Protein 4K2J (pdb70)

Organism: Human herpesvirus 8 (NCBI:txid37296)

Structure (mmCIF, N/CA/C/O backbone):
data_4K2J
#
_entry.id   4K2J
#
_cell.length_a   51.439
_cell.length_b   175.176
_cell.length_c   97.065
_cell.angle_alpha   90.00
_cell.angle_beta   95.30
_cell.angle_gamma   90.00
#
_symmetry.space_group_name_H-M   'P 1 21 1'
#
loop_
_entity.id
_entity.type
_entity.pdbx_description
1 polymer 'KSHV (HHV-8) latency-associated nuclear antigen (LANA)'
2 non-polymer 'FORMIC ACID'
3 non-polymer 'CHLORIDE ION'
4 water water
#
loop_
_atom_site.group_PDB
_atom_site.id
_atom_site.type_symbol
_atom_site.label_atom_id
_atom_site.label_alt_id
_atom_site.label_comp_id
_atom_site.label_asym_id
_atom_site.label_entity_id
_atom_site.label_seq_id
_atom_site.pdbx_PDB_ins_code
_atom_site.Cartn_x
_atom_site.Cartn_y
_atom_site.Cartn_z
_atom_site.occupancy
_atom_site.B_iso_or_equiv
_atom_site.auth_seq_id
_atom_site.auth_comp_id
_atom_site.auth_asym_id
_atom_site.auth_atom_id
_atom_site.pdbx_PDB_model_num
ATOM 1 N N . SER A 1 1 ? 73.444 142.331 3.833 1.00 56.43 1010 SER A N 1
ATOM 2 C CA . SER A 1 1 ? 72.252 143.169 3.919 1.00 53.10 1010 SER A CA 1
ATOM 3 C C . SER A 1 1 ? 71.504 143.011 5.264 1.00 42.35 1010 SER A C 1
ATOM 4 O O . SER A 1 1 ? 71.424 141.925 5.817 1.00 44.58 1010 SER A O 1
ATOM 11 N N . HIS A 1 2 ? 70.954 144.123 5.767 1.00 40.05 1011 HIS A N 1
ATOM 12 C CA . HIS A 1 2 ? 70.507 144.262 7.153 1.00 35.16 1011 HIS A CA 1
ATOM 13 C C . HIS A 1 2 ? 69.143 143.581 7.355 1.00 41.39 1011 HIS A C 1
ATOM 14 O O . HIS A 1 2 ? 68.194 143.872 6.644 1.00 35.22 1011 HIS A O 1
ATOM 29 N N . PRO A 1 3 ? 69.037 142.645 8.316 1.00 39.19 1012 PRO A N 1
ATOM 30 C CA . PRO A 1 3 ? 67.754 141.918 8.365 1.00 46.89 1012 PRO A CA 1
ATOM 31 C C . PRO A 1 3 ? 66.542 142.701 8.880 1.00 40.47 1012 PRO A C 1
ATOM 32 O O . PRO A 1 3 ? 65.444 142.187 8.721 1.00 39.06 1012 PRO A O 1
ATOM 43 N N . ARG A 1 4 ? 66.714 143.854 9.530 1.00 36.38 1013 ARG A N 1
ATOM 44 C CA . ARG A 1 4 ? 65.569 144.576 10.048 1.00 35.38 1013 ARG A CA 1
ATOM 45 C C . ARG A 1 4 ? 64.957 145.529 9.012 1.00 36.99 1013 ARG A C 1
ATOM 46 O O . ARG A 1 4 ? 63.994 146.204 9.343 1.00 39.39 1013 ARG A O 1
ATOM 67 N N . TYR A 1 5 ? 65.513 145.587 7.793 1.00 34.08 1014 TYR A N 1
ATOM 68 C CA . TYR A 1 5 ? 65.096 146.572 6.776 1.00 36.79 1014 TYR A CA 1
ATOM 69 C C . TYR A 1 5 ? 64.735 145.978 5.412 1.00 44.21 1014 TYR A C 1
ATOM 70 O O . TYR A 1 5 ? 65.228 144.918 5.031 1.00 40.21 1014 TYR A O 1
ATOM 88 N N . GLN A 1 6 ? 63.902 146.712 4.668 1.00 38.55 1015 GLN A N 1
ATOM 89 C CA . GLN A 1 6 ? 63.547 146.359 3.308 1.00 37.46 1015 GLN A CA 1
ATOM 90 C C . GLN A 1 6 ? 64.787 146.092 2.480 1.00 40.38 1015 GLN A C 1
ATOM 91 O O . GLN A 1 6 ? 65.822 146.707 2.709 1.00 38.04 1015 GLN A O 1
ATOM 105 N N . GLN A 1 7 ? 64.674 145.140 1.544 1.00 33.76 1016 GLN A N 1
ATOM 106 C CA . GLN A 1 7 ? 65.672 144.925 0.500 1.00 39.05 1016 GLN A CA 1
ATOM 107 C C . GLN A 1 7 ? 65.062 145.182 -0.858 1.00 35.62 1016 GLN A C 1
ATOM 108 O O . GLN A 1 7 ? 63.848 145.045 -1.013 1.00 39.36 1016 GLN A O 1
ATOM 122 N N . PRO A 1 8 ? 65.876 145.541 -1.861 1.00 36.58 1017 PRO A N 1
ATOM 123 C CA . PRO A 1 8 ? 65.292 145.756 -3.196 1.00 36.93 1017 PRO A CA 1
ATOM 124 C C . PRO A 1 8 ? 65.047 144.434 -3.949 1.00 43.64 1017 PRO A C 1
ATOM 125 O O . PRO A 1 8 ? 65.651 143.449 -3.609 1.00 43.21 1017 PRO A O 1
ATOM 136 N N . PRO A 1 9 ? 64.166 144.429 -4.961 1.00 44.76 1018 PRO A N 1
ATOM 137 C CA . PRO A 1 9 ? 63.901 143.185 -5.703 1.00 46.54 1018 PRO A CA 1
ATOM 138 C C . PRO A 1 9 ? 65.196 142.578 -6.259 1.00 45.16 1018 PRO A C 1
ATOM 139 O O . PRO A 1 9 ? 66.084 143.316 -6.698 1.00 47.64 1018 PRO A O 1
ATOM 150 N N . VAL A 1 10 ? 65.320 141.256 -6.224 1.00 45.67 1019 VAL A N 1
ATOM 151 C CA . VAL A 1 10 ? 66.492 140.629 -6.818 1.00 43.18 1019 VAL A CA 1
ATOM 152 C C . VAL A 1 10 ? 66.393 140.954 -8.279 1.00 48.44 1019 VAL A C 1
ATOM 153 O O . VAL A 1 10 ? 65.294 140.950 -8.832 1.00 61.66 1019 VAL A O 1
ATOM 166 N N . PRO A 1 11 ? 67.510 141.307 -8.910 1.00 54.09 1020 PRO A N 1
ATOM 167 C CA . PRO A 1 11 ? 67.445 141.564 -10.347 1.00 56.04 1020 PRO A CA 1
ATOM 168 C C . PRO A 1 11 ? 67.711 140.251 -11.081 1.00 67.36 1020 PRO A C 1
ATOM 169 O O . PRO A 1 11 ? 68.211 139.290 -10.481 1.00 59.42 1020 PRO A O 1
ATOM 180 N N . TYR A 1 12 ? 67.376 140.169 -12.356 1.00 65.65 1021 TYR A N 1
ATOM 181 C CA . TYR A 1 12 ? 67.573 138.893 -13.001 1.00 69.72 1021 TYR A CA 1
ATOM 182 C C . TYR A 1 12 ? 67.887 138.963 -14.473 1.00 70.94 1021 TYR A C 1
ATOM 183 O O . TYR A 1 12 ? 67.519 139.905 -15.168 1.00 65.82 1021 TYR A O 1
ATOM 201 N N . ARG A 1 13 ? 68.587 137.921 -14.913 1.00 82.50 1022 ARG A N 1
ATOM 202 C CA . ARG A 1 13 ? 69.184 137.843 -16.239 1.00 92.12 1022 ARG A CA 1
ATOM 203 C C . ARG A 1 13 ? 68.214 137.226 -17.258 1.00 90.26 1022 ARG A C 1
ATOM 204 O O . ARG A 1 13 ? 67.744 137.913 -18.168 1.00 83.70 1022 ARG A O 1
ATOM 225 N N . GLN A 1 14 ? 67.895 135.943 -17.096 1.00 91.92 1023 GLN A N 1
ATOM 226 C CA . GLN A 1 14 ? 66.900 135.309 -17.961 1.00 91.24 1023 GLN A CA 1
ATOM 227 C C . GLN A 1 14 ? 65.510 135.346 -17.328 1.00 85.44 1023 GLN A C 1
ATOM 228 O O . GLN A 1 14 ? 65.365 135.531 -16.123 1.00 83.07 1023 GLN A O 1
ATOM 242 N N . ILE A 1 15 ? 64.492 135.154 -18.159 1.00 87.23 1024 ILE A N 1
ATOM 243 C CA . ILE A 1 15 ? 63.101 135.224 -17.721 1.00 78.05 1024 ILE A CA 1
ATOM 244 C C . ILE A 1 15 ? 62.786 134.199 -16.640 1.00 75.03 1024 ILE A C 1
ATOM 245 O O . ILE A 1 15 ? 61.854 134.377 -15.861 1.00 73.85 1024 ILE A O 1
ATOM 261 N N . ASP A 1 16 ? 63.557 133.124 -16.586 1.00 74.71 1025 ASP A N 1
ATOM 262 C CA . ASP A 1 16 ? 63.230 132.043 -15.668 1.00 82.46 1025 ASP A CA 1
ATOM 263 C C . ASP A 1 16 ? 63.543 132.419 -14.234 1.00 77.59 1025 ASP A C 1
ATOM 264 O O . ASP A 1 16 ? 63.039 131.800 -13.295 1.00 79.79 1025 ASP A O 1
ATOM 273 N N . ASP A 1 17 ? 64.361 133.448 -14.062 1.00 76.37 1026 ASP A N 1
ATOM 274 C CA . ASP A 1 17 ? 64.766 133.859 -12.727 1.00 78.06 1026 ASP A CA 1
ATOM 275 C C . ASP A 1 17 ? 63.702 134.722 -12.032 1.00 71.08 1026 ASP A C 1
ATOM 276 O O . ASP A 1 17 ? 63.619 134.747 -10.814 1.00 64.69 1026 ASP A O 1
ATOM 285 N N . CYS A 1 18 ? 62.870 135.413 -12.802 1.00 73.44 1027 CYS A N 1
ATOM 286 C CA . CYS A 1 18 ? 61.762 136.156 -12.216 1.00 65.58 1027 CYS A CA 1
ATOM 287 C C . CYS A 1 18 ? 60.915 135.246 -11.317 1.00 64.45 1027 CYS A C 1
ATOM 288 O O . CYS A 1 18 ? 60.528 134.155 -11.735 1.00 71.03 1027 CYS A O 1
ATOM 296 N N . PRO A 1 19 ? 60.631 135.685 -10.076 1.00 64.26 1028 PRO A N 1
ATOM 297 C CA . PRO A 1 19 ? 59.769 134.925 -9.155 1.00 61.84 1028 PRO A CA 1
ATOM 298 C C . PRO A 1 19 ? 58.506 134.430 -9.835 1.00 64.07 1028 PRO A C 1
ATOM 299 O O . PRO A 1 19 ? 57.770 135.187 -10.474 1.00 65.17 1028 PRO A O 1
ATOM 310 N N . ALA A 1 20 ? 58.274 133.138 -9.685 1.00 62.74 1029 ALA A N 1
ATOM 311 C CA . ALA A 1 20 ? 57.271 132.411 -10.447 1.00 66.12 1029 ALA A CA 1
ATOM 312 C C . ALA A 1 20 ? 55.995 133.199 -10.693 1.00 66.08 1029 ALA A C 1
ATOM 313 O O . ALA A 1 20 ? 55.531 133.273 -11.831 1.00 66.35 1029 ALA A O 1
ATOM 320 N N . LYS A 1 21 ? 55.429 133.788 -9.640 1.00 67.40 1030 LYS A N 1
ATOM 321 C CA . LYS A 1 21 ? 54.087 134.358 -9.746 1.00 60.13 1030 LYS A CA 1
ATOM 322 C C . LYS A 1 21 ? 54.088 135.732 -10.431 1.00 64.02 1030 LYS A C 1
ATOM 323 O O . LYS A 1 21 ? 53.027 136.263 -10.767 1.00 61.32 1030 LYS A O 1
ATOM 342 N N . ALA A 1 22 ? 55.281 136.290 -10.641 1.00 59.10 1031 ALA A N 1
ATOM 343 C CA . ALA A 1 22 ? 55.434 137.566 -11.339 1.00 58.53 1031 ALA A CA 1
ATOM 344 C C . ALA A 1 22 ? 55.615 137.379 -12.837 1.00 56.01 1031 ALA A C 1
ATOM 345 O O . ALA A 1 22 ? 55.343 138.290 -13.634 1.00 56.84 1031 ALA A O 1
ATOM 352 N N . ARG A 1 23 ? 56.074 136.186 -13.202 1.00 56.58 1032 ARG A N 1
ATOM 353 C CA . ARG A 1 23 ? 56.701 135.925 -14.501 1.00 60.31 1032 ARG A CA 1
ATOM 354 C C . ARG A 1 23 ? 55.838 136.269 -15.723 1.00 55.62 1032 ARG A C 1
ATOM 355 O O . ARG A 1 23 ? 56.345 136.820 -16.716 1.00 48.09 1032 ARG A O 1
ATOM 376 N N . PRO A 1 24 ? 54.539 135.956 -15.654 1.00 53.69 1033 PRO A N 1
ATOM 377 C CA . PRO A 1 24 ? 53.671 136.274 -16.799 1.00 55.05 1033 PRO A CA 1
ATOM 378 C C . PRO A 1 24 ? 53.661 137.788 -16.986 1.00 56.94 1033 PRO A C 1
ATOM 379 O O . PRO A 1 24 ? 54.084 138.296 -18.032 1.00 53.38 1033 PRO A O 1
ATOM 390 N N . GLN A 1 25 ? 53.247 138.495 -15.934 1.00 59.69 1034 GLN A N 1
ATOM 391 C CA . GLN A 1 25 ? 53.315 139.946 -15.904 1.00 47.76 1034 GLN A CA 1
ATOM 392 C C . GLN A 1 25 ? 54.660 140.409 -16.428 1.00 51.77 1034 GLN A C 1
ATOM 393 O O . GLN A 1 25 ? 54.724 141.328 -17.265 1.00 47.29 1034 GLN A O 1
ATOM 407 N N . HIS A 1 26 ? 55.733 139.757 -15.977 1.00 50.89 1035 HIS A N 1
ATOM 408 C CA . HIS A 1 26 ? 57.072 140.111 -16.449 1.00 48.40 1035 HIS A CA 1
ATOM 409 C C . HIS A 1 26 ? 57.249 139.891 -17.951 1.00 55.27 1035 HIS A C 1
ATOM 410 O O . HIS A 1 26 ? 57.890 140.701 -18.636 1.00 52.17 1035 HIS A O 1
ATOM 425 N N . ILE A 1 27 ? 56.724 138.771 -18.457 1.00 50.96 1036 ILE A N 1
ATOM 426 C CA . ILE A 1 27 ? 56.914 138.455 -19.866 1.00 54.56 1036 ILE A CA 1
ATOM 427 C C . ILE A 1 27 ? 56.108 139.457 -20.647 1.00 50.14 1036 ILE A C 1
ATOM 428 O O . ILE A 1 27 ? 56.572 139.995 -21.650 1.00 55.76 1036 ILE A O 1
ATOM 444 N N . PHE A 1 28 ? 54.891 139.706 -20.164 1.00 44.77 1037 PHE A N 1
ATOM 445 C CA . PHE A 1 28 ? 54.007 140.654 -20.791 1.00 52.91 1037 PHE A CA 1
ATOM 446 C C . PHE A 1 28 ? 54.698 141.988 -20.875 1.00 52.60 1037 PHE A C 1
ATOM 447 O O . PHE A 1 28 ? 54.609 142.643 -21.899 1.00 56.07 1037 PHE A O 1
ATOM 464 N N . TYR A 1 29 ? 55.396 142.414 -19.816 1.00 50.88 1038 TYR A N 1
ATOM 465 C CA . TYR A 1 29 ? 55.965 143.763 -19.850 1.00 52.39 1038 TYR A CA 1
ATOM 466 C C . TYR A 1 29 ? 57.117 143.776 -20.841 1.00 55.34 1038 TYR A C 1
ATOM 467 O O . TYR A 1 29 ? 57.276 144.723 -21.624 1.00 51.03 1038 TYR A O 1
ATOM 485 N N . ARG A 1 30 ? 57.901 142.710 -20.816 1.00 51.22 1039 ARG A N 1
ATOM 486 C CA . ARG A 1 30 ? 59.096 142.623 -21.651 1.00 60.34 1039 ARG A CA 1
ATOM 487 C C . ARG A 1 30 ? 58.764 142.763 -23.141 1.00 58.09 1039 ARG A C 1
ATOM 488 O O . ARG A 1 30 ? 59.556 143.291 -23.919 1.00 55.25 1039 ARG A O 1
ATOM 509 N N . ARG A 1 31 ? 57.593 142.270 -23.522 1.00 57.66 1040 ARG A N 1
ATOM 510 C CA . ARG A 1 31 ? 57.139 142.335 -24.906 1.00 61.52 1040 ARG A CA 1
ATOM 511 C C . ARG A 1 31 ? 56.598 143.733 -25.184 1.00 57.94 1040 ARG A C 1
ATOM 512 O O . ARG A 1 31 ? 56.922 144.353 -26.198 1.00 51.77 1040 ARG A O 1
ATOM 533 N N . PHE A 1 32 ? 55.775 144.227 -24.262 1.00 54.86 1041 PHE A N 1
ATOM 534 C CA . PHE A 1 32 ? 55.129 145.527 -24.414 1.00 52.91 1041 PHE A CA 1
ATOM 535 C C . PHE A 1 32 ? 56.144 146.659 -24.492 1.00 54.65 1041 PHE A C 1
ATOM 536 O O . PHE A 1 32 ? 56.006 147.568 -25.294 1.00 54.31 1041 PHE A O 1
ATOM 553 N N . LEU A 1 33 ? 57.168 146.588 -23.658 1.00 57.29 1042 LEU A N 1
ATOM 554 C CA . LEU A 1 33 ? 58.215 147.597 -23.639 1.00 60.73 1042 LEU A CA 1
ATOM 555 C C . LEU A 1 33 ? 59.076 147.510 -24.888 1.00 59.62 1042 LEU A C 1
ATOM 556 O O . LEU A 1 33 ? 59.514 148.527 -25.428 1.00 61.86 1042 LEU A O 1
ATOM 572 N N . GLY A 1 34 ? 59.344 146.290 -25.340 1.00 64.94 1043 GLY A N 1
ATOM 573 C CA . GLY A 1 34 ? 60.291 146.107 -26.422 1.00 64.36 1043 GLY A CA 1
ATOM 574 C C . GLY A 1 34 ? 61.630 146.722 -26.043 1.00 65.04 1043 GLY A C 1
ATOM 575 O O . GLY A 1 34 ? 62.135 146.502 -24.937 1.00 68.22 1043 GLY A O 1
ATOM 579 N N . LYS A 1 35 ? 62.206 147.507 -26.946 1.00 67.89 1044 LYS A N 1
ATOM 580 C CA . LYS A 1 35 ? 63.545 148.035 -26.729 1.00 68.20 1044 LYS A CA 1
ATOM 581 C C . LYS A 1 35 ? 63.548 149.229 -25.784 1.00 65.81 1044 LYS A C 1
ATOM 582 O O . LYS A 1 35 ? 64.609 149.760 -25.471 1.00 65.04 1044 LYS A O 1
ATOM 601 N N . ASP A 1 36 ? 62.369 149.662 -25.341 1.00 63.25 1045 ASP A N 1
ATOM 602 C CA . ASP A 1 36 ? 62.281 150.785 -24.408 1.00 61.62 1045 ASP A CA 1
ATOM 603 C C . ASP A 1 36 ? 62.709 150.319 -23.029 1.00 64.99 1045 ASP A C 1
ATOM 604 O O . ASP A 1 36 ? 63.082 151.133 -22.181 1.00 67.17 1045 ASP A O 1
ATOM 613 N N . GLY A 1 37 ? 62.659 149.003 -22.822 1.00 61.19 1046 GLY A N 1
ATOM 614 C CA . GLY A 1 37 ? 63.062 148.399 -21.566 1.00 64.71 1046 GLY A CA 1
ATOM 615 C C . GLY A 1 37 ? 64.568 148.332 -21.364 1.00 63.60 1046 GLY A C 1
ATOM 616 O O . GLY A 1 37 ? 65.041 147.840 -20.329 1.00 64.63 1046 GLY A O 1
ATOM 620 N N . ARG A 1 38 ? 65.330 148.847 -22.326 1.00 62.34 1047 ARG A N 1
ATOM 621 C CA . ARG A 1 38 ? 66.782 148.752 -22.266 1.00 66.59 1047 ARG A CA 1
ATOM 622 C C . ARG A 1 38 ? 67.397 150.031 -21.711 1.00 69.38 1047 ARG A C 1
ATOM 623 O O . ARG A 1 38 ? 66.850 151.132 -21.863 1.00 68.09 1047 ARG A O 1
ATOM 644 N N . ARG A 1 39 ? 68.549 149.860 -21.074 1.00 67.70 1048 ARG A N 1
ATOM 645 C CA . ARG A 1 39 ? 69.325 150.964 -20.528 1.00 63.42 1048 ARG A CA 1
ATOM 646 C C . ARG A 1 39 ? 69.692 151.979 -21.603 1.00 73.10 1048 ARG A C 1
ATOM 647 O O . ARG A 1 39 ? 70.515 151.695 -22.460 1.00 79.74 1048 ARG A O 1
ATOM 668 N N . ASP A 1 40 ? 69.091 153.162 -21.559 1.00 78.79 1049 ASP A N 1
ATOM 669 C CA . ASP A 1 40 ? 69.405 154.225 -22.522 1.00 85.86 1049 ASP A CA 1
ATOM 670 C C . ASP A 1 40 ? 70.567 155.089 -22.027 1.00 86.78 1049 ASP A C 1
ATOM 671 O O . ASP A 1 40 ? 70.344 156.076 -21.314 1.00 87.73 1049 ASP A O 1
ATOM 680 N N . PRO A 1 41 ? 71.805 154.752 -22.442 1.00 84.82 1050 PRO A N 1
ATOM 681 C CA . PRO A 1 41 ? 73.039 155.273 -21.827 1.00 92.26 1050 PRO A CA 1
ATOM 682 C C . PRO A 1 41 ? 73.318 156.781 -22.063 1.00 87.47 1050 PRO A C 1
ATOM 683 O O . PRO A 1 41 ? 74.244 157.338 -21.461 1.00 78.16 1050 PRO A O 1
ATOM 694 N N . LYS A 1 42 ? 72.525 157.420 -22.922 1.00 86.33 1051 LYS A N 1
ATOM 695 C CA . LYS A 1 42 ? 72.631 158.855 -23.170 1.00 84.72 1051 LYS A CA 1
ATOM 696 C C . LYS A 1 42 ? 71.805 159.632 -22.135 1.00 92.39 1051 LYS A C 1
ATOM 697 O O . LYS A 1 42 ? 71.846 160.872 -22.086 1.00 86.22 1051 LYS A O 1
ATOM 716 N N . CYS A 1 43 ? 71.066 158.900 -21.299 1.00 91.14 1052 CYS A N 1
ATOM 717 C CA . CYS A 1 43 ? 70.159 159.525 -20.333 1.00 86.96 1052 CYS A CA 1
ATOM 718 C C . CYS A 1 43 ? 70.526 159.250 -18.871 1.00 76.36 1052 CYS A C 1
ATOM 719 O O . CYS A 1 43 ? 71.170 158.250 -18.540 1.00 75.85 1052 CYS A O 1
ATOM 727 N N . GLN A 1 44 ? 70.106 160.177 -18.015 1.00 73.34 1053 GLN A N 1
ATOM 728 C CA . GLN A 1 44 ? 70.317 160.104 -16.573 1.00 69.07 1053 GLN A CA 1
ATOM 729 C C . GLN A 1 44 ? 69.066 159.546 -15.881 1.00 65.19 1053 GLN A C 1
ATOM 730 O O . GLN A 1 44 ? 67.969 159.614 -16.435 1.00 59.98 1053 GLN A O 1
ATOM 744 N N . TRP A 1 45 ? 69.205 159.015 -14.668 1.00 56.41 1054 TRP A N 1
ATOM 745 C CA . TRP A 1 45 ? 68.040 158.435 -13.990 1.00 50.16 1054 TRP A CA 1
ATOM 746 C C . TRP A 1 45 ? 67.262 159.490 -13.215 1.00 49.57 1054 TRP A C 1
ATOM 747 O O . TRP A 1 45 ? 67.470 159.664 -12.007 1.00 42.09 1054 TRP A O 1
ATOM 768 N N . LYS A 1 46 ? 66.374 160.188 -13.926 1.00 43.50 1055 LYS A N 1
ATOM 769 C CA . LYS A 1 46 ? 65.648 161.335 -13.386 1.00 45.97 1055 LYS A CA 1
ATOM 770 C C . LYS A 1 46 ? 64.116 161.158 -13.380 1.00 45.89 1055 LYS A C 1
ATOM 771 O O . LYS A 1 46 ? 63.396 162.122 -13.099 1.00 45.18 1055 LYS A O 1
ATOM 790 N N . PHE A 1 47 ? 63.613 159.951 -13.655 1.00 39.62 1056 PHE A N 1
ATOM 791 C CA . PHE A 1 47 ? 62.159 159.737 -13.745 1.00 40.19 1056 PHE A CA 1
ATOM 792 C C . PHE A 1 47 ? 61.695 158.462 -13.045 1.00 43.95 1056 PHE A C 1
ATOM 793 O O . PHE A 1 47 ? 62.469 157.553 -12.819 1.00 42.57 1056 PHE A O 1
ATOM 810 N N . ALA A 1 48 ? 60.417 158.398 -12.710 1.00 36.92 1057 ALA A N 1
ATOM 811 C CA . ALA A 1 48 ? 59.810 157.138 -12.348 1.00 39.89 1057 ALA A CA 1
ATOM 812 C C . ALA A 1 48 ? 58.328 157.226 -12.581 1.00 37.82 1057 ALA A C 1
ATOM 813 O O . ALA A 1 48 ? 57.787 158.279 -12.900 1.00 38.00 1057 ALA A O 1
ATOM 820 N N . VAL A 1 49 ? 57.679 156.094 -12.418 1.00 35.46 1058 VAL A N 1
ATOM 821 C CA . VAL A 1 49 ? 56.258 156.063 -12.221 1.00 36.09 1058 VAL A CA 1
ATOM 822 C C . VAL A 1 49 ? 56.006 155.538 -10.813 1.00 37.87 1058 VAL A C 1
ATOM 823 O O . VAL A 1 49 ? 56.556 154.507 -10.459 1.00 36.85 1058 VAL A O 1
ATOM 836 N N . ILE A 1 50 ? 55.188 156.216 -10.021 1.00 33.36 1059 ILE A N 1
ATOM 837 C CA . ILE A 1 50 ? 54.752 155.645 -8.751 1.00 33.78 1059 ILE A CA 1
ATOM 838 C C . ILE A 1 50 ? 53.381 155.028 -8.918 1.00 34.57 1059 ILE A C 1
ATOM 839 O O . ILE A 1 50 ? 52.452 155.672 -9.410 1.00 34.82 1059 ILE A O 1
ATOM 855 N N . PHE A 1 51 ? 53.288 153.757 -8.550 1.00 29.11 1060 PHE A N 1
ATOM 856 C CA . PHE A 1 51 ? 52.048 153.037 -8.569 1.00 32.79 1060 PHE A CA 1
ATOM 857 C C . PHE A 1 51 ? 51.633 152.876 -7.111 1.00 35.04 1060 PHE A C 1
ATOM 858 O O . PHE A 1 51 ? 52.479 152.570 -6.240 1.00 35.44 1060 PHE A O 1
ATOM 875 N N . TRP A 1 52 ? 50.351 153.048 -6.829 1.00 30.75 1061 TRP A N 1
ATOM 876 C CA . TRP A 1 52 ? 49.842 152.866 -5.475 1.00 31.43 1061 TRP A CA 1
ATOM 877 C C . TRP A 1 52 ? 48.458 152.244 -5.395 1.00 40.95 1061 TRP A C 1
ATOM 878 O O . TRP A 1 52 ? 47.653 152.338 -6.348 1.00 35.10 1061 TRP A O 1
ATOM 899 N N . GLY A 1 53 ? 48.206 151.592 -4.254 1.00 33.85 1062 GLY A N 1
ATOM 900 C CA . GLY A 1 53 ? 46.892 151.077 -3.910 1.00 42.28 1062 GLY A CA 1
ATOM 901 C C . GLY A 1 53 ? 46.930 150.276 -2.622 1.00 43.04 1062 GLY A C 1
ATOM 902 O O . GLY A 1 53 ? 47.940 150.292 -1.920 1.00 38.65 1062 GLY A O 1
ATOM 906 N N . ASN A 1 54 ? 45.882 149.498 -2.360 1.00 42.24 1063 ASN A N 1
ATOM 907 C CA . ASN A 1 54 ? 45.688 148.924 -1.034 1.00 44.20 1063 ASN A CA 1
ATOM 908 C C . ASN A 1 54 ? 46.077 147.468 -0.888 1.00 40.89 1063 ASN A C 1
ATOM 909 O O . ASN A 1 54 ? 46.038 146.945 0.217 1.00 47.74 1063 ASN A O 1
ATOM 920 N N . ASP A 1 55 ? 46.494 146.825 -1.975 1.00 37.33 1064 ASP A N 1
ATOM 921 C CA . ASP A 1 55 ? 46.831 145.402 -1.956 1.00 37.45 1064 ASP A CA 1
ATOM 922 C C . ASP A 1 55 ? 48.322 145.223 -2.204 1.00 39.69 1064 ASP A C 1
ATOM 923 O O . ASP A 1 55 ? 48.811 145.469 -3.307 1.00 37.38 1064 ASP A O 1
ATOM 932 N N . PRO A 1 56 ? 49.060 144.789 -1.165 1.00 37.28 1065 PRO A N 1
ATOM 933 C CA . PRO A 1 56 ? 50.518 144.787 -1.319 1.00 32.20 1065 PRO A CA 1
ATOM 934 C C . PRO A 1 56 ? 50.987 143.668 -2.227 1.00 40.17 1065 PRO A C 1
ATOM 935 O O . PRO A 1 56 ? 52.032 143.803 -2.879 1.00 41.10 1065 PRO A O 1
ATOM 946 N N . TYR A 1 57 ? 50.253 142.558 -2.276 1.00 41.61 1066 TYR A N 1
ATOM 947 C CA . TYR A 1 57 ? 50.728 141.433 -3.083 1.00 41.77 1066 TYR A CA 1
ATOM 948 C C . TYR A 1 57 ? 50.716 141.803 -4.560 1.00 40.55 1066 TYR A C 1
ATOM 949 O O . TYR A 1 57 ? 51.704 141.608 -5.297 1.00 40.29 1066 TYR A O 1
ATOM 967 N N . GLY A 1 58 ? 49.600 142.373 -4.982 1.00 41.32 1067 GLY A N 1
ATOM 968 C CA . GLY A 1 58 ? 49.515 142.971 -6.315 1.00 46.55 1067 GLY A CA 1
ATOM 969 C C . GLY A 1 58 ? 50.734 143.831 -6.637 1.00 43.01 1067 GLY A C 1
ATOM 970 O O . GLY A 1 58 ? 51.356 143.681 -7.687 1.00 39.97 1067 GLY A O 1
ATOM 974 N N . LEU A 1 59 ? 51.118 144.714 -5.721 1.00 42.85 1068 LEU A N 1
ATOM 975 C CA . LEU A 1 59 ? 52.294 145.570 -5.956 1.00 38.32 1068 LEU A CA 1
ATOM 976 C C . LEU A 1 59 ? 53.620 144.798 -5.962 1.00 36.41 1068 LEU A C 1
ATOM 977 O O . LEU A 1 59 ? 54.563 145.096 -6.724 1.00 31.62 1068 LEU A O 1
ATOM 993 N N . LYS A 1 60 ? 53.700 143.765 -5.150 1.00 39.16 1069 LYS A N 1
ATOM 994 C CA . LYS A 1 60 ? 54.918 142.981 -5.118 1.00 39.02 1069 LYS A CA 1
ATOM 995 C C . LYS A 1 60 ? 55.171 142.292 -6.469 1.00 40.24 1069 LYS A C 1
ATOM 996 O O . LYS A 1 60 ? 56.284 142.307 -7.006 1.00 43.04 1069 LYS A O 1
ATOM 1015 N N . LYS A 1 61 ? 54.137 141.708 -7.048 1.00 46.35 1070 LYS A N 1
ATOM 1016 C CA . LYS A 1 61 ? 54.285 141.149 -8.404 1.00 46.73 1070 LYS A CA 1
ATOM 1017 C C . LYS A 1 61 ? 54.691 142.231 -9.434 1.00 41.80 1070 LYS A C 1
ATOM 1018 O O . LYS A 1 61 ? 55.567 142.012 -10.291 1.00 42.72 1070 LYS A O 1
ATOM 1037 N N . LEU A 1 62 ? 54.093 143.416 -9.342 1.00 40.15 1071 LEU A N 1
ATOM 1038 C CA . LEU A 1 62 ? 54.462 144.498 -10.260 1.00 35.77 1071 LEU A CA 1
ATOM 1039 C C . LEU A 1 62 ? 55.928 144.852 -10.005 1.00 37.44 1071 LEU A C 1
ATOM 1040 O O . LEU A 1 62 ? 56.732 144.992 -10.915 1.00 35.95 1071 LEU A O 1
ATOM 1056 N N . SER A 1 63 ? 56.289 144.942 -8.736 1.00 41.50 1072 SER A N 1
ATOM 1057 C CA . SER A 1 63 ? 57.661 145.251 -8.390 1.00 40.11 1072 SER A CA 1
ATOM 1058 C C . SER A 1 63 ? 58.603 144.215 -9.006 1.00 44.44 1072 SER A C 1
ATOM 1059 O O . SER A 1 63 ? 59.649 144.551 -9.566 1.00 49.73 1072 SER A O 1
ATOM 1067 N N . GLN A 1 64 ? 58.238 142.944 -8.874 1.00 46.20 1073 GLN A N 1
ATOM 1068 C CA . GLN A 1 64 ? 59.103 141.868 -9.350 1.00 48.61 1073 GLN A CA 1
ATOM 1069 C C . GLN A 1 64 ? 59.143 141.811 -10.845 1.00 44.32 1073 GLN A C 1
ATOM 1070 O O . GLN A 1 64 ? 60.185 141.540 -11.432 1.00 49.45 1073 GLN A O 1
ATOM 1084 N N . ALA A 1 65 ? 58.002 142.107 -11.458 1.00 50.45 1074 ALA A N 1
ATOM 1085 C CA . ALA A 1 65 ? 57.866 142.113 -12.919 1.00 45.20 1074 ALA A CA 1
ATOM 1086 C C . ALA A 1 65 ? 58.719 143.168 -13.606 1.00 48.62 1074 ALA A C 1
ATOM 1087 O O . ALA A 1 65 ? 59.285 142.925 -14.675 1.00 49.08 1074 ALA A O 1
ATOM 1094 N N . PHE A 1 66 ? 58.807 144.348 -13.0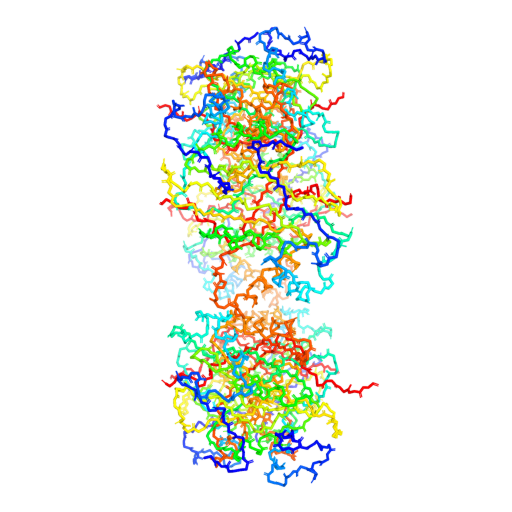01 1.00 47.11 1075 PHE A N 1
ATOM 1095 C CA . PHE A 1 66 ? 59.467 145.480 -13.636 1.00 40.44 1075 PHE A CA 1
ATOM 1096 C C . PHE A 1 66 ? 60.964 145.548 -13.295 1.00 42.11 1075 PHE A C 1
ATOM 1097 O O . PHE A 1 66 ? 61.410 146.450 -12.569 1.00 46.21 1075 PHE A O 1
ATOM 1114 N N . GLN A 1 67 ? 61.740 144.598 -13.810 1.00 48.95 1076 GLN A N 1
ATOM 1115 C CA . GLN A 1 67 ? 63.202 144.634 -13.679 1.00 46.56 1076 GLN A CA 1
ATOM 1116 C C . GLN A 1 67 ? 63.863 144.442 -15.044 1.00 50.81 1076 GLN A C 1
ATOM 1117 O O . GLN A 1 67 ? 63.971 143.323 -15.561 1.00 53.22 1076 GLN A O 1
ATOM 1131 N N . PHE A 1 68 ? 64.296 145.543 -15.632 1.00 51.70 1077 PHE A N 1
ATOM 1132 C CA . PHE A 1 68 ? 64.904 145.513 -16.954 1.00 52.60 1077 PHE A CA 1
ATOM 1133 C C . PHE A 1 68 ? 66.124 146.398 -16.930 1.00 59.86 1077 PHE A C 1
ATOM 1134 O O . PHE A 1 68 ? 66.528 146.868 -15.861 1.00 54.42 1077 PHE A O 1
ATOM 1151 N N . GLY A 1 69 ? 66.707 146.633 -18.103 1.00 62.42 1078 GLY A N 1
ATOM 1152 C CA . GLY A 1 69 ? 67.934 147.398 -18.193 1.00 55.24 1078 GLY A CA 1
ATOM 1153 C C . GLY A 1 69 ? 67.675 148.849 -17.879 1.00 60.66 1078 GLY A C 1
ATOM 1154 O O . GLY A 1 69 ? 68.491 149.514 -17.210 1.00 63.50 1078 GLY A O 1
ATOM 1158 N N . GLY A 1 70 ? 66.528 149.330 -18.358 1.00 55.73 1079 GLY A N 1
ATOM 1159 C CA . GLY A 1 70 ? 66.163 150.724 -18.242 1.00 50.75 1079 GLY A CA 1
ATOM 1160 C C . GLY A 1 70 ? 64.892 150.971 -17.456 1.00 44.05 1079 GLY A C 1
ATOM 1161 O O . GLY A 1 70 ? 64.443 152.097 -17.397 1.00 47.98 1079 GLY A O 1
ATOM 1165 N N . VAL A 1 71 ? 64.275 149.949 -16.875 1.00 43.56 1080 VAL A N 1
ATOM 1166 C CA . VAL A 1 71 ? 63.198 150.227 -15.921 1.00 46.22 1080 VAL A CA 1
ATOM 1167 C C . VAL A 1 71 ? 63.283 149.317 -14.702 1.00 50.84 1080 VAL A C 1
ATOM 1168 O O . VAL A 1 71 ? 63.237 148.086 -14.820 1.00 46.10 1080 VAL A O 1
ATOM 1181 N N . LYS A 1 72 ? 63.459 149.952 -13.536 1.00 36.89 1081 LYS A N 1
ATOM 1182 C CA . LYS A 1 72 ? 63.787 149.240 -12.303 1.00 43.76 1081 LYS A CA 1
ATOM 1183 C C . LYS A 1 72 ? 62.873 149.626 -11.151 1.00 42.49 1081 LYS A C 1
ATOM 1184 O O . LYS A 1 72 ? 62.913 150.751 -10.666 1.00 40.71 1081 LYS A O 1
ATOM 1203 N N . ALA A 1 73 ? 62.060 148.678 -10.709 1.00 39.08 1082 ALA A N 1
ATOM 1204 C CA . ALA A 1 73 ? 61.152 148.905 -9.606 1.00 38.23 1082 ALA A CA 1
ATOM 1205 C C . ALA A 1 73 ? 61.875 148.758 -8.278 1.00 40.26 1082 ALA A C 1
ATOM 1206 O O . ALA A 1 73 ? 62.659 147.849 -8.106 1.00 33.57 1082 ALA A O 1
ATOM 1213 N N . GLY A 1 74 ? 61.589 149.646 -7.333 1.00 38.64 1083 GLY A N 1
ATOM 1214 C CA . GLY A 1 74 ? 62.032 149.426 -5.964 1.00 42.01 1083 GLY A CA 1
ATOM 1215 C C . GLY A 1 74 ? 61.109 148.392 -5.328 1.00 37.22 1083 GLY A C 1
ATOM 1216 O O . GLY A 1 74 ? 60.236 147.871 -6.000 1.00 36.22 1083 GLY A O 1
ATOM 1220 N N . PRO A 1 75 ? 61.287 148.101 -4.026 1.00 37.29 1084 PRO A N 1
ATOM 1221 C CA . PRO A 1 75 ? 60.406 147.136 -3.387 1.00 33.19 1084 PRO A CA 1
ATOM 1222 C C . PRO A 1 75 ? 59.032 147.728 -3.092 1.00 32.08 1084 PRO A C 1
ATOM 1223 O O . PRO A 1 75 ? 58.757 148.924 -3.298 1.00 30.75 1084 PRO A O 1
ATOM 1234 N N . VAL A 1 76 ? 58.156 146.886 -2.576 1.00 33.16 1085 VAL A N 1
ATOM 1235 C CA . VAL A 1 76 ? 56.883 147.378 -2.094 1.00 28.15 1085 VAL A CA 1
ATOM 1236 C C . VAL A 1 76 ? 57.166 148.287 -0.910 1.00 33.61 1085 VAL A C 1
ATOM 1237 O O . VAL A 1 76 ? 57.743 147.847 0.055 1.00 32.23 1085 VAL A O 1
ATOM 1250 N N . SER A 1 77 ? 56.728 149.538 -1.001 1.00 30.12 1086 SER A N 1
ATOM 1251 C CA . SER A 1 77 ? 56.823 150.496 0.079 1.00 31.44 1086 SER A CA 1
ATOM 1252 C C . SER A 1 77 ? 55.432 151.010 0.482 1.00 31.23 1086 SER A C 1
ATOM 1253 O O . SER A 1 77 ? 54.462 150.340 0.235 1.00 27.93 1086 SER A O 1
ATOM 1261 N N . CYS A 1 78 ? 55.362 152.166 1.159 1.00 34.91 1087 CYS A N 1
ATOM 1262 C CA . CYS A 1 78 ? 54.102 152.737 1.642 1.00 30.32 1087 CYS A CA 1
ATOM 1263 C C . CYS A 1 78 ? 54.176 154.215 1.495 1.00 28.43 1087 CYS A C 1
ATOM 1264 O O . CYS A 1 78 ? 55.245 154.808 1.608 1.00 31.52 1087 CYS A O 1
ATOM 1272 N N . LEU A 1 79 ? 53.020 154.828 1.333 1.00 31.10 1088 LEU A N 1
ATOM 1273 C CA . LEU A 1 79 ? 52.902 156.218 1.649 1.00 26.30 1088 LEU A CA 1
ATOM 1274 C C . LEU A 1 79 ? 52.710 156.392 3.172 1.00 29.24 1088 LEU A C 1
ATOM 1275 O O . LEU A 1 79 ? 52.332 155.471 3.884 1.00 32.29 1088 LEU A O 1
ATOM 1291 N N . PRO A 1 80 ? 52.997 157.578 3.683 1.00 29.57 1089 PRO A N 1
ATOM 1292 C CA . PRO A 1 80 ? 52.722 157.801 5.102 1.00 32.80 1089 PRO A CA 1
ATOM 1293 C C . PRO A 1 80 ? 51.234 157.886 5.350 1.00 39.95 1089 PRO A C 1
ATOM 1294 O O . PRO A 1 80 ? 50.460 158.140 4.422 1.00 34.23 1089 PRO A O 1
ATOM 1305 N N . HIS A 1 81 ? 50.830 157.644 6.588 1.00 33.99 1090 HIS A N 1
ATOM 1306 C CA . HIS A 1 81 ? 49.446 157.829 6.977 1.00 31.63 1090 HIS A CA 1
ATOM 1307 C C . HIS A 1 81 ? 48.989 159.229 6.627 1.00 36.41 1090 HIS A C 1
ATOM 1308 O O . HIS A 1 81 ? 49.728 160.192 6.839 1.00 34.50 1090 HIS A O 1
ATOM 1323 N N . PRO A 1 82 ? 47.760 159.358 6.090 1.00 32.01 1091 PRO A N 1
ATOM 1324 C CA . PRO A 1 82 ? 47.337 160.711 5.745 1.00 34.31 1091 PRO A CA 1
ATOM 1325 C C . PRO A 1 82 ? 47.015 161.562 6.949 1.00 41.91 1091 PRO A C 1
ATOM 1326 O O . PRO A 1 82 ? 47.088 162.781 6.857 1.00 39.97 1091 PRO A O 1
ATOM 1337 N N . GLY A 1 83 ? 46.660 160.941 8.068 1.00 43.05 1092 GLY A N 1
ATOM 1338 C CA . GLY A 1 83 ? 46.147 161.711 9.181 1.00 44.66 1092 GLY A CA 1
ATOM 1339 C C . GLY A 1 83 ? 46.884 161.469 10.476 1.00 43.24 1092 GLY A C 1
ATOM 1340 O O . GLY A 1 83 ? 47.974 160.899 10.477 1.00 44.62 1092 GLY A O 1
ATOM 1344 N N . PRO A 1 84 ? 46.273 161.876 11.591 1.00 45.58 1093 PRO A N 1
ATOM 1345 C CA . PRO A 1 84 ? 46.915 161.743 12.914 1.00 51.26 1093 PRO A CA 1
ATOM 1346 C C . PRO A 1 84 ? 46.925 160.321 13.485 1.00 43.23 1093 PRO A C 1
ATOM 1347 O O . PRO A 1 84 ? 47.657 160.090 14.443 1.00 49.44 1093 PRO A O 1
ATOM 1358 N N . ASP A 1 85 ? 46.156 159.379 12.936 1.00 42.06 1094 ASP A N 1
ATOM 1359 C CA . ASP A 1 85 ? 46.244 157.998 13.422 1.00 37.50 1094 ASP A CA 1
ATOM 1360 C C . ASP A 1 85 ? 46.625 157.058 12.335 1.00 35.22 1094 ASP A C 1
ATOM 1361 O O . ASP A 1 85 ? 46.594 157.435 11.185 1.00 41.27 1094 ASP A O 1
ATOM 1370 N N . GLN A 1 86 ? 46.994 155.829 12.707 1.00 35.44 1095 GLN A N 1
ATOM 1371 C CA . GLN A 1 86 ? 47.182 154.759 11.748 1.00 35.03 1095 GLN A CA 1
ATOM 1372 C C . GLN A 1 86 ? 45.837 154.553 11.026 1.00 36.97 1095 GLN A C 1
ATOM 1373 O O . GLN A 1 86 ? 44.797 154.570 11.662 1.00 33.12 1095 GLN A O 1
ATOM 1387 N N . SER A 1 87 ? 45.873 154.415 9.697 1.00 38.08 1096 SER A N 1
ATOM 1388 C CA . SER A 1 87 ? 44.657 154.176 8.908 1.00 37.17 1096 SER A CA 1
ATOM 1389 C C . SER A 1 87 ? 45.015 153.232 7.791 1.00 39.43 1096 SER A C 1
ATOM 1390 O O . SER A 1 87 ? 46.177 152.869 7.646 1.00 32.68 1096 SER A O 1
ATOM 1398 N N . PRO A 1 88 ? 44.021 152.787 7.013 1.00 33.94 1097 PRO A N 1
ATOM 1399 C CA . PRO A 1 88 ? 44.386 151.730 6.072 1.00 32.62 1097 PRO A CA 1
ATOM 1400 C C . PRO A 1 88 ? 45.590 152.137 5.240 1.00 31.37 1097 PRO A C 1
ATOM 1401 O O . PRO A 1 88 ? 45.698 153.277 4.826 1.00 37.96 1097 PRO A O 1
ATOM 1412 N N . ILE A 1 89 ? 46.524 151.216 5.068 1.00 36.20 1098 ILE A N 1
ATOM 1413 C CA . ILE A 1 89 ? 47.737 151.554 4.381 1.00 35.33 1098 ILE A CA 1
ATOM 1414 C C . ILE A 1 89 ? 47.594 151.637 2.864 1.00 35.06 1098 ILE A C 1
ATOM 1415 O O . ILE A 1 89 ? 46.953 150.796 2.224 1.00 33.27 1098 ILE A O 1
ATOM 1431 N N . THR A 1 90 ? 48.234 152.653 2.295 1.00 34.95 1099 THR A N 1
ATOM 1432 C CA . THR A 1 90 ? 48.429 152.685 0.865 1.00 31.03 1099 THR A CA 1
ATOM 1433 C C . THR A 1 90 ? 49.852 152.301 0.563 1.00 31.61 1099 THR A C 1
ATOM 1434 O O . THR A 1 90 ? 50.779 153.057 0.879 1.00 29.79 1099 THR A O 1
ATOM 1445 N N . TYR A 1 91 ? 50.012 151.151 -0.075 1.00 29.61 1100 TYR A N 1
ATOM 1446 C CA . TYR A 1 91 ? 51.315 150.655 -0.491 1.00 26.70 1100 TYR A CA 1
ATOM 1447 C C . TYR A 1 91 ? 51.664 151.292 -1.824 1.00 36.32 1100 TYR A C 1
ATOM 1448 O O . TYR A 1 91 ? 50.792 151.769 -2.517 1.00 33.94 1100 TYR A O 1
ATOM 1466 N N . CYS A 1 92 ? 52.941 151.345 -2.164 1.00 33.79 1101 CYS A N 1
ATOM 1467 C CA . CYS A 1 92 ? 53.338 151.931 -3.420 1.00 26.75 1101 CYS A CA 1
ATOM 1468 C C . CYS A 1 92 ? 54.618 151.290 -3.862 1.00 36.78 1101 CYS A C 1
ATOM 1469 O O . CYS A 1 92 ? 55.358 150.649 -3.049 1.00 29.85 1101 CYS A O 1
ATOM 1477 N N . VAL A 1 93 ? 54.876 151.440 -5.149 1.00 29.48 1102 VAL A N 1
ATOM 1478 C CA . VAL A 1 93 ? 56.115 150.997 -5.746 1.00 28.80 1102 VAL A CA 1
ATOM 1479 C C . VAL A 1 93 ? 56.542 152.037 -6.756 1.00 34.54 1102 VAL A C 1
ATOM 1480 O O . VAL A 1 93 ? 55.759 152.426 -7.624 1.00 30.91 1102 VAL A O 1
ATOM 1493 N N . TYR A 1 94 ? 57.792 152.448 -6.674 1.00 32.68 1103 TYR A N 1
ATOM 1494 C CA . TYR A 1 94 ? 58.354 153.382 -7.640 1.00 33.07 1103 TYR A CA 1
ATOM 1495 C C . TYR A 1 94 ? 59.051 152.571 -8.683 1.00 34.57 1103 TYR A C 1
ATOM 1496 O O . TYR A 1 94 ? 59.857 151.699 -8.370 1.00 36.35 1103 TYR A O 1
ATOM 1514 N N . VAL A 1 95 ? 58.763 152.865 -9.932 1.00 33.26 1104 VAL A N 1
ATOM 1515 C CA . VAL A 1 95 ? 59.413 152.170 -11.012 1.00 34.51 1104 VAL A CA 1
ATOM 1516 C C . VAL A 1 95 ? 60.267 153.211 -11.712 1.00 37.76 1104 VAL A C 1
ATOM 1517 O O . VAL A 1 95 ? 59.757 154.125 -12.354 1.00 36.57 1104 VAL A O 1
ATOM 1530 N N . TYR A 1 96 ? 61.574 153.090 -11.538 1.00 35.89 1105 TYR A N 1
ATOM 1531 C CA . TYR A 1 96 ? 62.505 154.080 -12.063 1.00 45.00 1105 TYR A CA 1
ATOM 1532 C C . TYR A 1 96 ? 62.781 153.851 -13.560 1.00 43.39 1105 TYR A C 1
ATOM 1533 O O . TYR A 1 96 ? 62.766 152.713 -14.028 1.00 43.30 1105 TYR A O 1
ATOM 1551 N N . CYS A 1 97 ? 63.018 154.962 -14.267 1.00 48.02 1106 CYS A N 1
ATOM 1552 C CA . CYS A 1 97 ? 63.215 155.035 -15.727 1.00 48.85 1106 CYS A CA 1
ATOM 1553 C C . CYS A 1 97 ? 64.225 156.147 -15.970 1.00 49.77 1106 CYS A C 1
ATOM 1554 O O . CYS A 1 97 ? 64.505 156.933 -15.071 1.00 50.13 1106 CYS A O 1
ATOM 1562 N N . GLN A 1 98 ? 64.708 156.288 -17.199 1.00 54.42 1107 GLN A N 1
ATOM 1563 C CA . GLN A 1 98 ? 65.665 157.354 -17.504 1.00 52.93 1107 GLN A CA 1
ATOM 1564 C C . GLN A 1 98 ? 65.052 158.588 -18.168 1.00 59.36 1107 GLN A C 1
ATOM 1565 O O . GLN A 1 98 ? 65.609 159.690 -18.090 1.00 59.82 1107 GLN A O 1
ATOM 1579 N N . ASN A 1 99 ? 63.884 158.440 -18.776 1.00 45.62 1108 ASN A N 1
ATOM 1580 C CA . ASN A 1 99 ? 63.265 159.596 -19.396 1.00 54.48 1108 ASN A CA 1
ATOM 1581 C C . ASN A 1 99 ? 61.752 159.539 -19.337 1.00 47.83 1108 ASN A C 1
ATOM 1582 O O . ASN A 1 99 ? 61.176 158.492 -19.078 1.00 49.47 1108 ASN A O 1
ATOM 1593 N N . LYS A 1 100 ? 61.125 160.671 -19.619 1.00 44.75 1109 LYS A N 1
ATOM 1594 C CA . LYS A 1 100 ? 59.677 160.833 -19.518 1.00 52.79 1109 LYS A CA 1
ATOM 1595 C C . LYS A 1 100 ? 58.893 159.830 -20.371 1.00 57.03 1109 LYS A C 1
ATOM 1596 O O . LYS A 1 100 ? 57.893 159.260 -19.933 1.00 51.88 1109 LYS A O 1
ATOM 1615 N N . ASP A 1 101 ? 59.354 159.644 -21.603 1.00 59.91 1110 ASP A N 1
ATOM 1616 C CA . ASP A 1 101 ? 58.669 158.809 -22.575 1.00 53.71 1110 ASP A CA 1
ATOM 1617 C C . ASP A 1 101 ? 58.689 157.350 -22.097 1.00 55.07 1110 ASP A C 1
ATOM 1618 O O . ASP A 1 101 ? 57.672 156.664 -22.180 1.00 54.22 1110 ASP A O 1
ATOM 1627 N N . THR A 1 102 ? 59.815 156.881 -21.556 1.00 53.77 1111 THR A N 1
ATOM 1628 C CA . THR A 1 102 ? 59.857 155.518 -20.997 1.00 55.04 1111 THR A CA 1
ATOM 1629 C C . THR A 1 102 ? 58.921 155.431 -19.795 1.00 48.82 1111 THR A C 1
ATOM 1630 O O . THR A 1 102 ? 58.243 154.422 -19.583 1.00 44.47 1111 THR A O 1
ATOM 1641 N N . SER A 1 103 ? 58.872 156.508 -19.020 1.00 48.61 1112 SER A N 1
ATOM 1642 C CA . SER A 1 103 ? 58.022 156.528 -17.848 1.00 51.11 1112 SER A CA 1
ATOM 1643 C C . SER A 1 103 ? 56.540 156.425 -18.291 1.00 46.00 1112 SER A C 1
ATOM 1644 O O . SER A 1 103 ? 55.753 155.698 -17.683 1.00 41.93 1112 SER A O 1
ATOM 1652 N N . LYS A 1 104 ? 56.168 157.089 -19.380 1.00 42.53 1113 LYS A N 1
ATOM 1653 C CA . LYS A 1 104 ? 54.805 156.942 -19.916 1.00 49.13 1113 LYS A CA 1
ATOM 1654 C C . LYS A 1 104 ? 54.495 155.532 -20.440 1.00 41.37 1113 LYS A C 1
ATOM 1655 O O . LYS A 1 104 ? 53.374 155.067 -20.310 1.00 43.48 1113 LYS A O 1
ATOM 1674 N N . LYS A 1 105 ? 55.472 154.858 -21.036 1.00 44.00 1114 LYS A N 1
ATOM 1675 C CA . LYS A 1 105 ? 55.256 153.504 -21.565 1.00 47.36 1114 LYS A CA 1
ATOM 1676 C C . LYS A 1 105 ? 55.068 152.471 -20.432 1.00 45.34 1114 LYS A C 1
ATOM 1677 O O . LYS A 1 105 ? 54.376 151.453 -20.594 1.00 43.06 1114 LYS A O 1
ATOM 1696 N N . VAL A 1 106 ? 55.725 152.717 -19.300 1.00 45.74 1115 VAL A N 1
ATOM 1697 C CA . VAL A 1 106 ? 55.598 151.857 -18.133 1.00 38.90 1115 VAL A CA 1
ATOM 1698 C C . VAL A 1 106 ? 54.169 151.999 -17.619 1.00 32.73 1115 VAL A C 1
ATOM 1699 O O . VAL A 1 106 ? 53.489 151.037 -17.270 1.00 42.90 1115 VAL A O 1
ATOM 1712 N N . GLN A 1 107 ? 53.712 153.221 -17.607 1.00 37.27 1116 GLN A N 1
ATOM 1713 C CA . GLN A 1 107 ? 52.404 153.518 -17.101 1.00 36.62 1116 GLN A CA 1
ATOM 1714 C C . GLN A 1 107 ? 51.398 152.834 -18.015 1.00 44.56 1116 GLN A C 1
ATOM 1715 O O . GLN A 1 107 ? 50.479 152.171 -17.554 1.00 40.33 1116 GLN A O 1
ATOM 1729 N N . MET A 1 108 ? 51.607 152.970 -19.328 1.00 46.52 1117 MET A N 1
ATOM 1730 C CA . MET A 1 108 ? 50.681 152.418 -20.324 1.00 47.64 1117 MET A CA 1
ATOM 1731 C C . MET A 1 108 ? 50.691 150.901 -20.228 1.00 43.20 1117 MET A C 1
ATOM 1732 O O . MET A 1 108 ? 49.642 150.246 -20.243 1.00 42.40 1117 MET A O 1
ATOM 1746 N N . ALA A 1 109 ? 51.895 150.351 -20.121 1.00 40.93 1118 ALA A N 1
ATOM 1747 C CA . ALA A 1 109 ? 52.067 148.916 -20.072 1.00 40.39 1118 ALA A CA 1
ATOM 1748 C C . ALA A 1 109 ? 51.250 148.299 -18.963 1.00 42.23 1118 ALA A C 1
ATOM 1749 O O . ALA A 1 109 ? 50.680 147.227 -19.139 1.00 40.91 1118 ALA A O 1
ATOM 1756 N N . ARG A 1 110 ? 51.174 148.966 -17.817 1.00 41.06 1119 ARG A N 1
ATOM 1757 C CA . ARG A 1 110 ? 50.475 148.377 -16.684 1.00 41.68 1119 ARG A CA 1
ATOM 1758 C C . ARG A 1 110 ? 48.983 148.499 -16.941 1.00 39.92 1119 ARG A C 1
ATOM 1759 O O . ARG A 1 110 ? 48.190 147.690 -16.498 1.00 37.99 1119 ARG A O 1
ATOM 1780 N N . LEU A 1 111 ? 48.599 149.561 -17.618 1.00 38.69 1120 LEU A N 1
ATOM 1781 C CA . LEU A 1 111 ? 47.186 149.788 -17.924 1.00 47.56 1120 LEU A CA 1
ATOM 1782 C C . LEU A 1 111 ? 46.671 148.655 -18.817 1.00 42.19 1120 LEU A C 1
ATOM 1783 O O . LEU A 1 111 ? 45.550 148.195 -18.663 1.00 41.44 1120 LEU A O 1
ATOM 1799 N N . ALA A 1 112 ? 47.555 148.202 -19.702 1.00 41.56 1121 ALA A N 1
ATOM 1800 C CA . ALA A 1 112 ? 47.303 147.139 -20.652 1.00 39.37 1121 ALA A CA 1
ATOM 1801 C C . ALA A 1 112 ? 47.169 145.841 -19.931 1.00 52.08 1121 ALA A C 1
ATOM 1802 O O . ALA A 1 112 ? 46.250 145.068 -20.221 1.00 42.70 1121 ALA A O 1
ATOM 1809 N N . TRP A 1 113 ? 48.116 145.575 -19.026 1.00 46.44 1122 TRP A N 1
ATOM 1810 C CA . TRP A 1 113 ? 48.035 144.384 -18.204 1.00 44.53 1122 TRP A CA 1
ATOM 1811 C C . TRP A 1 113 ? 46.657 144.372 -17.521 1.00 39.64 1122 TRP A C 1
ATOM 1812 O O . TRP A 1 113 ? 45.985 143.363 -17.498 1.00 49.16 1122 TRP A O 1
ATOM 1833 N N . GLU A 1 114 ? 46.214 145.494 -16.985 1.00 38.90 1123 GLU A N 1
ATOM 1834 C CA . GLU A 1 114 ? 44.963 145.495 -16.254 1.00 42.64 1123 GLU A CA 1
ATOM 1835 C C . GLU A 1 114 ? 43.707 145.305 -17.149 1.00 53.34 1123 GLU A C 1
ATOM 1836 O O . GLU A 1 114 ? 42.737 144.658 -16.744 1.00 46.32 1123 GLU A O 1
ATOM 1848 N N . ALA A 1 115 ? 43.720 145.909 -18.336 1.00 46.80 1124 ALA A N 1
ATOM 1849 C CA . ALA A 1 115 ? 42.573 145.854 -19.231 1.00 50.12 1124 ALA A CA 1
ATOM 1850 C C . ALA A 1 115 ? 42.432 144.434 -19.752 1.00 47.97 1124 ALA A C 1
ATOM 1851 O O . ALA A 1 115 ? 41.327 143.979 -20.013 1.00 50.48 1124 ALA A O 1
ATOM 1858 N N . SER A 1 116 ? 43.564 143.743 -19.873 1.00 45.87 1125 SER A N 1
ATOM 1859 C CA . SER A 1 116 ? 43.601 142.355 -20.284 1.00 45.77 1125 SER A CA 1
ATOM 1860 C C . SER A 1 116 ? 43.629 141.291 -19.170 1.00 51.49 1125 SER A C 1
ATOM 1861 O O . SER A 1 116 ? 43.692 140.092 -19.475 1.00 50.70 1125 SER A O 1
ATOM 1869 N N . HIS A 1 117 ? 43.616 141.694 -17.900 1.00 52.07 1126 HIS A N 1
ATOM 1870 C CA . HIS A 1 117 ? 43.522 140.724 -16.778 1.00 44.39 1126 HIS A CA 1
ATOM 1871 C C . HIS A 1 117 ? 42.680 141.356 -15.686 1.00 46.38 1126 HIS A C 1
ATOM 1872 O O . HIS A 1 117 ? 43.217 142.066 -14.834 1.00 48.38 1126 HIS A O 1
ATOM 1887 N N . PRO A 1 118 ? 41.357 141.122 -15.707 1.00 50.87 1127 PRO A N 1
ATOM 1888 C CA . PRO A 1 118 ? 40.391 141.884 -14.903 1.00 50.09 1127 PRO A CA 1
ATOM 1889 C C . PRO A 1 118 ? 40.450 141.614 -13.403 1.00 57.88 1127 PRO A C 1
ATOM 1890 O O . PRO A 1 118 ? 39.832 142.364 -12.617 1.00 57.60 1127 PRO A O 1
ATOM 1901 N N . LEU A 1 119 ? 41.162 140.549 -13.018 1.00 53.05 1128 LEU A N 1
ATOM 1902 C CA . LEU A 1 119 ? 41.427 140.283 -11.611 1.00 56.50 1128 LEU A CA 1
ATOM 1903 C C . LEU A 1 119 ? 42.543 141.167 -11.065 1.00 58.37 1128 LEU A C 1
ATOM 1904 O O . LEU A 1 119 ? 42.522 141.516 -9.894 1.00 63.21 1128 LEU A O 1
ATOM 1920 N N . ALA A 1 120 ? 43.517 141.508 -11.907 1.00 54.96 1129 ALA A N 1
ATOM 1921 C CA . ALA A 1 120 ? 44.518 142.506 -11.559 1.00 56.14 1129 ALA A CA 1
ATOM 1922 C C . ALA A 1 120 ? 43.835 143.737 -11.003 1.00 55.84 1129 ALA A C 1
ATOM 1923 O O . ALA A 1 120 ? 42.775 144.133 -11.487 1.00 56.37 1129 ALA A O 1
ATOM 1930 N N . GLY A 1 121 ? 44.454 144.328 -9.976 1.00 49.29 1130 GLY A N 1
ATOM 1931 C CA . GLY A 1 121 ? 43.938 145.521 -9.342 1.00 47.41 1130 GLY A CA 1
ATOM 1932 C C . GLY A 1 121 ? 44.140 146.734 -10.226 1.00 49.78 1130 GLY A C 1
ATOM 1933 O O . GLY A 1 121 ? 45.092 146.808 -11.016 1.00 48.96 1130 GLY A O 1
ATOM 1937 N N . ASN A 1 122 ? 43.235 147.694 -10.101 1.00 47.91 1131 ASN A N 1
ATOM 1938 C CA . ASN A 1 122 ? 43.322 148.915 -10.883 1.00 51.90 1131 ASN A CA 1
ATOM 1939 C C . ASN A 1 122 ? 44.145 149.927 -10.108 1.00 47.03 1131 ASN A C 1
ATOM 1940 O O . ASN A 1 122 ? 43.602 150.673 -9.299 1.00 42.07 1131 ASN A O 1
ATOM 1951 N N . LEU A 1 123 ? 45.449 149.949 -10.370 1.00 44.94 1132 LEU A N 1
ATOM 1952 C CA . LEU A 1 123 ? 46.365 150.764 -9.581 1.00 38.91 1132 LEU A CA 1
ATOM 1953 C C . LEU A 1 123 ? 46.330 152.206 -10.035 1.00 42.22 1132 LEU A C 1
ATOM 1954 O O . LEU A 1 123 ? 46.369 152.504 -11.233 1.00 39.50 1132 LEU A O 1
ATOM 1970 N N . GLN A 1 124 ? 46.246 153.107 -9.078 1.00 42.06 1133 GLN A N 1
ATOM 1971 C CA . GLN A 1 124 ? 46.505 154.511 -9.331 1.00 40.90 1133 GLN A CA 1
ATOM 1972 C C . GLN A 1 124 ? 47.990 154.730 -9.657 1.00 44.73 1133 GLN A C 1
ATOM 1973 O O . GLN A 1 124 ? 48.843 153.888 -9.320 1.00 35.86 1133 GLN A O 1
ATOM 1987 N N . SER A 1 125 ? 48.314 155.814 -10.354 1.00 39.66 1134 SER A N 1
ATOM 1988 C CA . SER A 1 125 ? 49.719 156.044 -10.678 1.00 38.26 1134 SER A CA 1
ATOM 1989 C C . SER A 1 125 ? 50.022 157.479 -11.012 1.00 38.81 1134 SER A C 1
ATOM 1990 O O . SER A 1 125 ? 49.115 158.274 -11.244 1.00 38.65 1134 SER A O 1
ATOM 1998 N N . SER A 1 126 ? 51.308 157.814 -11.000 1.00 35.46 1135 SER A N 1
ATOM 1999 C CA . SER A 1 126 ? 51.736 159.136 -11.417 1.00 39.25 1135 SER A CA 1
ATOM 2000 C C . SER A 1 126 ? 53.139 159.106 -11.942 1.00 45.97 1135 SER A C 1
ATOM 2001 O O . SER A 1 126 ? 53.980 158.330 -11.470 1.00 40.93 1135 SER A O 1
ATOM 2009 N N . ILE A 1 127 ? 53.377 159.947 -12.942 1.00 42.12 1136 ILE A N 1
ATOM 2010 C CA . ILE A 1 127 ? 54.725 160.218 -13.407 1.00 42.81 1136 ILE A CA 1
ATOM 2011 C C . ILE A 1 127 ? 55.421 160.977 -12.331 1.00 34.67 1136 ILE A C 1
ATOM 2012 O O . ILE A 1 127 ? 54.812 161.838 -11.655 1.00 36.64 1136 ILE A O 1
ATOM 2028 N N . VAL A 1 128 ? 56.717 160.702 -12.212 1.00 39.05 1137 VAL A N 1
ATOM 2029 C CA . VAL A 1 128 ? 57.563 161.323 -11.177 1.00 39.11 1137 VAL A CA 1
ATOM 2030 C C . VAL A 1 128 ? 58.844 161.855 -11.793 1.00 35.61 1137 VAL A C 1
ATOM 2031 O O . VAL A 1 128 ? 59.500 161.158 -12.583 1.00 38.13 1137 VAL A O 1
ATOM 2044 N N . LYS A 1 129 ? 59.233 163.064 -11.409 1.00 37.76 1138 LYS A N 1
ATOM 2045 C CA . LYS A 1 129 ? 60.507 163.605 -11.865 1.00 43.72 1138 LYS A CA 1
ATOM 2046 C C . LYS A 1 129 ? 61.427 164.086 -10.752 1.00 41.27 1138 LYS A C 1
ATOM 2047 O O . LYS A 1 129 ? 61.010 164.778 -9.822 1.00 42.68 1138 LYS A O 1
ATOM 2066 N N . PHE A 1 130 ? 62.701 163.732 -10.892 1.00 42.49 1139 PHE A N 1
ATOM 2067 C CA . PHE A 1 130 ? 63.719 164.089 -9.921 1.00 41.63 1139 PHE A CA 1
ATOM 2068 C C . PHE A 1 130 ? 64.682 165.170 -10.443 1.00 42.66 1139 PHE A C 1
ATOM 2069 O O . PHE A 1 130 ? 65.239 165.062 -11.532 1.00 46.16 1139 PHE A O 1
ATOM 2086 N N . LYS A 1 131 ? 64.924 166.175 -9.615 1.00 40.17 1140 LYS A N 1
ATOM 2087 C CA . LYS A 1 131 ? 65.825 167.255 -9.975 1.00 41.79 1140 LYS A CA 1
ATOM 2088 C C . LYS A 1 131 ? 67.268 166.738 -10.184 1.00 48.33 1140 LYS A C 1
ATOM 2089 O O . LYS A 1 131 ? 67.961 167.141 -11.122 1.00 47.18 1140 LYS A O 1
ATOM 2108 N N . LYS A 1 132 ? 67.724 165.824 -9.337 1.00 41.63 1141 LYS A N 1
ATOM 2109 C CA . LYS A 1 132 ? 69.074 165.285 -9.497 1.00 45.92 1141 LYS A CA 1
ATOM 2110 C C . LYS A 1 132 ? 68.999 163.838 -9.932 1.00 50.70 1141 LYS A C 1
ATOM 2111 O O . LYS A 1 132 ? 68.029 163.147 -9.641 1.00 48.77 1141 LYS A O 1
ATOM 2130 N N . PRO A 1 133 ? 70.022 163.366 -10.649 1.00 53.31 1142 PRO A N 1
ATOM 2131 C CA . PRO A 1 133 ? 69.959 161.959 -11.068 1.00 47.25 1142 PRO A CA 1
ATOM 2132 C C . PRO A 1 133 ? 70.154 161.004 -9.885 1.00 48.62 1142 PRO A C 1
ATOM 2133 O O . PRO A 1 133 ? 70.873 161.339 -8.941 1.00 48.44 1142 PRO A O 1
ATOM 2144 N N . LEU A 1 134 ? 69.497 159.841 -9.911 1.00 43.42 1143 LEU A N 1
ATOM 2145 C CA . LEU A 1 134 ? 69.656 158.863 -8.843 1.00 42.69 1143 LEU A CA 1
ATOM 2146 C C . LEU A 1 134 ? 70.810 157.935 -9.201 1.00 46.08 1143 LEU A C 1
ATOM 2147 O O . LEU A 1 134 ? 71.174 157.815 -10.375 1.00 50.96 1143 LEU A O 1
ATOM 2163 N N . PRO A 1 135 ? 71.392 157.281 -8.195 1.00 41.90 1144 PRO A N 1
ATOM 2164 C CA . PRO A 1 135 ? 72.540 156.379 -8.362 1.00 47.33 1144 PRO A CA 1
ATOM 2165 C C . PRO A 1 135 ? 72.180 155.012 -8.978 1.00 48.76 1144 PRO A C 1
ATOM 2166 O O . PRO A 1 135 ? 72.454 153.979 -8.359 1.00 52.09 1144 PRO A O 1
ATOM 2177 N N . LEU A 1 136 ? 71.592 155.006 -10.170 1.00 45.69 1145 LEU A N 1
ATOM 2178 C CA . LEU A 1 136 ? 71.157 153.749 -10.812 1.00 55.06 1145 LEU A CA 1
ATOM 2179 C C . LEU A 1 136 ? 71.966 153.477 -12.078 1.00 63.27 1145 LEU A C 1
ATOM 2180 O O . LEU A 1 136 ? 71.605 152.635 -12.903 1.00 66.21 1145 LEU A O 1
ATOM 2196 N N . THR A 1 137 ? 73.061 154.217 -12.211 1.00 66.69 1146 THR A N 1
ATOM 2197 C CA . THR A 1 137 ? 73.924 154.195 -13.373 1.00 66.46 1146 THR A CA 1
ATOM 2198 C C . THR A 1 137 ? 74.858 152.992 -13.338 1.00 77.01 1146 THR A C 1
ATOM 2199 O O . THR A 1 137 ? 75.141 152.443 -12.265 1.00 75.25 1146 THR A O 1
ATOM 2210 N N . GLN A 1 138 ? 75.355 152.600 -14.510 1.00 80.20 1147 GLN A N 1
ATOM 2211 C CA . GLN A 1 138 ? 76.371 151.547 -14.619 1.00 86.19 1147 GLN A CA 1
ATOM 2212 C C . GLN A 1 138 ? 77.273 151.450 -13.382 1.00 75.98 1147 GLN A C 1
ATOM 2213 O O . GLN A 1 138 ? 77.301 150.422 -12.701 1.00 71.49 1147 GLN A O 1
ATOM 2227 N N . ARG B 1 4 ? 55.043 141.609 7.697 1.00 49.54 1013 ARG B N 1
ATOM 2228 C CA . ARG B 1 4 ? 55.389 140.896 6.476 1.00 57.61 1013 ARG B CA 1
ATOM 2229 C C . ARG B 1 4 ? 55.658 141.841 5.303 1.00 61.46 1013 ARG B C 1
ATOM 2230 O O . ARG B 1 4 ? 56.638 141.673 4.543 1.00 53.81 1013 ARG B O 1
ATOM 2250 N N . TYR B 1 5 ? 54.742 142.794 5.133 1.00 46.50 1014 TYR B N 1
ATOM 2251 C CA . TYR B 1 5 ? 54.948 143.919 4.238 1.00 41.10 1014 TYR B CA 1
ATOM 2252 C C . TYR B 1 5 ? 55.380 145.151 5.031 1.00 39.30 1014 TYR B C 1
ATOM 2253 O O . TYR B 1 5 ? 54.998 145.335 6.184 1.00 40.10 1014 TYR B O 1
ATOM 2271 N N . GLN B 1 6 ? 56.183 145.985 4.400 1.00 41.17 1015 GLN B N 1
ATOM 2272 C CA . GLN B 1 6 ? 56.526 147.282 4.942 1.00 38.18 1015 GLN B CA 1
ATOM 2273 C C . GLN B 1 6 ? 55.313 148.004 5.543 1.00 34.76 1015 GLN B C 1
ATOM 2274 O O . GLN B 1 6 ? 54.195 147.763 5.144 1.00 36.68 1015 GLN B O 1
ATOM 2288 N N . GLN B 1 7 ? 55.542 148.858 6.539 1.00 34.84 1016 GLN B N 1
ATOM 2289 C CA . GLN B 1 7 ? 54.491 149.674 7.140 1.00 34.49 1016 GLN B CA 1
ATOM 2290 C C . GLN B 1 7 ? 54.975 151.134 7.209 1.00 36.49 1016 GLN B C 1
ATOM 2291 O O . GLN B 1 7 ? 56.182 151.372 7.174 1.00 34.26 1016 GLN B O 1
ATOM 2305 N N . PRO B 1 8 ? 54.035 152.103 7.269 1.00 30.98 1017 PRO B N 1
ATOM 2306 C CA . PRO B 1 8 ? 54.415 153.521 7.373 1.00 34.31 1017 PRO B CA 1
ATOM 2307 C C . PRO B 1 8 ? 54.822 153.844 8.804 1.00 29.24 1017 PRO B C 1
ATOM 2308 O O . PRO B 1 8 ? 54.422 153.095 9.720 1.00 28.60 1017 PRO B O 1
ATOM 2319 N N . PRO B 1 9 ? 55.549 154.959 8.993 1.00 31.21 1018 PRO B N 1
ATOM 2320 C CA . PRO B 1 9 ? 55.883 155.442 10.340 1.00 34.28 1018 PRO B CA 1
ATOM 2321 C C . PRO B 1 9 ? 54.657 155.843 11.110 1.00 37.03 1018 PRO B C 1
ATOM 2322 O O . PRO B 1 9 ? 53.661 156.204 10.505 1.00 36.24 1018 PRO B O 1
ATOM 2333 N N . VAL B 1 10 ? 54.719 155.743 12.431 1.00 40.04 1019 VAL B N 1
ATOM 2334 C CA . VAL B 1 10 ? 53.580 156.104 13.246 1.00 39.48 1019 VAL B CA 1
ATOM 2335 C C . VAL B 1 10 ? 53.417 157.607 13.161 1.00 43.05 1019 VAL B C 1
ATOM 2336 O O . VAL B 1 10 ? 54.369 158.359 13.266 1.00 38.45 1019 VAL B O 1
ATOM 2349 N N . PRO B 1 11 ? 52.193 158.060 12.956 1.00 43.67 1020 PRO B N 1
ATOM 2350 C CA . PRO B 1 11 ? 52.016 159.505 13.059 1.00 41.12 1020 PRO B CA 1
ATOM 2351 C C . PRO B 1 11 ? 51.928 159.902 14.529 1.00 44.66 1020 PRO B C 1
ATOM 2352 O O . PRO B 1 11 ? 51.616 159.067 15.375 1.00 42.71 1020 PRO B O 1
ATOM 2363 N N . TYR B 1 12 ? 52.186 161.153 14.856 1.00 41.19 1021 TYR B N 1
ATOM 2364 C CA . TYR B 1 12 ? 52.074 161.512 16.267 1.00 52.50 1021 TYR B CA 1
ATOM 2365 C C . TYR B 1 12 ? 51.855 162.985 16.487 1.00 56.38 1021 TYR B C 1
ATOM 2366 O O . TYR B 1 12 ? 52.465 163.830 15.828 1.00 62.23 1021 TYR B O 1
ATOM 2384 N N . ARG B 1 13 ? 50.968 163.266 17.437 1.00 61.54 1022 ARG B N 1
ATOM 2385 C CA . ARG B 1 13 ? 50.555 164.624 17.777 1.00 71.48 1022 ARG B CA 1
ATOM 2386 C C . ARG B 1 13 ? 51.615 165.308 18.639 1.00 73.77 1022 ARG B C 1
ATOM 2387 O O . ARG B 1 13 ? 52.225 166.311 18.241 1.00 79.01 1022 ARG B O 1
ATOM 2408 N N . GLN B 1 14 ? 51.849 164.747 19.820 1.00 76.59 1023 GLN B N 1
ATOM 2409 C CA . GLN B 1 14 ? 52.770 165.344 20.777 1.00 67.96 1023 GLN B CA 1
ATOM 2410 C C . GLN B 1 14 ? 54.085 164.601 20.754 1.00 69.80 1023 GLN B C 1
ATOM 2411 O O . GLN B 1 14 ? 54.144 163.414 20.427 1.00 61.68 1023 GLN B O 1
ATOM 2425 N N . ILE B 1 15 ? 55.137 165.306 21.133 1.00 64.58 1024 ILE B N 1
ATOM 2426 C CA . ILE B 1 15 ? 56.490 164.812 20.995 1.00 59.78 1024 ILE B CA 1
ATOM 2427 C C . ILE B 1 15 ? 56.796 163.522 21.781 1.00 63.79 1024 ILE B C 1
ATOM 2428 O O . ILE B 1 15 ? 57.684 162.749 21.427 1.00 63.59 1024 ILE B O 1
ATOM 2444 N N . ASP B 1 16 ? 56.048 163.272 22.839 1.00 65.46 1025 ASP B N 1
ATOM 2445 C CA . ASP B 1 16 ? 56.275 162.084 23.645 1.00 62.17 1025 ASP B CA 1
ATOM 2446 C C . ASP B 1 16 ? 55.963 160.798 22.866 1.00 65.72 1025 ASP B C 1
ATOM 2447 O O . ASP B 1 16 ? 56.468 159.713 23.195 1.00 62.86 1025 ASP B O 1
ATOM 2456 N N . ASP B 1 17 ? 55.132 160.914 21.829 1.00 57.88 1026 ASP B N 1
ATOM 2457 C CA . ASP B 1 17 ? 54.758 159.749 21.026 1.00 61.46 1026 ASP B CA 1
ATOM 2458 C C . ASP B 1 17 ? 55.791 159.489 19.931 1.00 54.13 1026 ASP B C 1
ATOM 2459 O O . ASP B 1 17 ? 55.808 158.413 19.327 1.00 54.43 1026 ASP B O 1
ATOM 2468 N N . CYS B 1 18 ? 56.654 160.474 19.684 1.00 49.42 1027 CYS B N 1
ATOM 2469 C CA . CYS B 1 18 ? 57.774 160.295 18.767 1.00 49.22 1027 CYS B CA 1
ATOM 2470 C C . CYS B 1 18 ? 58.744 159.262 19.334 1.00 48.49 1027 CYS B C 1
ATOM 2471 O O . CYS B 1 18 ? 59.136 159.370 20.489 1.00 48.10 1027 CYS B O 1
ATOM 2479 N N . PRO B 1 19 ? 59.111 158.235 18.550 1.00 46.20 1028 PRO B N 1
ATOM 2480 C CA . PRO B 1 19 ? 60.187 157.349 19.026 1.00 40.35 1028 PRO B CA 1
ATOM 2481 C C . PRO B 1 19 ? 61.316 158.140 19.642 1.00 45.10 1028 PRO B C 1
ATOM 2482 O O . PRO B 1 19 ? 61.644 159.181 19.120 1.00 39.37 1028 PRO B O 1
ATOM 2493 N N . ALA B 1 20 ? 61.919 157.634 20.715 1.00 45.19 1029 ALA B N 1
ATOM 2494 C CA . ALA B 1 20 ? 62.911 158.379 21.466 1.00 42.27 1029 ALA B CA 1
ATOM 2495 C C . ALA B 1 20 ? 64.110 158.716 20.615 1.00 39.01 1029 ALA B C 1
ATOM 2496 O O . ALA B 1 20 ? 64.580 159.817 20.643 1.00 37.51 1029 ALA B O 1
ATOM 2503 N N . LYS B 1 21 ? 64.606 157.785 19.816 1.00 44.94 1030 LYS B N 1
ATOM 2504 C CA . LYS B 1 21 ? 65.836 158.084 19.077 1.00 41.40 1030 LYS B CA 1
ATOM 2505 C C . LYS B 1 21 ? 65.640 159.177 17.977 1.00 43.32 1030 LYS B C 1
ATOM 2506 O O . LYS B 1 21 ? 66.599 159.717 17.408 1.00 41.36 1030 LYS B O 1
ATOM 2525 N N . ALA B 1 22 ? 64.398 159.474 17.640 1.00 40.96 1031 ALA B N 1
ATOM 2526 C CA . ALA B 1 22 ? 64.151 160.405 16.532 1.00 38.18 1031 ALA B CA 1
ATOM 2527 C C . ALA B 1 22 ? 63.753 161.785 17.072 1.00 36.98 1031 ALA B C 1
ATOM 2528 O O . ALA B 1 22 ? 63.563 162.739 16.306 1.00 36.46 1031 ALA B O 1
ATOM 2535 N N . ARG B 1 23 ? 63.625 161.869 18.392 1.00 33.61 1032 ARG B N 1
ATOM 2536 C CA . ARG B 1 23 ? 62.992 163.008 19.023 1.00 38.60 1032 ARG B CA 1
ATOM 2537 C C . ARG B 1 23 ? 63.849 164.264 18.888 1.00 36.16 1032 ARG B C 1
ATOM 2538 O O . ARG B 1 23 ? 63.328 165.326 18.574 1.00 37.69 1032 ARG B O 1
ATOM 2559 N N . PRO B 1 24 ? 65.172 164.129 19.053 1.00 42.30 1033 PRO B N 1
ATOM 2560 C CA . PRO B 1 24 ? 65.967 165.343 18.859 1.00 38.71 1033 PRO B CA 1
ATOM 2561 C C . PRO B 1 24 ? 65.828 165.904 17.457 1.00 42.50 1033 PRO B C 1
ATOM 2562 O O . PRO B 1 24 ? 65.614 167.111 17.314 1.00 34.63 1033 PRO B O 1
ATOM 2573 N N . GLN B 1 25 ? 65.912 165.044 16.446 1.00 34.46 1034 GLN B N 1
ATOM 2574 C CA . GLN B 1 25 ? 65.848 165.502 15.070 1.00 34.59 1034 GLN B CA 1
ATOM 2575 C C . GLN B 1 25 ? 64.441 166.057 14.797 1.00 31.72 1034 GLN B C 1
ATOM 2576 O O . GLN B 1 25 ? 64.273 167.044 14.104 1.00 39.64 1034 GLN B O 1
ATOM 2590 N N . HIS B 1 26 ? 63.427 165.424 15.352 1.00 35.63 1035 HIS B N 1
ATOM 2591 C CA . HIS B 1 26 ? 62.052 165.891 15.207 1.00 31.95 1035 HIS B CA 1
ATOM 2592 C C . HIS B 1 26 ? 61.842 167.293 15.806 1.00 40.41 1035 HIS B C 1
ATOM 2593 O O . HIS B 1 26 ? 61.148 168.128 15.248 1.00 35.78 1035 HIS B O 1
ATOM 2608 N N . ILE B 1 27 ? 62.391 167.529 16.980 1.00 42.53 1036 ILE B N 1
ATOM 2609 C CA . ILE B 1 27 ? 62.201 168.825 17.613 1.00 40.14 1036 ILE B CA 1
ATOM 2610 C C . ILE B 1 27 ? 62.821 169.916 16.749 1.00 35.85 1036 ILE B C 1
ATOM 2611 O O . ILE B 1 27 ? 62.222 170.955 16.472 1.00 42.70 1036 ILE B O 1
ATOM 2627 N N . PHE B 1 28 ? 64.030 169.659 16.287 1.00 41.15 1037 PHE B N 1
ATOM 2628 C CA . PHE B 1 28 ? 64.714 170.619 15.462 1.00 36.46 1037 PHE B CA 1
ATOM 2629 C C . PHE B 1 28 ? 63.901 170.923 14.234 1.00 34.13 1037 PHE B C 1
ATOM 2630 O O . PHE B 1 28 ? 63.667 172.089 13.918 1.00 38.93 1037 PHE B O 1
ATOM 2647 N N . TYR B 1 29 ? 63.499 169.874 13.518 1.00 32.38 1038 TYR B N 1
ATOM 2648 C CA . TYR B 1 29 ? 62.679 170.026 12.346 1.00 35.81 1038 TYR B CA 1
ATOM 2649 C C . TYR B 1 29 ? 61.382 170.781 12.675 1.00 34.30 1038 TYR B C 1
ATOM 2650 O O . TYR B 1 29 ? 60.909 171.577 11.892 1.00 36.72 1038 TYR B O 1
ATOM 2668 N N . ARG B 1 30 ? 60.771 170.487 13.798 1.00 35.12 1039 ARG B N 1
ATOM 2669 C CA . ARG B 1 30 ? 59.504 171.107 14.103 1.00 38.52 1039 ARG B CA 1
ATOM 2670 C C . ARG B 1 30 ? 59.743 172.605 14.190 1.00 42.24 1039 ARG B C 1
ATOM 2671 O O . ARG B 1 30 ? 58.942 173.403 13.724 1.00 42.33 1039 ARG B O 1
ATOM 2692 N N . ARG B 1 31 ? 60.866 172.989 14.770 1.00 42.68 1040 ARG B N 1
ATOM 2693 C CA . ARG B 1 31 ? 61.102 174.403 14.998 1.00 42.16 1040 ARG B CA 1
ATOM 2694 C C . ARG B 1 31 ? 61.567 175.050 13.727 1.00 44.53 1040 ARG B C 1
ATOM 2695 O O . ARG B 1 31 ? 61.216 176.178 13.470 1.00 39.20 1040 ARG B O 1
ATOM 2716 N N . PHE B 1 32 ? 62.370 174.358 12.927 1.00 39.33 1041 PHE B N 1
ATOM 2717 C CA . PHE B 1 32 ? 62.947 175.016 11.748 1.00 39.61 1041 PHE B CA 1
ATOM 2718 C C . PHE B 1 32 ? 61.913 175.127 10.640 1.00 43.01 1041 PHE B C 1
ATOM 2719 O O . PHE B 1 32 ? 61.834 176.134 9.949 1.00 41.56 1041 PHE B O 1
ATOM 2736 N N . LEU B 1 33 ? 61.101 174.090 10.466 1.00 43.71 1042 LEU B N 1
ATOM 2737 C CA . LEU B 1 33 ? 60.039 174.141 9.446 1.00 47.85 1042 LEU B CA 1
ATOM 2738 C C . LEU B 1 33 ? 59.015 175.257 9.730 1.00 45.63 1042 LEU B C 1
ATOM 2739 O O . LEU B 1 33 ? 58.505 175.911 8.820 1.00 48.93 1042 LEU B O 1
ATOM 2755 N N . GLY B 1 34 ? 58.710 175.446 11.003 1.00 43.76 1043 GLY B N 1
ATOM 2756 C CA . GLY B 1 34 ? 57.776 176.468 11.423 1.00 53.81 1043 GLY B CA 1
ATOM 2757 C C . GLY B 1 34 ? 56.391 176.245 10.863 1.00 52.66 1043 GLY B C 1
ATOM 2758 O O . GLY B 1 34 ? 55.848 175.142 10.919 1.00 43.84 1043 GLY B O 1
ATOM 2762 N N . LYS B 1 35 ? 55.805 177.315 10.342 1.00 51.33 1044 LYS B N 1
ATOM 2763 C CA . LYS B 1 35 ? 54.499 177.239 9.722 1.00 48.56 1044 LYS B CA 1
ATOM 2764 C C . LYS B 1 35 ? 54.535 176.311 8.504 1.00 43.83 1044 LYS B C 1
ATOM 2765 O O . LYS B 1 35 ? 53.541 175.649 8.199 1.00 45.54 1044 LYS B O 1
ATOM 2784 N N . ASP B 1 36 ? 55.665 176.254 7.802 1.00 42.54 1045 ASP B N 1
ATOM 2785 C CA . ASP B 1 36 ? 55.790 175.366 6.637 1.00 46.74 1045 ASP B CA 1
ATOM 2786 C C . ASP B 1 36 ? 55.579 173.868 7.003 1.00 43.40 1045 ASP B C 1
ATOM 2787 O O . ASP B 1 36 ? 55.375 173.029 6.127 1.00 45.76 1045 ASP B O 1
ATOM 2796 N N . GLY B 1 37 ? 55.641 173.529 8.289 1.00 46.34 1046 GLY B N 1
ATOM 2797 C CA . GLY B 1 37 ? 55.418 172.146 8.702 1.00 40.02 1046 GLY B CA 1
ATOM 2798 C C . GLY B 1 37 ? 53.943 171.811 8.804 1.00 43.13 1046 GLY B C 1
ATOM 2799 O O . GLY B 1 37 ? 53.566 170.640 8.858 1.00 40.39 1046 GLY B O 1
ATOM 2803 N N . ARG B 1 38 ? 53.097 172.843 8.800 1.00 52.88 1047 ARG B N 1
ATOM 2804 C CA . ARG B 1 38 ? 51.643 172.671 8.930 1.00 52.61 1047 ARG B CA 1
ATOM 2805 C C . ARG B 1 38 ? 50.931 172.325 7.615 1.00 46.36 1047 ARG B C 1
ATOM 2806 O O . ARG B 1 38 ? 51.381 172.681 6.511 1.00 47.63 1047 ARG B O 1
ATOM 2827 N N . ARG B 1 39 ? 49.817 171.610 7.734 1.00 45.47 1048 ARG B N 1
ATOM 2828 C CA . ARG B 1 39 ? 49.066 171.215 6.563 1.00 46.91 1048 ARG B CA 1
ATOM 2829 C C . ARG B 1 39 ? 48.523 172.463 5.888 1.00 56.98 1048 ARG B C 1
ATOM 2830 O O . ARG B 1 39 ? 48.276 173.477 6.534 1.00 52.25 1048 ARG B O 1
ATOM 2851 N N . ASP B 1 40 ? 48.357 172.398 4.580 1.00 58.83 1049 ASP B N 1
ATOM 2852 C CA . ASP B 1 40 ? 47.596 173.425 3.877 1.00 64.22 1049 ASP B CA 1
ATOM 2853 C C . ASP B 1 40 ? 46.516 172.726 3.063 1.00 61.74 1049 ASP B C 1
ATOM 2854 O O . ASP B 1 40 ? 46.786 172.273 1.960 1.00 67.20 1049 ASP B O 1
ATOM 2863 N N . PRO B 1 41 ? 45.289 172.623 3.614 1.00 69.62 1050 PRO B N 1
ATOM 2864 C CA . PRO B 1 41 ? 44.231 171.798 2.998 1.00 76.37 1050 PRO B CA 1
ATOM 2865 C C . PRO B 1 41 ? 43.864 172.263 1.592 1.00 77.92 1050 PRO B C 1
ATOM 2866 O O . PRO B 1 41 ? 43.341 171.467 0.797 1.00 76.20 1050 PRO B O 1
ATOM 2877 N N . LYS B 1 42 ? 44.154 173.533 1.301 1.00 72.24 1051 LYS B N 1
ATOM 2878 C CA . LYS B 1 42 ? 43.966 174.090 -0.033 1.00 84.35 1051 LYS B CA 1
ATOM 2879 C C . LYS B 1 42 ? 45.246 173.952 -0.860 1.00 84.39 1051 LYS B C 1
ATOM 2880 O O . LYS B 1 42 ? 45.594 174.837 -1.652 1.00 81.56 1051 LYS B O 1
ATOM 2899 N N . CYS B 1 43 ? 45.942 172.834 -0.670 1.00 74.54 1052 CYS B N 1
ATOM 2900 C CA . CYS B 1 43 ? 47.124 172.542 -1.455 1.00 64.88 1052 CYS B CA 1
ATOM 2901 C C . CYS B 1 43 ? 47.211 171.048 -1.681 1.00 54.34 1052 CYS B C 1
ATOM 2902 O O . CYS B 1 43 ? 46.810 170.258 -0.825 1.00 64.64 1052 CYS B O 1
ATOM 2910 N N . GLN B 1 44 ? 47.715 170.671 -2.853 1.00 47.79 1053 GLN B N 1
ATOM 2911 C CA . GLN B 1 44 ? 47.812 169.278 -3.252 1.00 48.53 1053 GLN B CA 1
ATOM 2912 C C . GLN B 1 44 ? 49.205 168.687 -2.924 1.00 43.24 1053 GLN B C 1
ATOM 2913 O O . GLN B 1 44 ? 50.216 169.391 -2.902 1.00 46.06 1053 GLN B O 1
ATOM 2927 N N . TRP B 1 45 ? 49.258 167.385 -2.718 1.00 41.91 1054 TRP B N 1
ATOM 2928 C CA . TRP B 1 45 ? 50.520 166.732 -2.393 1.00 36.69 1054 TRP B CA 1
ATOM 2929 C C . TRP B 1 45 ? 51.203 166.272 -3.672 1.00 34.61 1054 TRP B C 1
ATOM 2930 O O . TRP B 1 45 ? 51.009 165.136 -4.127 1.00 39.35 1054 TRP B O 1
ATOM 2951 N N . LYS B 1 46 ? 52.026 167.137 -4.244 1.00 33.57 1055 LYS B N 1
ATOM 2952 C CA . LYS B 1 46 ? 52.692 166.820 -5.493 1.00 38.77 1055 LYS B CA 1
ATOM 2953 C C . LYS B 1 46 ? 54.203 167.011 -5.434 1.00 39.86 1055 LYS B C 1
ATOM 2954 O O . LYS B 1 46 ? 54.861 166.995 -6.477 1.00 38.56 1055 LYS B O 1
ATOM 2973 N N . PHE B 1 47 ? 54.749 167.154 -4.226 1.00 34.62 1056 PHE B N 1
ATOM 2974 C CA . PHE B 1 47 ? 56.196 167.245 -4.045 1.00 36.92 1056 PHE B CA 1
ATOM 2975 C C . PHE B 1 47 ? 56.750 166.276 -2.982 1.00 36.67 1056 PHE B C 1
ATOM 2976 O O . PHE B 1 47 ? 56.006 165.747 -2.167 1.00 33.72 1056 PHE B O 1
ATOM 2993 N N . ALA B 1 48 ? 58.057 166.042 -3.045 1.00 31.71 1057 ALA B N 1
ATOM 2994 C CA . ALA B 1 48 ? 58.796 165.401 -1.986 1.00 35.00 1057 ALA B CA 1
ATOM 2995 C C . ALA B 1 48 ? 60.278 165.747 -2.067 1.00 32.18 1057 ALA B C 1
ATOM 2996 O O . ALA B 1 48 ? 60.762 166.443 -2.974 1.00 30.68 1057 ALA B O 1
ATOM 3003 N N . VAL B 1 49 ? 60.997 165.236 -1.088 1.00 30.10 1058 VAL B N 1
ATOM 3004 C CA . VAL B 1 49 ? 62.431 165.186 -1.160 1.00 32.08 1058 VAL B CA 1
ATOM 3005 C C . VAL B 1 49 ? 62.732 163.725 -0.996 1.00 33.65 1058 VAL B C 1
ATOM 3006 O O . VAL B 1 49 ? 62.193 163.080 -0.083 1.00 34.63 1058 VAL B O 1
ATOM 3019 N N . ILE B 1 50 ? 63.574 163.179 -1.854 1.00 27.67 1059 ILE B N 1
ATOM 3020 C CA . ILE B 1 50 ? 64.020 161.824 -1.614 1.00 32.91 1059 ILE B CA 1
ATOM 3021 C C . ILE B 1 50 ? 65.421 161.939 -1.056 1.00 32.61 1059 ILE B C 1
ATOM 3022 O O . ILE B 1 50 ? 66.248 162.597 -1.662 1.00 33.39 1059 ILE B O 1
ATOM 3038 N N . PHE B 1 51 ? 65.636 161.371 0.134 1.00 35.39 1060 PHE B N 1
ATOM 3039 C CA . PHE B 1 51 ? 66.966 161.240 0.741 1.00 31.13 1060 PHE B CA 1
ATOM 3040 C C . PHE B 1 51 ? 67.488 159.803 0.553 1.00 32.97 1060 PHE B C 1
ATOM 3041 O O . PHE B 1 51 ? 66.728 158.841 0.694 1.00 32.63 1060 PHE B O 1
ATOM 3058 N N . TRP B 1 52 ? 68.778 159.655 0.257 1.00 33.67 1061 TRP B N 1
ATOM 3059 C CA . TRP B 1 52 ? 69.358 158.332 0.131 1.00 30.65 1061 TRP B CA 1
ATOM 3060 C C . TRP B 1 52 ? 70.785 158.198 0.720 1.00 36.93 1061 TRP B C 1
ATOM 3061 O O . TRP B 1 52 ? 71.508 159.202 0.892 1.00 37.65 1061 TRP B O 1
ATOM 3082 N N . GLY B 1 53 ? 71.139 156.957 1.078 1.00 35.83 1062 GLY B N 1
ATOM 3083 C CA . GLY B 1 53 ? 72.434 156.642 1.707 1.00 34.87 1062 GLY B CA 1
ATOM 3084 C C . GLY B 1 53 ? 72.462 155.173 2.097 1.00 36.98 1062 GLY B C 1
ATOM 3085 O O . GLY B 1 53 ? 71.488 154.458 1.827 1.00 36.28 1062 GLY B O 1
ATOM 3089 N N . ASN B 1 54 ? 73.550 154.725 2.727 1.00 31.12 1063 ASN B N 1
ATOM 3090 C CA . ASN B 1 54 ? 73.801 153.324 2.937 1.00 36.63 1063 ASN B CA 1
ATOM 3091 C C . ASN B 1 54 ? 73.536 152.909 4.359 1.00 37.51 1063 ASN B C 1
ATOM 3092 O O . ASN B 1 54 ? 73.584 151.722 4.675 1.00 40.53 1063 ASN B O 1
ATOM 3103 N N . ASP B 1 55 ? 73.230 153.882 5.210 1.00 32.66 1064 ASP B N 1
ATOM 3104 C CA . ASP B 1 55 ? 72.907 153.611 6.617 1.00 31.11 1064 ASP B CA 1
ATOM 3105 C C . ASP B 1 55 ? 71.399 153.672 6.914 1.00 33.16 1064 ASP B C 1
ATOM 3106 O O . ASP B 1 55 ? 70.809 154.762 7.079 1.00 35.07 1064 ASP B O 1
ATOM 3115 N N . PRO B 1 56 ? 70.772 152.508 7.040 1.00 29.67 1065 PRO B N 1
ATOM 3116 C CA . PRO B 1 56 ? 69.309 152.493 7.114 1.00 31.93 1065 PRO B CA 1
ATOM 3117 C C . PRO B 1 56 ? 68.799 153.040 8.416 1.00 32.04 1065 PRO B C 1
ATOM 3118 O O . PRO B 1 56 ? 67.640 153.497 8.505 1.00 30.10 1065 PRO B O 1
ATOM 3129 N N . TYR B 1 57 ? 69.656 153.004 9.437 1.00 31.58 1066 TYR B N 1
ATOM 3130 C CA . TYR B 1 57 ? 69.263 153.439 10.760 1.00 35.02 1066 TYR B CA 1
ATOM 3131 C C . TYR B 1 57 ? 69.228 154.970 10.782 1.00 32.38 1066 TYR B C 1
ATOM 3132 O O . TYR B 1 57 ? 68.369 155.554 11.381 1.00 33.10 1066 TYR B O 1
ATOM 3150 N N . GLY B 1 58 ? 70.149 155.592 10.073 1.00 30.52 1067 GLY B N 1
ATOM 3151 C CA . GLY B 1 58 ? 70.183 157.045 9.951 1.00 33.43 1067 GLY B CA 1
ATOM 3152 C C . GLY B 1 58 ? 68.899 157.477 9.272 1.00 33.92 1067 GLY B C 1
ATOM 3153 O O . GLY B 1 58 ? 68.242 158.410 9.704 1.00 32.11 1067 GLY B O 1
ATOM 3157 N N . LEU B 1 59 ? 68.525 156.740 8.226 1.00 37.04 1068 LEU B N 1
ATOM 3158 C CA . LEU B 1 59 ? 67.342 157.056 7.452 1.00 30.11 1068 LEU B CA 1
ATOM 3159 C C . LEU B 1 59 ? 66.073 156.819 8.268 1.00 31.78 1068 LEU B C 1
ATOM 3160 O O . LEU B 1 59 ? 65.087 157.562 8.150 1.00 29.70 1068 LEU B O 1
ATOM 3176 N N . LYS B 1 60 ? 66.118 155.840 9.140 1.00 30.38 1069 LYS B N 1
ATOM 3177 C CA . LYS B 1 60 ? 64.983 155.572 9.990 1.00 34.83 1069 LYS B CA 1
ATOM 3178 C C . LYS B 1 60 ? 64.658 156.730 10.905 1.00 32.54 1069 LYS B C 1
ATOM 3179 O O . LYS B 1 60 ? 63.495 157.040 11.139 1.00 31.54 1069 LYS B O 1
ATOM 3198 N N . LYS B 1 61 ? 65.686 157.342 11.472 1.00 34.22 1070 LYS B N 1
ATOM 3199 C CA . LYS B 1 61 ? 65.465 158.443 12.398 1.00 30.82 1070 LYS B CA 1
ATOM 3200 C C . LYS B 1 61 ? 64.909 159.639 11.631 1.00 33.41 1070 LYS B C 1
ATOM 3201 O O . LYS B 1 61 ? 64.018 160.313 12.114 1.00 31.97 1070 LYS B O 1
ATOM 3220 N N . LEU B 1 62 ? 65.419 159.872 10.428 1.00 27.30 1071 LEU B N 1
ATOM 3221 C CA . LEU B 1 62 ? 64.946 160.962 9.587 1.00 31.43 1071 LEU B CA 1
ATOM 3222 C C . LEU B 1 62 ? 63.481 160.698 9.228 1.00 35.82 1071 LEU B C 1
ATOM 3223 O O . LEU B 1 62 ? 62.627 161.577 9.308 1.00 34.81 1071 LEU B O 1
ATOM 3239 N N . SER B 1 63 ? 63.195 159.453 8.868 1.00 31.36 1072 SER B N 1
ATOM 3240 C CA . SER B 1 63 ? 61.855 159.032 8.551 1.00 26.41 1072 SER B CA 1
ATOM 3241 C C . SER B 1 63 ? 60.907 159.296 9.720 1.00 33.58 1072 SER B C 1
ATOM 3242 O O . SER B 1 63 ? 59.811 159.820 9.532 1.00 29.68 1072 SER B O 1
ATOM 3250 N N . GLN B 1 64 ? 61.323 158.907 10.918 1.00 30.67 1073 GLN B N 1
ATOM 3251 C CA . GLN B 1 64 ? 60.482 159.024 12.113 1.00 34.00 1073 GLN B CA 1
ATOM 3252 C C . GLN B 1 64 ? 60.347 160.457 12.530 1.00 31.57 1073 GLN B C 1
ATOM 3253 O O . GLN B 1 64 ? 59.318 160.842 13.115 1.00 39.11 1073 GLN B O 1
ATOM 3267 N N . ALA B 1 65 ? 61.354 161.257 12.202 1.00 31.70 1074 ALA B N 1
ATOM 3268 C CA . ALA B 1 65 ? 61.381 162.685 12.620 1.00 34.87 1074 ALA B CA 1
ATOM 3269 C C . ALA B 1 65 ? 60.487 163.563 11.753 1.00 33.72 1074 ALA B C 1
ATOM 3270 O O . ALA B 1 65 ? 59.834 164.520 12.242 1.00 35.63 1074 ALA B O 1
ATOM 3277 N N . PHE B 1 66 ? 60.448 163.269 10.466 1.00 32.2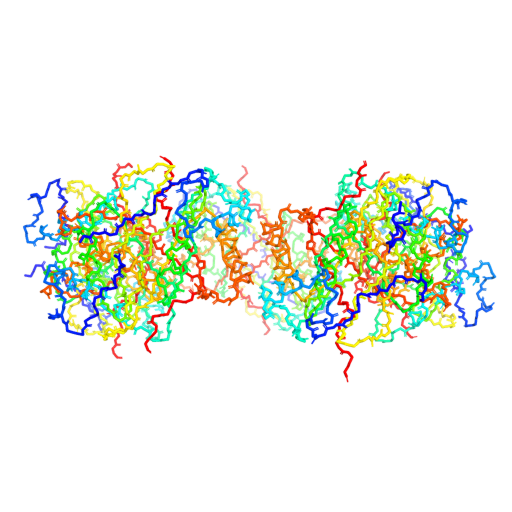5 1075 PHE B N 1
ATOM 3278 C CA . PHE B 1 66 ? 59.607 164.080 9.558 1.00 31.86 1075 PHE B CA 1
ATOM 3279 C C . PHE B 1 66 ? 58.150 163.615 9.529 1.00 27.31 1075 PHE B C 1
ATOM 3280 O O . PHE B 1 66 ? 57.673 163.014 8.556 1.00 34.16 1075 PHE B O 1
ATOM 3297 N N . GLN B 1 67 ? 57.449 163.817 10.623 1.00 34.38 1076 GLN B N 1
ATOM 3298 C CA . GLN B 1 67 ? 56.026 163.483 10.693 1.00 34.68 1076 GLN B CA 1
ATOM 3299 C C . GLN B 1 67 ? 55.276 164.753 11.146 1.00 35.98 1076 GLN B C 1
ATOM 3300 O O . GLN B 1 67 ? 55.281 165.094 12.328 1.00 38.13 1076 GLN B O 1
ATOM 3314 N N . PHE B 1 68 ? 54.678 165.461 10.199 1.00 33.15 1077 PHE B N 1
ATOM 3315 C CA . PHE B 1 68 ? 53.972 166.701 10.486 1.00 38.77 1077 PHE B CA 1
ATOM 3316 C C . PHE B 1 68 ? 52.683 166.779 9.668 1.00 40.60 1077 PHE B C 1
ATOM 3317 O O . PHE B 1 68 ? 52.405 165.887 8.856 1.00 37.43 1077 PHE B O 1
ATOM 3334 N N . GLY B 1 69 ? 51.885 167.819 9.916 1.00 35.76 1078 GLY B N 1
ATOM 3335 C CA . GLY B 1 69 ? 50.691 168.055 9.127 1.00 40.98 1078 GLY B CA 1
ATOM 3336 C C . GLY B 1 69 ? 50.986 168.190 7.641 1.00 40.72 1078 GLY B C 1
ATOM 3337 O O . GLY B 1 69 ? 50.225 167.703 6.804 1.00 40.54 1078 GLY B O 1
ATOM 3341 N N . GLY B 1 70 ? 52.086 168.853 7.300 1.00 39.50 1079 GLY B N 1
ATOM 3342 C CA . GLY B 1 70 ? 52.361 169.202 5.913 1.00 39.69 1079 GLY B CA 1
ATOM 3343 C C . GLY B 1 70 ? 53.649 168.629 5.351 1.00 37.76 1079 GLY B C 1
ATOM 3344 O O . GLY B 1 70 ? 54.046 168.897 4.202 1.00 37.49 1079 GLY B O 1
ATOM 3348 N N . VAL B 1 71 ? 54.305 167.822 6.166 1.00 33.90 1080 VAL B N 1
ATOM 3349 C CA . VAL B 1 71 ? 55.549 167.199 5.771 1.00 36.46 1080 VAL B CA 1
ATOM 3350 C C . VAL B 1 71 ? 55.485 165.788 6.355 1.00 35.90 1080 VAL B C 1
ATOM 3351 O O . VAL B 1 71 ? 55.361 165.646 7.564 1.00 33.36 1080 VAL B O 1
ATOM 3364 N N . LYS B 1 72 ? 55.501 164.762 5.489 1.00 34.89 1081 LYS B N 1
ATOM 3365 C CA . LYS B 1 72 ? 55.268 163.389 5.936 1.00 29.30 1081 LYS B CA 1
ATOM 3366 C C . LYS B 1 72 ? 56.192 162.406 5.238 1.00 34.05 1081 LYS B C 1
ATOM 3367 O O . LYS B 1 72 ? 56.141 162.237 4.023 1.00 32.23 1081 LYS B O 1
ATOM 3386 N N . ALA B 1 73 ? 57.024 161.742 6.013 1.00 33.27 1082 ALA B N 1
ATOM 3387 C CA . ALA B 1 73 ? 57.944 160.733 5.483 1.00 30.39 1082 ALA B CA 1
ATOM 3388 C C . ALA B 1 73 ? 57.351 159.328 5.339 1.00 29.83 1082 ALA B C 1
ATOM 3389 O O . ALA B 1 73 ? 56.629 158.824 6.200 1.00 28.25 1082 ALA B O 1
ATOM 3396 N N . GLY B 1 74 ? 57.687 158.687 4.231 1.00 28.16 1083 GLY B N 1
ATOM 3397 C CA . GLY B 1 74 ? 57.452 157.266 4.104 1.00 31.92 1083 GLY B CA 1
ATOM 3398 C C . GLY B 1 74 ? 58.470 156.490 4.948 1.00 30.52 1083 GLY B C 1
ATOM 3399 O O . GLY B 1 74 ? 59.307 157.080 5.602 1.00 30.00 1083 GLY B O 1
ATOM 3403 N N . PRO B 1 75 ? 58.400 155.158 4.898 1.00 29.47 1084 PRO B N 1
ATOM 3404 C CA . PRO B 1 75 ? 59.323 154.307 5.652 1.00 32.70 1084 PRO B CA 1
ATOM 3405 C C . PRO B 1 75 ? 60.669 154.253 4.952 1.00 31.60 1084 PRO B C 1
ATOM 3406 O O . PRO B 1 75 ? 60.830 154.804 3.858 1.00 28.46 1084 PRO B O 1
ATOM 3417 N N . VAL B 1 76 ? 61.639 153.636 5.610 1.00 30.19 1085 VAL B N 1
ATOM 3418 C CA . VAL B 1 76 ? 62.908 153.368 4.995 1.00 25.93 1085 VAL B CA 1
ATOM 3419 C C . VAL B 1 76 ? 62.710 152.319 3.899 1.00 28.88 1085 VAL B C 1
ATOM 3420 O O . VAL B 1 76 ? 62.271 151.184 4.149 1.00 29.32 1085 VAL B O 1
ATOM 3433 N N . SER B 1 77 ? 63.095 152.697 2.701 1.00 35.36 1086 SER B N 1
ATOM 3434 C CA . SER B 1 77 ? 62.882 151.898 1.535 1.00 31.84 1086 SER B CA 1
ATOM 3435 C C . SER B 1 77 ? 64.231 151.745 0.835 1.00 35.72 1086 SER B C 1
ATOM 3436 O O . SER B 1 77 ? 65.279 151.997 1.444 1.00 30.75 1086 SER B O 1
ATOM 3444 N N . CYS B 1 78 ? 64.208 151.309 -0.419 1.00 33.93 1087 CYS B N 1
ATOM 3445 C CA . CYS B 1 78 ? 65.419 151.072 -1.176 1.00 35.03 1087 CYS B CA 1
ATOM 3446 C C . CYS B 1 78 ? 65.269 151.534 -2.594 1.00 34.36 1087 CYS B C 1
ATOM 3447 O O . CYS B 1 78 ? 64.176 151.525 -3.184 1.00 36.54 1087 CYS B O 1
ATOM 3455 N N . LEU B 1 79 ? 66.395 151.903 -3.168 1.00 35.76 1088 LEU B N 1
ATOM 3456 C CA . LEU B 1 79 ? 66.464 152.037 -4.594 1.00 36.25 1088 LEU B CA 1
ATOM 3457 C C . LEU B 1 79 ? 66.781 150.638 -5.126 1.00 39.22 1088 LEU B C 1
ATOM 3458 O O . LEU B 1 79 ? 67.209 149.742 -4.361 1.00 39.72 1088 LEU B O 1
ATOM 3474 N N . PRO B 1 80 ? 66.505 150.409 -6.416 1.00 39.58 1089 PRO B N 1
ATOM 3475 C CA . PRO B 1 80 ? 66.837 149.083 -6.952 1.00 40.76 1089 PRO B CA 1
ATOM 3476 C C . PRO B 1 80 ? 68.339 148.872 -7.079 1.00 43.95 1089 PRO B C 1
ATOM 3477 O O . PRO B 1 80 ? 69.095 149.840 -7.177 1.00 39.04 1089 PRO B O 1
ATOM 3488 N N . HIS B 1 81 ? 68.778 147.617 -7.084 1.00 48.34 1090 HIS B N 1
ATOM 3489 C CA . HIS B 1 81 ? 70.120 147.320 -7.563 1.00 51.47 1090 HIS B CA 1
ATOM 3490 C C . HIS B 1 81 ? 70.289 147.992 -8.908 1.00 47.10 1090 HIS B C 1
ATOM 3491 O O . HIS B 1 81 ? 69.392 147.983 -9.734 1.00 51.63 1090 HIS B O 1
ATOM 3506 N N . PRO B 1 82 ? 71.428 148.635 -9.117 1.00 56.25 1091 PRO B N 1
ATOM 3507 C CA . PRO B 1 82 ? 71.648 149.335 -10.386 1.00 50.88 1091 PRO B CA 1
ATOM 3508 C C . PRO B 1 82 ? 72.104 148.392 -11.502 1.00 65.06 1091 PRO B C 1
ATOM 3509 O O . PRO B 1 82 ? 71.927 148.733 -12.682 1.00 61.69 1091 PRO B O 1
ATOM 3520 N N . GLY B 1 83 ? 72.665 147.235 -11.133 1.00 62.42 1092 GLY B N 1
ATOM 3521 C CA . GLY B 1 83 ? 73.189 146.289 -12.107 1.00 67.64 1092 GLY B CA 1
ATOM 3522 C C . GLY B 1 83 ? 72.463 144.954 -12.110 1.00 69.12 1092 GLY B C 1
ATOM 3523 O O . GLY B 1 83 ? 71.461 144.784 -11.412 1.00 67.03 1092 GLY B O 1
ATOM 3527 N N . PRO B 1 84 ? 72.960 143.996 -12.914 1.00 72.19 1093 PRO B N 1
ATOM 3528 C CA . PRO B 1 84 ? 72.412 142.633 -12.946 1.00 71.47 1093 PRO B CA 1
ATOM 3529 C C . PRO B 1 84 ? 72.766 141.817 -11.700 1.00 66.24 1093 PRO B C 1
ATOM 3530 O O . PRO B 1 84 ? 72.023 140.905 -11.317 1.00 70.56 1093 PRO B O 1
ATOM 3541 N N . ASP B 1 85 ? 73.886 142.140 -11.069 1.00 70.69 1094 ASP B N 1
ATOM 3542 C CA . ASP B 1 85 ? 74.237 141.502 -9.800 1.00 72.54 1094 ASP B CA 1
ATOM 3543 C C . ASP B 1 85 ? 73.710 142.337 -8.631 1.00 69.99 1094 ASP B C 1
ATOM 3544 O O . ASP B 1 85 ? 73.491 143.551 -8.752 1.00 67.46 1094 ASP B O 1
ATOM 3553 N N . GLN B 1 86 ? 73.521 141.681 -7.495 1.00 65.61 1095 GLN B N 1
ATOM 3554 C CA . GLN B 1 86 ? 73.308 142.385 -6.241 1.00 67.43 1095 GLN B CA 1
ATOM 3555 C C . GLN B 1 86 ? 74.596 143.102 -5.833 1.00 68.63 1095 GLN B C 1
ATOM 3556 O O . GLN B 1 86 ? 75.679 142.498 -5.822 1.00 59.07 1095 GLN B O 1
ATOM 3570 N N . SER B 1 87 ? 74.463 144.390 -5.515 1.00 67.61 1096 SER B N 1
ATOM 3571 C CA . SER B 1 87 ? 75.536 145.179 -4.920 1.00 60.46 1096 SER B CA 1
ATOM 3572 C C . SER B 1 87 ? 75.033 145.722 -3.578 1.00 56.98 1096 SER B C 1
ATOM 3573 O O . SER B 1 87 ? 73.885 145.463 -3.205 1.00 56.01 1096 SER B O 1
ATOM 3581 N N . PRO B 1 88 ? 75.880 146.453 -2.826 1.00 53.27 1097 PRO B N 1
ATOM 3582 C CA . PRO B 1 88 ? 75.384 146.986 -1.543 1.00 55.43 1097 PRO B CA 1
ATOM 3583 C C . PRO B 1 88 ? 74.158 147.930 -1.703 1.00 46.13 1097 PRO B C 1
ATOM 3584 O O . PRO B 1 88 ? 73.993 148.648 -2.705 1.00 46.68 1097 PRO B O 1
ATOM 3595 N N . ILE B 1 89 ? 73.286 147.907 -0.705 1.00 37.55 1098 ILE B N 1
ATOM 3596 C CA . ILE B 1 89 ? 71.972 148.532 -0.844 1.00 45.41 1098 ILE B CA 1
ATOM 3597 C C . ILE B 1 89 ? 72.042 150.048 -0.611 1.00 43.79 1098 ILE B C 1
ATOM 3598 O O . ILE B 1 89 ? 72.738 150.524 0.312 1.00 35.12 1098 ILE B O 1
ATOM 3614 N N . THR B 1 90 ? 71.348 150.799 -1.466 1.00 41.15 1099 THR B N 1
ATOM 3615 C CA . THR B 1 90 ? 71.112 152.222 -1.230 1.00 39.42 1099 THR B CA 1
ATOM 3616 C C . THR B 1 90 ? 69.690 152.362 -0.701 1.00 32.28 1099 THR B C 1
ATOM 3617 O O . THR B 1 90 ? 68.724 152.122 -1.436 1.00 36.14 1099 THR B O 1
ATOM 3628 N N . TYR B 1 91 ? 69.567 152.676 0.582 1.00 32.84 1100 TYR B N 1
ATOM 3629 C CA . TYR B 1 91 ? 68.275 152.931 1.192 1.00 32.58 1100 TYR B CA 1
ATOM 3630 C C . TYR B 1 91 ? 67.842 154.330 0.838 1.00 31.76 1100 TYR B C 1
ATOM 3631 O O . TYR B 1 91 ? 68.674 155.140 0.444 1.00 35.01 1100 TYR B O 1
ATOM 3649 N N . CYS B 1 92 ? 66.538 154.599 0.928 1.00 34.03 1101 CYS B N 1
ATOM 3650 C CA . CYS B 1 92 ? 65.982 155.928 0.603 1.00 28.95 1101 CYS B CA 1
ATOM 3651 C C . CYS B 1 92 ? 64.740 156.123 1.450 1.00 30.40 1101 CYS B C 1
ATOM 3652 O O . CYS B 1 92 ? 64.086 155.128 1.864 1.00 31.31 1101 CYS B O 1
ATOM 3660 N N . VAL B 1 93 ? 64.504 157.382 1.801 1.00 28.41 1102 VAL B N 1
ATOM 3661 C CA . VAL B 1 93 ? 63.272 157.846 2.416 1.00 28.18 1102 VAL B CA 1
ATOM 3662 C C . VAL B 1 93 ? 62.703 159.025 1.611 1.00 33.02 1102 VAL B C 1
ATOM 3663 O O . VAL B 1 93 ? 63.408 160.012 1.307 1.00 37.56 1102 VAL B O 1
ATOM 3676 N N . TYR B 1 94 ? 61.421 158.931 1.288 1.00 30.61 1103 TYR B N 1
ATOM 3677 C CA . TYR B 1 94 ? 60.687 160.017 0.632 1.00 29.35 1103 TYR B CA 1
ATOM 3678 C C . TYR B 1 94 ? 59.986 160.860 1.651 1.00 31.54 1103 TYR B C 1
ATOM 3679 O O . TYR B 1 94 ? 59.203 160.328 2.452 1.00 31.58 1103 TYR B O 1
ATOM 3697 N N . VAL B 1 95 ? 60.243 162.171 1.620 1.00 31.51 1104 VAL B N 1
ATOM 3698 C CA . VAL B 1 95 ? 59.562 163.087 2.514 1.00 31.02 1104 VAL B CA 1
ATOM 3699 C C . VAL B 1 95 ? 58.543 163.927 1.687 1.00 33.48 1104 VAL B C 1
ATOM 3700 O O . VAL B 1 95 ? 58.914 164.787 0.877 1.00 30.09 1104 VAL B O 1
ATOM 3713 N N . TYR B 1 96 ? 57.269 163.617 1.871 1.00 29.11 1105 TYR B N 1
ATOM 3714 C CA . TYR B 1 96 ? 56.214 164.188 1.036 1.00 31.04 1105 TYR B CA 1
ATOM 3715 C C . TYR B 1 96 ? 55.783 165.570 1.550 1.00 40.74 1105 TYR B C 1
ATOM 3716 O O . TYR B 1 96 ? 55.715 165.782 2.781 1.00 35.29 1105 TYR B O 1
ATOM 3734 N N . CYS B 1 97 ? 55.546 166.513 0.613 1.00 36.48 1106 CYS B N 1
ATOM 3735 C CA . CYS B 1 97 ? 55.311 167.942 0.939 1.00 32.02 1106 CYS B CA 1
ATOM 3736 C C . CYS B 1 97 ? 54.193 168.452 0.020 1.00 44.74 1106 CYS B C 1
ATOM 3737 O O . CYS B 1 97 ? 53.938 167.871 -1.023 1.00 37.40 1106 CYS B O 1
ATOM 3745 N N . GLN B 1 98 ? 53.572 169.573 0.360 1.00 41.15 1107 GLN B N 1
ATOM 3746 C CA . GLN B 1 98 ? 52.521 170.122 -0.510 1.00 43.80 1107 GLN B CA 1
ATOM 3747 C C . GLN B 1 98 ? 52.984 171.189 -1.524 1.00 54.46 1107 GLN B C 1
ATOM 3748 O O . GLN B 1 98 ? 52.217 171.552 -2.423 1.00 59.62 1107 GLN B O 1
ATOM 3762 N N . ASN B 1 99 ? 54.205 171.713 -1.399 1.00 47.04 1108 ASN B N 1
ATOM 3763 C CA . ASN B 1 99 ? 54.734 172.589 -2.452 1.00 45.41 1108 ASN B CA 1
ATOM 3764 C C . ASN B 1 99 ? 56.260 172.566 -2.557 1.00 51.12 1108 ASN B C 1
ATOM 3765 O O . ASN B 1 99 ? 56.961 172.010 -1.704 1.00 42.22 1108 ASN B O 1
ATOM 3776 N N . LYS B 1 100 ? 56.775 173.185 -3.607 1.00 41.97 1109 LYS B N 1
ATOM 3777 C CA . LYS B 1 100 ? 58.194 173.111 -3.922 1.00 43.96 1109 LYS B CA 1
ATOM 3778 C C . LYS B 1 100 ? 59.042 173.884 -2.911 1.00 51.85 1109 LYS B C 1
ATOM 3779 O O . LYS B 1 100 ? 60.164 173.462 -2.620 1.00 50.19 1109 LYS B O 1
ATOM 3798 N N . ASP B 1 101 ? 58.508 174.998 -2.378 1.00 43.48 1110 ASP B N 1
ATOM 3799 C CA . ASP B 1 101 ? 59.171 175.749 -1.315 1.00 48.99 1110 ASP B CA 1
ATOM 3800 C C . ASP B 1 101 ? 59.346 174.931 -0.038 1.00 45.47 1110 ASP B C 1
ATOM 3801 O O . ASP B 1 101 ? 60.385 175.021 0.617 1.00 41.54 1110 ASP B O 1
ATOM 3810 N N . THR B 1 102 ? 58.308 174.208 0.356 1.00 38.99 1111 THR B N 1
ATOM 3811 C CA . THR B 1 102 ? 58.426 173.283 1.495 1.00 43.93 1111 THR B CA 1
ATOM 3812 C C . THR B 1 102 ? 59.478 172.190 1.222 1.00 37.39 1111 THR B C 1
ATOM 3813 O O . THR B 1 102 ? 60.308 171.926 2.072 1.00 44.25 1111 THR B O 1
ATOM 3824 N N . SER B 1 103 ? 59.482 171.610 0.028 1.00 35.69 1112 SER B N 1
ATOM 3825 C CA . SER B 1 103 ? 60.521 170.667 -0.369 1.00 36.53 1112 SER B CA 1
ATOM 3826 C C . SER B 1 103 ? 61.911 171.211 -0.142 1.00 41.19 1112 SER B C 1
ATOM 3827 O O . SER B 1 103 ? 62.772 170.561 0.498 1.00 41.09 1112 SER B O 1
ATOM 3835 N N . LYS B 1 104 ? 62.169 172.389 -0.684 1.00 44.18 1113 LYS B N 1
ATOM 3836 C CA . LYS B 1 104 ? 63.493 172.982 -0.514 1.00 45.23 1113 LYS B CA 1
ATOM 3837 C C . LYS B 1 104 ? 63.781 173.181 0.958 1.00 42.49 1113 LYS B C 1
ATOM 3838 O O . LYS B 1 104 ? 64.930 173.079 1.398 1.00 45.04 1113 LYS B O 1
ATOM 3857 N N . LYS B 1 105 ? 62.751 173.457 1.735 1.00 36.67 1114 LYS B N 1
ATOM 3858 C CA . LYS B 1 105 ? 62.982 173.733 3.129 1.00 39.09 1114 LYS B CA 1
ATOM 3859 C C . LYS B 1 105 ? 63.296 172.442 3.864 1.00 39.35 1114 LYS B C 1
ATOM 3860 O O . LYS B 1 105 ? 64.071 172.445 4.818 1.00 40.70 1114 LYS B O 1
ATOM 3879 N N . VAL B 1 106 ? 62.673 171.350 3.425 1.00 39.72 1115 VAL B N 1
ATOM 3880 C CA . VAL B 1 106 ? 62.935 170.049 4.020 1.00 37.51 1115 VAL B CA 1
ATOM 3881 C C . VAL B 1 106 ? 64.394 169.652 3.779 1.00 33.73 1115 VAL B C 1
ATOM 3882 O O . VAL B 1 106 ? 65.053 169.101 4.645 1.00 34.88 1115 VAL B O 1
ATOM 3895 N N . GLN B 1 107 ? 64.888 169.960 2.598 1.00 37.63 1116 GLN B N 1
ATOM 3896 C CA . GLN B 1 107 ? 66.250 169.657 2.208 1.00 35.34 1116 GLN B CA 1
ATOM 3897 C C . GLN B 1 107 ? 67.242 170.419 3.060 1.00 37.96 1116 GLN B C 1
ATOM 3898 O O . GLN B 1 107 ? 68.188 169.837 3.598 1.00 39.25 1116 GLN B O 1
ATOM 3912 N N . MET B 1 108 ? 66.981 171.720 3.248 1.00 38.29 1117 MET B N 1
ATOM 3913 C CA . MET B 1 108 ? 67.798 172.578 4.097 1.00 38.95 1117 MET B CA 1
ATOM 3914 C C . MET B 1 108 ? 67.746 172.112 5.533 1.00 36.94 1117 MET B C 1
ATOM 3915 O O . MET B 1 108 ? 68.733 172.229 6.274 1.00 37.28 1117 MET B O 1
ATOM 3929 N N . ALA B 1 109 ? 66.573 171.659 5.959 1.00 33.34 1118 ALA B N 1
ATOM 3930 C CA . ALA B 1 109 ? 66.423 171.276 7.343 1.00 35.25 1118 ALA B CA 1
ATOM 3931 C C . ALA B 1 109 ? 67.433 170.150 7.654 1.00 43.01 1118 ALA B C 1
ATOM 3932 O O . ALA B 1 109 ? 68.150 170.211 8.644 1.00 35.80 1118 ALA B O 1
ATOM 3939 N N . ARG B 1 110 ? 67.544 169.168 6.762 1.00 36.85 1119 ARG B N 1
ATOM 3940 C CA . ARG B 1 110 ? 68.476 168.079 6.973 1.00 36.71 1119 ARG B CA 1
ATOM 3941 C C . ARG B 1 110 ? 69.959 168.474 6.839 1.00 34.52 1119 ARG B C 1
ATOM 3942 O O . ARG B 1 110 ? 70.793 167.974 7.585 1.00 37.28 1119 ARG B O 1
ATOM 3963 N N . LEU B 1 111 ? 70.287 169.283 5.845 1.00 34.71 1120 LEU B N 1
ATOM 3964 C CA . LEU B 1 111 ? 71.614 169.895 5.734 1.00 41.09 1120 LEU B CA 1
ATOM 3965 C C . LEU B 1 111 ? 72.016 170.611 7.033 1.00 37.78 1120 LEU B C 1
ATOM 3966 O O . LEU B 1 111 ? 73.142 170.496 7.486 1.00 33.28 1120 LEU B O 1
ATOM 3982 N N . ALA B 1 112 ? 71.074 171.301 7.646 1.00 38.18 1121 ALA B N 1
ATOM 3983 C CA . ALA B 1 112 ? 71.365 172.036 8.866 1.00 37.00 1121 ALA B CA 1
ATOM 3984 C C . ALA B 1 112 ? 71.615 171.038 9.988 1.00 39.91 1121 ALA B C 1
ATOM 3985 O O . ALA B 1 112 ? 72.542 171.183 10.788 1.00 39.08 1121 ALA B O 1
ATOM 3992 N N . TRP B 1 113 ? 70.776 170.012 10.045 1.00 40.47 1122 TRP B N 1
ATOM 3993 C CA . TRP B 1 113 ? 70.964 168.960 11.031 1.00 38.27 1122 TRP B CA 1
ATOM 3994 C C . TRP B 1 113 ? 72.355 168.352 10.849 1.00 36.39 1122 TRP B C 1
ATOM 3995 O O . TRP B 1 113 ? 73.054 168.106 11.829 1.00 32.46 1122 TRP B O 1
ATOM 4016 N N . GLU B 1 114 ? 72.755 168.123 9.601 1.00 35.49 1123 GLU B N 1
ATOM 4017 C CA . GLU B 1 114 ? 74.075 167.553 9.308 1.00 33.99 1123 GLU B CA 1
ATOM 4018 C C . GLU B 1 114 ? 75.209 168.518 9.701 1.00 39.72 1123 GLU B C 1
ATOM 4019 O O . GLU B 1 114 ? 76.230 168.087 10.203 1.00 42.21 1123 GLU B O 1
ATOM 4031 N N . ALA B 1 115 ? 75.008 169.817 9.492 1.00 38.52 1124 ALA B N 1
ATOM 4032 C CA . ALA B 1 115 ? 75.970 170.826 9.952 1.00 35.59 1124 ALA B CA 1
ATOM 4033 C C . ALA B 1 115 ? 76.047 170.940 11.480 1.00 36.54 1124 ALA B C 1
ATOM 4034 O O . ALA B 1 115 ? 77.104 171.232 12.012 1.00 39.39 1124 ALA B O 1
ATOM 4041 N N . SER B 1 116 ? 74.966 170.678 12.208 1.00 38.74 1125 SER B N 1
ATOM 4042 C CA . SER B 1 116 ? 75.078 170.696 13.666 1.00 38.03 1125 SER B CA 1
ATOM 4043 C C . SER B 1 116 ? 75.530 169.368 14.293 1.00 45.90 1125 SER B C 1
ATOM 4044 O O . SER B 1 116 ? 75.895 169.346 15.462 1.00 39.72 1125 SER B O 1
ATOM 4052 N N . HIS B 1 117 ? 75.569 168.287 13.515 1.00 41.51 1126 HIS B N 1
ATOM 4053 C CA . HIS B 1 117 ? 76.057 166.987 14.026 1.00 40.24 1126 HIS B CA 1
ATOM 4054 C C . HIS B 1 117 ? 76.932 166.328 13.010 1.00 41.00 1126 HIS B C 1
ATOM 4055 O O . HIS B 1 117 ? 76.428 165.654 12.070 1.00 42.16 1126 HIS B O 1
ATOM 4070 N N . PRO B 1 118 ? 78.242 166.548 13.147 1.00 46.88 1127 PRO B N 1
ATOM 4071 C CA . PRO B 1 118 ? 79.186 166.018 12.153 1.00 49.85 1127 PRO B CA 1
ATOM 4072 C C . PRO B 1 118 ? 79.197 164.500 12.160 1.00 49.78 1127 PRO B C 1
ATOM 4073 O O . PRO B 1 118 ? 79.759 163.890 11.241 1.00 54.62 1127 PRO B O 1
ATOM 4084 N N . LEU B 1 119 ? 78.550 163.899 13.159 1.00 49.32 1128 LEU B N 1
ATOM 4085 C CA . LEU B 1 119 ? 78.420 162.437 13.201 1.00 54.02 1128 LEU B CA 1
ATOM 4086 C C . LEU B 1 119 ? 77.281 161.896 12.330 1.00 51.82 1128 LEU B C 1
ATOM 4087 O O . LEU B 1 119 ? 77.327 160.749 11.877 1.00 52.36 1128 LEU B O 1
ATOM 4103 N N . ALA B 1 120 ? 76.261 162.718 12.102 1.00 43.59 1129 ALA B N 1
ATOM 4104 C CA . ALA B 1 120 ? 75.171 162.353 11.225 1.00 43.50 1129 ALA B CA 1
ATOM 4105 C C . ALA B 1 120 ? 75.750 161.956 9.888 1.00 43.87 1129 ALA B C 1
ATOM 4106 O O . ALA B 1 120 ? 76.762 162.506 9.469 1.00 47.61 1129 ALA B O 1
ATOM 4113 N N . GLY B 1 121 ? 75.135 160.988 9.221 1.00 41.29 1130 GLY B N 1
ATOM 4114 C CA . GLY B 1 121 ? 75.488 160.687 7.841 1.00 32.78 1130 GLY B CA 1
ATOM 4115 C C . GLY B 1 121 ? 75.178 161.840 6.922 1.00 41.64 1130 GLY B C 1
ATOM 4116 O O . GLY B 1 121 ? 74.280 162.634 7.194 1.00 43.86 1130 GLY B O 1
ATOM 4120 N N . ASN B 1 122 ? 75.912 161.947 5.828 1.00 37.76 1131 ASN B N 1
ATOM 4121 C CA . ASN B 1 122 ? 75.656 163.006 4.853 1.00 49.78 1131 ASN B CA 1
ATOM 4122 C C . ASN B 1 122 ? 74.825 162.560 3.681 1.00 50.65 1131 ASN B C 1
ATOM 4123 O O . ASN B 1 122 ? 75.360 162.143 2.647 1.00 54.33 1131 ASN B O 1
ATOM 4134 N N . LEU B 1 123 ? 73.514 162.700 3.818 1.00 51.43 1132 LEU B N 1
ATOM 4135 C CA . LEU B 1 123 ? 72.593 162.129 2.845 1.00 37.82 1132 LEU B CA 1
ATOM 4136 C C . LEU B 1 123 ? 72.575 162.913 1.535 1.00 40.58 1132 LEU B C 1
ATOM 4137 O O . LEU B 1 123 ? 72.491 164.146 1.500 1.00 45.93 1132 LEU B O 1
ATOM 4153 N N . GLN B 1 124 ? 72.681 162.191 0.436 1.00 33.75 1133 GLN B N 1
ATOM 4154 C CA . GLN B 1 124 ? 72.339 162.772 -0.854 1.00 39.04 1133 GLN B CA 1
ATOM 4155 C C . GLN B 1 124 ? 70.822 162.993 -0.848 1.00 34.97 1133 GLN B C 1
ATOM 4156 O O . GLN B 1 124 ? 70.091 162.285 -0.152 1.00 34.10 1133 GLN B O 1
ATOM 4170 N N . SER B 1 125 ? 70.335 163.960 -1.620 1.00 36.23 1134 SER B N 1
ATOM 4171 C CA . SER B 1 125 ? 68.895 164.139 -1.705 1.00 36.31 1134 SER B CA 1
ATOM 4172 C C . SER B 1 125 ? 68.524 164.808 -3.002 1.00 37.97 1134 SER B C 1
ATOM 4173 O O . SER B 1 125 ? 69.400 165.316 -3.692 1.00 44.38 1134 SER B O 1
ATOM 4181 N N . SER B 1 126 ? 67.235 164.763 -3.345 1.00 37.22 1135 SER B N 1
ATOM 4182 C CA . SER B 1 126 ? 66.712 165.423 -4.566 1.00 36.71 1135 SER B CA 1
ATOM 4183 C C . SER B 1 126 ? 65.288 165.883 -4.319 1.00 39.38 1135 SER B C 1
ATOM 4184 O O . SER B 1 126 ? 64.525 165.213 -3.645 1.00 35.61 1135 SER B O 1
ATOM 4192 N N . ILE B 1 127 ? 64.924 167.030 -4.861 1.00 37.64 1136 ILE B N 1
ATOM 4193 C CA . ILE B 1 127 ? 63.529 167.411 -4.919 1.00 35.93 1136 ILE B CA 1
ATOM 4194 C C . ILE B 1 127 ? 62.890 166.475 -5.890 1.00 35.77 1136 ILE B C 1
ATOM 4195 O O . ILE B 1 127 ? 63.550 166.006 -6.814 1.00 36.78 1136 ILE B O 1
ATOM 4211 N N . VAL B 1 128 ? 61.603 166.232 -5.670 1.00 36.75 1137 VAL B N 1
ATOM 4212 C CA . VAL B 1 128 ? 60.799 165.314 -6.457 1.00 38.58 1137 VAL B CA 1
ATOM 4213 C C . VAL B 1 128 ? 59.474 165.997 -6.821 1.00 37.01 1137 VAL B C 1
ATOM 4214 O O . VAL B 1 128 ? 58.889 166.699 -5.990 1.00 35.19 1137 VAL B O 1
ATOM 4227 N N . LYS B 1 129 ? 58.989 165.761 -8.034 1.00 39.54 1138 LYS B N 1
ATOM 4228 C CA . LYS B 1 129 ? 57.721 166.349 -8.463 1.00 40.42 1138 LYS B CA 1
ATOM 4229 C C . LYS B 1 129 ? 56.799 165.304 -9.056 1.00 31.18 1138 LYS B C 1
ATOM 4230 O O . LYS B 1 129 ? 57.194 164.550 -9.933 1.00 36.06 1138 LYS B O 1
ATOM 4249 N N . PHE B 1 130 ? 55.571 165.251 -8.550 1.00 33.27 1139 PHE B N 1
ATOM 4250 C CA . PHE B 1 130 ? 54.571 164.293 -9.005 1.00 35.46 1139 PHE B CA 1
ATOM 4251 C C . PHE B 1 130 ? 53.545 164.988 -9.915 1.00 42.29 1139 PHE B C 1
ATOM 4252 O O . PHE B 1 130 ? 53.050 166.088 -9.601 1.00 40.21 1139 PHE B O 1
ATOM 4269 N N . LYS B 1 131 ? 53.221 164.335 -11.019 1.00 38.80 1140 LYS B N 1
ATOM 4270 C CA . LYS B 1 131 ? 52.265 164.898 -11.970 1.00 47.31 1140 LYS B CA 1
ATOM 4271 C C . LYS B 1 131 ? 50.855 164.852 -11.428 1.00 43.94 1140 LYS B C 1
ATOM 4272 O O . LYS B 1 131 ? 50.086 165.768 -11.623 1.00 43.24 1140 LYS B O 1
ATOM 4291 N N . LYS B 1 132 ? 50.548 163.802 -10.698 1.00 38.07 1141 LYS B N 1
ATOM 4292 C CA . LYS B 1 132 ? 49.226 163.622 -10.145 1.00 42.71 1141 LYS B CA 1
ATOM 4293 C C . LYS B 1 132 ? 49.352 163.748 -8.642 1.00 45.92 1141 LYS B C 1
ATOM 4294 O O . LYS B 1 132 ? 50.410 163.520 -8.103 1.00 38.64 1141 LYS B O 1
ATOM 4313 N N . PRO B 1 133 ? 48.279 164.135 -7.961 1.00 41.17 1142 PRO B N 1
ATOM 4314 C CA . PRO B 1 133 ? 48.410 164.347 -6.526 1.00 41.79 1142 PRO B CA 1
ATOM 4315 C C . PRO B 1 133 ? 48.221 163.025 -5.761 1.00 43.65 1142 PRO B C 1
ATOM 4316 O O . PRO B 1 133 ? 47.344 162.221 -6.120 1.00 39.33 1142 PRO B O 1
ATOM 4327 N N . LEU B 1 134 ? 49.048 162.819 -4.733 1.00 41.25 1143 LEU B N 1
ATOM 4328 C CA . LEU B 1 134 ? 49.019 161.612 -3.912 1.00 33.62 1143 LEU B CA 1
ATOM 4329 C C . LEU B 1 134 ? 48.004 161.740 -2.815 1.00 33.78 1143 LEU B C 1
ATOM 4330 O O . LEU B 1 134 ? 47.742 162.824 -2.332 1.00 34.57 1143 LEU B O 1
ATOM 4346 N N . PRO B 1 135 ? 47.492 160.607 -2.342 1.00 33.94 1144 PRO B N 1
ATOM 4347 C CA . PRO B 1 135 ? 46.355 160.624 -1.413 1.00 38.53 1144 PRO B CA 1
ATOM 4348 C C . PRO B 1 135 ? 46.714 160.873 0.050 1.00 43.24 1144 PRO B C 1
ATOM 4349 O O . PRO B 1 135 ? 46.549 159.961 0.872 1.00 42.77 1144 PRO B O 1
ATOM 4360 N N . LEU B 1 136 ? 47.146 162.094 0.362 1.00 37.68 1145 LEU B N 1
ATOM 4361 C CA . LEU B 1 136 ? 47.633 162.431 1.697 1.00 39.84 1145 LEU B CA 1
ATOM 4362 C C . LEU B 1 136 ? 46.723 163.431 2.330 1.00 43.00 1145 LEU B C 1
ATOM 4363 O O . LEU B 1 136 ? 47.011 163.936 3.409 1.00 42.06 1145 LEU B O 1
ATOM 4379 N N . THR B 1 137 ? 45.574 163.655 1.683 1.00 45.24 1146 THR B N 1
ATOM 4380 C CA . THR B 1 137 ? 44.570 164.580 2.202 1.00 53.52 1146 THR B CA 1
ATOM 4381 C C . THR B 1 137 ? 43.929 163.989 3.450 1.00 54.92 1146 THR B C 1
ATOM 4382 O O . THR B 1 137 ? 43.741 162.770 3.540 1.00 49.83 1146 THR B O 1
ATOM 4393 N N . GLN B 1 138 ? 43.554 164.878 4.371 1.00 54.75 1147 GLN B N 1
ATOM 4394 C CA . GLN B 1 138 ? 42.974 164.508 5.657 1.00 64.32 1147 GLN B CA 1
ATOM 4395 C C . GLN B 1 138 ? 41.633 163.799 5.517 1.00 65.39 1147 GLN B C 1
ATOM 4396 O O . GLN B 1 138 ? 41.427 162.743 6.129 1.00 78.39 1147 GLN B O 1
ATOM 4410 N N . ARG C 1 4 ? 87.476 205.907 17.564 1.00 75.15 1013 ARG C N 1
ATOM 4411 C CA . ARG C 1 4 ? 86.509 206.941 17.945 1.00 80.33 1013 ARG C CA 1
ATOM 4412 C C . ARG C 1 4 ? 85.102 206.607 17.426 1.00 75.17 1013 ARG C C 1
ATOM 4413 O O . ARG C 1 4 ? 84.086 206.859 18.093 1.00 74.88 1013 ARG C O 1
ATOM 4433 N N . TYR C 1 5 ? 85.058 206.043 16.225 1.00 61.81 1014 TYR C N 1
ATOM 4434 C CA . TYR C 1 5 ? 83.800 205.618 15.596 1.00 66.12 1014 TYR C CA 1
ATOM 4435 C C . TYR C 1 5 ? 83.704 204.093 15.530 1.00 64.35 1014 TYR C C 1
ATOM 4436 O O . TYR C 1 5 ? 84.679 203.412 15.829 1.00 47.77 1014 TYR C O 1
ATOM 4454 N N . GLN C 1 6 ? 82.537 203.572 15.146 1.00 55.73 1015 GLN C N 1
ATOM 4455 C CA . GLN C 1 6 ? 82.369 202.138 14.914 1.00 54.96 1015 GLN C CA 1
ATOM 4456 C C . GLN C 1 6 ? 83.537 201.609 14.081 1.00 52.17 1015 GLN C C 1
ATOM 4457 O O . GLN C 1 6 ? 84.234 202.372 13.425 1.00 48.35 1015 GLN C O 1
ATOM 4471 N N . GLN C 1 7 ? 83.754 200.304 14.117 1.00 51.69 1016 GLN C N 1
ATOM 4472 C CA . GLN C 1 7 ? 84.829 199.691 13.358 1.00 50.18 1016 GLN C CA 1
ATOM 4473 C C . GLN C 1 7 ? 84.306 198.361 12.828 1.00 51.67 1016 GLN C C 1
ATOM 4474 O O . GLN C 1 7 ? 83.399 197.794 13.435 1.00 47.22 1016 GLN C O 1
ATOM 4488 N N . PRO C 1 8 ? 84.829 197.872 11.680 1.00 48.03 1017 PRO C N 1
ATOM 4489 C CA . PRO C 1 8 ? 84.292 196.600 11.187 1.00 44.35 1017 PRO C CA 1
ATOM 4490 C C . PRO C 1 8 ? 84.879 195.404 11.959 1.00 48.17 1017 PRO C C 1
ATOM 4491 O O . PRO C 1 8 ? 85.974 195.510 12.532 1.00 49.84 1017 PRO C O 1
ATOM 4502 N N . PRO C 1 9 ? 84.152 194.282 11.987 1.00 46.00 1018 PRO C N 1
ATOM 4503 C CA . PRO C 1 9 ? 84.694 193.057 12.595 1.00 51.95 1018 PRO C CA 1
ATOM 4504 C C . PRO C 1 9 ? 86.032 192.743 11.975 1.00 52.86 1018 PRO C C 1
ATOM 4505 O O . PRO C 1 9 ? 86.228 192.922 10.760 1.00 55.12 1018 PRO C O 1
ATOM 4516 N N . VAL C 1 10 ? 86.960 192.270 12.783 1.00 60.01 1019 VAL C N 1
ATOM 4517 C CA . VAL C 1 10 ? 88.272 191.925 12.246 1.00 60.93 1019 VAL C CA 1
ATOM 4518 C C . VAL C 1 10 ? 88.140 190.552 11.586 1.00 63.78 1019 VAL C C 1
ATOM 4519 O O . VAL C 1 10 ? 87.477 189.661 12.131 1.00 65.90 1019 VAL C O 1
ATOM 4532 N N . PRO C 1 11 ? 88.711 190.395 10.378 1.00 65.87 1020 PRO C N 1
ATOM 4533 C CA . PRO C 1 11 ? 88.596 189.129 9.642 1.00 64.53 1020 PRO C CA 1
ATOM 4534 C C . PRO C 1 11 ? 89.505 188.035 10.187 1.00 68.42 1020 PRO C C 1
ATOM 4535 O O . PRO C 1 11 ? 90.439 188.322 10.936 1.00 62.31 1020 PRO C O 1
ATOM 4546 N N . TYR C 1 12 ? 89.239 186.795 9.803 1.00 61.19 1021 TYR C N 1
ATOM 4547 C CA . TYR C 1 12 ? 90.093 185.712 10.236 1.00 73.57 1021 TYR C CA 1
ATOM 4548 C C . TYR C 1 12 ? 90.004 184.549 9.276 1.00 75.94 1021 TYR C C 1
ATOM 4549 O O . TYR C 1 12 ? 88.961 184.305 8.673 1.00 78.53 1021 TYR C O 1
ATOM 4567 N N . ARG C 1 13 ? 91.118 183.847 9.121 1.00 81.99 1022 ARG C N 1
ATOM 4568 C CA . ARG C 1 13 ? 91.145 182.629 8.316 1.00 95.22 1022 ARG C CA 1
ATOM 4569 C C . ARG C 1 13 ? 91.017 181.400 9.220 1.00 95.70 1022 ARG C C 1
ATOM 4570 O O . ARG C 1 13 ? 90.413 180.394 8.842 1.00 93.86 1022 ARG C O 1
ATOM 4591 N N . GLN C 1 14 ? 91.572 181.489 10.423 1.00 92.22 1023 GLN C N 1
ATOM 4592 C CA . GLN C 1 14 ? 91.583 180.343 11.320 1.00 92.24 1023 GLN C CA 1
ATOM 4593 C C . GLN C 1 14 ? 90.535 180.471 12.421 1.00 87.65 1023 GLN C C 1
ATOM 4594 O O . GLN C 1 14 ? 90.392 181.527 13.038 1.00 86.59 1023 GLN C O 1
ATOM 4608 N N . ILE C 1 15 ? 89.803 179.378 12.641 1.00 83.67 1024 ILE C N 1
ATOM 4609 C CA . ILE C 1 15 ? 88.671 179.343 13.565 1.00 80.62 1024 ILE C CA 1
ATOM 4610 C C . ILE C 1 15 ? 89.031 179.833 14.974 1.00 79.64 1024 ILE C C 1
ATOM 4611 O O . ILE C 1 15 ? 88.160 180.274 15.721 1.00 77.30 1024 ILE C O 1
ATOM 4627 N N . ASP C 1 16 ? 90.304 179.777 15.344 1.00 81.74 1025 ASP C N 1
ATOM 4628 C CA . ASP C 1 16 ? 90.691 180.246 16.677 1.00 84.21 1025 ASP C CA 1
ATOM 4629 C C . ASP C 1 16 ? 90.872 181.770 16.729 1.00 88.62 1025 ASP C C 1
ATOM 4630 O O . ASP C 1 16 ? 91.089 182.340 17.810 1.00 90.56 1025 ASP C O 1
ATOM 4639 N N . ASP C 1 17 ? 90.765 182.432 15.578 1.00 83.42 1026 ASP C N 1
ATOM 4640 C CA . ASP C 1 17 ? 90.783 183.890 15.550 1.00 82.50 1026 ASP C CA 1
ATOM 4641 C C . ASP C 1 17 ? 89.384 184.426 15.820 1.00 75.03 1026 ASP C C 1
ATOM 4642 O O . ASP C 1 17 ? 89.213 185.510 16.362 1.00 74.55 1026 ASP C O 1
ATOM 4651 N N . CYS C 1 18 ? 88.376 183.650 15.460 1.00 70.33 1027 CYS C N 1
ATOM 4652 C CA . CYS C 1 18 ? 87.009 184.037 15.748 1.00 65.82 1027 CYS C CA 1
ATOM 4653 C C . CYS C 1 18 ? 86.795 184.213 17.254 1.00 66.48 1027 CYS C C 1
ATOM 4654 O O . CYS C 1 18 ? 87.136 183.345 18.040 1.00 66.94 1027 CYS C O 1
ATOM 4662 N N . PRO C 1 19 ? 86.246 185.361 17.670 1.00 66.26 1028 PRO C N 1
ATOM 4663 C CA . PRO C 1 19 ? 85.982 185.474 19.105 1.00 63.52 1028 PRO C CA 1
ATOM 4664 C C . PRO C 1 19 ? 85.323 184.221 19.626 1.00 62.04 1028 PRO C C 1
ATOM 4665 O O . PRO C 1 19 ? 84.578 183.562 18.910 1.00 61.52 1028 PRO C O 1
ATOM 4676 N N . ALA C 1 20 ? 85.573 183.931 20.892 1.00 63.10 1029 ALA C N 1
ATOM 4677 C CA . ALA C 1 20 ? 85.227 182.651 21.477 1.00 69.46 1029 ALA C CA 1
ATOM 4678 C C . ALA C 1 20 ? 83.733 182.375 21.517 1.00 59.46 1029 ALA C C 1
ATOM 4679 O O . ALA C 1 20 ? 83.316 181.267 21.212 1.00 62.51 1029 ALA C O 1
ATOM 4686 N N . LYS C 1 21 ? 82.926 183.353 21.917 1.00 55.45 1030 LYS C N 1
ATOM 4687 C CA . LYS C 1 21 ? 81.492 183.092 22.122 1.00 59.61 1030 LYS C CA 1
ATOM 4688 C C . LYS C 1 21 ? 80.697 183.048 20.798 1.00 58.21 1030 LYS C C 1
ATOM 4689 O O . LYS C 1 21 ? 79.559 182.592 20.779 1.00 58.15 1030 LYS C O 1
ATOM 4708 N N . ALA C 1 22 ? 81.294 183.509 19.702 1.00 46.86 1031 ALA C N 1
ATOM 4709 C CA . ALA C 1 22 ? 80.643 183.405 18.392 1.00 51.14 1031 ALA C CA 1
ATOM 4710 C C . ALA C 1 22 ? 81.090 182.166 17.633 1.00 52.43 1031 ALA C C 1
ATOM 4711 O O . ALA C 1 22 ? 80.582 181.899 16.549 1.00 46.83 1031 ALA C O 1
ATOM 4718 N N . ARG C 1 23 ? 82.073 181.463 18.194 1.00 47.49 1032 ARG C N 1
ATOM 4719 C CA . ARG C 1 23 ? 82.793 180.400 17.507 1.00 54.97 1032 ARG C CA 1
ATOM 4720 C C . ARG C 1 23 ? 81.852 179.301 17.043 1.00 43.82 1032 ARG C C 1
ATOM 4721 O O . ARG C 1 23 ? 81.948 178.878 15.907 1.00 45.12 1032 ARG C O 1
ATOM 4742 N N . PRO C 1 24 ? 80.943 178.844 17.926 1.00 48.29 1033 PRO C N 1
ATOM 4743 C CA . PRO C 1 24 ? 79.974 177.790 17.601 1.00 50.10 1033 PRO C CA 1
ATOM 4744 C C . PRO C 1 24 ? 79.009 178.234 16.525 1.00 47.39 1033 PRO C C 1
ATOM 4745 O O . PRO C 1 24 ? 78.623 177.423 15.714 1.00 44.28 1033 PRO C O 1
ATOM 4756 N N . GLN C 1 25 ? 78.631 179.505 16.518 1.00 43.26 1034 GLN C N 1
ATOM 4757 C CA . GLN C 1 25 ? 77.767 180.005 15.468 1.00 38.60 1034 GLN C CA 1
ATOM 4758 C C . GLN C 1 25 ? 78.555 180.067 14.168 1.00 41.41 1034 GLN C C 1
ATOM 4759 O O . GLN C 1 25 ? 78.036 179.711 13.093 1.00 38.64 1034 GLN C O 1
ATOM 4773 N N . HIS C 1 26 ? 79.824 180.460 14.276 1.00 35.18 1035 HIS C N 1
ATOM 4774 C CA . HIS C 1 26 ? 80.705 180.548 13.117 1.00 36.95 1035 HIS C CA 1
ATOM 4775 C C . HIS C 1 26 ? 80.904 179.183 12.415 1.00 39.80 1035 HIS C C 1
ATOM 4776 O O . HIS C 1 26 ? 80.947 179.077 11.179 1.00 40.00 1035 HIS C O 1
ATOM 4791 N N . ILE C 1 27 ? 81.079 178.160 13.230 1.00 42.22 1036 ILE C N 1
ATOM 4792 C CA . ILE C 1 27 ? 81.407 176.827 12.750 1.00 44.18 1036 ILE C CA 1
ATOM 4793 C C . ILE C 1 27 ? 80.202 176.250 12.024 1.00 35.53 1036 ILE C C 1
ATOM 4794 O O . ILE C 1 27 ? 80.294 175.804 10.887 1.00 44.62 1036 ILE C O 1
ATOM 4810 N N . PHE C 1 28 ? 79.050 176.351 12.659 1.00 36.98 1037 PHE C N 1
ATOM 4811 C CA . PHE C 1 28 ? 77.822 175.945 12.024 1.00 33.19 1037 PHE C CA 1
ATOM 4812 C C . PHE C 1 28 ? 77.626 176.640 10.699 1.00 42.01 1037 PHE C C 1
ATOM 4813 O O . PHE C 1 28 ? 77.298 175.998 9.685 1.00 41.58 1037 PHE C O 1
ATOM 4830 N N . TYR C 1 29 ? 77.822 177.958 10.682 1.00 39.00 1038 TYR C N 1
ATOM 4831 C CA . TYR C 1 29 ? 77.688 178.684 9.435 1.00 39.97 1038 TYR C CA 1
ATOM 4832 C C . TYR C 1 29 ? 78.669 178.178 8.408 1.00 35.84 1038 TYR C C 1
ATOM 4833 O O . TYR C 1 29 ? 78.326 178.062 7.234 1.00 36.84 1038 TYR C O 1
ATOM 4851 N N . ARG C 1 30 ? 79.899 177.908 8.812 1.00 36.48 1039 ARG C N 1
ATOM 4852 C CA . ARG C 1 30 ? 80.848 177.450 7.807 1.00 43.24 1039 ARG C CA 1
ATOM 4853 C C . ARG C 1 30 ? 80.423 176.106 7.207 1.00 45.66 1039 ARG C C 1
ATOM 4854 O O . ARG C 1 30 ? 80.545 175.887 5.998 1.00 43.52 1039 ARG C O 1
ATOM 4875 N N . ARG C 1 31 ? 79.905 175.216 8.050 1.00 47.28 1040 ARG C N 1
ATOM 4876 C CA . ARG C 1 31 ? 79.493 173.883 7.578 1.00 45.94 1040 ARG C CA 1
ATOM 4877 C C . ARG C 1 31 ? 78.191 173.945 6.772 1.00 44.47 1040 ARG C C 1
ATOM 4878 O O . ARG C 1 31 ? 78.033 173.223 5.799 1.00 48.16 1040 ARG C O 1
ATOM 4899 N N . PHE C 1 32 ? 77.268 174.812 7.157 1.00 40.17 1041 PHE C N 1
ATOM 4900 C CA . PHE C 1 32 ? 75.994 174.880 6.469 1.00 36.64 1041 PHE C CA 1
ATOM 4901 C C . PHE C 1 32 ? 76.119 175.639 5.172 1.00 43.62 1041 PHE C C 1
ATOM 4902 O O . PHE C 1 32 ? 75.559 175.237 4.150 1.00 47.72 1041 PHE C O 1
ATOM 4919 N N . LEU C 1 33 ? 76.854 176.739 5.191 1.00 45.46 1042 LEU C N 1
ATOM 4920 C CA . LEU C 1 33 ? 76.991 177.536 3.975 1.00 47.98 1042 LEU C CA 1
ATOM 4921 C C . LEU C 1 33 ? 77.768 176.767 2.935 1.00 47.80 1042 LEU C C 1
ATOM 4922 O O . LEU C 1 33 ? 77.458 176.829 1.756 1.00 48.05 1042 LEU C O 1
ATOM 4938 N N . GLY C 1 34 ? 78.794 176.053 3.377 1.00 50.80 1043 GLY C N 1
ATOM 4939 C CA . GLY C 1 34 ? 79.584 175.283 2.440 1.00 59.91 1043 GLY C CA 1
ATOM 4940 C C . GLY C 1 34 ? 80.175 176.184 1.370 1.00 57.72 1043 GLY C C 1
ATOM 4941 O O . GLY C 1 34 ? 80.678 177.259 1.677 1.00 55.47 1043 GLY C O 1
ATOM 4945 N N . LYS C 1 35 ? 80.113 175.743 0.119 1.00 56.05 1044 LYS C N 1
ATOM 4946 C CA . LYS C 1 35 ? 80.732 176.461 -0.994 1.00 59.62 1044 LYS C CA 1
ATOM 4947 C C . LYS C 1 35 ? 80.133 177.861 -1.193 1.00 56.70 1044 LYS C C 1
ATOM 4948 O O . LYS C 1 35 ? 80.817 178.766 -1.677 1.00 54.79 1044 LYS C O 1
ATOM 4967 N N . ASP C 1 36 ? 78.859 178.024 -0.839 1.00 49.96 1045 ASP C N 1
ATOM 4968 C CA . ASP C 1 36 ? 78.174 179.322 -0.951 1.00 57.11 1045 ASP C CA 1
ATOM 4969 C C . ASP C 1 36 ? 78.827 180.393 -0.053 1.00 59.41 1045 ASP C C 1
ATOM 4970 O O . ASP C 1 36 ? 78.578 181.593 -0.209 1.00 57.51 1045 ASP C O 1
ATOM 4979 N N . GLY C 1 37 ? 79.650 179.945 0.894 1.00 47.83 1046 GLY C N 1
ATOM 4980 C CA . GLY C 1 37 ? 80.374 180.840 1.765 1.00 50.10 1046 GLY C CA 1
ATOM 4981 C C . GLY C 1 37 ? 81.631 181.379 1.124 1.00 56.61 1046 GLY C C 1
ATOM 4982 O O . GLY C 1 37 ? 82.295 182.281 1.662 1.00 59.15 1046 GLY C O 1
ATOM 4986 N N . ARG C 1 38 ? 81.965 180.840 -0.038 1.00 58.06 1047 ARG C N 1
ATOM 4987 C CA . ARG C 1 38 ? 83.218 181.202 -0.680 1.00 63.69 1047 ARG C CA 1
ATOM 4988 C C . ARG C 1 38 ? 83.051 182.373 -1.630 1.00 58.76 1047 ARG C C 1
ATOM 4989 O O . ARG C 1 38 ? 81.992 182.561 -2.236 1.00 52.70 1047 ARG C O 1
ATOM 5010 N N . ARG C 1 39 ? 84.105 183.166 -1.753 1.00 57.74 1048 ARG C N 1
ATOM 5011 C CA . ARG C 1 39 ? 84.041 184.320 -2.635 1.00 55.57 1048 ARG C CA 1
ATOM 5012 C C . ARG C 1 39 ? 83.799 183.822 -4.045 1.00 68.93 1048 ARG C C 1
ATOM 5013 O O . ARG C 1 39 ? 84.510 182.951 -4.547 1.00 67.88 1048 ARG C O 1
ATOM 5034 N N . ASP C 1 40 ? 82.763 184.358 -4.669 1.00 69.83 1049 ASP C N 1
ATOM 5035 C CA . ASP C 1 40 ? 82.503 184.074 -6.062 1.00 80.69 1049 ASP C CA 1
ATOM 5036 C C . ASP C 1 40 ? 83.245 185.110 -6.893 1.00 85.76 1049 ASP C C 1
ATOM 5037 O O . ASP C 1 40 ? 82.844 186.272 -6.940 1.00 78.82 1049 ASP C O 1
ATOM 5046 N N . PRO C 1 41 ? 84.330 184.692 -7.563 1.00 94.05 1050 PRO C N 1
ATOM 5047 C CA . PRO C 1 41 ? 85.180 185.685 -8.230 1.00 94.64 1050 PRO C CA 1
ATOM 5048 C C . PRO C 1 41 ? 84.371 186.471 -9.246 1.00 91.68 1050 PRO C C 1
ATOM 5049 O O . PRO C 1 41 ? 84.573 187.680 -9.409 1.00 93.27 1050 PRO C O 1
ATOM 5060 N N . LYS C 1 42 ? 83.439 185.778 -9.894 1.00 80.98 1051 LYS C N 1
ATOM 5061 C CA . LYS C 1 42 ? 82.656 186.357 -10.981 1.00 85.61 1051 LYS C CA 1
ATOM 5062 C C . LYS C 1 42 ? 81.724 187.501 -10.543 1.00 90.16 1051 LYS C C 1
ATOM 5063 O O . LYS C 1 42 ? 81.785 188.598 -11.113 1.00 86.89 1051 LYS C O 1
ATOM 5082 N N . CYS C 1 43 ? 80.888 187.261 -9.529 1.00 85.23 1052 CYS C N 1
ATOM 5083 C CA . CYS C 1 43 ? 79.836 188.216 -9.155 1.00 79.09 1052 CYS C CA 1
ATOM 5084 C C . CYS C 1 43 ? 80.322 189.499 -8.474 1.00 67.28 1052 CYS C C 1
ATOM 5085 O O . CYS C 1 43 ? 81.466 189.613 -8.013 1.00 69.13 1052 CYS C O 1
ATOM 5093 N N . GLN C 1 44 ? 79.407 190.459 -8.421 1.00 57.07 1053 GLN C N 1
ATOM 5094 C CA . GLN C 1 44 ? 79.617 191.693 -7.701 1.00 60.88 1053 GLN C CA 1
ATOM 5095 C C . GLN C 1 44 ? 78.861 191.675 -6.382 1.00 58.57 1053 GLN C C 1
ATOM 5096 O O . GLN C 1 44 ? 77.926 190.888 -6.181 1.00 52.31 1053 GLN C O 1
ATOM 5110 N N . TRP C 1 45 ? 79.258 192.578 -5.495 1.00 51.94 1054 TRP C N 1
ATOM 5111 C CA . TRP C 1 45 ? 78.661 192.651 -4.176 1.00 50.06 1054 TRP C CA 1
ATOM 5112 C C . TRP C 1 45 ? 77.484 193.592 -4.221 1.00 44.92 1054 TRP C C 1
ATOM 5113 O O . TRP C 1 45 ? 77.629 194.782 -3.971 1.00 51.68 1054 TRP C O 1
ATOM 5134 N N . LYS C 1 46 ? 76.316 193.051 -4.548 1.00 41.62 1055 LYS C N 1
ATOM 5135 C CA . LYS C 1 46 ? 75.107 193.840 -4.674 1.00 36.72 1055 LYS C CA 1
ATOM 5136 C C . LYS C 1 46 ? 73.963 193.293 -3.839 1.00 39.50 1055 LYS C C 1
ATOM 5137 O O . LYS C 1 46 ? 72.801 193.644 -4.067 1.00 44.95 1055 LYS C O 1
ATOM 5156 N N . PHE C 1 47 ? 74.287 192.457 -2.858 1.00 39.52 1056 PHE C N 1
ATOM 5157 C CA . PHE C 1 47 ? 73.273 191.865 -1.987 1.00 39.11 1056 PHE C CA 1
ATOM 5158 C C . PHE C 1 47 ? 73.713 191.884 -0.548 1.00 39.50 1056 PHE C C 1
ATOM 5159 O O . PHE C 1 47 ? 74.905 191.966 -0.251 1.00 38.03 1056 PHE C O 1
ATOM 5176 N N . ALA C 1 48 ? 72.745 191.783 0.347 1.00 40.34 1057 ALA C N 1
ATOM 5177 C CA . ALA C 1 48 ? 73.047 191.504 1.741 1.00 32.69 1057 ALA C CA 1
ATOM 5178 C C . ALA C 1 48 ? 71.788 190.935 2.344 1.00 40.10 1057 ALA C C 1
ATOM 5179 O O . ALA C 1 48 ? 70.717 190.929 1.692 1.00 34.86 1057 ALA C O 1
ATOM 5186 N N . VAL C 1 49 ? 71.906 190.473 3.582 1.00 33.41 1058 VAL C N 1
ATOM 5187 C CA . VAL C 1 49 ? 70.734 190.297 4.411 1.00 32.20 1058 VAL C CA 1
ATOM 5188 C C . VAL C 1 49 ? 70.858 191.250 5.612 1.00 34.08 1058 VAL C C 1
ATOM 5189 O O . VAL C 1 49 ? 71.905 191.283 6.298 1.00 38.88 1058 VAL C O 1
ATOM 5202 N N . ILE C 1 50 ? 69.798 191.984 5.913 1.00 33.08 1059 ILE C N 1
ATOM 5203 C CA . ILE C 1 50 ? 69.782 192.785 7.146 1.00 34.10 1059 ILE C CA 1
ATOM 5204 C C . ILE C 1 50 ? 68.992 192.031 8.199 1.00 37.32 1059 ILE C C 1
ATOM 5205 O O . ILE C 1 50 ? 67.834 191.638 7.957 1.00 37.48 1059 ILE C O 1
ATOM 5221 N N . PHE C 1 51 ? 69.637 191.818 9.338 1.00 30.14 1060 PHE C N 1
ATOM 5222 C CA . PHE C 1 51 ? 69.012 191.220 10.496 1.00 29.36 1060 PHE C CA 1
ATOM 5223 C C . PHE C 1 51 ? 68.761 192.331 11.533 1.00 39.48 1060 PHE C C 1
ATOM 5224 O O . PHE C 1 51 ? 69.657 193.133 11.811 1.00 35.84 1060 PHE C O 1
ATOM 5241 N N . TRP C 1 52 ? 67.573 192.383 12.119 1.00 37.24 1061 TRP C N 1
ATOM 5242 C CA . TRP C 1 52 ? 67.352 193.290 13.218 1.00 36.08 1061 TRP C CA 1
ATOM 5243 C C . TRP C 1 52 ? 66.633 192.683 14.423 1.00 39.03 1061 TRP C C 1
ATOM 5244 O O . TRP C 1 52 ? 65.860 191.748 14.299 1.00 41.44 1061 TRP C O 1
ATOM 5265 N N . GLY C 1 53 ? 66.941 193.214 15.610 1.00 40.84 1062 GLY C N 1
ATOM 5266 C CA . GLY C 1 53 ? 66.104 193.020 16.773 1.00 38.68 1062 GLY C CA 1
ATOM 5267 C C . GLY C 1 53 ? 66.637 193.870 17.912 1.00 44.38 1062 GLY C C 1
ATOM 5268 O O . GLY C 1 53 ? 67.537 194.687 17.685 1.00 41.72 1062 GLY C O 1
ATOM 5272 N N . ASN C 1 54 ? 66.137 193.642 19.132 1.00 40.49 1063 ASN C N 1
ATOM 5273 C CA . ASN C 1 54 ? 66.411 194.534 20.277 1.00 41.70 1063 ASN C CA 1
ATOM 5274 C C . ASN C 1 54 ? 67.669 194.225 21.077 1.00 38.59 1063 ASN C C 1
ATOM 5275 O O . ASN C 1 54 ? 68.121 195.051 21.875 1.00 38.61 1063 ASN C O 1
ATOM 5286 N N . ASP C 1 55 ? 68.247 193.047 20.880 1.00 37.13 1064 ASP C N 1
ATOM 5287 C CA . ASP C 1 55 ? 69.366 192.619 21.717 1.00 40.63 1064 ASP C CA 1
ATOM 5288 C C . ASP C 1 55 ? 70.658 192.756 20.949 1.00 35.70 1064 ASP C C 1
ATOM 5289 O O . ASP C 1 55 ? 70.884 192.005 20.020 1.00 42.28 1064 ASP C O 1
ATOM 5298 N N . PRO C 1 56 ? 71.527 193.699 21.345 1.00 38.59 1065 PRO C N 1
ATOM 5299 C CA . PRO C 1 56 ? 72.756 194.000 20.586 1.00 38.64 1065 PRO C CA 1
ATOM 5300 C C . PRO C 1 56 ? 73.840 192.974 20.709 1.00 36.92 1065 PRO C C 1
ATOM 5301 O O . PRO C 1 56 ? 74.769 192.899 19.872 1.00 35.75 1065 PRO C O 1
ATOM 5312 N N . TYR C 1 57 ? 73.784 192.213 21.792 1.00 37.47 1066 TYR C N 1
ATOM 5313 C CA . TYR C 1 57 ? 74.827 191.249 22.034 1.00 43.00 1066 TYR C CA 1
ATOM 5314 C C . TYR C 1 57 ? 74.623 190.037 21.131 1.00 31.39 1066 TYR C C 1
ATOM 5315 O O . TYR C 1 57 ? 75.565 189.521 20.559 1.00 37.65 1066 TYR C O 1
ATOM 5333 N N . GLY C 1 58 ? 73.391 189.574 21.048 1.00 33.33 1067 GLY C N 1
ATOM 5334 C CA . GLY C 1 58 ? 73.035 188.563 20.062 1.00 42.76 1067 GLY C CA 1
ATOM 5335 C C . GLY C 1 58 ? 73.512 188.969 18.668 1.00 40.00 1067 GLY C C 1
ATOM 5336 O O . GLY C 1 58 ? 74.013 188.151 17.906 1.00 30.01 1067 GLY C O 1
ATOM 5340 N N . LEU C 1 59 ? 73.417 190.251 18.331 1.00 35.61 1068 LEU C N 1
ATOM 5341 C CA . LEU C 1 59 ? 73.730 190.627 16.954 1.00 33.27 1068 LEU C CA 1
ATOM 5342 C C . LEU C 1 59 ? 75.224 190.683 16.762 1.00 34.83 1068 LEU C C 1
ATOM 5343 O O . LEU C 1 59 ? 75.736 190.360 15.679 1.00 32.55 1068 LEU C O 1
ATOM 5359 N N . LYS C 1 60 ? 75.943 190.992 17.842 1.00 37.05 1069 LYS C N 1
ATOM 5360 C CA . LYS C 1 60 ? 77.387 191.055 17.737 1.00 33.09 1069 LYS C CA 1
ATOM 5361 C C . LYS C 1 60 ? 77.868 189.680 17.369 1.00 39.02 1069 LYS C C 1
ATOM 5362 O O . LYS C 1 60 ? 78.729 189.535 16.498 1.00 40.21 1069 LYS C O 1
ATOM 5381 N N . LYS C 1 61 ? 77.328 188.661 18.048 1.00 41.18 1070 LYS C N 1
ATOM 5382 C CA . LYS C 1 61 ? 77.793 187.295 17.815 1.00 36.92 1070 LYS C CA 1
ATOM 5383 C C . LYS C 1 61 ? 77.549 186.952 16.345 1.00 38.48 1070 LYS C C 1
ATOM 5384 O O . LYS C 1 61 ? 78.454 186.508 15.631 1.00 37.34 1070 LYS C O 1
ATOM 5403 N N . LEU C 1 62 ? 76.332 187.216 15.889 1.00 38.41 1071 LEU C N 1
ATOM 5404 C CA . LEU C 1 62 ? 75.957 186.913 14.515 1.00 35.94 1071 LEU C CA 1
ATOM 5405 C C . LEU C 1 62 ? 76.925 187.601 13.559 1.00 39.60 1071 LEU C C 1
ATOM 5406 O O . LEU C 1 62 ? 77.320 187.009 12.560 1.00 37.07 1071 LEU C O 1
ATOM 5422 N N . SER C 1 63 ? 77.303 188.847 13.874 1.00 38.37 1072 SER C N 1
ATOM 5423 C CA . SER C 1 63 ? 78.219 189.636 13.041 1.00 38.34 1072 SER C CA 1
ATOM 5424 C C . SER C 1 63 ? 79.609 188.984 13.041 1.00 33.49 1072 SER C C 1
ATOM 5425 O O . SER C 1 63 ? 80.299 188.893 12.015 1.00 41.76 1072 SER C O 1
ATOM 5433 N N . GLN C 1 64 ? 80.030 188.524 14.199 1.00 34.33 1073 GLN C N 1
ATOM 5434 C CA . GLN C 1 64 ? 81.349 187.877 14.284 1.00 38.29 1073 GLN C CA 1
ATOM 5435 C C . GLN C 1 64 ? 81.268 186.487 13.627 1.00 40.69 1073 GLN C C 1
ATOM 5436 O O . GLN C 1 64 ? 82.187 186.062 12.964 1.00 40.65 1073 GLN C O 1
ATOM 5450 N N . ALA C 1 65 ? 80.142 185.809 13.746 1.00 41.97 1074 ALA C N 1
ATOM 5451 C CA . ALA C 1 65 ? 80.023 184.488 13.102 1.00 40.49 1074 ALA C CA 1
ATOM 5452 C C . ALA C 1 65 ? 80.007 184.587 11.571 1.00 48.86 1074 ALA C C 1
ATOM 5453 O O . ALA C 1 65 ? 80.618 183.749 10.913 1.00 45.96 1074 ALA C O 1
ATOM 5460 N N . PHE C 1 66 ? 79.338 185.593 10.987 1.00 40.99 1075 PHE C N 1
ATOM 5461 C CA . PHE C 1 66 ? 79.276 185.670 9.516 1.00 37.73 1075 PHE C CA 1
ATOM 5462 C C . PHE C 1 66 ? 80.478 186.373 8.862 1.00 39.70 1075 PHE C C 1
ATOM 5463 O O . PHE C 1 66 ? 80.370 187.501 8.336 1.00 36.16 1075 PHE C O 1
ATOM 5480 N N . GLN C 1 67 ? 81.628 185.706 8.879 1.00 42.96 1076 GLN C N 1
ATOM 5481 C CA . GLN C 1 67 ? 82.825 186.242 8.224 1.00 41.18 1076 GLN C CA 1
ATOM 5482 C C . GLN C 1 67 ? 83.494 185.172 7.336 1.00 46.65 1076 GLN C C 1
ATOM 5483 O O . GLN C 1 67 ? 84.145 184.243 7.813 1.00 48.88 1076 GLN C O 1
ATOM 5497 N N . PHE C 1 68 ? 83.294 185.310 6.035 1.00 42.95 1077 PHE C N 1
ATOM 5498 C CA . PHE C 1 68 ? 83.762 184.327 5.060 1.00 45.16 1077 PHE C CA 1
ATOM 5499 C C . PHE C 1 68 ? 84.222 185.057 3.817 1.00 44.09 1077 PHE C C 1
ATOM 5500 O O . PHE C 1 68 ? 84.140 186.295 3.726 1.00 45.97 1077 PHE C O 1
ATOM 5517 N N . GLY C 1 69 ? 84.685 184.283 2.849 1.00 48.03 1078 GLY C N 1
ATOM 5518 C CA . GLY C 1 69 ? 85.096 184.812 1.564 1.00 47.31 1078 GLY C CA 1
ATOM 5519 C C . GLY C 1 69 ? 83.991 185.550 0.835 1.00 56.93 1078 GLY C C 1
ATOM 5520 O O . GLY C 1 69 ? 84.232 186.659 0.323 1.00 51.70 1078 GLY C O 1
ATOM 5524 N N . GLY C 1 70 ? 82.797 184.947 0.800 1.00 47.07 1079 GLY C N 1
ATOM 5525 C CA . GLY C 1 70 ? 81.672 185.486 0.054 1.00 46.70 1079 GLY C CA 1
ATOM 5526 C C . GLY C 1 70 ? 80.522 185.977 0.923 1.00 46.50 1079 GLY C C 1
ATOM 5527 O O . GLY C 1 70 ? 79.469 186.399 0.425 1.00 47.93 1079 GLY C O 1
ATOM 5531 N N . VAL C 1 71 ? 80.734 185.955 2.231 1.00 45.50 1080 VAL C N 1
ATOM 5532 C CA . VAL C 1 71 ? 79.701 186.315 3.195 1.00 42.19 1080 VAL C CA 1
ATOM 5533 C C . VAL C 1 71 ? 80.402 187.112 4.279 1.00 43.20 1080 VAL C C 1
ATOM 5534 O O . VAL C 1 71 ? 81.260 186.579 5.000 1.00 40.17 1080 VAL C O 1
ATOM 5547 N N . LYS C 1 72 ? 80.073 188.402 4.362 1.00 41.85 1081 LYS C N 1
ATOM 5548 C CA . LYS C 1 72 ? 80.801 189.307 5.255 1.00 43.15 1081 LYS C CA 1
ATOM 5549 C C . LYS C 1 72 ? 79.822 190.245 5.914 1.00 41.98 1081 LYS C C 1
ATOM 5550 O O . LYS C 1 72 ? 79.169 191.036 5.234 1.00 35.79 1081 LYS C O 1
ATOM 5569 N N . ALA C 1 73 ? 79.734 190.169 7.234 1.00 37.77 1082 ALA C N 1
ATOM 5570 C CA . ALA C 1 73 ? 78.902 191.079 8.001 1.00 40.42 1082 ALA C CA 1
ATOM 5571 C C . ALA C 1 73 ? 79.613 192.388 8.399 1.00 36.55 1082 ALA C C 1
ATOM 5572 O O . ALA C 1 73 ? 80.824 192.433 8.606 1.00 34.18 1082 ALA C O 1
ATOM 5579 N N . GLY C 1 74 ? 78.830 193.446 8.515 1.00 39.55 1083 GLY C N 1
ATOM 5580 C CA . GLY C 1 74 ? 79.327 194.703 9.051 1.00 41.61 1083 GLY C CA 1
ATOM 5581 C C . GLY C 1 74 ? 79.197 194.607 10.560 1.00 37.66 1083 GLY C C 1
ATOM 5582 O O . GLY C 1 74 ? 78.860 193.566 11.093 1.00 35.89 1083 GLY C O 1
ATOM 5586 N N . PRO C 1 75 ? 79.415 195.710 11.258 1.00 40.80 1084 PRO C N 1
ATOM 5587 C CA . PRO C 1 75 ? 79.334 195.667 12.715 1.00 33.69 1084 PRO C CA 1
ATOM 5588 C C . PRO C 1 75 ? 77.904 195.820 13.181 1.00 34.20 1084 PRO C C 1
ATOM 5589 O O . PRO C 1 75 ? 77.009 196.057 12.364 1.00 34.26 1084 PRO C O 1
ATOM 5600 N N . VAL C 1 76 ? 77.661 195.687 14.476 1.00 29.70 1085 VAL C N 1
ATOM 5601 C CA . VAL C 1 76 ? 76.322 195.975 14.980 1.00 30.88 1085 VAL C CA 1
ATOM 5602 C C . VAL C 1 76 ? 76.020 197.460 14.776 1.00 41.39 1085 VAL C C 1
ATOM 5603 O O . VAL C 1 76 ? 76.816 198.305 15.115 1.00 39.34 1085 VAL C O 1
ATOM 5616 N N . SER C 1 77 ? 74.863 197.750 14.198 1.00 38.05 1086 SER C N 1
ATOM 5617 C CA . SER C 1 77 ? 74.449 199.105 13.979 1.00 37.29 1086 SER C CA 1
ATOM 5618 C C . SER C 1 77 ? 73.071 199.288 14.557 1.00 36.43 1086 SER C C 1
ATOM 5619 O O . SER C 1 77 ? 72.683 198.536 15.454 1.00 37.70 1086 SER C O 1
ATOM 5627 N N . CYS C 1 78 ? 72.344 200.284 14.031 1.00 34.92 1087 CYS C N 1
ATOM 5628 C CA . CYS C 1 78 ? 71.002 200.630 14.494 1.00 32.12 1087 CYS C CA 1
ATOM 5629 C C . CYS C 1 78 ? 70.113 201.055 13.348 1.00 35.63 1087 CYS C C 1
ATOM 5630 O O . CYS C 1 78 ? 70.573 201.638 12.383 1.00 30.36 1087 CYS C O 1
ATOM 5638 N N . LEU C 1 79 ? 68.826 200.791 13.494 1.00 32.25 1088 LEU C N 1
ATOM 5639 C CA . LEU C 1 79 ? 67.856 201.494 12.709 1.00 33.85 1088 LEU C CA 1
ATOM 5640 C C . LEU C 1 79 ? 67.556 202.837 13.381 1.00 42.82 1088 LEU C C 1
ATOM 5641 O O . LEU C 1 79 ? 67.699 202.985 14.603 1.00 38.43 1088 LEU C O 1
ATOM 5657 N N . PRO C 1 80 ? 67.140 203.828 12.582 1.00 37.38 1089 PRO C N 1
ATOM 5658 C CA . PRO C 1 80 ? 66.760 205.089 13.206 1.00 38.32 1089 PRO C CA 1
ATOM 5659 C C . PRO C 1 80 ? 65.553 204.872 14.088 1.00 39.47 1089 PRO C C 1
ATOM 5660 O O . PRO C 1 80 ? 64.868 203.880 13.912 1.00 40.16 1089 PRO C O 1
ATOM 5671 N N . HIS C 1 81 ? 65.327 205.771 15.041 1.00 42.74 1090 HIS C N 1
ATOM 5672 C CA . HIS C 1 81 ? 64.077 205.798 15.778 1.00 46.05 1090 HIS C CA 1
ATOM 5673 C C . HIS C 1 81 ? 62.928 205.969 14.829 1.00 53.88 1090 HIS C C 1
ATOM 5674 O O . HIS C 1 81 ? 62.994 206.756 13.877 1.00 48.99 1090 HIS C O 1
ATOM 5689 N N . PRO C 1 82 ? 61.856 205.234 15.091 1.00 54.18 1091 PRO C N 1
ATOM 5690 C CA . PRO C 1 82 ? 60.680 205.186 14.226 1.00 57.42 1091 PRO C CA 1
ATOM 5691 C C . PRO C 1 82 ? 59.854 206.469 14.241 1.00 63.67 1091 PRO C C 1
ATOM 5692 O O . PRO C 1 82 ? 59.278 206.872 13.220 1.00 61.69 1091 PRO C O 1
ATOM 5703 N N . GLY C 1 83 ? 59.766 207.088 15.405 1.00 61.53 1092 GLY C N 1
ATOM 5704 C CA . GLY C 1 83 ? 58.807 208.152 15.606 1.00 68.76 1092 GLY C CA 1
ATOM 5705 C C . GLY C 1 83 ? 59.511 209.459 15.869 1.00 69.99 1092 GLY C C 1
ATOM 5706 O O . GLY C 1 83 ? 60.742 209.514 15.852 1.00 64.20 1092 GLY C O 1
ATOM 5710 N N . PRO C 1 84 ? 58.725 210.521 16.107 1.00 75.75 1093 PRO C N 1
ATOM 5711 C CA . PRO C 1 84 ? 59.281 211.836 16.428 1.00 77.23 1093 PRO C CA 1
ATOM 5712 C C . PRO C 1 84 ? 60.147 211.757 17.673 1.00 78.15 1093 PRO C C 1
ATOM 5713 O O . PRO C 1 84 ? 61.137 212.486 17.776 1.00 79.32 1093 PRO C O 1
ATOM 5724 N N . ASP C 1 85 ? 59.781 210.866 18.595 1.00 80.17 1094 ASP C N 1
ATOM 5725 C CA . ASP C 1 85 ? 60.491 210.735 19.870 1.00 85.10 1094 ASP C CA 1
ATOM 5726 C C . ASP C 1 85 ? 61.364 209.476 19.915 1.00 81.94 1094 ASP C C 1
ATOM 5727 O O . ASP C 1 85 ? 61.223 208.570 19.081 1.00 70.37 1094 ASP C O 1
ATOM 5736 N N . GLN C 1 86 ? 62.258 209.445 20.907 1.00 78.51 1095 GLN C N 1
ATOM 5737 C CA . GLN C 1 86 ? 63.079 208.278 21.197 1.00 73.40 1095 GLN C CA 1
ATOM 5738 C C . GLN C 1 86 ? 62.234 207.093 21.649 1.00 71.75 1095 GLN C C 1
ATOM 5739 O O . GLN C 1 86 ? 61.303 207.235 22.442 1.00 73.16 1095 GLN C O 1
ATOM 5753 N N . SER C 1 87 ? 62.570 205.919 21.139 1.00 62.23 1096 SER C N 1
ATOM 5754 C CA . SER C 1 87 ? 61.987 204.699 21.646 1.00 61.28 1096 SER C CA 1
ATOM 5755 C C . SER C 1 87 ? 63.092 203.624 21.831 1.00 53.09 1096 SER C C 1
ATOM 5756 O O . SER C 1 87 ? 64.259 203.849 21.473 1.00 46.38 1096 SER C O 1
ATOM 5764 N N . PRO C 1 88 ? 62.732 202.461 22.405 1.00 54.12 1097 PRO C N 1
ATOM 5765 C CA . PRO C 1 88 ? 63.722 201.377 22.574 1.00 44.49 1097 PRO C CA 1
ATOM 5766 C C . PRO C 1 88 ? 64.440 201.063 21.254 1.00 43.72 1097 PRO C C 1
ATOM 5767 O O . PRO C 1 88 ? 63.817 201.054 20.200 1.00 46.16 1097 PRO C O 1
ATOM 5778 N N . ILE C 1 89 ? 65.735 200.824 21.314 1.00 42.87 1098 ILE C N 1
ATOM 5779 C CA . ILE C 1 89 ? 66.533 200.694 20.116 1.00 42.37 1098 ILE C CA 1
ATOM 5780 C C . ILE C 1 89 ? 66.344 199.334 19.388 1.00 43.45 1098 ILE C C 1
ATOM 5781 O O . ILE C 1 89 ? 66.257 198.272 20.016 1.00 40.28 1098 ILE C O 1
ATOM 5797 N N . THR C 1 90 ? 66.231 199.407 18.069 1.00 38.34 1099 THR C N 1
ATOM 5798 C CA . THR C 1 90 ? 66.335 198.254 17.194 1.00 34.79 1099 THR C CA 1
ATOM 5799 C C . THR C 1 90 ? 67.740 198.265 16.575 1.00 40.51 1099 THR C C 1
ATOM 5800 O O . THR C 1 90 ? 68.096 199.187 15.828 1.00 41.30 1099 THR C O 1
ATOM 5811 N N . TYR C 1 91 ? 68.546 197.266 16.924 1.00 36.66 1100 TYR C N 1
ATOM 5812 C CA . TYR C 1 91 ? 69.892 197.102 16.359 1.00 36.68 1100 TYR C CA 1
ATOM 5813 C C . TYR C 1 91 ? 69.797 196.338 15.031 1.00 34.34 1100 TYR C C 1
ATOM 5814 O O . TYR C 1 91 ? 68.770 195.707 14.744 1.00 32.51 1100 TYR C O 1
ATOM 5832 N N . CYS C 1 92 ? 70.852 196.400 14.217 1.00 36.23 1101 CYS C N 1
ATOM 5833 C CA . CYS C 1 92 ? 70.866 195.638 12.978 1.00 35.26 1101 CYS C CA 1
ATOM 5834 C C . CYS C 1 92 ? 72.270 195.303 12.542 1.00 31.54 1101 CYS C C 1
ATOM 5835 O O . CYS C 1 92 ? 73.201 195.987 12.891 1.00 32.05 1101 CYS C O 1
ATOM 5843 N N . VAL C 1 93 ? 72.401 194.215 11.793 1.00 29.16 1102 VAL C N 1
ATOM 5844 C CA . VAL C 1 93 ? 73.653 193.835 11.154 1.00 32.43 1102 VAL C CA 1
ATOM 5845 C C . VAL C 1 93 ? 73.357 193.574 9.675 1.00 35.38 1102 VAL C C 1
ATOM 5846 O O . VAL C 1 93 ? 72.332 192.963 9.348 1.00 36.32 1102 VAL C O 1
ATOM 5859 N N . TYR C 1 94 ? 74.234 194.034 8.787 1.00 34.25 1103 TYR C N 1
ATOM 5860 C CA . TYR C 1 94 ? 74.065 193.778 7.363 1.00 31.26 1103 TYR C CA 1
ATOM 5861 C C . TYR C 1 94 ? 75.054 192.684 7.055 1.00 38.91 1103 TYR C C 1
ATOM 5862 O O . TYR C 1 94 ? 76.253 192.795 7.372 1.00 38.43 1103 TYR C O 1
ATOM 5880 N N . VAL C 1 95 ? 74.547 191.597 6.479 1.00 35.61 1104 VAL C N 1
ATOM 5881 C CA . VAL C 1 95 ? 75.417 190.524 6.045 1.00 34.92 1104 VAL C CA 1
ATOM 5882 C C . VAL C 1 95 ? 75.479 190.589 4.529 1.00 34.58 1104 VAL C C 1
ATOM 5883 O O . VAL C 1 95 ? 74.514 190.268 3.835 1.00 37.50 1104 VAL C O 1
ATOM 5896 N N . TYR C 1 96 ? 76.619 191.042 4.035 1.00 37.19 1105 TYR C N 1
ATOM 5897 C CA . TYR C 1 96 ? 76.783 191.323 2.619 1.00 42.13 1105 TYR C CA 1
ATOM 5898 C C . TYR C 1 96 ? 77.212 190.072 1.889 1.00 41.98 1105 TYR C C 1
ATOM 5899 O O . TYR C 1 96 ? 77.965 189.261 2.411 1.00 45.69 1105 TYR C O 1
ATOM 5917 N N . CYS C 1 97 ? 76.739 189.928 0.671 1.00 42.17 1106 CYS C N 1
ATOM 5918 C CA . CYS C 1 97 ? 77.174 188.838 -0.174 1.00 42.51 1106 CYS C CA 1
ATOM 5919 C C . CYS C 1 97 ? 76.875 189.194 -1.628 1.00 48.81 1106 CYS C C 1
ATOM 5920 O O . CYS C 1 97 ? 76.433 190.329 -1.925 1.00 43.53 1106 CYS C O 1
ATOM 5928 N N . GLN C 1 98 ? 77.126 188.238 -2.517 1.00 43.28 1107 GLN C N 1
ATOM 5929 C CA . GLN C 1 98 ? 77.252 188.525 -3.938 1.00 51.75 1107 GLN C CA 1
ATOM 5930 C C . GLN C 1 98 ? 76.017 188.233 -4.775 1.00 55.14 1107 GLN C C 1
ATOM 5931 O O . GLN C 1 98 ? 75.783 188.876 -5.811 1.00 57.64 1107 GLN C O 1
ATOM 5945 N N . ASN C 1 99 ? 75.194 187.307 -4.322 1.00 50.26 1108 ASN C N 1
ATOM 5946 C CA . ASN C 1 99 ? 74.012 186.976 -5.101 1.00 53.80 1108 ASN C CA 1
ATOM 5947 C C . ASN C 1 99 ? 72.828 186.651 -4.210 1.00 51.56 1108 ASN C C 1
ATOM 5948 O O . ASN C 1 99 ? 72.993 186.349 -3.024 1.00 47.72 1108 ASN C O 1
ATOM 5959 N N . LYS C 1 100 ? 71.639 186.697 -4.805 1.00 46.52 1109 LYS C N 1
ATOM 5960 C CA . LYS C 1 100 ? 70.384 186.449 -4.105 1.00 46.53 1109 LYS C CA 1
ATOM 5961 C C . LYS C 1 100 ? 70.367 185.093 -3.442 1.00 50.53 1109 LYS C C 1
ATOM 5962 O O . LYS C 1 100 ? 69.877 184.964 -2.330 1.00 51.42 1109 LYS C O 1
ATOM 5981 N N . ASP C 1 101 ? 70.904 184.071 -4.102 1.00 53.25 1110 ASP C N 1
ATOM 5982 C CA . ASP C 1 101 ? 70.827 182.726 -3.534 1.00 52.97 1110 ASP C CA 1
ATOM 5983 C C . ASP C 1 101 ? 71.625 182.594 -2.239 1.00 49.56 1110 ASP C C 1
ATOM 5984 O O . ASP C 1 101 ? 71.152 181.983 -1.294 1.00 46.28 1110 ASP C O 1
ATOM 5993 N N . THR C 1 102 ? 72.847 183.124 -2.218 1.00 47.72 1111 THR C N 1
ATOM 5994 C CA . THR C 1 102 ? 73.658 183.136 -1.005 1.00 47.03 1111 THR C CA 1
ATOM 5995 C C . THR C 1 102 ? 72.899 183.897 0.075 1.00 46.59 1111 THR C C 1
ATOM 5996 O O . THR C 1 102 ? 72.836 183.474 1.228 1.00 41.91 1111 THR C O 1
ATOM 6007 N N . SER C 1 103 ? 72.276 185.000 -0.312 1.00 41.76 1112 SER C N 1
ATOM 6008 C CA . SER C 1 103 ? 71.611 185.818 0.680 1.00 48.79 1112 SER C CA 1
ATOM 6009 C C . SER C 1 103 ? 70.443 185.025 1.309 1.00 51.37 1112 SER C C 1
ATOM 6010 O O . SER C 1 103 ? 70.219 185.087 2.524 1.00 38.54 1112 SER C O 1
ATOM 6018 N N . LYS C 1 104 ? 69.761 184.213 0.506 1.00 47.32 1113 LYS C N 1
ATOM 6019 C CA . LYS C 1 104 ? 68.694 183.350 1.020 1.00 50.49 1113 LYS C CA 1
ATOM 6020 C C . LYS C 1 104 ? 69.263 182.287 1.959 1.00 37.87 1113 LYS C C 1
ATOM 6021 O O . LYS C 1 104 ? 68.677 181.947 2.994 1.00 39.15 1113 LYS C O 1
ATOM 6040 N N . LYS C 1 105 ? 70.426 181.768 1.615 1.00 45.15 1114 LYS C N 1
ATOM 6041 C CA . LYS C 1 105 ? 71.017 180.725 2.438 1.00 39.50 1114 LYS C CA 1
ATOM 6042 C C . LYS C 1 105 ? 71.501 181.305 3.770 1.00 41.80 1114 LYS C C 1
ATOM 6043 O O . LYS C 1 105 ? 71.487 180.610 4.802 1.00 43.83 1114 LYS C O 1
ATOM 6062 N N . VAL C 1 106 ? 71.957 182.560 3.739 1.00 35.69 1115 VAL C N 1
ATOM 6063 C CA . VAL C 1 106 ? 72.380 183.208 4.970 1.00 36.78 1115 VAL C CA 1
ATOM 6064 C C . VAL C 1 106 ? 71.136 183.268 5.861 1.00 32.32 1115 VAL C C 1
ATOM 6065 O O . VAL C 1 106 ? 71.194 182.965 7.030 1.00 37.71 1115 VAL C O 1
ATOM 6078 N N . GLN C 1 107 ? 70.008 183.686 5.307 1.00 35.34 1116 GLN C N 1
ATOM 6079 C CA . GLN C 1 107 ? 68.772 183.747 6.086 1.00 34.01 1116 GLN C CA 1
ATOM 6080 C C . GLN C 1 107 ? 68.435 182.392 6.687 1.00 45.25 1116 GLN C C 1
ATOM 6081 O O . GLN C 1 107 ? 68.133 182.299 7.882 1.00 44.25 1116 GLN C O 1
ATOM 6095 N N . MET C 1 108 ? 68.474 181.332 5.868 1.00 39.93 1117 MET C N 1
ATOM 6096 C CA . MET C 1 108 ? 68.198 179.986 6.381 1.00 38.61 1117 MET C CA 1
ATOM 6097 C C . MET C 1 108 ? 69.185 179.571 7.460 1.00 40.45 1117 MET C C 1
ATOM 6098 O O . MET C 1 108 ? 68.816 178.920 8.442 1.00 36.95 1117 MET C O 1
ATOM 6112 N N . ALA C 1 109 ? 70.450 179.909 7.246 1.00 35.27 1118 ALA C N 1
ATOM 6113 C CA . ALA C 1 109 ? 71.499 179.554 8.172 1.00 35.12 1118 ALA C CA 1
ATOM 6114 C C . ALA C 1 109 ? 71.146 180.028 9.604 1.00 41.03 1118 ALA C C 1
ATOM 6115 O O . ALA C 1 109 ? 71.127 179.241 10.579 1.00 37.93 1118 ALA C O 1
ATOM 6122 N N . ARG C 1 110 ? 70.822 181.311 9.725 1.00 37.19 1119 ARG C N 1
ATOM 6123 C CA . ARG C 1 110 ? 70.521 181.874 11.048 1.00 42.16 1119 ARG C CA 1
ATOM 6124 C C . ARG C 1 110 ? 69.240 181.266 11.607 1.00 38.39 1119 ARG C C 1
ATOM 6125 O O . ARG C 1 110 ? 69.142 180.982 12.801 1.00 38.92 1119 ARG C O 1
ATOM 6146 N N . LEU C 1 111 ? 68.245 181.089 10.745 1.00 34.24 1120 LEU C N 1
ATOM 6147 C CA . LEU C 1 111 ? 67.007 180.445 11.169 1.00 39.28 1120 LEU C CA 1
ATOM 6148 C C . LEU C 1 111 ? 67.246 179.012 11.712 1.00 40.79 1120 LEU C C 1
ATOM 6149 O O . LEU C 1 111 ? 66.636 178.571 12.692 1.00 35.15 1120 LEU C O 1
ATOM 6165 N N . ALA C 1 112 ? 68.154 178.300 11.065 1.00 39.22 1121 ALA C N 1
ATOM 6166 C CA . ALA C 1 112 ? 68.595 176.994 11.568 1.00 42.83 1121 ALA C CA 1
ATOM 6167 C C . ALA C 1 112 ? 69.234 177.136 12.951 1.00 44.19 1121 ALA C C 1
ATOM 6168 O O . ALA C 1 112 ? 68.927 176.348 13.865 1.00 39.35 1121 ALA C O 1
ATOM 6175 N N . TRP C 1 113 ? 70.116 178.138 13.109 1.00 42.21 1122 TRP C N 1
ATOM 6176 C CA . TRP C 1 113 ? 70.765 178.378 14.408 1.00 39.43 1122 TRP C CA 1
ATOM 6177 C C . TRP C 1 113 ? 69.709 178.635 15.461 1.00 33.45 1122 TRP C C 1
ATOM 6178 O O . TRP C 1 113 ? 69.749 178.074 16.533 1.00 34.90 1122 TRP C O 1
ATOM 6199 N N . GLU C 1 114 ? 68.720 179.444 15.137 1.00 34.94 1123 GLU C N 1
ATOM 6200 C CA . GLU C 1 114 ? 67.657 179.716 16.096 1.00 37.26 1123 GLU C CA 1
ATOM 6201 C C . GLU C 1 114 ? 66.866 178.464 16.474 1.00 40.77 1123 GLU C C 1
ATOM 6202 O O . GLU C 1 114 ? 66.555 178.265 17.648 1.00 41.56 1123 GLU C O 1
ATOM 6214 N N . ALA C 1 115 ? 66.549 177.643 15.468 1.00 40.38 1124 ALA C N 1
ATOM 6215 C CA . ALA C 1 115 ? 65.770 176.422 15.644 1.00 39.38 1124 ALA C CA 1
ATOM 6216 C C . ALA C 1 115 ? 66.479 175.520 16.624 1.00 37.88 1124 ALA C C 1
ATOM 6217 O O . ALA C 1 115 ? 65.872 174.999 17.561 1.00 39.87 1124 ALA C O 1
ATOM 6224 N N . SER C 1 116 ? 67.784 175.362 16.432 1.00 37.77 1125 SER C N 1
ATOM 6225 C CA . SER C 1 116 ? 68.589 174.569 17.339 1.00 38.75 1125 SER C CA 1
ATOM 6226 C C . SER C 1 116 ? 68.994 175.236 18.682 1.00 43.83 1125 SER C C 1
ATOM 6227 O O . SER C 1 116 ? 69.638 174.597 19.506 1.00 40.92 1125 SER C O 1
ATOM 6235 N N . HIS C 1 117 ? 68.652 176.506 18.889 1.00 40.10 1126 HIS C N 1
ATOM 6236 C CA . HIS C 1 117 ? 68.942 177.193 20.150 1.00 39.61 1126 HIS C CA 1
ATOM 6237 C C . HIS C 1 117 ? 67.769 178.047 20.562 1.00 38.97 1126 HIS C C 1
ATOM 6238 O O . HIS C 1 117 ? 67.710 179.210 20.222 1.00 40.35 1126 HIS C O 1
ATOM 6253 N N . PRO C 1 118 ? 66.805 177.455 21.268 1.00 39.39 1127 PRO C N 1
ATOM 6254 C CA . PRO C 1 118 ? 65.591 178.158 21.687 1.00 41.50 1127 PRO C CA 1
ATOM 6255 C C . PRO C 1 118 ? 65.853 179.466 22.461 1.00 39.19 1127 PRO C C 1
ATOM 6256 O O . PRO C 1 118 ? 64.964 180.324 22.548 1.00 43.41 1127 PRO C O 1
ATOM 6267 N N . LEU C 1 119 ? 67.040 179.578 23.057 1.00 47.68 1128 LEU C N 1
ATOM 6268 C CA . LEU C 1 119 ? 67.391 180.737 23.863 1.00 44.76 1128 LEU C CA 1
ATOM 6269 C C . LEU C 1 119 ? 67.995 181.835 23.020 1.00 50.39 1128 LEU C C 1
ATOM 6270 O O . LEU C 1 119 ? 68.307 182.906 23.541 1.00 48.94 1128 LEU C O 1
ATOM 6286 N N . ALA C 1 120 ? 68.171 181.583 21.727 1.00 43.52 1129 ALA C N 1
ATOM 6287 C CA . ALA C 1 120 ? 68.755 182.596 20.867 1.00 42.89 1129 ALA C CA 1
ATOM 6288 C C . ALA C 1 120 ? 67.657 183.529 20.426 1.00 42.55 1129 ALA C C 1
ATOM 6289 O O . ALA C 1 120 ? 66.493 183.135 20.343 1.00 46.39 1129 ALA C O 1
ATOM 6296 N N . GLY C 1 121 ? 67.986 184.790 20.170 1.00 47.57 1130 GLY C N 1
ATOM 6297 C CA . GLY C 1 121 ? 66.935 185.712 19.791 1.00 37.74 1130 GLY C CA 1
ATOM 6298 C C . GLY C 1 121 ? 66.339 185.334 18.444 1.00 43.29 1130 GLY C C 1
ATOM 6299 O O . GLY C 1 121 ? 67.060 184.898 17.554 1.00 45.43 1130 GLY C O 1
ATOM 6303 N N . ASN C 1 122 ? 65.032 185.506 18.283 1.00 39.36 1131 ASN C N 1
ATOM 6304 C CA . ASN C 1 122 ? 64.400 185.339 16.993 1.00 51.16 1131 ASN C CA 1
ATOM 6305 C C . ASN C 1 122 ? 64.493 186.648 16.197 1.00 55.51 1131 ASN C C 1
ATOM 6306 O O . ASN C 1 122 ? 63.712 187.569 16.407 1.00 56.08 1131 ASN C O 1
ATOM 6317 N N . LEU C 1 123 ? 65.449 186.720 15.281 1.00 48.92 1132 LEU C N 1
ATOM 6318 C CA . LEU C 1 123 ? 65.711 187.961 14.567 1.00 46.37 1132 LEU C CA 1
ATOM 6319 C C . LEU C 1 123 ? 64.837 188.138 13.347 1.00 42.61 1132 LEU C C 1
ATOM 6320 O O . LEU C 1 123 ? 64.642 187.241 12.536 1.00 49.50 1132 LEU C O 1
ATOM 6336 N N . GLN C 1 124 ? 64.320 189.331 13.191 1.00 46.89 1133 GLN C N 1
ATOM 6337 C CA . GLN C 1 124 ? 63.594 189.642 11.998 1.00 41.30 1133 GLN C CA 1
ATOM 6338 C C . GLN C 1 124 ? 64.649 189.786 10.914 1.00 39.40 1133 GLN C C 1
ATOM 6339 O O . GLN C 1 124 ? 65.814 190.057 11.217 1.00 36.60 1133 GLN C O 1
ATOM 6353 N N . SER C 1 125 ? 64.280 189.603 9.651 1.00 39.16 1134 SER C N 1
ATOM 6354 C CA . SER C 1 125 ? 65.267 189.826 8.583 1.00 40.07 1134 SER C CA 1
ATOM 6355 C C . SER C 1 125 ? 64.663 190.208 7.233 1.00 41.33 1134 SER C C 1
ATOM 6356 O O . SER C 1 125 ? 63.455 190.094 7.011 1.00 42.23 1134 SER C O 1
ATOM 6364 N N . SER C 1 126 ? 65.513 190.708 6.340 1.00 40.91 1135 SER C N 1
ATOM 6365 C CA . SER C 1 126 ? 65.095 190.990 4.962 1.00 41.75 1135 SER C CA 1
ATOM 6366 C C . SER C 1 126 ? 66.278 190.888 4.051 1.00 42.45 1135 SER C C 1
ATOM 6367 O O . SER C 1 126 ? 67.381 191.323 4.395 1.00 33.91 1135 SER C O 1
ATOM 6375 N N . ILE C 1 127 ? 66.037 190.292 2.895 1.00 35.23 1136 ILE C N 1
ATOM 6376 C CA . ILE C 1 127 ? 66.948 190.331 1.783 1.00 39.14 1136 ILE C CA 1
ATOM 6377 C C . ILE C 1 127 ? 67.073 191.762 1.310 1.00 34.26 1136 ILE C C 1
ATOM 6378 O O . ILE C 1 127 ? 66.085 192.510 1.273 1.00 37.11 1136 ILE C O 1
ATOM 6394 N N . VAL C 1 128 ? 68.295 192.139 0.940 1.00 39.11 1137 VAL C N 1
ATOM 6395 C CA . VAL C 1 128 ? 68.602 193.512 0.515 1.00 34.75 1137 VAL C CA 1
ATOM 6396 C C . VAL C 1 128 ? 69.313 193.544 -0.828 1.00 37.23 1137 VAL C C 1
ATOM 6397 O O . VAL C 1 128 ? 70.178 192.724 -1.083 1.00 40.27 1137 VAL C O 1
ATOM 6410 N N . LYS C 1 129 ? 68.997 194.525 -1.665 1.00 40.22 1138 LYS C N 1
ATOM 6411 C CA . LYS C 1 129 ? 69.674 194.620 -2.951 1.00 42.85 1138 LYS C CA 1
ATOM 6412 C C . LYS C 1 129 ? 70.094 196.033 -3.254 1.00 38.35 1138 LYS C C 1
ATOM 6413 O O . LYS C 1 129 ? 69.329 196.982 -3.033 1.00 35.99 1138 LYS C O 1
ATOM 6432 N N . PHE C 1 130 ? 71.311 196.146 -3.794 1.00 37.06 1139 PHE C N 1
ATOM 6433 C CA . PHE C 1 130 ? 71.941 197.432 -4.059 1.00 39.04 1139 PHE C CA 1
ATOM 6434 C C . PHE C 1 130 ? 72.030 197.740 -5.554 1.00 44.64 1139 PHE C C 1
ATOM 6435 O O . PHE C 1 130 ? 72.532 196.930 -6.334 1.00 42.24 1139 PHE C O 1
ATOM 6452 N N . LYS C 1 131 ? 71.561 198.914 -5.958 1.00 47.54 1140 LYS C N 1
ATOM 6453 C CA . LYS C 1 131 ? 71.658 199.274 -7.361 1.00 43.02 1140 LYS C CA 1
ATOM 6454 C C . LYS C 1 131 ? 73.113 199.288 -7.869 1.00 49.30 1140 LYS C C 1
ATOM 6455 O O . LYS C 1 131 ? 73.389 198.766 -8.942 1.00 45.12 1140 LYS C O 1
ATOM 6474 N N . LYS C 1 132 ? 74.041 199.848 -7.096 1.00 40.81 1141 LYS C N 1
ATOM 6475 C CA . LYS C 1 132 ? 75.457 199.879 -7.488 1.00 42.63 1141 LYS C CA 1
ATOM 6476 C C . LYS C 1 132 ? 76.285 198.929 -6.615 1.00 46.56 1141 LYS C C 1
ATOM 6477 O O . LYS C 1 132 ? 75.967 198.717 -5.461 1.00 45.94 1141 LYS C O 1
ATOM 6496 N N . PRO C 1 133 ? 77.349 198.344 -7.170 1.00 47.70 1142 PRO C N 1
ATOM 6497 C CA . PRO C 1 133 ? 78.169 197.393 -6.404 1.00 53.03 1142 PRO C CA 1
ATOM 6498 C C . PRO C 1 133 ? 79.021 198.043 -5.282 1.00 49.87 1142 PRO C C 1
ATOM 6499 O O . PRO C 1 133 ? 79.554 199.171 -5.384 1.00 46.84 1142 PRO C O 1
ATOM 6510 N N . LEU C 1 134 ? 79.119 197.304 -4.185 1.00 44.35 1143 LEU C N 1
ATOM 6511 C CA . LEU C 1 134 ? 79.803 197.761 -2.997 1.00 45.10 1143 LEU C CA 1
ATOM 6512 C C . LEU C 1 134 ? 81.286 197.407 -3.096 1.00 50.30 1143 LEU C C 1
ATOM 6513 O O . LEU C 1 134 ? 81.658 196.450 -3.762 1.00 48.92 1143 LEU C O 1
ATOM 6529 N N . PRO C 1 135 ? 82.146 198.197 -2.446 1.00 48.94 1144 PRO C N 1
ATOM 6530 C CA . PRO C 1 135 ? 83.588 197.954 -2.572 1.00 48.90 1144 PRO C CA 1
ATOM 6531 C C . PRO C 1 135 ? 84.079 196.867 -1.606 1.00 53.78 1144 PRO C C 1
ATOM 6532 O O . PRO C 1 135 ? 84.592 197.163 -0.507 1.00 52.97 1144 PRO C O 1
ATOM 6543 N N . LEU C 1 136 ? 83.895 195.614 -2.012 1.00 52.57 1145 LEU C N 1
ATOM 6544 C CA . LEU C 1 136 ? 84.285 194.481 -1.196 1.00 53.75 1145 LEU C CA 1
ATOM 6545 C C . LEU C 1 136 ? 85.123 193.527 -2.014 1.00 56.61 1145 LEU C C 1
ATOM 6546 O O . LEU C 1 136 ? 85.285 192.381 -1.634 1.00 54.36 1145 LEU C O 1
ATOM 6562 N N . THR C 1 137 ? 85.637 193.995 -3.149 1.00 58.91 1146 THR C N 1
ATOM 6563 C CA . THR C 1 137 ? 86.582 193.200 -3.924 1.00 60.94 1146 THR C CA 1
ATOM 6564 C C . THR C 1 137 ? 87.956 193.257 -3.240 1.00 65.98 1146 THR C C 1
ATOM 6565 O O . THR C 1 137 ? 88.199 194.124 -2.399 1.00 73.11 1146 THR C O 1
ATOM 6576 N N . GLN C 1 138 ? 88.844 192.328 -3.576 1.00 68.59 1147 GLN C N 1
ATOM 6577 C CA . GLN C 1 138 ? 90.096 192.162 -2.834 1.00 71.53 1147 GLN C CA 1
ATOM 6578 C C . GLN C 1 138 ? 91.232 193.008 -3.417 1.00 73.25 1147 GLN C C 1
ATOM 6579 O O . GLN C 1 138 ? 91.979 193.670 -2.681 1.00 76.37 1147 GLN C O 1
ATOM 6593 N N . ARG D 1 4 ? 82.426 200.593 19.947 1.00 54.77 1013 ARG D N 1
ATOM 6594 C CA . ARG D 1 4 ? 81.411 199.532 19.891 1.00 69.66 1013 ARG D CA 1
ATOM 6595 C C . ARG D 1 4 ? 79.953 200.045 19.870 1.00 69.71 1013 ARG D C 1
ATOM 6596 O O . ARG D 1 4 ? 79.613 200.883 19.011 1.00 65.48 1013 ARG D O 1
ATOM 6616 N N . TYR D 1 5 ? 79.095 199.561 20.782 1.00 50.39 1014 TYR D N 1
ATOM 6617 C CA . TYR D 1 5 ? 77.635 199.665 20.568 1.00 52.54 1014 TYR D CA 1
ATOM 6618 C C . TYR D 1 5 ? 77.072 201.085 20.273 1.00 58.81 1014 TYR D C 1
ATOM 6619 O O . TYR D 1 5 ? 76.917 201.917 21.185 1.00 42.41 1014 TYR D O 1
ATOM 6637 N N . GLN D 1 6 ? 76.750 201.333 19.001 1.00 55.71 1015 GLN D N 1
ATOM 6638 C CA . GLN D 1 6 ? 76.199 202.610 18.560 1.00 49.02 1015 GLN D CA 1
ATOM 6639 C C . GLN D 1 6 ? 74.797 202.837 19.142 1.00 57.38 1015 GLN D C 1
ATOM 6640 O O . GLN D 1 6 ? 74.124 201.903 19.610 1.00 46.16 1015 GLN D O 1
ATOM 6654 N N . GLN D 1 7 ? 74.351 204.089 19.114 1.00 51.00 1016 GLN D N 1
ATOM 6655 C CA . GLN D 1 7 ? 72.941 204.389 19.329 1.00 49.09 1016 GLN D CA 1
ATOM 6656 C C . GLN D 1 7 ? 72.481 205.081 18.056 1.00 49.86 1016 GLN D C 1
ATOM 6657 O O . GLN D 1 7 ? 73.320 205.467 17.250 1.00 53.15 1016 GLN D O 1
ATOM 6671 N N . PRO D 1 8 ? 71.154 205.189 17.842 1.00 49.42 1017 PRO D N 1
ATOM 6672 C CA . PRO D 1 8 ? 70.639 205.890 16.656 1.00 48.73 1017 PRO D CA 1
ATOM 6673 C C . PRO D 1 8 ? 70.654 207.420 16.811 1.00 56.19 1017 PRO D C 1
ATOM 6674 O O . PRO D 1 8 ? 70.494 207.929 17.927 1.00 47.94 1017 PRO D O 1
ATOM 6685 N N . PRO D 1 9 ? 70.838 208.151 15.703 1.00 53.35 1018 PRO D N 1
ATOM 6686 C CA . PRO D 1 9 ? 70.835 209.600 15.920 1.00 49.53 1018 PRO D CA 1
ATOM 6687 C C . PRO D 1 9 ? 69.568 210.019 16.684 1.00 54.12 1018 PRO D C 1
ATOM 6688 O O . PRO D 1 9 ? 68.485 209.437 16.484 1.00 58.06 1018 PRO D O 1
ATOM 6699 N N . VAL D 1 10 ? 69.692 211.012 17.556 1.00 51.13 1019 VAL D N 1
ATOM 6700 C CA . VAL D 1 10 ? 68.522 211.593 18.211 1.00 53.89 1019 VAL D CA 1
ATOM 6701 C C . VAL D 1 10 ? 67.648 212.312 17.172 1.00 58.79 1019 VAL D C 1
ATOM 6702 O O . VAL D 1 10 ? 68.183 212.942 16.259 1.00 57.58 1019 VAL D O 1
ATOM 6715 N N . PRO D 1 11 ? 66.344 212.255 17.320 1.00 58.35 1020 PRO D N 1
ATOM 6716 C CA . PRO D 1 11 ? 65.440 212.974 16.442 1.00 66.72 1020 PRO D CA 1
ATOM 6717 C C . PRO D 1 11 ? 65.361 214.436 16.842 1.00 76.03 1020 PRO D C 1
ATOM 6718 O O . PRO D 1 11 ? 66.036 214.812 17.782 1.00 65.41 1020 PRO D O 1
ATOM 6729 N N . TYR D 1 12 ? 64.562 215.239 16.148 1.00 72.62 1021 TYR D N 1
ATOM 6730 C CA . TYR D 1 12 ? 64.560 216.659 16.401 1.00 72.34 1021 TYR D CA 1
ATOM 6731 C C . TYR D 1 12 ? 63.175 217.235 16.609 1.00 78.87 1021 TYR D C 1
ATOM 6732 O O . TYR D 1 12 ? 62.242 216.897 15.914 1.00 80.66 1021 TYR D O 1
ATOM 6750 N N . ARG D 1 13 ? 63.066 218.090 17.612 1.00 80.06 1022 ARG D N 1
ATOM 6751 C CA . ARG D 1 13 ? 61.845 218.801 17.915 1.00 76.33 1022 ARG D CA 1
ATOM 6752 C C . ARG D 1 13 ? 61.843 220.020 17.071 1.00 71.51 1022 ARG D C 1
ATOM 6753 O O . ARG D 1 13 ? 61.008 220.219 16.234 1.00 73.23 1022 ARG D O 1
ATOM 6774 N N . GLN D 1 14 ? 62.832 220.842 17.311 1.00 77.07 1023 GLN D N 1
ATOM 6775 C CA . GLN D 1 14 ? 63.072 221.981 16.495 1.00 75.98 1023 GLN D CA 1
ATOM 6776 C C . GLN D 1 14 ? 64.526 221.971 16.176 1.00 75.65 1023 GLN D C 1
ATOM 6777 O O . GLN D 1 14 ? 65.301 221.255 16.786 1.00 75.15 1023 GLN D O 1
ATOM 6791 N N . ILE D 1 15 ? 64.896 222.772 15.209 1.00 71.74 1024 ILE D N 1
ATOM 6792 C CA . ILE D 1 15 ? 66.250 222.756 14.697 1.00 72.02 1024 ILE D CA 1
ATOM 6793 C C . ILE D 1 15 ? 67.240 222.981 15.818 1.00 76.04 1024 ILE D C 1
ATOM 6794 O O . ILE D 1 15 ? 68.409 222.605 15.678 1.00 76.36 1024 ILE D O 1
ATOM 6810 N N . ASP D 1 16 ? 66.772 223.577 16.924 1.00 78.04 1025 ASP D N 1
ATOM 6811 C CA . ASP D 1 16 ? 67.595 223.778 18.140 1.00 83.62 1025 ASP D CA 1
ATOM 6812 C C . ASP D 1 16 ? 68.205 222.441 18.643 1.00 77.55 1025 ASP D C 1
ATOM 6813 O O . ASP D 1 16 ? 69.266 222.413 19.298 1.00 71.18 1025 ASP D O 1
ATOM 6822 N N . ASP D 1 17 ? 67.509 221.349 18.312 1.00 78.26 1026 ASP D N 1
ATOM 6823 C CA . ASP D 1 17 ? 67.880 219.989 18.712 1.00 74.36 1026 ASP D CA 1
ATOM 6824 C C . ASP D 1 17 ? 68.771 219.280 17.697 1.00 69.94 1026 ASP D C 1
ATOM 6825 O O . ASP D 1 17 ? 69.204 218.162 17.925 1.00 72.34 1026 ASP D O 1
ATOM 6834 N N . CYS D 1 18 ? 69.028 219.910 16.565 1.00 68.97 1027 CYS D N 1
ATOM 6835 C CA . CYS D 1 18 ? 69.963 219.357 15.605 1.00 66.13 1027 CYS D CA 1
ATOM 6836 C C . CYS D 1 18 ? 71.371 219.819 16.001 1.00 62.44 1027 CYS D C 1
ATOM 6837 O O . CYS D 1 18 ? 71.581 220.990 16.281 1.00 69.61 1027 CYS D O 1
ATOM 6845 N N . PRO D 1 19 ? 72.339 218.897 16.077 1.00 66.02 1028 PRO D N 1
ATOM 6846 C CA . PRO D 1 19 ? 73.701 219.346 16.392 1.00 58.39 1028 PRO D CA 1
ATOM 6847 C C . PRO D 1 19 ? 74.185 220.383 15.399 1.00 63.96 1028 PRO D C 1
ATOM 6848 O O . PRO D 1 19 ? 73.993 220.261 14.179 1.00 57.69 1028 PRO D O 1
ATOM 6859 N N . ALA D 1 20 ? 74.836 221.399 15.943 1.00 65.18 1029 ALA D N 1
ATOM 6860 C CA . ALA D 1 20 ? 75.047 222.656 15.244 1.00 68.25 1029 ALA D CA 1
ATOM 6861 C C . ALA D 1 20 ? 75.970 222.481 14.069 1.00 62.12 1029 ALA D C 1
ATOM 6862 O O . ALA D 1 20 ? 75.950 223.296 13.154 1.00 59.79 1029 ALA D O 1
ATOM 6869 N N . LYS D 1 21 ? 76.794 221.438 14.095 1.00 63.48 1030 LYS D N 1
ATOM 6870 C CA . LYS D 1 21 ? 77.733 221.222 13.001 1.00 63.25 1030 LYS D CA 1
ATOM 6871 C C . LYS D 1 21 ? 76.997 220.686 11.769 1.00 65.51 1030 LYS D C 1
ATOM 6872 O O . LYS D 1 21 ? 77.490 220.795 10.638 1.00 59.03 1030 LYS D O 1
ATOM 6891 N N . ALA D 1 22 ? 75.814 220.122 11.990 1.00 39.83 1031 ALA D N 1
ATOM 6892 C CA . ALA D 1 22 ? 75.059 219.547 10.889 1.00 54.41 1031 ALA D CA 1
ATOM 6893 C C . ALA D 1 22 ? 73.871 220.428 10.507 1.00 56.73 1031 ALA D C 1
ATOM 6894 O O . ALA D 1 22 ? 73.157 220.108 9.546 1.00 45.30 1031 ALA D O 1
ATOM 6901 N N . ARG D 1 23 ? 73.648 221.486 11.268 1.00 45.12 1032 ARG D N 1
ATOM 6902 C CA . ARG D 1 23 ? 72.471 222.314 11.121 1.00 56.80 1032 ARG D CA 1
ATOM 6903 C C . ARG D 1 23 ? 72.280 222.907 9.738 1.00 47.91 1032 ARG D C 1
ATOM 6904 O O . ARG D 1 23 ? 71.203 222.903 9.242 1.00 46.33 1032 ARG D O 1
ATOM 6925 N N . PRO D 1 24 ? 73.323 223.434 9.143 1.00 49.27 1033 PRO D N 1
ATOM 6926 C CA . PRO D 1 24 ? 73.196 223.963 7.775 1.00 54.77 1033 PRO D CA 1
ATOM 6927 C C . PRO D 1 24 ? 72.792 222.869 6.776 1.00 49.95 1033 PRO D C 1
ATOM 6928 O O . PRO D 1 24 ? 71.852 223.060 5.989 1.00 42.62 1033 PRO D O 1
ATOM 6939 N N . GLN D 1 25 ? 73.487 221.732 6.812 1.00 45.63 1034 GLN D N 1
ATOM 6940 C CA . GLN D 1 25 ? 73.143 220.609 5.921 1.00 49.06 1034 GLN D CA 1
ATOM 6941 C C . GLN D 1 25 ? 71.688 220.212 6.155 1.00 39.58 1034 GLN D C 1
ATOM 6942 O O . GLN D 1 25 ? 70.915 220.068 5.230 1.00 38.44 1034 GLN D O 1
ATOM 6956 N N . HIS D 1 26 ? 71.296 220.097 7.412 1.00 40.71 1035 HIS D N 1
ATOM 6957 C CA . HIS D 1 26 ? 69.923 219.757 7.733 1.00 36.72 1035 HIS D CA 1
ATOM 6958 C C . HIS D 1 26 ? 68.929 220.758 7.124 1.00 40.41 1035 HIS D C 1
ATOM 6959 O O . HIS D 1 26 ? 67.941 220.363 6.519 1.00 41.75 1035 HIS D O 1
ATOM 6974 N N . ILE D 1 27 ? 69.174 222.056 7.293 1.00 45.18 1036 ILE D N 1
ATOM 6975 C CA . ILE D 1 27 ? 68.218 223.060 6.812 1.00 45.72 1036 ILE D CA 1
ATOM 6976 C C . ILE D 1 27 ? 68.085 223.014 5.274 1.00 39.14 1036 ILE D C 1
ATOM 6977 O O . ILE D 1 27 ? 66.989 223.101 4.716 1.00 45.90 1036 ILE D O 1
ATOM 6993 N N . PHE D 1 28 ? 69.215 222.879 4.595 1.00 38.29 1037 PHE D N 1
ATOM 6994 C CA . PHE D 1 28 ? 69.200 222.673 3.162 1.00 40.54 1037 PHE D CA 1
ATOM 6995 C C . PHE D 1 28 ? 68.351 221.467 2.796 1.00 43.46 1037 PHE D C 1
ATOM 6996 O O . PHE D 1 28 ? 67.505 221.575 1.922 1.00 38.00 1037 PHE D O 1
ATOM 7013 N N . TYR D 1 29 ? 68.575 220.308 3.442 1.00 40.55 1038 TYR D N 1
ATOM 7014 C CA . TYR D 1 29 ? 67.823 219.105 3.071 1.00 35.02 1038 TYR D CA 1
ATOM 7015 C C . TYR D 1 29 ? 66.343 219.307 3.360 1.00 33.92 1038 TYR D C 1
ATOM 7016 O O . TYR D 1 29 ? 65.488 218.851 2.610 1.00 36.94 1038 TYR D O 1
ATOM 7034 N N . ARG D 1 30 ? 66.015 219.964 4.462 1.00 33.54 1039 ARG D N 1
ATOM 7035 C CA . ARG D 1 30 ? 64.600 220.175 4.786 1.00 41.28 1039 ARG D CA 1
ATOM 7036 C C . ARG D 1 30 ? 63.897 220.944 3.669 1.00 40.54 1039 ARG D C 1
ATOM 7037 O O . ARG D 1 30 ? 62.756 220.627 3.254 1.00 43.14 1039 ARG D O 1
ATOM 7058 N N . ARG D 1 31 ? 64.578 221.967 3.171 1.00 35.76 1040 ARG D N 1
ATOM 7059 C CA . ARG D 1 31 ? 63.952 222.807 2.131 1.00 37.56 1040 ARG D CA 1
ATOM 7060 C C . ARG D 1 31 ? 63.976 222.037 0.831 1.00 39.71 1040 ARG D C 1
ATOM 7061 O O . ARG D 1 31 ? 63.003 222.050 0.079 1.00 41.83 1040 ARG D O 1
ATOM 7082 N N . PHE D 1 32 ? 65.064 221.317 0.570 1.00 40.28 1041 PHE D N 1
ATOM 7083 C CA . PHE D 1 32 ? 65.210 220.683 -0.744 1.00 35.33 1041 PHE D CA 1
ATOM 7084 C C . PHE D 1 32 ? 64.317 219.450 -0.881 1.00 38.72 1041 PHE D C 1
ATOM 7085 O O . PHE D 1 32 ? 63.725 219.237 -1.920 1.00 38.29 1041 PHE D O 1
ATOM 7102 N N . LEU D 1 33 ? 64.210 218.632 0.167 1.00 38.70 1042 LEU D N 1
ATOM 7103 C CA . LEU D 1 33 ? 63.360 217.457 0.102 1.00 36.69 1042 LEU D CA 1
ATOM 7104 C C . LEU D 1 33 ? 61.893 217.884 0.033 1.00 43.40 1042 LEU D C 1
ATOM 7105 O O . LEU D 1 33 ? 61.062 217.239 -0.645 1.00 39.72 1042 LEU D O 1
ATOM 7121 N N . GLY D 1 34 ? 61.597 219.007 0.670 1.00 40.97 1043 GLY D N 1
ATOM 7122 C CA . GLY D 1 34 ? 60.237 219.492 0.710 1.00 46.89 1043 GLY D CA 1
ATOM 7123 C C . GLY D 1 34 ? 59.284 218.421 1.179 1.00 50.52 1043 GLY D C 1
ATOM 7124 O O . GLY D 1 34 ? 59.526 217.791 2.210 1.00 43.72 1043 GLY D O 1
ATOM 7128 N N . LYS D 1 35 ? 58.192 218.228 0.437 1.00 53.13 1044 LYS D N 1
ATOM 7129 C CA . LYS D 1 35 ? 57.177 217.232 0.795 1.00 56.50 1044 LYS D CA 1
ATOM 7130 C C . LYS D 1 35 ? 57.698 215.782 0.805 1.00 54.40 1044 LYS D C 1
ATOM 7131 O O . LYS D 1 35 ? 57.252 214.967 1.600 1.00 53.14 1044 LYS D O 1
ATOM 7150 N N . ASP D 1 36 ? 58.633 215.456 -0.077 1.00 49.73 1045 ASP D N 1
ATOM 7151 C CA . ASP D 1 36 ? 59.210 214.121 -0.090 1.00 44.66 1045 ASP D CA 1
ATOM 7152 C C . ASP D 1 36 ? 59.965 213.802 1.216 1.00 47.18 1045 ASP D C 1
ATOM 7153 O O . ASP D 1 36 ? 60.304 212.658 1.465 1.00 48.84 1045 ASP D O 1
ATOM 7162 N N . GLY D 1 37 ? 60.220 214.812 2.044 1.00 50.08 1046 GLY D N 1
ATOM 7163 C CA . GLY D 1 37 ? 60.855 214.620 3.339 1.00 46.99 1046 GLY D CA 1
ATOM 7164 C C . GLY D 1 37 ? 59.856 214.267 4.431 1.00 52.70 1046 GLY D C 1
ATOM 7165 O O . GLY D 1 37 ? 60.217 213.792 5.515 1.00 57.14 1046 GLY D O 1
ATOM 7169 N N . ARG D 1 38 ? 58.585 214.496 4.149 1.00 55.61 1047 ARG D N 1
ATOM 7170 C CA . ARG D 1 38 ? 57.538 214.237 5.119 1.00 62.19 1047 ARG D CA 1
ATOM 7171 C C . ARG D 1 38 ? 57.151 212.759 5.059 1.00 58.28 1047 ARG D C 1
ATOM 7172 O O . ARG D 1 38 ? 57.251 212.120 4.006 1.00 57.63 1047 ARG D O 1
ATOM 7193 N N . ARG D 1 39 ? 56.722 212.218 6.196 1.00 59.05 1048 ARG D N 1
ATOM 7194 C CA . ARG D 1 39 ? 56.297 210.822 6.260 1.00 62.58 1048 ARG D CA 1
ATOM 7195 C C . ARG D 1 39 ? 55.041 210.611 5.432 1.00 64.84 1048 ARG D C 1
ATOM 7196 O O . ARG D 1 39 ? 54.050 211.293 5.641 1.00 69.59 1048 ARG D O 1
ATOM 7217 N N . ASP D 1 40 ? 55.084 209.667 4.503 1.00 61.01 1049 ASP D N 1
ATOM 7218 C CA . ASP D 1 40 ? 53.900 209.269 3.761 1.00 71.76 1049 ASP D CA 1
ATOM 7219 C C . ASP D 1 40 ? 53.375 207.967 4.346 1.00 83.81 1049 ASP D C 1
ATOM 7220 O O . ASP D 1 40 ? 53.760 206.890 3.878 1.00 83.30 1049 ASP D O 1
ATOM 7229 N N . PRO D 1 41 ? 52.527 208.044 5.396 1.00 87.86 1050 PRO D N 1
ATOM 7230 C CA . PRO D 1 41 ? 52.042 206.794 6.021 1.00 87.10 1050 PRO D CA 1
ATOM 7231 C C . PRO D 1 41 ? 51.421 205.814 5.007 1.00 89.09 1050 PRO D C 1
ATOM 7232 O O . PRO D 1 41 ? 51.343 204.605 5.276 1.00 88.12 1050 PRO D O 1
ATOM 7243 N N . LYS D 1 42 ? 51.009 206.347 3.855 1.00 84.81 1051 LYS D N 1
ATOM 7244 C CA . LYS D 1 42 ? 50.537 205.549 2.716 1.00 92.13 1051 LYS D CA 1
ATOM 7245 C C . LYS D 1 42 ? 51.545 204.472 2.267 1.00 93.67 1051 LYS D C 1
ATOM 7246 O O . LYS D 1 42 ? 51.172 203.531 1.560 1.00 95.19 1051 LYS D O 1
ATOM 7265 N N . CYS D 1 43 ? 52.811 204.610 2.670 1.00 86.64 1052 CYS D N 1
ATOM 7266 C CA . CYS D 1 43 ? 53.884 203.746 2.171 1.00 76.62 1052 CYS D CA 1
ATOM 7267 C C . CYS D 1 43 ? 54.553 202.933 3.277 1.00 71.60 1052 CYS D C 1
ATOM 7268 O O . CYS D 1 43 ? 54.436 203.238 4.472 1.00 70.05 1052 CYS D O 1
ATOM 7276 N N . GLN D 1 44 ? 55.268 201.897 2.853 1.00 68.21 1053 GLN D N 1
ATOM 7277 C CA . GLN D 1 44 ? 56.088 201.108 3.753 1.00 63.74 1053 GLN D CA 1
ATOM 7278 C C . GLN D 1 44 ? 57.536 201.538 3.587 1.00 59.14 1053 GLN D C 1
ATOM 7279 O O . GLN D 1 44 ? 57.868 202.281 2.658 1.00 57.60 1053 GLN D O 1
ATOM 7293 N N . TRP D 1 45 ? 58.399 201.042 4.466 1.00 57.22 1054 TRP D N 1
ATOM 7294 C CA . TRP D 1 45 ? 59.796 201.429 4.456 1.00 38.83 1054 TRP D CA 1
ATOM 7295 C C . TRP D 1 45 ? 60.615 200.325 3.828 1.00 46.85 1054 TRP D C 1
ATOM 7296 O O . TRP D 1 45 ? 61.116 199.404 4.506 1.00 44.77 1054 TRP D O 1
ATOM 7317 N N . LYS D 1 46 ? 60.773 200.411 2.521 1.00 39.47 1055 LYS D N 1
ATOM 7318 C CA . LYS D 1 46 ? 61.447 199.338 1.807 1.00 44.12 1055 LYS D CA 1
ATOM 7319 C C . LYS D 1 46 ? 62.603 199.820 0.950 1.00 37.94 1055 LYS D C 1
ATOM 7320 O O . LYS D 1 46 ? 63.114 199.048 0.138 1.00 38.92 1055 LYS D O 1
ATOM 7339 N N . PHE D 1 47 ? 63.040 201.056 1.193 1.00 36.19 1056 PHE D N 1
ATOM 7340 C CA . PHE D 1 47 ? 64.170 201.683 0.474 1.00 41.53 1056 PHE D CA 1
ATOM 7341 C C . PHE D 1 47 ? 65.176 202.429 1.362 1.00 39.45 1056 PHE D C 1
ATOM 7342 O O . PHE D 1 47 ? 64.846 202.874 2.455 1.00 40.46 1056 PHE D O 1
ATOM 7359 N N . ALA D 1 48 ? 66.397 202.575 0.858 1.00 35.30 1057 ALA D N 1
ATOM 7360 C CA . ALA D 1 48 ? 67.380 203.448 1.468 1.00 42.47 1057 ALA D CA 1
ATOM 7361 C C . ALA D 1 48 ? 68.369 203.942 0.415 1.00 38.38 1057 ALA D C 1
ATOM 7362 O O . ALA D 1 48 ? 68.397 203.456 -0.720 1.00 38.94 1057 ALA D O 1
ATOM 7369 N N . VAL D 1 49 ? 69.182 204.909 0.805 1.00 32.84 1058 VAL D N 1
ATOM 7370 C CA . VAL D 1 49 ? 70.437 205.171 0.118 1.00 34.02 1058 VAL D CA 1
ATOM 7371 C C . VAL D 1 49 ? 71.602 204.894 1.067 1.00 36.60 1058 VAL D C 1
ATOM 7372 O O . VAL D 1 49 ? 71.595 205.315 2.218 1.00 34.45 1058 VAL D O 1
ATOM 7385 N N . ILE D 1 50 ? 72.600 204.188 0.586 1.00 33.67 1059 ILE D N 1
ATOM 7386 C CA . ILE D 1 50 ? 73.812 203.994 1.354 1.00 40.39 1059 ILE D CA 1
ATOM 7387 C C . ILE D 1 50 ? 74.882 204.942 0.820 1.00 38.64 1059 ILE D C 1
ATOM 7388 O O . ILE D 1 50 ? 75.221 204.910 -0.352 1.00 36.88 1059 ILE D O 1
ATOM 7404 N N . PHE D 1 51 ? 75.407 205.787 1.689 1.00 34.49 1060 PHE D N 1
ATOM 7405 C CA . PHE D 1 51 ? 76.555 206.602 1.331 1.00 36.74 1060 PHE D CA 1
ATOM 7406 C C . PHE D 1 51 ? 77.792 206.013 1.940 1.00 37.60 1060 PHE D C 1
ATOM 7407 O O . PHE D 1 51 ? 77.776 205.610 3.106 1.00 38.32 1060 PHE D O 1
ATOM 7424 N N . TRP D 1 52 ? 78.885 205.971 1.195 1.00 39.32 1061 TRP D N 1
ATOM 7425 C CA . TRP D 1 52 ? 80.119 205.517 1.838 1.00 43.88 1061 TRP D CA 1
ATOM 7426 C C . TRP D 1 52 ? 81.330 206.350 1.486 1.00 46.14 1061 TRP D C 1
ATOM 7427 O O . TRP D 1 52 ? 81.360 207.061 0.471 1.00 48.32 1061 TRP D O 1
ATOM 7448 N N . GLY D 1 53 ? 82.323 206.274 2.359 1.00 41.11 1062 GLY D N 1
ATOM 7449 C CA . GLY D 1 53 ? 83.559 207.029 2.201 1.00 52.06 1062 GLY D CA 1
ATOM 7450 C C . GLY D 1 53 ? 84.531 206.745 3.332 1.00 54.78 1062 GLY D C 1
ATOM 7451 O O . GLY D 1 53 ? 84.240 205.957 4.239 1.00 46.87 1062 GLY D O 1
ATOM 7455 N N . ASN D 1 54 ? 85.687 207.392 3.301 1.00 51.83 1063 ASN D N 1
ATOM 7456 C CA . ASN D 1 54 ? 86.685 207.104 4.304 1.00 51.20 1063 ASN D CA 1
ATOM 7457 C C . ASN D 1 54 ? 86.676 208.061 5.488 1.00 50.77 1063 ASN D C 1
ATOM 7458 O O . ASN D 1 54 ? 87.340 207.818 6.496 1.00 50.82 1063 ASN D O 1
ATOM 7469 N N . ASP D 1 55 ? 85.874 209.107 5.409 1.00 42.87 1064 ASP D N 1
ATOM 7470 C CA . ASP D 1 55 ? 85.953 210.157 6.413 1.00 43.83 1064 ASP D CA 1
ATOM 7471 C C . ASP D 1 55 ? 84.700 210.138 7.256 1.00 48.71 1064 ASP D C 1
ATOM 7472 O O . ASP D 1 55 ? 83.630 210.554 6.811 1.00 49.33 1064 ASP D O 1
ATOM 7481 N N . PRO D 1 56 ? 84.816 209.638 8.487 1.00 48.20 1065 PRO D N 1
ATOM 7482 C CA . PRO D 1 56 ? 83.626 209.418 9.311 1.00 42.31 1065 PRO D CA 1
ATOM 7483 C C . PRO D 1 56 ? 82.955 210.676 9.792 1.00 48.94 1065 PRO D C 1
ATOM 7484 O O . PRO D 1 56 ? 81.754 210.635 10.086 1.00 46.97 1065 PRO D O 1
ATOM 7495 N N . TYR D 1 57 ? 83.702 211.771 9.941 1.00 47.33 1066 TYR D N 1
ATOM 7496 C CA . TYR D 1 57 ? 83.053 213.009 10.367 1.00 48.77 1066 TYR D CA 1
ATOM 7497 C C . TYR D 1 57 ? 82.085 213.558 9.303 1.00 41.86 1066 TYR D C 1
ATOM 7498 O O . TYR D 1 57 ? 80.995 214.049 9.642 1.00 41.85 1066 TYR D O 1
ATOM 7516 N N . GLY D 1 58 ? 82.492 213.467 8.038 1.00 41.47 1067 GLY D N 1
ATOM 7517 C CA . GLY D 1 58 ? 81.638 213.869 6.924 1.00 47.43 1067 GLY D CA 1
ATOM 7518 C C . GLY D 1 58 ? 80.324 213.109 7.004 1.00 45.36 1067 GLY D C 1
ATOM 7519 O O . GLY D 1 58 ? 79.228 213.689 6.953 1.00 37.51 1067 GLY D O 1
ATOM 7523 N N . LEU D 1 59 ? 80.451 211.795 7.192 1.00 45.07 1068 LEU D N 1
ATOM 7524 C CA . LEU D 1 59 ? 79.301 210.906 7.261 1.00 35.20 1068 LEU D CA 1
ATOM 7525 C C . LEU D 1 59 ? 78.447 211.160 8.498 1.00 35.91 1068 LEU D C 1
ATOM 7526 O O . LEU D 1 59 ? 77.226 211.046 8.444 1.00 35.72 1068 LEU D O 1
ATOM 7542 N N . LYS D 1 60 ? 79.048 211.559 9.608 1.00 38.67 1069 LYS D N 1
ATOM 7543 C CA . LYS D 1 60 ? 78.253 211.829 10.805 1.00 35.96 1069 LYS D CA 1
ATOM 7544 C C . LYS D 1 60 ? 77.380 213.077 10.646 1.00 37.25 1069 LYS D C 1
ATOM 7545 O O . LYS D 1 60 ? 76.223 213.104 11.062 1.00 38.87 1069 LYS D O 1
ATOM 7564 N N . LYS D 1 61 ? 77.933 214.135 10.085 1.00 40.38 1070 LYS D N 1
ATOM 7565 C CA . LYS D 1 61 ? 77.085 215.294 9.755 1.00 41.01 1070 LYS D CA 1
ATOM 7566 C C . LYS D 1 61 ? 75.903 214.887 8.804 1.00 41.38 1070 LYS D C 1
ATOM 7567 O O . LYS D 1 61 ? 74.718 215.178 9.067 1.00 40.76 1070 LYS D O 1
ATOM 7586 N N . LEU D 1 62 ? 76.226 214.165 7.737 1.00 31.70 1071 LEU D N 1
ATOM 7587 C CA . LEU D 1 62 ? 75.198 213.654 6.837 1.00 33.79 1071 LEU D CA 1
ATOM 7588 C C . LEU D 1 62 ? 74.125 212.930 7.614 1.00 37.61 1071 LEU D C 1
ATOM 7589 O O . LEU D 1 62 ? 72.948 213.208 7.475 1.00 36.04 1071 LEU D O 1
ATOM 7605 N N . SER D 1 63 ? 74.549 211.995 8.461 1.00 42.38 1072 SER D N 1
ATOM 7606 C CA . SER D 1 63 ? 73.642 211.230 9.304 1.00 34.24 1072 SER D CA 1
ATOM 7607 C C . SER D 1 63 ? 72.732 212.098 10.171 1.00 34.17 1072 SER D C 1
ATOM 7608 O O . SER D 1 63 ? 71.529 211.845 10.293 1.00 39.86 1072 SER D O 1
ATOM 7616 N N . GLN D 1 64 ? 73.327 213.072 10.851 1.00 38.20 1073 GLN D N 1
ATOM 7617 C CA . GLN D 1 64 ? 72.571 213.990 11.693 1.00 44.84 1073 GLN D CA 1
ATOM 7618 C C . GLN D 1 64 ? 71.640 214.877 10.863 1.00 46.91 1073 GLN D C 1
ATOM 7619 O O . GLN D 1 64 ? 70.577 215.279 11.322 1.00 43.42 1073 GLN D O 1
ATOM 7633 N N . ALA D 1 65 ? 72.042 215.150 9.628 1.00 40.74 1074 ALA D N 1
ATOM 7634 C CA . ALA D 1 65 ? 71.299 216.070 8.779 1.00 39.46 1074 ALA D CA 1
ATOM 7635 C C . ALA D 1 65 ? 70.033 215.389 8.285 1.00 43.67 1074 ALA D C 1
ATOM 7636 O O . ALA D 1 65 ? 68.943 215.974 8.342 1.00 46.20 1074 ALA D O 1
ATOM 7643 N N . PHE D 1 66 ? 70.158 214.143 7.834 1.00 43.02 1075 PHE D N 1
ATOM 7644 C CA . PHE D 1 66 ? 68.991 213.419 7.292 1.00 42.95 1075 PHE D CA 1
ATOM 7645 C C . PHE D 1 66 ? 68.088 212.801 8.373 1.00 46.45 1075 PHE D C 1
ATOM 7646 O O . PHE D 1 66 ? 68.072 211.569 8.555 1.00 41.72 1075 PHE D O 1
ATOM 7663 N N . GLN D 1 67 ? 67.331 213.657 9.060 1.00 42.63 1076 GLN D N 1
ATOM 7664 C CA . GLN D 1 67 ? 66.379 213.233 10.092 1.00 41.01 1076 GLN D CA 1
ATOM 7665 C C . GLN D 1 67 ? 65.022 213.925 9.929 1.00 46.15 1076 GLN D C 1
ATOM 7666 O O . GLN D 1 67 ? 64.790 215.025 10.442 1.00 52.41 1076 GLN D O 1
ATOM 7680 N N . PHE D 1 68 ? 64.122 213.252 9.228 1.00 45.49 1077 PHE D N 1
ATOM 7681 C CA . PHE D 1 68 ? 62.840 213.808 8.840 1.00 43.52 1077 PHE D CA 1
ATOM 7682 C C . PHE D 1 68 ? 61.774 212.719 8.991 1.00 49.48 1077 PHE D C 1
ATOM 7683 O O . PHE D 1 68 ? 62.089 211.560 9.272 1.00 43.56 1077 PHE D O 1
ATOM 7700 N N . GLY D 1 69 ? 60.516 213.090 8.800 1.00 49.59 1078 GLY D N 1
ATOM 7701 C CA . GLY D 1 69 ? 59.438 212.141 8.935 1.00 48.60 1078 GLY D CA 1
ATOM 7702 C C . GLY D 1 69 ? 59.536 210.946 8.000 1.00 50.17 1078 GLY D C 1
ATOM 7703 O O . GLY D 1 69 ? 59.122 209.836 8.368 1.00 47.68 1078 GLY D O 1
ATOM 7707 N N . GLY D 1 70 ? 60.025 211.164 6.778 1.00 47.33 1079 GLY D N 1
ATOM 7708 C CA . GLY D 1 70 ? 59.943 210.150 5.721 1.00 42.66 1079 GLY D CA 1
ATOM 7709 C C . GLY D 1 70 ? 61.321 209.778 5.206 1.00 38.49 1079 GLY D C 1
ATOM 7710 O O . GLY D 1 70 ? 61.456 208.991 4.274 1.00 39.23 1079 GLY D O 1
ATOM 7714 N N . VAL D 1 71 ? 62.340 210.353 5.852 1.00 39.06 1080 VAL D N 1
ATOM 7715 C CA . VAL D 1 71 ? 63.738 210.170 5.502 1.00 38.40 1080 VAL D CA 1
ATOM 7716 C C . VAL D 1 71 ? 64.546 210.171 6.788 1.00 39.23 1080 VAL D C 1
ATOM 7717 O O . VAL D 1 71 ? 64.645 211.198 7.447 1.00 42.12 1080 VAL D O 1
ATOM 7730 N N . LYS D 1 72 ? 65.122 209.019 7.135 1.00 38.47 1081 LYS D N 1
ATOM 7731 C CA . LYS D 1 72 ? 65.801 208.823 8.439 1.00 40.81 1081 LYS D CA 1
ATOM 7732 C C . LYS D 1 72 ? 67.104 208.055 8.276 1.00 35.19 1081 LYS D C 1
ATOM 7733 O O . LYS D 1 72 ? 67.109 206.912 7.777 1.00 36.17 1081 LYS D O 1
ATOM 7752 N N . ALA D 1 73 ? 68.200 208.683 8.676 1.00 29.17 1082 ALA D N 1
ATOM 7753 C CA . ALA D 1 73 ? 69.519 208.083 8.619 1.00 32.92 1082 ALA D CA 1
ATOM 7754 C C . ALA D 1 73 ? 69.784 207.212 9.847 1.00 39.34 1082 ALA D C 1
ATOM 7755 O O . ALA D 1 73 ? 69.371 207.569 10.954 1.00 34.10 1082 ALA D O 1
ATOM 7762 N N . GLY D 1 74 ? 70.466 206.087 9.636 1.00 37.00 1083 GLY D N 1
ATOM 7763 C CA . GLY D 1 74 ? 71.057 205.307 10.735 1.00 36.22 1083 GLY D CA 1
ATOM 7764 C C . GLY D 1 74 ? 72.344 205.982 11.188 1.00 38.57 1083 GLY D C 1
ATOM 7765 O O . GLY D 1 74 ? 72.731 207.011 10.596 1.00 33.68 1083 GLY D O 1
ATOM 7769 N N . PRO D 1 75 ? 73.013 205.441 12.242 1.00 36.50 1084 PRO D N 1
ATOM 7770 C CA . PRO D 1 75 ? 74.266 206.073 12.658 1.00 34.14 1084 PRO D CA 1
ATOM 7771 C C . PRO D 1 75 ? 75.391 205.782 11.679 1.00 31.91 1084 PRO D C 1
ATOM 7772 O O . PRO D 1 75 ? 75.191 205.089 10.689 1.00 35.87 1084 PRO D O 1
ATOM 7783 N N . VAL D 1 76 ? 76.554 206.369 11.923 1.00 35.63 1085 VAL D N 1
ATOM 7784 C CA . VAL D 1 76 ? 77.728 206.089 11.121 1.00 33.31 1085 VAL D CA 1
ATOM 7785 C C . VAL D 1 76 ? 78.170 204.676 11.425 1.00 42.84 1085 VAL D C 1
ATOM 7786 O O . VAL D 1 76 ? 78.341 204.301 12.592 1.00 39.17 1085 VAL D O 1
ATOM 7799 N N . SER D 1 77 ? 78.373 203.908 10.366 1.00 38.94 1086 SER D N 1
ATOM 7800 C CA . SER D 1 77 ? 78.631 202.503 10.484 1.00 35.21 1086 SER D CA 1
ATOM 7801 C C . SER D 1 77 ? 79.771 202.1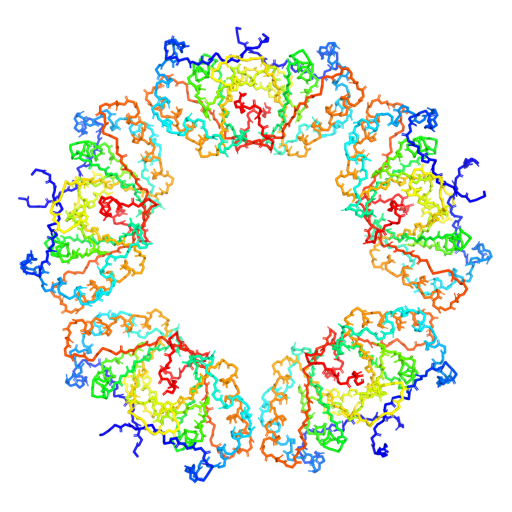82 9.558 1.00 38.27 1086 SER D C 1
ATOM 7802 O O . SER D 1 77 ? 80.469 203.092 9.147 1.00 39.22 1086 SER D O 1
ATOM 7810 N N . CYS D 1 78 ? 79.954 200.900 9.236 1.00 35.19 1087 CYS D N 1
ATOM 7811 C CA . CYS D 1 78 ? 81.098 200.443 8.451 1.00 38.66 1087 CYS D CA 1
ATOM 7812 C C . CYS D 1 78 ? 80.704 199.332 7.507 1.00 36.81 1087 CYS D C 1
ATOM 7813 O O . CYS D 1 78 ? 79.786 198.552 7.765 1.00 36.63 1087 CYS D O 1
ATOM 7821 N N . LEU D 1 79 ? 81.468 199.224 6.445 1.00 33.29 1088 LEU D N 1
ATOM 7822 C CA . LEU D 1 79 ? 81.407 198.062 5.604 1.00 37.52 1088 LEU D CA 1
ATOM 7823 C C . LEU D 1 79 ? 82.450 197.089 6.107 1.00 47.53 1088 LEU D C 1
ATOM 7824 O O . LEU D 1 79 ? 83.388 197.457 6.848 1.00 38.85 1088 LEU D O 1
ATOM 7840 N N . PRO D 1 80 ? 82.313 195.831 5.706 1.00 40.34 1089 PRO D N 1
ATOM 7841 C CA . PRO D 1 80 ? 83.344 194.906 6.182 1.00 49.27 1089 PRO D CA 1
ATOM 7842 C C . PRO D 1 80 ? 84.696 195.165 5.529 1.00 49.71 1089 PRO D C 1
ATOM 7843 O O . PRO D 1 80 ? 84.747 195.786 4.466 1.00 51.59 1089 PRO D O 1
ATOM 7854 N N . HIS D 1 81 ? 85.783 194.716 6.153 1.00 53.21 1090 HIS D N 1
ATOM 7855 C CA . HIS D 1 81 ? 87.054 194.670 5.432 1.00 56.23 1090 HIS D CA 1
ATOM 7856 C C . HIS D 1 81 ? 86.811 193.831 4.199 1.00 55.11 1090 HIS D C 1
ATOM 7857 O O . HIS D 1 81 ? 86.096 192.852 4.251 1.00 47.69 1090 HIS D O 1
ATOM 7872 N N . PRO D 1 82 ? 87.372 194.241 3.070 1.00 56.55 1091 PRO D N 1
ATOM 7873 C CA . PRO D 1 82 ? 87.083 193.542 1.823 1.00 57.90 1091 PRO D CA 1
ATOM 7874 C C . PRO D 1 82 ? 87.826 192.227 1.716 1.00 58.96 1091 PRO D C 1
ATOM 7875 O O . PRO D 1 82 ? 87.451 191.387 0.929 1.00 61.44 1091 PRO D O 1
ATOM 7886 N N . GLY D 1 83 ? 88.905 192.078 2.467 1.00 64.72 1092 GLY D N 1
ATOM 7887 C CA . GLY D 1 83 ? 89.774 190.934 2.281 1.00 69.29 1092 GLY D CA 1
ATOM 7888 C C . GLY D 1 83 ? 90.187 190.280 3.581 1.00 67.72 1092 GLY D C 1
ATOM 7889 O O . GLY D 1 83 ? 89.752 190.694 4.660 1.00 65.35 1092 GLY D O 1
ATOM 7893 N N . PRO D 1 84 ? 91.055 189.263 3.482 1.00 77.98 1093 PRO D N 1
ATOM 7894 C CA . PRO D 1 84 ? 91.507 188.457 4.622 1.00 70.58 1093 PRO D CA 1
ATOM 7895 C C . PRO D 1 84 ? 92.046 189.308 5.749 1.00 73.76 1093 PRO D C 1
ATOM 7896 O O . PRO D 1 84 ? 91.829 188.986 6.922 1.00 70.96 1093 PRO D O 1
ATOM 7907 N N . ASP D 1 85 ? 92.749 190.382 5.394 1.00 73.02 1094 ASP D N 1
ATOM 7908 C CA . ASP D 1 85 ? 93.398 191.228 6.389 1.00 75.18 1094 ASP D CA 1
ATOM 7909 C C . ASP D 1 85 ? 92.718 192.587 6.495 1.00 72.51 1094 ASP D C 1
ATOM 7910 O O . ASP D 1 85 ? 91.838 192.912 5.699 1.00 70.27 1094 ASP D O 1
ATOM 7919 N N . GLN D 1 86 ? 93.130 193.377 7.480 1.00 66.24 1095 GLN D N 1
ATOM 7920 C CA . GLN D 1 86 ? 92.514 194.679 7.717 1.00 69.63 1095 GLN D CA 1
ATOM 7921 C C . GLN D 1 86 ? 93.011 195.760 6.758 1.00 73.59 1095 GLN D C 1
ATOM 7922 O O . GLN D 1 86 ? 94.218 195.982 6.622 1.00 70.54 1095 GLN D O 1
ATOM 7936 N N . SER D 1 87 ? 92.061 196.411 6.083 1.00 67.15 1096 SER D N 1
ATOM 7937 C CA . SER D 1 87 ? 92.348 197.558 5.238 1.00 58.77 1096 SER D CA 1
ATOM 7938 C C . SER D 1 87 ? 91.770 198.832 5.844 1.00 60.88 1096 SER D C 1
ATOM 7939 O O . SER D 1 87 ? 91.076 198.786 6.877 1.00 56.99 1096 SER D O 1
ATOM 7947 N N . PRO D 1 88 ? 92.072 199.985 5.221 1.00 59.26 1097 PRO D N 1
ATOM 7948 C CA . PRO D 1 88 ? 91.525 201.257 5.717 1.00 60.14 1097 PRO D CA 1
ATOM 7949 C C . PRO D 1 88 ? 89.993 201.159 5.780 1.00 52.17 1097 PRO D C 1
ATOM 7950 O O . PRO D 1 88 ? 89.375 200.587 4.875 1.00 46.64 1097 PRO D O 1
ATOM 7961 N N . ILE D 1 89 ? 89.389 201.673 6.841 1.00 47.14 1098 ILE D N 1
ATOM 7962 C CA . ILE D 1 89 ? 87.961 201.459 7.058 1.00 44.53 1098 ILE D CA 1
ATOM 7963 C C . ILE D 1 89 ? 87.085 202.274 6.079 1.00 50.78 1098 ILE D C 1
ATOM 7964 O O . ILE D 1 89 ? 87.331 203.461 5.819 1.00 41.19 1098 ILE D O 1
ATOM 7980 N N . THR D 1 90 ? 86.066 201.634 5.528 1.00 49.22 1099 THR D N 1
ATOM 7981 C CA . THR D 1 90 ? 85.097 202.355 4.731 1.00 37.89 1099 THR D CA 1
ATOM 7982 C C . THR D 1 90 ? 83.852 202.536 5.575 1.00 40.77 1099 THR D C 1
ATOM 7983 O O . THR D 1 90 ? 83.164 201.555 5.883 1.00 42.24 1099 THR D O 1
ATOM 7994 N N . TYR D 1 91 ? 83.571 203.784 5.963 1.00 40.31 1100 TYR D N 1
ATOM 7995 C CA . TYR D 1 91 ? 82.403 204.067 6.793 1.00 39.08 1100 TYR D CA 1
ATOM 7996 C C . TYR D 1 91 ? 81.190 204.175 5.909 1.00 36.59 1100 TYR D C 1
ATOM 7997 O O . TYR D 1 91 ? 81.331 204.247 4.694 1.00 38.36 1100 TYR D O 1
ATOM 8015 N N . CYS D 1 92 ? 79.993 204.108 6.478 1.00 35.84 1101 CYS D N 1
ATOM 8016 C CA . CYS D 1 92 ? 78.819 204.192 5.624 1.00 34.05 1101 CYS D CA 1
ATOM 8017 C C . CYS D 1 92 ? 77.655 204.631 6.448 1.00 38.58 1101 CYS D C 1
ATOM 8018 O O . CYS D 1 92 ? 77.680 204.480 7.662 1.00 34.58 1101 CYS D O 1
ATOM 8026 N N . VAL D 1 93 ? 76.673 205.242 5.789 1.00 35.68 1102 VAL D N 1
ATOM 8027 C CA . VAL D 1 93 ? 75.430 205.632 6.437 1.00 31.66 1102 VAL D CA 1
ATOM 8028 C C . VAL D 1 93 ? 74.270 205.221 5.558 1.00 40.31 1102 VAL D C 1
ATOM 8029 O O . VAL D 1 93 ? 74.270 205.494 4.353 1.00 34.93 1102 VAL D O 1
ATOM 8042 N N . TYR D 1 94 ? 73.266 204.609 6.166 1.00 32.34 1103 TYR D N 1
ATOM 8043 C CA . TYR D 1 94 ? 72.045 204.286 5.454 1.00 36.39 1103 TYR D CA 1
ATOM 8044 C C . TYR D 1 94 ? 71.015 205.318 5.770 1.00 35.80 1103 TYR D C 1
ATOM 8045 O O . TYR D 1 94 ? 70.702 205.585 6.940 1.00 37.08 1103 TYR D O 1
ATOM 8063 N N . VAL D 1 95 ? 70.462 205.884 4.707 1.00 39.87 1104 VAL D N 1
ATOM 8064 C CA . VAL D 1 95 ? 69.372 206.828 4.823 1.00 33.28 1104 VAL D CA 1
ATOM 8065 C C . VAL D 1 95 ? 68.132 206.133 4.318 1.00 39.87 1104 VAL D C 1
ATOM 8066 O O . VAL D 1 95 ? 68.004 205.849 3.121 1.00 40.00 1104 VAL D O 1
ATOM 8079 N N . TYR D 1 96 ? 67.242 205.832 5.252 1.00 37.38 1105 TYR D N 1
ATOM 8080 C CA . TYR D 1 96 ? 66.043 205.052 4.993 1.00 42.82 1105 TYR D CA 1
ATOM 8081 C C . TYR D 1 96 ? 64.898 205.927 4.471 1.00 32.65 1105 TYR D C 1
ATOM 8082 O O . TYR D 1 96 ? 64.732 207.041 4.904 1.00 38.46 1105 TYR D O 1
ATOM 8100 N N . CYS D 1 97 ? 64.097 205.399 3.554 1.00 39.92 1106 CYS D N 1
ATOM 8101 C CA . CYS D 1 97 ? 62.911 206.129 3.072 1.00 36.67 1106 CYS D CA 1
ATOM 8102 C C . CYS D 1 97 ? 61.832 205.189 2.523 1.00 41.39 1106 CYS D C 1
ATOM 8103 O O . CYS D 1 97 ? 62.033 203.965 2.449 1.00 42.76 1106 CYS D O 1
ATOM 8111 N N . GLN D 1 98 ? 60.686 205.746 2.136 1.00 47.97 1107 GLN D N 1
ATOM 8112 C CA . GLN D 1 98 ? 59.512 204.918 1.837 1.00 44.43 1107 GLN D CA 1
ATOM 8113 C C . GLN D 1 98 ? 59.240 204.684 0.369 1.00 53.19 1107 GLN D C 1
ATOM 8114 O O . GLN D 1 98 ? 58.298 203.966 0.018 1.00 57.35 1107 GLN D O 1
ATOM 8128 N N . ASN D 1 99 ? 60.033 205.273 -0.512 1.00 45.91 1108 ASN D N 1
ATOM 8129 C CA . ASN D 1 99 ? 59.852 204.939 -1.908 1.00 47.21 1108 ASN D CA 1
ATOM 8130 C C . ASN D 1 99 ? 61.075 205.257 -2.731 1.00 47.55 1108 ASN D C 1
ATOM 8131 O O . ASN D 1 99 ? 61.976 205.950 -2.274 1.00 39.72 1108 ASN D O 1
ATOM 8142 N N . LYS D 1 100 ? 61.083 204.782 -3.967 1.00 41.42 1109 LYS D N 1
ATOM 8143 C CA . LYS D 1 100 ? 62.277 204.877 -4.769 1.00 44.40 1109 LYS D CA 1
ATOM 8144 C C . LYS D 1 100 ? 62.528 206.328 -5.189 1.00 46.48 1109 LYS D C 1
ATOM 8145 O O . LYS D 1 100 ? 63.680 206.750 -5.281 1.00 45.89 1109 LYS D O 1
ATOM 8164 N N . ASP D 1 101 ? 61.458 207.089 -5.426 1.00 42.64 1110 ASP D N 1
ATOM 8165 C CA . ASP D 1 101 ? 61.588 208.453 -5.921 1.00 47.57 1110 ASP D CA 1
ATOM 8166 C C . ASP D 1 101 ? 62.300 209.277 -4.860 1.00 48.16 1110 ASP D C 1
ATOM 8167 O O . ASP D 1 101 ? 63.156 210.105 -5.162 1.00 39.01 1110 ASP D O 1
ATOM 8176 N N . THR D 1 102 ? 61.896 209.073 -3.614 1.00 47.68 1111 THR D N 1
ATOM 8177 C CA . THR D 1 102 ? 62.505 209.779 -2.509 1.00 40.88 1111 THR D CA 1
ATOM 8178 C C . THR D 1 102 ? 63.972 209.393 -2.365 1.00 42.14 1111 THR D C 1
ATOM 8179 O O . THR D 1 102 ? 64.810 210.261 -2.098 1.00 37.80 1111 THR D O 1
ATOM 8190 N N . SER D 1 103 ? 64.288 208.107 -2.528 1.00 39.00 1112 SER D N 1
ATOM 8191 C CA . SER D 1 103 ? 65.669 207.662 -2.389 1.00 42.89 1112 SER D CA 1
ATOM 8192 C C . SER D 1 103 ? 66.542 208.336 -3.469 1.00 47.26 1112 SER D C 1
ATOM 8193 O O . SER D 1 103 ? 67.706 208.696 -3.224 1.00 37.31 1112 SER D O 1
ATOM 8201 N N . LYS D 1 104 ? 65.975 208.596 -4.643 1.00 40.33 1113 LYS D N 1
ATOM 8202 C CA . LYS D 1 104 ? 66.751 209.329 -5.619 1.00 39.71 1113 LYS D CA 1
ATOM 8203 C C . LYS D 1 104 ? 66.868 210.798 -5.244 1.00 39.81 1113 LYS D C 1
ATOM 8204 O O . LYS D 1 104 ? 67.890 211.426 -5.500 1.00 40.81 1113 LYS D O 1
ATOM 8223 N N . LYS D 1 105 ? 65.828 211.372 -4.654 1.00 39.60 1114 LYS D N 1
ATOM 8224 C CA . LYS D 1 105 ? 65.919 212.761 -4.258 1.00 41.84 1114 LYS D CA 1
ATOM 8225 C C . LYS D 1 105 ? 66.999 212.933 -3.191 1.00 39.62 1114 LYS D C 1
ATOM 8226 O O . LYS D 1 105 ? 67.705 213.969 -3.135 1.00 36.96 1114 LYS D O 1
ATOM 8245 N N . VAL D 1 106 ? 67.131 211.913 -2.346 1.00 39.90 1115 VAL D N 1
ATOM 8246 C CA . VAL D 1 106 ? 68.125 211.944 -1.259 1.00 35.89 1115 VAL D CA 1
ATOM 8247 C C . VAL D 1 106 ? 69.519 211.972 -1.853 1.00 35.54 1115 VAL D C 1
ATOM 8248 O O . VAL D 1 106 ? 70.386 212.714 -1.372 1.00 34.52 1115 VAL D O 1
ATOM 8261 N N . GLN D 1 107 ? 69.742 211.201 -2.917 1.00 34.75 1116 GLN D N 1
ATOM 8262 C CA . GLN D 1 107 ? 71.070 211.205 -3.544 1.00 36.92 1116 GLN D CA 1
ATOM 8263 C C . GLN D 1 107 ? 71.345 212.556 -4.143 1.00 41.85 1116 GLN D C 1
ATOM 8264 O O . GLN D 1 107 ? 72.487 213.015 -4.179 1.00 40.60 1116 GLN D O 1
ATOM 8278 N N . MET D 1 108 ? 70.296 213.156 -4.698 1.00 40.14 1117 MET D N 1
ATOM 8279 C CA . MET D 1 108 ? 70.451 214.418 -5.394 1.00 41.69 1117 MET D CA 1
ATOM 8280 C C . MET D 1 108 ? 70.659 215.533 -4.409 1.00 35.72 1117 MET D C 1
ATOM 8281 O O . MET D 1 108 ? 71.401 216.466 -4.717 1.00 36.98 1117 MET D O 1
ATOM 8295 N N . ALA D 1 109 ? 70.022 215.438 -3.231 1.00 29.97 1118 ALA D N 1
ATOM 8296 C CA . ALA D 1 109 ? 70.207 216.451 -2.195 1.00 41.30 1118 ALA D CA 1
ATOM 8297 C C . ALA D 1 109 ? 71.693 216.564 -1.853 1.00 37.67 1118 ALA D C 1
ATOM 8298 O O . ALA D 1 109 ? 72.245 217.670 -1.688 1.00 37.44 1118 ALA D O 1
ATOM 8305 N N . ARG D 1 110 ? 72.326 215.403 -1.754 1.00 39.92 1119 ARG D N 1
ATOM 8306 C CA . ARG D 1 110 ? 73.674 215.333 -1.207 1.00 41.83 1119 ARG D CA 1
ATOM 8307 C C . ARG D 1 110 ? 74.625 215.848 -2.261 1.00 36.82 1119 ARG D C 1
ATOM 8308 O O . ARG D 1 110 ? 75.572 216.548 -1.931 1.00 40.28 1119 ARG D O 1
ATOM 8329 N N . LEU D 1 111 ? 74.354 215.505 -3.524 1.00 37.13 1120 LEU D N 1
ATOM 8330 C CA . LEU D 1 111 ? 75.146 216.024 -4.627 1.00 36.95 1120 LEU D CA 1
ATOM 8331 C C . LEU D 1 111 ? 75.028 217.534 -4.693 1.00 34.95 1120 LEU D C 1
ATOM 8332 O O . LEU D 1 111 ? 76.006 218.229 -4.999 1.00 41.15 1120 LEU D O 1
ATOM 8348 N N . ALA D 1 112 ? 73.860 218.046 -4.337 1.00 35.96 1121 ALA D N 1
ATOM 8349 C CA . ALA D 1 112 ? 73.632 219.493 -4.393 1.00 42.09 1121 ALA D CA 1
ATOM 8350 C C . ALA D 1 112 ? 74.500 220.134 -3.337 1.00 46.43 1121 ALA D C 1
ATOM 8351 O O . ALA D 1 112 ? 75.211 221.118 -3.597 1.00 42.29 1121 ALA D O 1
ATOM 8358 N N . TRP D 1 113 ? 74.452 219.566 -2.129 1.00 39.45 1122 TRP D N 1
ATOM 8359 C CA . TRP D 1 113 ? 75.242 220.112 -1.024 1.00 42.84 1122 TRP D CA 1
ATOM 8360 C C . TRP D 1 113 ? 76.741 220.147 -1.360 1.00 37.85 1122 TRP D C 1
ATOM 8361 O O . TRP D 1 113 ? 77.425 221.145 -1.131 1.00 42.12 1122 TRP D O 1
ATOM 8382 N N . GLU D 1 114 ? 77.207 219.075 -1.947 1.00 35.44 1123 GLU D N 1
ATOM 8383 C CA . GLU D 1 114 ? 78.559 218.934 -2.360 1.00 43.19 1123 GLU D CA 1
ATOM 8384 C C . GLU D 1 114 ? 78.971 219.967 -3.399 1.00 50.53 1123 GLU D C 1
ATOM 8385 O O . GLU D 1 114 ? 80.062 220.461 -3.367 1.00 46.38 1123 GLU D O 1
ATOM 8397 N N . ALA D 1 115 ? 78.098 220.255 -4.341 1.00 43.17 1124 ALA D N 1
ATOM 8398 C CA . ALA D 1 115 ? 78.359 221.250 -5.351 1.00 43.92 1124 ALA D CA 1
ATOM 8399 C C . ALA D 1 115 ? 78.577 222.589 -4.729 1.00 40.92 1124 ALA D C 1
ATOM 8400 O O . ALA D 1 115 ? 79.455 223.299 -5.109 1.00 44.96 1124 ALA D O 1
ATOM 8407 N N . SER D 1 116 ? 77.751 222.925 -3.776 1.00 38.76 1125 SER D N 1
ATOM 8408 C CA . SER D 1 116 ? 77.882 224.169 -3.097 1.00 45.36 1125 SER D CA 1
ATOM 8409 C C . SER D 1 116 ? 78.951 224.169 -2.015 1.00 46.51 1125 SER D C 1
ATOM 8410 O O . SER D 1 116 ? 79.187 225.177 -1.403 1.00 41.38 1125 SER D O 1
ATOM 8418 N N . HIS D 1 117 ? 79.591 223.043 -1.777 1.00 42.93 1126 HIS D N 1
ATOM 8419 C CA . HIS D 1 117 ? 80.678 223.011 -0.825 1.00 48.74 1126 HIS D CA 1
ATOM 8420 C C . HIS D 1 117 ? 81.817 222.177 -1.268 1.00 50.43 1126 HIS D C 1
ATOM 8421 O O . HIS D 1 117 ? 81.862 221.027 -0.957 1.00 46.50 1126 HIS D O 1
ATOM 8436 N N . PRO D 1 118 ? 82.757 222.782 -1.965 1.00 46.98 1127 PRO D N 1
ATOM 8437 C CA . PRO D 1 118 ? 83.773 222.006 -2.685 1.00 56.21 1127 PRO D CA 1
ATOM 8438 C C . PRO D 1 118 ? 84.693 221.254 -1.741 1.00 60.72 1127 PRO D C 1
ATOM 8439 O O . PRO D 1 118 ? 85.377 220.331 -2.184 1.00 56.74 1127 PRO D O 1
ATOM 8450 N N . LEU D 1 119 ? 84.679 221.654 -0.470 1.00 57.86 1128 LEU D N 1
ATOM 8451 C CA . LEU D 1 119 ? 85.479 221.021 0.570 1.00 65.64 1128 LEU D CA 1
ATOM 8452 C C . LEU D 1 119 ? 84.828 219.775 1.157 1.00 63.34 1128 LEU D C 1
ATOM 8453 O O . LEU D 1 119 ? 85.520 218.895 1.664 1.00 62.38 1128 LEU D O 1
ATOM 8469 N N . ALA D 1 120 ? 83.498 219.719 1.124 1.00 63.37 1129 ALA D N 1
ATOM 8470 C CA . ALA D 1 120 ? 82.781 218.550 1.614 1.00 60.70 1129 ALA D CA 1
ATOM 8471 C C . ALA D 1 120 ? 83.215 217.354 0.809 1.00 58.74 1129 ALA D C 1
ATOM 8472 O O . ALA D 1 120 ? 83.601 217.487 -0.363 1.00 51.56 1129 ALA D O 1
ATOM 8479 N N . GLY D 1 121 ? 83.168 216.183 1.445 1.00 53.38 1130 GLY D N 1
ATOM 8480 C CA . GLY D 1 121 ? 83.578 214.974 0.771 1.00 42.93 1130 GLY D CA 1
ATOM 8481 C C . GLY D 1 121 ? 82.590 214.575 -0.294 1.00 49.14 1130 GLY D C 1
ATOM 8482 O O . GLY D 1 121 ? 81.374 214.676 -0.075 1.00 48.56 1130 GLY D O 1
ATOM 8486 N N . ASN D 1 122 ? 83.123 214.139 -1.436 1.00 47.41 1131 ASN D N 1
ATOM 8487 C CA . ASN D 1 122 ? 82.352 213.637 -2.565 1.00 46.82 1131 ASN D CA 1
ATOM 8488 C C . ASN D 1 122 ? 81.969 212.161 -2.411 1.00 51.12 1131 ASN D C 1
ATOM 8489 O O . ASN D 1 122 ? 82.620 211.306 -2.996 1.00 54.39 1131 ASN D O 1
ATOM 8500 N N . LEU D 1 123 ? 80.895 211.880 -1.671 1.00 45.04 1132 LEU D N 1
ATOM 8501 C CA . LEU D 1 123 ? 80.563 210.521 -1.251 1.00 47.06 1132 LEU D CA 1
ATOM 8502 C C . LEU D 1 123 ? 79.974 209.651 -2.374 1.00 53.17 1132 LEU D C 1
ATOM 8503 O O . LEU D 1 123 ? 79.107 210.090 -3.110 1.00 48.66 1132 LEU D O 1
ATOM 8519 N N . GLN D 1 124 ? 80.440 208.411 -2.471 1.00 49.86 1133 GLN D N 1
ATOM 8520 C CA . GLN D 1 124 ? 79.833 207.397 -3.323 1.00 46.12 1133 GLN D CA 1
ATOM 8521 C C . GLN D 1 124 ? 78.508 206.963 -2.704 1.00 43.54 1133 GLN D C 1
ATOM 8522 O O . GLN D 1 124 ? 78.325 207.076 -1.495 1.00 42.49 1133 GLN D O 1
ATOM 8536 N N . SER D 1 125 ? 77.575 206.473 -3.510 1.00 45.91 1134 SER D N 1
ATOM 8537 C CA . SER D 1 125 ? 76.302 206.039 -2.946 1.00 41.18 1134 SER D CA 1
ATOM 8538 C C . SER D 1 125 ? 75.634 205.001 -3.815 1.00 43.54 1134 SER D C 1
ATOM 8539 O O . SER D 1 125 ? 76.099 204.699 -4.927 1.00 40.34 1134 SER D O 1
ATOM 8547 N N . SER D 1 126 ? 74.575 204.413 -3.260 1.00 41.34 1135 SER D N 1
ATOM 8548 C CA . SER D 1 126 ? 73.751 203.448 -3.976 1.00 36.29 1135 SER D CA 1
ATOM 8549 C C . SER D 1 126 ? 72.373 203.438 -3.400 1.00 38.13 1135 SER D C 1
ATOM 8550 O O . SER D 1 126 ? 72.189 203.549 -2.196 1.00 35.64 1135 SER D O 1
ATOM 8558 N N . ILE D 1 127 ? 71.404 203.327 -4.292 1.00 36.79 1136 ILE D N 1
ATOM 8559 C CA . ILE D 1 127 ? 70.026 203.096 -3.921 1.00 35.38 1136 ILE D CA 1
ATOM 8560 C C . ILE D 1 127 ? 69.957 201.652 -3.419 1.00 39.33 1136 ILE D C 1
ATOM 8561 O O . ILE D 1 127 ? 70.674 200.755 -3.915 1.00 38.21 1136 ILE D O 1
ATOM 8577 N N . VAL D 1 128 ? 69.061 201.431 -2.466 1.00 36.06 1137 VAL D N 1
ATOM 8578 C CA . VAL D 1 128 ? 68.962 200.150 -1.783 1.00 35.40 1137 VAL D CA 1
ATOM 8579 C C . VAL D 1 128 ? 67.506 199.778 -1.702 1.00 39.49 1137 VAL D C 1
ATOM 8580 O O . VAL D 1 128 ? 66.665 200.635 -1.464 1.00 38.04 1137 VAL D O 1
ATOM 8593 N N . LYS D 1 129 ? 67.208 198.494 -1.853 1.00 36.30 1138 LYS D N 1
ATOM 8594 C CA . LYS D 1 129 ? 65.836 198.068 -1.813 1.00 35.63 1138 LYS D CA 1
ATOM 8595 C C . LYS D 1 129 ? 65.701 196.865 -0.887 1.00 41.76 1138 LYS D C 1
ATOM 8596 O O . LYS D 1 129 ? 66.464 195.908 -0.995 1.00 37.07 1138 LYS D O 1
ATOM 8615 N N . PHE D 1 130 ? 64.735 196.917 0.024 1.00 38.15 1139 PHE D N 1
ATOM 8616 C CA . PHE D 1 130 ? 64.494 195.783 0.911 1.00 36.89 1139 PHE D CA 1
ATOM 8617 C C . PHE D 1 130 ? 63.253 194.981 0.506 1.00 37.36 1139 PHE D C 1
ATOM 8618 O O . PHE D 1 130 ? 62.196 195.556 0.243 1.00 48.47 1139 PHE D O 1
ATOM 8635 N N . LYS D 1 131 ? 63.389 193.660 0.530 1.00 42.56 1140 LYS D N 1
ATOM 8636 C CA . LYS D 1 131 ? 62.301 192.743 0.235 1.00 40.61 1140 LYS D CA 1
ATOM 8637 C C . LYS D 1 131 ? 61.152 192.871 1.232 1.00 44.45 1140 LYS D C 1
ATOM 8638 O O . LYS D 1 131 ? 59.989 192.849 0.861 1.00 50.21 1140 LYS D O 1
ATOM 8657 N N . LYS D 1 132 ? 61.482 192.987 2.503 1.00 43.33 1141 LYS D N 1
ATOM 8658 C CA . LYS D 1 132 ? 60.474 193.085 3.535 1.00 43.57 1141 LYS D CA 1
ATOM 8659 C C . LYS D 1 132 ? 60.613 194.455 4.170 1.00 49.26 1141 LYS D C 1
ATOM 8660 O O . LYS D 1 132 ? 61.712 194.993 4.235 1.00 44.54 1141 LYS D O 1
ATOM 8679 N N . PRO D 1 133 ? 59.496 195.042 4.605 1.00 44.69 1142 PRO D N 1
ATOM 8680 C CA . PRO D 1 133 ? 59.518 196.382 5.198 1.00 44.50 1142 PRO D CA 1
ATOM 8681 C C . PRO D 1 133 ? 60.190 196.464 6.575 1.00 48.09 1142 PRO D C 1
ATOM 8682 O O . PRO D 1 133 ? 60.079 195.558 7.421 1.00 45.26 1142 PRO D O 1
ATOM 8693 N N . LEU D 1 134 ? 60.887 197.574 6.795 1.00 44.63 1143 LEU D N 1
ATOM 8694 C CA . LEU D 1 134 ? 61.521 197.858 8.064 1.00 40.94 1143 LEU D CA 1
ATOM 8695 C C . LEU D 1 134 ? 60.528 198.456 9.036 1.00 42.78 1143 LEU D C 1
ATOM 8696 O O . LEU D 1 134 ? 59.595 199.139 8.631 1.00 49.70 1143 LEU D O 1
ATOM 8712 N N . PRO D 1 135 ? 60.747 198.215 10.333 1.00 48.48 1144 PRO D N 1
ATOM 8713 C CA . PRO D 1 135 ? 59.937 198.680 11.466 1.00 46.34 1144 PRO D CA 1
ATOM 8714 C C . PRO D 1 135 ? 60.168 200.156 11.761 1.00 47.80 1144 PRO D C 1
ATOM 8715 O O . PRO D 1 135 ? 60.654 200.554 12.840 1.00 48.83 1144 PRO D O 1
ATOM 8726 N N . LEU D 1 136 ? 59.816 200.976 10.782 1.00 39.00 1145 LEU D N 1
ATOM 8727 C CA . LEU D 1 136 ? 60.001 202.403 10.898 1.00 46.70 1145 LEU D CA 1
ATOM 8728 C C . LEU D 1 136 ? 58.671 203.125 10.929 1.00 48.44 1145 LEU D C 1
ATOM 8729 O O . LEU D 1 136 ? 58.641 204.346 10.921 1.00 56.05 1145 LEU D O 1
ATOM 8745 N N . THR D 1 137 ? 57.572 202.375 10.981 1.00 51.72 1146 THR D N 1
ATOM 8746 C CA . THR D 1 137 ? 56.252 202.992 11.089 1.00 56.75 1146 THR D CA 1
ATOM 8747 C C . THR D 1 137 ? 56.116 203.610 12.463 1.00 64.90 1146 THR D C 1
ATOM 8748 O O . THR D 1 137 ? 56.749 203.166 13.429 1.00 61.93 1146 THR D O 1
ATOM 8759 N N . GLN D 1 138 ? 55.312 204.662 12.546 1.00 80.06 1147 GLN D N 1
ATOM 8760 C CA . GLN D 1 138 ? 55.117 205.380 13.808 1.00 86.79 1147 GLN D CA 1
ATOM 8761 C C . GLN D 1 138 ? 54.310 204.527 14.786 1.00 93.76 1147 GLN D C 1
ATOM 8762 O O . GLN D 1 138 ? 53.345 203.860 14.393 1.00 94.62 1147 GLN D O 1
ATOM 8776 N N . PRO D 1 139 ? 54.710 204.536 16.067 1.00 99.52 1148 PRO D N 1
ATOM 8777 C CA . PRO D 1 139 ? 53.961 203.751 17.062 1.00 101.88 1148 PRO D CA 1
ATOM 8778 C C . PRO D 1 139 ? 52.528 204.290 17.261 1.00 104.29 1148 PRO D C 1
ATOM 8779 O O . PRO D 1 139 ? 52.346 205.363 17.844 1.00 104.14 1148 PRO D O 1
ATOM 8790 N N . PRO E 1 3 ? 63.563 248.530 -31.378 1.00 50.41 1012 PRO E N 1
ATOM 8791 C CA . PRO E 1 3 ? 63.668 247.068 -31.247 1.00 54.55 1012 PRO E CA 1
ATOM 8792 C C . PRO E 1 3 ? 62.420 246.446 -30.614 1.00 56.80 1012 PRO E C 1
ATOM 8793 O O . PRO E 1 3 ? 62.236 246.415 -29.400 1.00 48.72 1012 PRO E O 1
ATOM 8804 N N . ARG E 1 4 ? 61.542 245.915 -31.444 1.00 51.19 1013 ARG E N 1
ATOM 8805 C CA . ARG E 1 4 ? 60.280 245.440 -30.895 1.00 57.67 1013 ARG E CA 1
ATOM 8806 C C . ARG E 1 4 ? 60.353 243.947 -30.505 1.00 50.56 1013 ARG E C 1
ATOM 8807 O O . ARG E 1 4 ? 59.508 243.466 -29.765 1.00 52.50 1013 ARG E O 1
ATOM 8828 N N . TYR E 1 5 ? 61.394 243.246 -30.938 1.00 41.95 1014 TYR E N 1
ATOM 8829 C CA . TYR E 1 5 ? 61.495 241.813 -30.647 1.00 40.12 1014 TYR E CA 1
ATOM 8830 C C . TYR E 1 5 ? 62.626 241.428 -29.725 1.00 38.43 1014 TYR E C 1
ATOM 8831 O O . TYR E 1 5 ? 63.653 242.068 -29.671 1.00 38.32 1014 TYR E O 1
ATOM 8849 N N . GLN E 1 6 ? 62.390 240.313 -29.044 1.00 35.38 1015 GLN E N 1
ATOM 8850 C CA . GLN E 1 6 ? 63.291 239.629 -28.132 1.00 28.15 1015 GLN E CA 1
ATOM 8851 C C . GLN E 1 6 ? 64.551 239.264 -28.862 1.00 33.74 1015 GLN E C 1
ATOM 8852 O O . GLN E 1 6 ? 64.534 239.070 -30.064 1.00 35.50 1015 GLN E O 1
ATOM 8866 N N . GLN E 1 7 ? 65.640 239.128 -28.142 1.00 32.96 1016 GLN E N 1
ATOM 8867 C CA . GLN E 1 7 ? 66.866 238.559 -28.688 1.00 36.67 1016 GLN E CA 1
ATOM 8868 C C . GLN E 1 7 ? 67.305 237.420 -27.795 1.00 34.42 1016 GLN E C 1
ATOM 8869 O O . GLN E 1 7 ? 66.917 237.387 -26.620 1.00 33.13 1016 GLN E O 1
ATOM 8883 N N . PRO E 1 8 ? 68.146 236.517 -28.325 1.00 33.91 1017 PRO E N 1
ATOM 8884 C CA . PRO E 1 8 ? 68.651 235.411 -27.516 1.00 40.54 1017 PRO E CA 1
ATOM 8885 C C . PRO E 1 8 ? 69.746 235.891 -26.573 1.00 45.31 1017 PRO E C 1
ATOM 8886 O O . PRO E 1 8 ? 70.443 236.869 -26.888 1.00 42.12 1017 PRO E O 1
ATOM 8897 N N . PRO E 1 9 ? 69.886 235.220 -25.426 1.00 38.82 1018 PRO E N 1
ATOM 8898 C CA . PRO E 1 9 ? 70.912 235.539 -24.425 1.00 32.83 1018 PRO E CA 1
ATOM 8899 C C . PRO E 1 9 ? 72.304 235.492 -25.069 1.00 34.99 1018 PRO E C 1
ATOM 8900 O O . PRO E 1 9 ? 72.546 234.661 -25.925 1.00 36.44 1018 PRO E O 1
ATOM 8911 N N . VAL E 1 10 ? 73.231 236.349 -24.687 1.00 43.07 1019 VAL E N 1
ATOM 8912 C CA . VAL E 1 10 ? 74.596 236.179 -25.207 1.00 43.15 1019 VAL E CA 1
ATOM 8913 C C . VAL E 1 10 ? 75.295 235.030 -24.489 1.00 41.70 1019 VAL E C 1
ATOM 8914 O O . VAL E 1 10 ? 74.982 234.748 -23.343 1.00 39.63 1019 VAL E O 1
ATOM 8927 N N . PRO E 1 11 ? 76.226 234.336 -25.173 1.00 50.86 1020 PRO E N 1
ATOM 8928 C CA . PRO E 1 11 ? 77.029 233.253 -24.559 1.00 52.13 1020 PRO E CA 1
ATOM 8929 C C . PRO E 1 11 ? 78.268 233.754 -23.800 1.00 47.07 1020 PRO E C 1
ATOM 8930 O O . PRO E 1 11 ? 78.651 234.888 -23.997 1.00 45.09 1020 PRO E O 1
ATOM 8941 N N . TYR E 1 12 ? 78.879 232.928 -22.955 1.00 39.96 1021 TYR E N 1
ATOM 8942 C CA . TYR E 1 12 ? 80.054 233.379 -22.188 1.00 47.81 1021 TYR E CA 1
ATOM 8943 C C . TYR E 1 12 ? 81.354 232.715 -22.594 1.00 48.45 1021 TYR E C 1
ATOM 8944 O O . TYR E 1 12 ? 81.372 231.522 -22.888 1.00 52.35 1021 TYR E O 1
ATOM 8962 N N . ARG E 1 13 ? 82.453 233.476 -22.559 1.00 56.00 1022 ARG E N 1
ATOM 8963 C CA . ARG E 1 13 ? 83.796 232.895 -22.693 1.00 53.65 1022 ARG E CA 1
ATOM 8964 C C . ARG E 1 13 ? 84.447 232.684 -21.316 1.00 55.85 1022 ARG E C 1
ATOM 8965 O O . ARG E 1 13 ? 85.538 232.111 -21.205 1.00 59.43 1022 ARG E O 1
ATOM 8986 N N . GLN E 1 14 ? 83.794 233.145 -20.261 1.00 53.80 1023 GLN E N 1
ATOM 8987 C CA . GLN E 1 14 ? 84.283 232.862 -18.911 1.00 48.94 1023 GLN E CA 1
ATOM 8988 C C . GLN E 1 14 ? 83.203 233.186 -17.889 1.00 38.51 1023 GLN E C 1
ATOM 8989 O O . GLN E 1 14 ? 82.284 233.966 -18.138 1.00 37.66 1023 GLN E O 1
ATOM 9003 N N . ILE E 1 15 ? 83.336 232.599 -16.710 1.00 40.04 1024 ILE E N 1
ATOM 9004 C CA . ILE E 1 15 ? 82.380 232.855 -15.640 1.00 44.28 1024 ILE E CA 1
ATOM 9005 C C . ILE E 1 15 ? 82.058 234.327 -15.411 1.00 36.63 1024 ILE E C 1
ATOM 9006 O O . ILE E 1 15 ? 80.904 234.694 -15.197 1.00 35.81 1024 ILE E O 1
ATOM 9022 N N . ASP E 1 16 ? 83.068 235.176 -15.451 1.00 38.28 1025 ASP E N 1
ATOM 9023 C CA . ASP E 1 16 ? 82.844 236.591 -15.177 1.00 37.04 1025 ASP E CA 1
ATOM 9024 C C . ASP E 1 16 ? 82.025 237.355 -16.263 1.00 37.82 1025 ASP E C 1
ATOM 9025 O O . ASP E 1 16 ? 81.507 238.427 -15.962 1.00 36.23 1025 ASP E O 1
ATOM 9034 N N . ASP E 1 17 ? 81.874 236.802 -17.471 1.00 37.98 1026 ASP E N 1
ATOM 9035 C CA . ASP E 1 17 ? 80.968 237.379 -18.483 1.00 45.35 1026 ASP E CA 1
ATOM 9036 C C . ASP E 1 17 ? 79.493 237.232 -18.114 1.00 42.09 1026 ASP E C 1
ATOM 9037 O O . ASP E 1 17 ? 78.645 237.875 -18.720 1.00 38.27 1026 ASP E O 1
ATOM 9046 N N . CYS E 1 18 ? 79.168 236.380 -17.145 1.00 35.93 1027 CYS E N 1
ATOM 9047 C CA . CYS E 1 18 ? 77.778 236.312 -16.683 1.00 36.77 1027 CYS E CA 1
ATOM 9048 C C . CYS E 1 18 ? 77.546 237.517 -15.756 1.00 37.31 1027 CYS E C 1
ATOM 9049 O O . CYS E 1 18 ? 78.338 237.749 -14.846 1.00 35.23 1027 CYS E O 1
ATOM 9057 N N . PRO E 1 19 ? 76.466 238.291 -15.990 1.00 36.86 1028 PRO E N 1
ATOM 9058 C CA . PRO E 1 19 ? 76.156 239.464 -15.152 1.00 40.65 1028 PRO E CA 1
ATOM 9059 C C . PRO E 1 19 ? 76.225 239.093 -13.674 1.00 37.74 1028 PRO E C 1
ATOM 9060 O O . PRO E 1 19 ? 75.923 237.960 -13.281 1.00 36.45 1028 PRO E O 1
ATOM 9071 N N . ALA E 1 20 ? 76.643 240.030 -12.851 1.00 34.05 1029 ALA E N 1
ATOM 9072 C CA . ALA E 1 20 ? 77.028 239.688 -11.508 1.00 38.02 1029 ALA E CA 1
ATOM 9073 C C . ALA E 1 20 ? 75.865 239.170 -10.696 1.00 37.80 1029 ALA E C 1
ATOM 9074 O O . ALA E 1 20 ? 76.055 238.313 -9.850 1.00 35.47 1029 ALA E O 1
ATOM 9081 N N . LYS E 1 21 ? 74.667 239.701 -10.905 1.00 40.66 1030 LYS E N 1
ATOM 9082 C CA . LYS E 1 21 ? 73.565 239.318 -10.020 1.00 40.09 1030 LYS E CA 1
ATOM 9083 C C . LYS E 1 21 ? 73.176 237.853 -10.250 1.00 32.47 1030 LYS E C 1
ATOM 9084 O O . LYS E 1 21 ? 72.708 237.181 -9.332 1.00 36.48 1030 LYS E O 1
ATOM 9103 N N . ALA E 1 22 ? 73.435 237.359 -11.459 1.00 31.33 1031 ALA E N 1
ATOM 9104 C CA . ALA E 1 22 ? 73.161 235.976 -11.781 1.00 31.86 1031 ALA E CA 1
ATOM 9105 C C . ALA E 1 22 ? 74.376 235.082 -11.655 1.00 35.55 1031 ALA E C 1
ATOM 9106 O O . ALA E 1 22 ? 74.241 233.865 -11.764 1.00 33.87 1031 ALA E O 1
ATOM 9113 N N . ARG E 1 23 ? 75.555 235.663 -11.435 1.00 35.60 1032 ARG E N 1
ATOM 9114 C CA . ARG E 1 23 ? 76.802 234.879 -11.465 1.00 29.71 1032 ARG E CA 1
ATOM 9115 C C . ARG E 1 23 ? 76.865 233.756 -10.411 1.00 30.17 1032 ARG E C 1
ATOM 9116 O O . ARG E 1 23 ? 77.247 232.656 -10.736 1.00 34.48 1032 ARG E O 1
ATOM 9137 N N . PRO E 1 24 ? 76.522 234.032 -9.137 1.00 31.83 1033 PRO E N 1
ATOM 9138 C CA . PRO E 1 24 ? 76.586 232.892 -8.172 1.00 27.64 1033 PRO E CA 1
ATOM 9139 C C . PRO E 1 24 ? 75.685 231.697 -8.567 1.00 31.54 1033 PRO E C 1
ATOM 9140 O O . PRO E 1 24 ? 75.997 230.498 -8.349 1.00 33.78 1033 PRO E O 1
ATOM 9151 N N . GLN E 1 25 ? 74.534 232.009 -9.146 1.00 27.61 1034 GLN E N 1
ATOM 9152 C CA . GLN E 1 25 ? 73.608 230.964 -9.579 1.00 27.02 1034 GLN E CA 1
ATOM 9153 C C . GLN E 1 25 ? 74.261 230.161 -10.734 1.00 28.74 1034 GLN E C 1
ATOM 9154 O O . GLN E 1 25 ? 74.259 228.913 -10.773 1.00 28.03 1034 GLN E O 1
ATOM 9168 N N . HIS E 1 26 ? 74.861 230.890 -11.661 1.00 29.07 1035 HIS E N 1
ATOM 9169 C CA . HIS E 1 26 ? 75.617 230.292 -12.744 1.00 28.70 1035 HIS E CA 1
ATOM 9170 C C . HIS E 1 26 ? 76.778 229.411 -12.230 1.00 32.54 1035 HIS E C 1
ATOM 9171 O O . HIS E 1 26 ? 77.010 228.341 -12.761 1.00 29.66 1035 HIS E O 1
ATOM 9186 N N . ILE E 1 27 ? 77.536 229.901 -11.240 1.00 34.00 1036 ILE E N 1
ATOM 9187 C CA . ILE E 1 27 ? 78.633 229.118 -10.681 1.00 27.36 1036 ILE E CA 1
ATOM 9188 C C . ILE E 1 27 ? 78.091 227.825 -10.089 1.00 34.34 1036 ILE E C 1
ATOM 9189 O O . ILE E 1 27 ? 78.618 226.783 -10.352 1.00 28.14 1036 ILE E O 1
ATOM 9205 N N . PHE E 1 28 ? 77.035 227.908 -9.293 1.00 34.58 1037 PHE E N 1
ATOM 9206 C CA . PHE E 1 28 ? 76.485 226.712 -8.713 1.00 33.13 1037 PHE E CA 1
ATOM 9207 C C . PHE E 1 28 ? 76.048 225.769 -9.834 1.00 34.90 1037 PHE E C 1
ATOM 9208 O O . PHE E 1 28 ? 76.273 224.567 -9.746 1.00 34.04 1037 PHE E O 1
ATOM 9225 N N . TYR E 1 29 ? 75.463 226.288 -10.904 1.00 30.02 1038 TYR E N 1
ATOM 9226 C CA . TYR E 1 29 ? 75.032 225.377 -11.977 1.00 28.95 1038 TYR E CA 1
ATOM 9227 C C . TYR E 1 29 ? 76.201 224.698 -12.691 1.00 34.73 1038 TYR E C 1
ATOM 9228 O O . TYR E 1 29 ? 76.100 223.503 -13.102 1.00 35.63 1038 TYR E O 1
ATOM 9246 N N . ARG E 1 30 ? 77.286 225.444 -12.876 1.00 31.53 1039 ARG E N 1
ATOM 9247 C CA . ARG E 1 30 ? 78.459 224.927 -13.563 1.00 31.89 1039 ARG E CA 1
ATOM 9248 C C . ARG E 1 30 ? 78.988 223.709 -12.754 1.00 35.94 1039 ARG E C 1
ATOM 9249 O O . ARG E 1 30 ? 79.252 222.654 -13.322 1.00 32.48 1039 ARG E O 1
ATOM 9270 N N . ARG E 1 31 ? 79.121 223.891 -11.439 1.00 35.66 1040 ARG E N 1
ATOM 9271 C CA . ARG E 1 31 ? 79.635 222.858 -10.548 1.00 35.85 1040 ARG E CA 1
ATOM 9272 C C . ARG E 1 31 ? 78.680 221.684 -10.455 1.00 35.34 1040 ARG E C 1
ATOM 9273 O O . ARG E 1 31 ? 79.118 220.547 -10.492 1.00 41.71 1040 ARG E O 1
ATOM 9294 N N . PHE E 1 32 ? 77.371 221.954 -10.381 1.00 37.11 1041 PHE E N 1
ATOM 9295 C CA . PHE E 1 32 ? 76.378 220.898 -10.115 1.00 35.56 1041 PHE E CA 1
ATOM 9296 C C . PHE E 1 32 ? 76.091 220.063 -11.319 1.00 37.27 1041 PHE E C 1
ATOM 9297 O O . PHE E 1 32 ? 75.946 218.839 -11.244 1.00 38.93 1041 PHE E O 1
ATOM 9314 N N . LEU E 1 33 ? 75.990 220.723 -12.460 1.00 41.13 1042 LEU E N 1
ATOM 9315 C CA . LEU E 1 33 ? 75.727 220.022 -13.690 1.00 35.55 1042 LEU E CA 1
ATOM 9316 C C . LEU E 1 33 ? 76.967 219.269 -14.108 1.00 40.81 1042 LEU E C 1
ATOM 9317 O O . LEU E 1 33 ? 76.886 218.207 -14.723 1.00 40.73 1042 LEU E O 1
ATOM 9333 N N . GLY E 1 34 ? 78.121 219.857 -13.836 1.00 40.81 1043 GLY E N 1
ATOM 9334 C CA . GLY E 1 34 ? 79.377 219.189 -14.126 1.00 43.08 1043 GLY E CA 1
ATOM 9335 C C . GLY E 1 34 ? 79.474 218.798 -15.588 1.00 51.33 1043 GLY E C 1
ATOM 9336 O O . GLY E 1 34 ? 79.176 219.591 -16.492 1.00 40.36 1043 GLY E O 1
ATOM 9340 N N . LYS E 1 35 ? 79.890 217.557 -15.815 1.00 45.99 1044 LYS E N 1
ATOM 9341 C CA . LYS E 1 35 ? 80.086 217.009 -17.155 1.00 44.57 1044 LYS E CA 1
ATOM 9342 C C . LYS E 1 35 ? 78.842 217.128 -18.017 1.00 48.23 1044 LYS E C 1
ATOM 9343 O O . LYS E 1 35 ? 78.930 217.315 -19.243 1.00 41.97 1044 LYS E O 1
ATOM 9362 N N . ASP E 1 36 ? 77.675 217.000 -17.390 1.00 45.73 1045 ASP E N 1
ATOM 9363 C CA . ASP E 1 36 ? 76.404 217.038 -18.130 1.00 40.25 1045 ASP E CA 1
ATOM 9364 C C . ASP E 1 36 ? 76.106 218.437 -18.687 1.00 45.95 1045 ASP E C 1
ATOM 9365 O O . ASP E 1 36 ? 75.302 218.587 -19.596 1.00 43.80 1045 ASP E O 1
ATOM 9374 N N . GLY E 1 37 ? 76.774 219.461 -18.153 1.00 35.98 1046 GLY E N 1
ATOM 9375 C CA . GLY E 1 37 ? 76.629 220.817 -18.676 1.00 42.29 1046 GLY E CA 1
ATOM 9376 C C . GLY E 1 37 ? 77.326 220.931 -20.014 1.00 42.34 1046 GLY E C 1
ATOM 9377 O O . GLY E 1 37 ? 77.102 221.875 -20.772 1.00 37.80 1046 GLY E O 1
ATOM 9381 N N . ARG E 1 38 ? 78.167 219.950 -20.335 1.00 41.83 1047 ARG E N 1
ATOM 9382 C CA . ARG E 1 38 ? 78.968 220.059 -21.548 1.00 41.05 1047 ARG E CA 1
ATOM 9383 C C . ARG E 1 38 ? 78.195 219.578 -22.756 1.00 43.91 1047 ARG E C 1
ATOM 9384 O O . ARG E 1 38 ? 77.278 218.769 -22.649 1.00 45.11 1047 ARG E O 1
ATOM 9405 N N . ARG E 1 39 ? 78.542 220.137 -23.902 1.00 44.80 1048 ARG E N 1
ATOM 9406 C CA . ARG E 1 39 ? 77.889 219.798 -25.143 1.00 44.48 1048 ARG E CA 1
ATOM 9407 C C . ARG E 1 39 ? 78.237 218.370 -25.591 1.00 56.80 1048 ARG E C 1
ATOM 9408 O O . ARG E 1 39 ? 79.382 217.912 -25.463 1.00 48.27 1048 ARG E O 1
ATOM 9429 N N . ASP E 1 40 ? 77.256 217.658 -26.123 1.00 53.47 1049 ASP E N 1
ATOM 9430 C CA . ASP E 1 40 ? 77.540 216.356 -26.713 1.00 63.50 1049 ASP E CA 1
ATOM 9431 C C . ASP E 1 40 ? 77.258 216.409 -28.194 1.00 61.61 1049 ASP E C 1
ATOM 9432 O O . ASP E 1 40 ? 76.118 216.253 -28.592 1.00 65.56 1049 ASP E O 1
ATOM 9441 N N . PRO E 1 41 ? 78.293 216.614 -29.022 1.00 68.49 1050 PRO E N 1
ATOM 9442 C CA . PRO E 1 41 ? 78.040 216.879 -30.445 1.00 72.29 1050 PRO E CA 1
ATOM 9443 C C . PRO E 1 41 ? 77.499 215.661 -31.213 1.00 72.51 1050 PRO E C 1
ATOM 9444 O O . PRO E 1 41 ? 77.190 215.760 -32.398 1.00 78.41 1050 PRO E O 1
ATOM 9455 N N . LYS E 1 42 ? 77.361 214.530 -30.530 1.00 77.12 1051 LYS E N 1
ATOM 9456 C CA . LYS E 1 42 ? 76.766 213.341 -31.127 1.00 80.62 1051 LYS E CA 1
ATOM 9457 C C . LYS E 1 42 ? 75.293 213.213 -30.748 1.00 81.98 1051 LYS E C 1
ATOM 9458 O O . LYS E 1 42 ? 74.687 212.154 -30.952 1.00 79.38 1051 LYS E O 1
ATOM 9477 N N . CYS E 1 43 ? 74.727 214.282 -30.187 1.00 69.61 1052 CYS E N 1
ATOM 9478 C CA . CYS E 1 43 ? 73.339 214.265 -29.742 1.00 63.48 1052 CYS E CA 1
ATOM 9479 C C . CYS E 1 43 ? 72.541 215.348 -30.424 1.00 55.27 1052 CYS E C 1
ATOM 9480 O O . CYS E 1 43 ? 73.095 216.338 -30.883 1.00 53.53 1052 CYS E O 1
ATOM 9488 N N . GLN E 1 44 ? 71.233 215.130 -30.493 1.00 55.82 1053 GLN E N 1
ATOM 9489 C CA . GLN E 1 44 ? 70.301 216.108 -31.023 1.00 51.47 1053 GLN E CA 1
ATOM 9490 C C . GLN E 1 44 ? 69.631 216.840 -29.852 1.00 47.10 1053 GLN E C 1
ATOM 9491 O O . GLN E 1 44 ? 69.672 216.397 -28.709 1.00 50.91 1053 GLN E O 1
ATOM 9505 N N . TRP E 1 45 ? 68.941 217.921 -30.166 1.00 43.81 1054 TRP E N 1
ATOM 9506 C CA . TRP E 1 45 ? 68.307 218.741 -29.142 1.00 43.59 1054 TRP E CA 1
ATOM 9507 C C . TRP E 1 45 ? 66.792 218.569 -29.144 1.00 37.38 1054 TRP E C 1
ATOM 9508 O O . TRP E 1 45 ? 66.106 219.200 -29.928 1.00 38.18 1054 TRP E O 1
ATOM 9529 N N . LYS E 1 46 ? 66.280 217.725 -28.258 1.00 33.03 1055 LYS E N 1
ATOM 9530 C CA . LYS E 1 46 ? 64.862 217.404 -28.262 1.00 37.23 1055 LYS E CA 1
ATOM 9531 C C . LYS E 1 46 ? 64.310 217.418 -26.868 1.00 34.61 1055 LYS E C 1
ATOM 9532 O O . LYS E 1 46 ? 63.249 216.890 -26.634 1.00 32.04 1055 LYS E O 1
ATOM 9551 N N . PHE E 1 47 ? 65.002 218.080 -25.942 1.00 29.58 1056 PHE E N 1
ATOM 9552 C CA . PHE E 1 47 ? 64.502 218.206 -24.592 1.00 31.15 1056 PHE E CA 1
ATOM 9553 C C . PHE E 1 47 ? 64.640 219.649 -24.066 1.00 34.46 1056 PHE E C 1
ATOM 9554 O O . PHE E 1 47 ? 65.369 220.436 -24.605 1.00 29.04 1056 PHE E O 1
ATOM 9571 N N . ALA E 1 48 ? 63.916 219.966 -23.004 1.00 27.87 1057 ALA E N 1
ATOM 9572 C CA . ALA E 1 48 ? 64.090 221.208 -22.325 1.00 31.60 1057 ALA E CA 1
ATOM 9573 C C . ALA E 1 48 ? 63.420 221.049 -20.990 1.00 30.41 1057 ALA E C 1
ATOM 9574 O O . ALA E 1 48 ? 62.725 220.048 -20.742 1.00 32.28 1057 ALA E O 1
ATOM 9581 N N . VAL E 1 49 ? 63.645 222.030 -20.124 1.00 26.11 1058 VAL E N 1
ATOM 9582 C CA . VAL E 1 49 ? 62.834 222.181 -18.936 1.00 29.62 1058 VAL E CA 1
ATOM 9583 C C . VAL E 1 49 ? 62.228 223.562 -19.121 1.00 32.34 1058 VAL E C 1
ATOM 9584 O O . VAL E 1 49 ? 62.977 224.477 -19.434 1.00 30.21 1058 VAL E O 1
ATOM 9597 N N . ILE E 1 50 ? 60.903 223.702 -19.015 1.00 27.92 1059 ILE E N 1
ATOM 9598 C CA . ILE E 1 50 ? 60.284 225.010 -18.949 1.00 25.66 1059 ILE E CA 1
ATOM 9599 C C . ILE E 1 50 ? 60.137 225.372 -17.476 1.00 26.93 1059 ILE E C 1
ATOM 9600 O O . ILE E 1 50 ? 59.635 224.570 -16.674 1.00 30.32 1059 ILE E O 1
ATOM 9616 N N . PHE E 1 51 ? 60.627 226.548 -17.112 1.00 27.50 1060 PHE E N 1
ATOM 9617 C CA . PHE E 1 51 ? 60.385 227.118 -15.784 1.00 25.16 1060 PHE E CA 1
ATOM 9618 C C . PHE E 1 51 ? 59.381 228.265 -15.880 1.00 31.34 1060 PHE E C 1
ATOM 9619 O O . PHE E 1 51 ? 59.463 229.070 -16.811 1.00 30.44 1060 PHE E O 1
ATOM 9636 N N . TRP E 1 52 ? 58.473 228.397 -14.911 1.00 25.67 1061 TRP E N 1
ATOM 9637 C CA . TRP E 1 52 ? 57.553 229.503 -14.949 1.00 25.95 1061 TRP E CA 1
ATOM 9638 C C . TRP E 1 52 ? 57.230 230.070 -13.585 1.00 32.12 1061 TRP E C 1
ATOM 9639 O O . TRP E 1 52 ? 57.258 229.372 -12.585 1.00 28.71 1061 TRP E O 1
ATOM 9660 N N . GLY E 1 53 ? 56.903 231.342 -13.543 1.00 30.36 1062 GLY E N 1
ATOM 9661 C CA . GLY E 1 53 ? 56.562 232.056 -12.338 1.00 32.33 1062 GLY E CA 1
ATOM 9662 C C . GLY E 1 53 ? 56.134 233.487 -12.568 1.00 38.38 1062 GLY E C 1
ATOM 9663 O O . GLY E 1 53 ? 55.929 233.880 -13.674 1.00 33.12 1062 GLY E O 1
ATOM 9667 N N . ASN E 1 54 ? 56.022 234.260 -11.506 1.00 29.82 1063 ASN E N 1
ATOM 9668 C CA . ASN E 1 54 ? 55.485 235.598 -11.566 1.00 30.93 1063 ASN E CA 1
ATOM 9669 C C . ASN E 1 54 ? 56.483 236.710 -11.715 1.00 31.84 1063 ASN E C 1
ATOM 9670 O O . ASN E 1 54 ? 56.123 237.741 -12.125 1.00 30.96 1063 ASN E O 1
ATOM 9681 N N . ASP E 1 55 ? 57.726 236.479 -11.381 1.00 27.26 1064 ASP E N 1
ATOM 9682 C CA . ASP E 1 55 ? 58.734 237.519 -11.360 1.00 29.49 1064 ASP E CA 1
ATOM 9683 C C . ASP E 1 55 ? 59.642 237.452 -12.531 1.00 31.11 1064 ASP E C 1
ATOM 9684 O O . ASP E 1 55 ? 60.411 236.581 -12.629 1.00 27.95 1064 ASP E O 1
ATOM 9693 N N . PRO E 1 56 ? 59.563 238.406 -13.417 1.00 28.47 1065 PRO E N 1
ATOM 9694 C CA . PRO E 1 56 ? 60.390 238.295 -14.623 1.00 26.57 1065 PRO E CA 1
ATOM 9695 C C . PRO E 1 56 ? 61.890 238.484 -14.337 1.00 32.49 1065 PRO E C 1
ATOM 9696 O O . PRO E 1 56 ? 62.734 237.953 -15.053 1.00 27.34 1065 PRO E O 1
ATOM 9707 N N . TYR E 1 57 ? 62.233 239.263 -13.318 1.00 32.51 1066 TYR E N 1
ATOM 9708 C CA . TYR E 1 57 ? 63.650 239.491 -13.051 1.00 3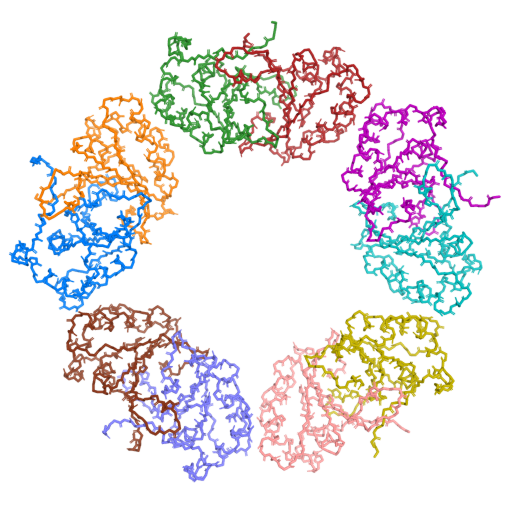0.73 1066 TYR E CA 1
ATOM 9709 C C . TYR E 1 57 ? 64.316 238.193 -12.524 1.00 32.59 1066 TYR E C 1
ATOM 9710 O O . TYR E 1 57 ? 65.446 237.860 -12.909 1.00 29.69 1066 TYR E O 1
ATOM 9728 N N . GLY E 1 58 ? 63.616 237.454 -11.675 1.00 30.31 1067 GLY E N 1
ATOM 9729 C CA . GLY E 1 58 ? 64.076 236.108 -11.271 1.00 30.14 1067 GLY E CA 1
ATOM 9730 C C . GLY E 1 58 ? 64.323 235.201 -12.462 1.00 29.93 1067 GLY E C 1
ATOM 9731 O O . GLY E 1 58 ? 65.337 234.494 -12.561 1.00 29.09 1067 GLY E O 1
ATOM 9735 N N . LEU E 1 59 ? 63.401 235.245 -13.409 1.00 29.47 1068 LEU E N 1
ATOM 9736 C CA . LEU E 1 59 ? 63.531 234.395 -14.575 1.00 29.13 1068 LEU E CA 1
ATOM 9737 C C . LEU E 1 59 ? 64.720 234.822 -15.426 1.00 29.42 1068 LEU E C 1
ATOM 9738 O O . LEU E 1 59 ? 65.428 233.992 -15.970 1.00 25.68 1068 LEU E O 1
ATOM 9754 N N . LYS E 1 60 ? 64.939 236.129 -15.524 1.00 31.03 1069 LYS E N 1
ATOM 9755 C CA . LYS E 1 60 ? 66.062 236.622 -16.278 1.00 28.38 1069 LYS E CA 1
ATOM 9756 C C . LYS E 1 60 ? 67.380 236.087 -15.688 1.00 23.40 1069 LYS E C 1
ATOM 9757 O O . LYS E 1 60 ? 68.260 235.652 -16.419 1.00 32.29 1069 LYS E O 1
ATOM 9776 N N . LYS E 1 61 ? 67.539 236.155 -14.376 1.00 29.86 1070 LYS E N 1
ATOM 9777 C CA . LYS E 1 61 ? 68.758 235.619 -13.741 1.00 29.89 1070 LYS E CA 1
ATOM 9778 C C . LYS E 1 61 ? 68.896 234.116 -14.030 1.00 30.36 1070 LYS E C 1
ATOM 9779 O O . LYS E 1 61 ? 69.987 233.639 -14.313 1.00 28.87 1070 LYS E O 1
ATOM 9798 N N . LEU E 1 62 ? 67.789 233.379 -14.002 1.00 27.01 1071 LEU E N 1
ATOM 9799 C CA . LEU E 1 62 ? 67.830 231.920 -14.309 1.00 26.09 1071 LEU E CA 1
ATOM 9800 C C . LEU E 1 62 ? 68.233 231.734 -15.769 1.00 26.08 1071 LEU E C 1
ATOM 9801 O O . LEU E 1 62 ? 69.008 230.866 -16.079 1.00 30.40 1071 LEU E O 1
ATOM 9817 N N . SER E 1 63 ? 67.746 232.598 -16.660 1.00 27.46 1072 SER E N 1
ATOM 9818 C CA . SER E 1 63 ? 68.149 232.537 -18.077 1.00 23.37 1072 SER E CA 1
ATOM 9819 C C . SER E 1 63 ? 69.653 232.797 -18.236 1.00 30.25 1072 SER E C 1
ATOM 9820 O O . SER E 1 63 ? 70.357 232.070 -18.908 1.00 36.13 1072 SER E O 1
ATOM 9828 N N . GLN E 1 64 ? 70.130 233.851 -17.599 1.00 31.05 1073 GLN E N 1
ATOM 9829 C CA . GLN E 1 64 ? 71.537 234.194 -17.621 1.00 34.66 1073 GLN E CA 1
ATOM 9830 C C . GLN E 1 64 ? 72.401 233.111 -16.999 1.00 30.45 1073 GLN E C 1
ATOM 9831 O O . GLN E 1 64 ? 73.533 232.897 -17.411 1.00 36.98 1073 GLN E O 1
ATOM 9845 N N . ALA E 1 65 ? 71.884 232.452 -15.969 1.00 27.12 1074 ALA E N 1
ATOM 9846 C CA . ALA E 1 65 ? 72.637 231.386 -15.300 1.00 27.94 1074 ALA E CA 1
ATOM 9847 C C . ALA E 1 65 ? 72.758 230.101 -16.123 1.00 28.92 1074 ALA E C 1
ATOM 9848 O O . ALA E 1 65 ? 73.819 229.425 -16.093 1.00 27.46 1074 ALA E O 1
ATOM 9855 N N . PHE E 1 66 ? 71.701 229.736 -16.841 1.00 28.19 1075 PHE E N 1
ATOM 9856 C CA . PHE E 1 66 ? 71.714 228.468 -17.616 1.00 28.45 1075 PHE E CA 1
ATOM 9857 C C . PHE E 1 66 ? 72.289 228.687 -19.032 1.00 29.37 1075 PHE E C 1
ATOM 9858 O O . PHE E 1 66 ? 71.575 228.696 -20.036 1.00 31.50 1075 PHE E O 1
ATOM 9875 N N . GLN E 1 67 ? 73.610 228.844 -19.090 1.00 29.74 1076 GLN E N 1
ATOM 9876 C CA . GLN E 1 67 ? 74.321 229.038 -20.346 1.00 29.57 1076 GLN E CA 1
ATOM 9877 C C . GLN E 1 67 ? 75.607 228.206 -20.332 1.00 36.73 1076 GLN E C 1
ATOM 9878 O O . GLN E 1 67 ? 76.611 228.566 -19.699 1.00 34.47 1076 GLN E O 1
ATOM 9892 N N . PHE E 1 68 ? 75.543 227.078 -21.024 1.00 34.12 1077 PHE E N 1
ATOM 9893 C CA . PHE E 1 68 ? 76.608 226.080 -21.057 1.00 34.82 1077 PHE E CA 1
ATOM 9894 C C . PHE E 1 68 ? 76.584 225.459 -22.452 1.00 33.37 1077 PHE E C 1
ATOM 9895 O O . PHE E 1 68 ? 75.735 225.821 -23.288 1.00 35.92 1077 PHE E O 1
ATOM 9912 N N . GLY E 1 69 ? 77.515 224.532 -22.702 1.00 39.02 1078 GLY E N 1
ATOM 99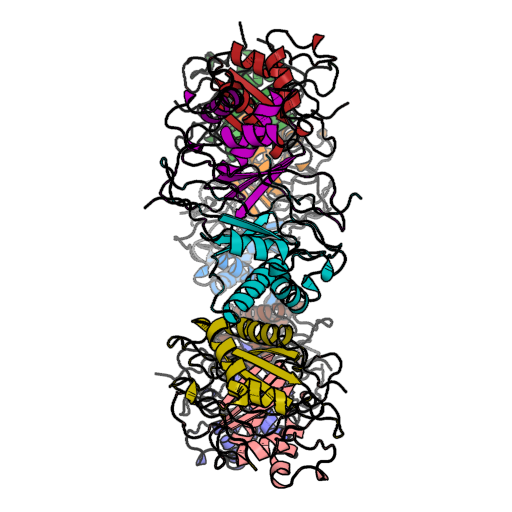13 C CA . GLY E 1 69 ? 77.638 223.857 -23.993 1.00 40.91 1078 GLY E CA 1
ATOM 9914 C C . GLY E 1 69 ? 76.481 222.940 -24.359 1.00 40.17 1078 GLY E C 1
ATOM 9915 O O . GLY E 1 69 ? 76.091 222.851 -25.534 1.00 39.17 1078 GLY E O 1
ATOM 9919 N N . GLY E 1 70 ? 75.923 222.268 -23.349 1.00 42.26 1079 GLY E N 1
ATOM 9920 C CA . GLY E 1 70 ? 74.801 221.344 -23.542 1.00 43.25 1079 GLY E CA 1
ATOM 9921 C C . GLY E 1 70 ? 73.531 221.730 -22.780 1.00 42.51 1079 GLY E C 1
ATOM 9922 O O . GLY E 1 70 ? 72.541 220.992 -22.758 1.00 40.49 1079 GLY E O 1
ATOM 9926 N N . VAL E 1 71 ? 73.555 222.892 -22.140 1.00 32.92 1080 VAL E N 1
ATOM 9927 C CA . VAL E 1 71 ? 72.371 223.442 -21.473 1.00 28.74 1080 VAL E CA 1
ATOM 9928 C C . VAL E 1 71 ? 72.287 224.951 -21.806 1.00 35.71 1080 VAL E C 1
ATOM 9929 O O . VAL E 1 71 ? 73.213 225.669 -21.497 1.00 31.08 1080 VAL E O 1
ATOM 9942 N N . LYS E 1 72 ? 71.228 225.385 -22.499 1.00 27.25 1081 LYS E N 1
ATOM 9943 C CA . LYS E 1 72 ? 71.058 226.751 -23.007 1.00 31.56 1081 LYS E CA 1
ATOM 9944 C C . LYS E 1 72 ? 69.622 227.301 -22.837 1.00 31.69 1081 LYS E C 1
ATOM 9945 O O . LYS E 1 72 ? 68.642 226.787 -23.445 1.00 29.50 1081 LYS E O 1
ATOM 9964 N N . ALA E 1 73 ? 69.510 228.342 -22.023 1.00 30.39 1082 ALA E N 1
ATOM 9965 C CA . ALA E 1 73 ? 68.241 229.011 -21.769 1.00 27.52 1082 ALA E CA 1
ATOM 9966 C C . ALA E 1 73 ? 67.946 229.955 -22.899 1.00 31.86 1082 ALA E C 1
ATOM 9967 O O . ALA E 1 73 ? 68.850 230.599 -23.435 1.00 32.43 1082 ALA E O 1
ATOM 9974 N N . GLY E 1 74 ? 66.674 229.997 -23.292 1.00 28.43 1083 GLY E N 1
ATOM 9975 C CA . GLY E 1 74 ? 66.190 231.080 -24.125 1.00 27.32 1083 GLY E CA 1
ATOM 9976 C C . GLY E 1 74 ? 65.986 232.317 -23.258 1.00 27.82 1083 GLY E C 1
ATOM 9977 O O . GLY E 1 74 ? 66.251 232.309 -22.055 1.00 28.93 1083 GLY E O 1
ATOM 9981 N N . PRO E 1 75 ? 65.425 233.381 -23.854 1.00 29.37 1084 PRO E N 1
ATOM 9982 C CA . PRO E 1 75 ? 65.087 234.616 -23.143 1.00 29.88 1084 PRO E CA 1
ATOM 9983 C C . PRO E 1 75 ? 63.879 234.421 -22.248 1.00 29.64 1084 PRO E C 1
ATOM 9984 O O . PRO E 1 75 ? 63.179 233.407 -22.290 1.00 27.80 1084 PRO E O 1
ATOM 9995 N N . VAL E 1 76 ? 63.681 235.392 -21.380 1.00 28.96 1085 VAL E N 1
ATOM 9996 C CA . VAL E 1 76 ? 62.473 235.478 -20.601 1.00 24.77 1085 VAL E CA 1
ATOM 9997 C C . VAL E 1 76 ? 61.294 235.708 -21.544 1.00 32.21 1085 VAL E C 1
ATOM 9998 O O . VAL E 1 76 ? 61.251 236.721 -22.234 1.00 34.83 1085 VAL E O 1
ATOM 10011 N N . SER E 1 77 ? 60.323 234.799 -21.533 1.00 25.98 1086 SER E N 1
ATOM 10012 C CA . SER E 1 77 ? 59.175 234.881 -22.441 1.00 22.19 1086 SER E CA 1
ATOM 10013 C C . SER E 1 77 ? 57.948 234.783 -21.556 1.00 25.52 1086 SER E C 1
ATOM 10014 O O . SER E 1 77 ? 58.053 235.050 -20.355 1.00 25.93 1086 SER E O 1
ATOM 10022 N N . CYS E 1 78 ? 56.798 234.460 -22.136 1.00 27.31 1087 CYS E N 1
ATOM 10023 C CA . CYS E 1 78 ? 55.540 234.430 -21.411 1.00 26.25 1087 CYS E CA 1
ATOM 10024 C C . CYS E 1 78 ? 54.728 233.230 -21.858 1.00 28.40 1087 CYS E C 1
ATOM 10025 O O . CYS E 1 78 ? 54.783 232.802 -23.011 1.00 25.53 1087 CYS E O 1
ATOM 10033 N N . LEU E 1 79 ? 53.892 232.760 -20.965 1.00 26.89 1088 LEU E N 1
ATOM 10034 C CA . LEU E 1 79 ? 52.769 231.953 -21.376 1.00 23.47 1088 LEU E CA 1
ATOM 10035 C C . LEU E 1 79 ? 51.587 232.839 -21.791 1.00 30.02 1088 LEU E C 1
ATOM 10036 O O . LEU E 1 79 ? 51.432 233.966 -21.318 1.00 33.47 1088 LEU E O 1
ATOM 10052 N N . PRO E 1 80 ? 50.720 232.316 -22.664 1.00 30.04 1089 PRO E N 1
ATOM 10053 C CA . PRO E 1 80 ? 49.493 233.047 -22.974 1.00 30.43 1089 PRO E CA 1
ATOM 10054 C C . PRO E 1 80 ? 48.603 233.283 -21.770 1.00 27.74 1089 PRO E C 1
ATOM 10055 O O . PRO E 1 80 ? 48.652 232.539 -20.800 1.00 28.13 1089 PRO E O 1
ATOM 10066 N N . HIS E 1 81 ? 47.781 234.319 -21.819 1.00 33.75 1090 HIS E N 1
ATOM 10067 C CA . HIS E 1 81 ? 46.746 234.488 -20.801 1.00 32.61 1090 HIS E CA 1
ATOM 10068 C C . HIS E 1 81 ? 45.825 233.303 -20.831 1.00 35.69 1090 HIS E C 1
ATOM 10069 O O . HIS E 1 81 ? 45.493 232.834 -21.898 1.00 40.84 1090 HIS E O 1
ATOM 10084 N N . PRO E 1 82 ? 45.398 232.818 -19.661 1.00 35.19 1091 PRO E N 1
ATOM 10085 C CA . PRO E 1 82 ? 44.516 231.659 -19.621 1.00 37.60 1091 PRO E CA 1
ATOM 10086 C C . PRO E 1 82 ? 43.054 231.933 -20.057 1.00 40.51 1091 PRO E C 1
ATOM 10087 O O . PRO E 1 82 ? 42.439 231.001 -20.532 1.00 47.07 1091 PRO E O 1
ATOM 10098 N N . GLY E 1 83 ? 42.534 233.151 -19.946 1.00 43.88 1092 GLY E N 1
ATOM 10099 C CA . GLY E 1 83 ? 41.115 233.396 -20.163 1.00 45.30 1092 GLY E CA 1
ATOM 10100 C C . GLY E 1 83 ? 40.866 234.510 -21.172 1.00 52.59 1092 GLY E C 1
ATOM 10101 O O . GLY E 1 83 ? 41.762 234.875 -21.922 1.00 50.45 1092 GLY E O 1
ATOM 10105 N N . PRO E 1 84 ? 39.635 235.053 -21.202 1.00 60.27 1093 PRO E N 1
ATOM 10106 C CA . PRO E 1 84 ? 39.207 236.148 -22.098 1.00 53.98 1093 PRO E CA 1
ATOM 10107 C C . PRO E 1 84 ? 39.894 237.500 -21.910 1.00 60.75 1093 PRO E C 1
ATOM 10108 O O . PRO E 1 84 ? 40.040 238.234 -22.893 1.00 48.74 1093 PRO E O 1
ATOM 10119 N N . ASP E 1 85 ? 40.291 237.857 -20.690 1.00 51.29 1094 ASP E N 1
ATOM 10120 C CA . ASP E 1 85 ? 40.970 239.142 -20.511 1.00 55.91 1094 ASP E CA 1
ATOM 10121 C C . ASP E 1 85 ? 42.439 239.002 -20.050 1.00 37.57 1094 ASP E C 1
ATOM 10122 O O . ASP E 1 85 ? 42.871 237.913 -19.685 1.00 43.72 1094 ASP E O 1
ATOM 10131 N N . GLN E 1 86 ? 43.201 240.087 -20.182 1.00 49.06 1095 GLN E N 1
ATOM 10132 C CA . GLN E 1 86 ? 44.555 240.162 -19.641 1.00 44.21 1095 GLN E CA 1
ATOM 10133 C C . GLN E 1 86 ? 44.489 239.908 -18.139 1.00 43.43 1095 GLN E C 1
ATOM 10134 O O . GLN E 1 86 ? 43.699 240.526 -17.439 1.00 45.52 1095 GLN E O 1
ATOM 10148 N N . SER E 1 87 ? 45.228 238.906 -17.672 1.00 43.66 1096 SER E N 1
ATOM 10149 C CA . SER E 1 87 ? 45.401 238.671 -16.231 1.00 44.74 1096 SER E CA 1
ATOM 10150 C C . SER E 1 87 ? 46.898 238.680 -15.850 1.00 39.54 1096 SER E C 1
ATOM 10151 O O . SER E 1 87 ? 47.735 238.917 -16.711 1.00 34.22 1096 SER E O 1
ATOM 10159 N N . PRO E 1 88 ? 47.247 238.496 -14.552 1.00 40.48 1097 PRO E N 1
ATOM 10160 C CA . PRO E 1 88 ? 48.688 238.492 -14.234 1.00 35.30 1097 PRO E CA 1
ATOM 10161 C C . PRO E 1 88 ? 49.499 237.620 -15.186 1.00 27.63 1097 PRO E C 1
ATOM 10162 O O . PRO E 1 88 ? 49.108 236.487 -15.510 1.00 30.28 1097 PRO E O 1
ATOM 10173 N N . ILE E 1 89 ? 50.636 238.144 -15.637 1.00 32.33 1098 ILE E N 1
ATOM 10174 C CA . ILE E 1 89 ? 51.535 237.386 -16.504 1.00 30.13 1098 ILE E CA 1
ATOM 10175 C C . ILE E 1 89 ? 52.279 236.243 -15.820 1.00 31.57 1098 ILE E C 1
ATOM 10176 O O . ILE E 1 89 ? 52.843 236.414 -14.774 1.00 31.42 1098 ILE E O 1
ATOM 10192 N N . THR E 1 90 ? 52.235 235.063 -16.416 1.00 28.27 1099 THR E N 1
ATOM 10193 C CA . THR E 1 90 ? 53.165 234.028 -16.063 1.00 27.13 1099 THR E CA 1
ATOM 10194 C C . THR E 1 90 ? 54.345 234.127 -17.029 1.00 29.14 1099 THR E C 1
ATOM 10195 O O . THR E 1 90 ? 54.241 233.792 -18.220 1.00 29.47 1099 THR E O 1
ATOM 10206 N N . TYR E 1 91 ? 55.475 234.577 -16.526 1.00 27.91 1100 TYR E N 1
ATOM 10207 C CA . TYR E 1 91 ? 56.703 234.484 -17.293 1.00 24.77 1100 TYR E CA 1
ATOM 10208 C C . TYR E 1 91 ? 57.239 233.049 -17.336 1.00 27.24 1100 TYR E C 1
ATOM 10209 O O . TYR E 1 91 ? 56.907 232.205 -16.502 1.00 25.70 1100 TYR E O 1
ATOM 10227 N N . CYS E 1 92 ? 58.059 232.774 -18.337 1.00 26.52 1101 CYS E N 1
ATOM 10228 C CA . CYS E 1 92 ? 58.628 231.471 -18.473 1.00 23.19 1101 CYS E CA 1
ATOM 10229 C C . CYS E 1 92 ? 59.960 231.574 -19.191 1.00 25.97 1101 CYS E C 1
ATOM 10230 O O . CYS E 1 92 ? 60.184 232.474 -19.997 1.00 25.87 1101 CYS E O 1
ATOM 10238 N N . VAL E 1 93 ? 60.828 230.630 -18.898 1.00 26.49 1102 VAL E N 1
ATOM 10239 C CA . VAL E 1 93 ? 62.076 230.411 -19.632 1.00 29.81 1102 VAL E CA 1
ATOM 10240 C C . VAL E 1 93 ? 62.214 228.915 -20.001 1.00 28.53 1102 VAL E C 1
ATOM 10241 O O . VAL E 1 93 ? 62.033 227.992 -19.176 1.00 27.42 1102 VAL E O 1
ATOM 10254 N N . TYR E 1 94 ? 62.566 228.680 -21.247 1.00 24.78 1103 TYR E N 1
ATOM 10255 C CA . TYR E 1 94 ? 62.898 227.330 -21.674 1.00 28.47 1103 TYR E CA 1
ATOM 10256 C C . TYR E 1 94 ? 64.397 227.089 -21.556 1.00 31.94 1103 TYR E C 1
ATOM 10257 O O . TYR E 1 94 ? 65.193 227.901 -22.038 1.00 31.64 1103 TYR E O 1
ATOM 10275 N N . VAL E 1 95 ? 64.778 225.975 -20.926 1.00 26.45 1104 VAL E N 1
ATOM 10276 C CA . VAL E 1 95 ? 66.187 225.614 -20.849 1.00 24.55 1104 VAL E CA 1
ATOM 10277 C C . VAL E 1 95 ? 66.381 224.350 -21.680 1.00 31.90 1104 VAL E C 1
ATOM 10278 O O . VAL E 1 95 ? 65.950 223.252 -21.307 1.00 32.84 1104 VAL E O 1
ATOM 10291 N N . TYR E 1 96 ? 66.982 224.544 -22.842 1.00 27.87 1105 TYR E N 1
ATOM 10292 C CA . TYR E 1 96 ? 67.146 223.487 -23.818 1.00 30.96 1105 TYR E CA 1
ATOM 10293 C C . TYR E 1 96 ? 68.310 222.575 -23.451 1.00 36.03 1105 TYR E C 1
ATOM 10294 O O . TYR E 1 96 ? 69.381 223.062 -23.021 1.00 35.82 1105 TYR E O 1
ATOM 10312 N N . CYS E 1 97 ? 68.072 221.262 -23.605 1.00 33.65 1106 CYS E N 1
ATOM 10313 C CA . CYS E 1 97 ? 68.974 220.183 -23.189 1.00 33.96 1106 CYS E CA 1
ATOM 10314 C C . CYS E 1 97 ? 69.023 219.103 -24.281 1.00 38.80 1106 CYS E C 1
ATOM 10315 O O . CYS E 1 97 ? 68.116 219.001 -25.116 1.00 33.47 1106 CYS E O 1
ATOM 10323 N N . GLN E 1 98 ? 70.000 218.203 -24.177 1.00 40.77 1107 GLN E N 1
ATOM 10324 C CA . GLN E 1 98 ? 70.175 217.143 -25.169 1.00 49.08 1107 GLN E CA 1
ATOM 10325 C C . GLN E 1 98 ? 69.641 215.766 -24.770 1.00 42.94 1107 GLN E C 1
ATOM 10326 O O . GLN E 1 98 ? 69.681 214.843 -25.564 1.00 48.92 1107 GLN E O 1
ATOM 10340 N N . ASN E 1 99 ? 69.143 215.628 -23.546 1.00 39.83 1108 ASN E N 1
ATOM 10341 C CA . ASN E 1 99 ? 68.600 214.368 -23.103 1.00 38.54 1108 ASN E CA 1
ATOM 10342 C C . ASN E 1 99 ? 67.781 214.531 -21.831 1.00 44.72 1108 ASN E C 1
ATOM 10343 O O . ASN E 1 99 ? 67.858 215.547 -21.113 1.00 39.80 1108 ASN E O 1
ATOM 10354 N N . LYS E 1 100 ? 67.040 213.490 -21.519 1.00 36.33 1109 LYS E N 1
ATOM 10355 C CA . LYS E 1 100 ? 66.033 213.574 -20.498 1.00 41.23 1109 LYS E CA 1
ATOM 10356 C C . LYS E 1 100 ? 66.737 213.672 -19.185 1.00 44.62 1109 LYS E C 1
ATOM 10357 O O . LYS E 1 100 ? 66.372 214.451 -18.295 1.00 45.76 1109 LYS E O 1
ATOM 10376 N N . ASP E 1 101 ? 67.787 212.874 -19.075 1.00 37.00 1110 ASP E N 1
ATOM 10377 C CA . ASP E 1 101 ? 68.618 212.872 -17.888 1.00 44.99 1110 ASP E CA 1
ATOM 10378 C C . ASP E 1 101 ? 69.089 214.305 -17.510 1.00 41.91 1110 ASP E C 1
ATOM 10379 O O . ASP E 1 101 ? 68.925 214.757 -16.364 1.00 35.88 1110 ASP E O 1
ATOM 10388 N N . THR E 1 102 ? 69.687 214.998 -18.476 1.00 37.89 1111 THR E N 1
ATOM 10389 C CA . THR E 1 102 ? 70.178 216.345 -18.249 1.00 40.51 1111 THR E CA 1
ATOM 10390 C C . THR E 1 102 ? 69.018 217.253 -17.849 1.00 37.36 1111 THR E C 1
ATOM 10391 O O . THR E 1 102 ? 69.172 218.087 -16.969 1.00 36.06 1111 THR E O 1
ATOM 10402 N N . SER E 1 103 ? 67.865 217.069 -18.501 1.00 33.11 1112 SER E N 1
ATOM 10403 C CA . SER E 1 103 ? 66.662 217.808 -18.179 1.00 34.17 1112 SER E CA 1
ATOM 10404 C C . SER E 1 103 ? 66.237 217.688 -16.734 1.00 38.46 1112 SER E C 1
ATOM 10405 O O . SER E 1 103 ? 65.952 218.695 -16.093 1.00 32.19 1112 SER E O 1
ATOM 10413 N N . LYS E 1 104 ? 66.188 216.467 -16.196 1.00 32.66 1113 LYS E N 1
ATOM 10414 C CA . LYS E 1 104 ? 65.879 216.322 -14.790 1.00 32.23 1113 LYS E CA 1
ATOM 10415 C C . LYS E 1 104 ? 66.994 216.933 -13.955 1.00 33.70 1113 LYS E C 1
ATOM 10416 O O . LYS E 1 104 ? 66.752 217.455 -12.875 1.00 38.93 1113 LYS E O 1
ATOM 10435 N N . LYS E 1 105 ? 68.224 216.882 -14.443 1.00 30.91 1114 LYS E N 1
ATOM 10436 C CA . LYS E 1 105 ? 69.304 217.429 -13.633 1.00 38.92 1114 LYS E CA 1
ATOM 10437 C C . LYS E 1 105 ? 69.149 218.970 -13.546 1.00 37.54 1114 LYS E C 1
ATOM 10438 O O . LYS E 1 105 ? 69.399 219.569 -12.480 1.00 35.35 1114 LYS E O 1
ATOM 10457 N N . VAL E 1 106 ? 68.670 219.565 -14.647 1.00 34.78 1115 VAL E N 1
ATOM 10458 C CA . VAL E 1 106 ? 68.453 220.999 -14.744 1.00 30.39 1115 VAL E CA 1
ATOM 10459 C C . VAL E 1 106 ? 67.412 221.380 -13.743 1.00 34.53 1115 VAL E C 1
ATOM 10460 O O . VAL E 1 106 ? 67.576 222.289 -12.926 1.00 30.20 1115 VAL E O 1
ATOM 10473 N N . GLN E 1 107 ? 66.357 220.616 -13.755 1.00 29.09 1116 GLN E N 1
ATOM 10474 C CA . GLN E 1 107 ? 65.294 220.790 -12.813 1.00 28.26 1116 GLN E CA 1
ATOM 10475 C C . GLN E 1 107 ? 65.745 220.701 -11.358 1.00 32.57 1116 GLN E C 1
ATOM 10476 O O . GLN E 1 107 ? 65.324 221.503 -10.518 1.00 31.36 1116 GLN E O 1
ATOM 10490 N N . MET E 1 108 ? 66.578 219.699 -11.044 1.00 38.59 1117 MET E N 1
ATOM 10491 C CA . MET E 1 108 ? 67.148 219.552 -9.679 1.00 38.86 1117 MET E CA 1
ATOM 10492 C C . MET E 1 108 ? 68.120 220.680 -9.321 1.00 33.09 1117 MET E C 1
ATOM 10493 O O . MET E 1 108 ? 68.162 221.136 -8.174 1.00 34.59 1117 MET E O 1
ATOM 10507 N N . ALA E 1 109 ? 68.923 221.097 -10.293 1.00 34.83 1118 ALA E N 1
ATOM 10508 C CA . ALA E 1 109 ? 69.852 222.214 -10.079 1.00 30.43 1118 ALA E CA 1
ATOM 10509 C C . ALA E 1 109 ? 69.097 223.433 -9.555 1.00 34.16 1118 ALA E C 1
ATOM 10510 O O . ALA E 1 109 ? 69.444 224.010 -8.510 1.00 33.08 1118 ALA E O 1
ATOM 10517 N N . ARG E 1 110 ? 67.985 223.779 -10.200 1.00 34.72 1119 ARG E N 1
ATOM 10518 C CA . ARG E 1 110 ? 67.267 224.988 -9.781 1.00 28.85 1119 ARG E CA 1
ATOM 10519 C C . ARG E 1 110 ? 66.610 224.787 -8.412 1.00 29.11 1119 ARG E C 1
ATOM 10520 O O . ARG E 1 110 ? 66.538 225.716 -7.561 1.00 32.14 1119 ARG E O 1
ATOM 10541 N N . LEU E 1 111 ? 66.127 223.570 -8.196 1.00 34.50 1120 LEU E N 1
ATOM 10542 C CA . LEU E 1 111 ? 65.490 223.243 -6.929 1.00 37.12 1120 LEU E CA 1
ATOM 10543 C C . LEU E 1 111 ? 66.505 223.387 -5.788 1.00 27.71 1120 LEU E C 1
ATOM 10544 O O . LEU E 1 111 ? 66.190 223.916 -4.755 1.00 32.78 1120 LEU E O 1
ATOM 10560 N N . ALA E 1 112 ? 67.737 222.951 -6.025 1.00 31.06 1121 ALA E N 1
ATOM 10561 C CA . ALA E 1 112 ? 68.818 223.128 -5.062 1.00 29.01 1121 ALA E CA 1
ATOM 10562 C C . ALA E 1 112 ? 69.094 224.602 -4.836 1.00 33.65 1121 ALA E C 1
ATOM 10563 O O . ALA E 1 112 ? 69.228 225.058 -3.685 1.00 33.75 1121 ALA E O 1
ATOM 10570 N N . TRP E 1 113 ? 69.156 225.354 -5.938 1.00 36.80 1122 TRP E N 1
ATOM 10571 C CA . TRP E 1 113 ? 69.456 226.753 -5.845 1.00 27.30 1122 TRP E CA 1
ATOM 10572 C C . TRP E 1 113 ? 68.453 227.412 -4.933 1.00 35.13 1122 TRP E C 1
ATOM 10573 O O . TRP E 1 113 ? 68.824 228.170 -4.062 1.00 32.52 1122 TRP E O 1
ATOM 10594 N N . GLU E 1 114 ? 67.178 227.099 -5.117 1.00 29.58 1123 GLU E N 1
ATOM 10595 C CA . GLU E 1 114 ? 66.125 227.699 -4.331 1.00 30.02 1123 GLU E CA 1
ATOM 10596 C C . GLU E 1 114 ? 66.208 227.283 -2.850 1.00 34.86 1123 GLU E C 1
ATOM 10597 O O . GLU E 1 114 ? 65.915 228.059 -1.956 1.00 40.59 1123 GLU E O 1
ATOM 10609 N N . ALA E 1 115 ? 66.545 226.026 -2.628 1.00 31.72 1124 ALA E N 1
ATOM 10610 C CA . ALA E 1 115 ? 66.642 225.486 -1.267 1.00 43.79 1124 ALA E CA 1
ATOM 10611 C C . ALA E 1 115 ? 67.739 226.228 -0.493 1.00 37.51 1124 ALA E C 1
ATOM 10612 O O . ALA E 1 115 ? 67.534 226.615 0.661 1.00 38.71 1124 ALA E O 1
ATOM 10619 N N . SER E 1 116 ? 68.851 226.489 -1.165 1.00 40.02 1125 SER E N 1
ATOM 10620 C CA . SER E 1 116 ? 69.962 227.222 -0.607 1.00 36.16 1125 SER E CA 1
ATOM 10621 C C . SER E 1 116 ? 69.827 228.745 -0.621 1.00 44.68 1125 SER E C 1
ATOM 10622 O O . SER E 1 116 ? 70.587 229.423 0.012 1.00 43.70 1125 SER E O 1
ATOM 10630 N N . HIS E 1 117 ? 68.839 229.275 -1.309 1.00 35.94 1126 HIS E N 1
ATOM 10631 C CA . HIS E 1 117 ? 68.594 230.684 -1.286 1.00 37.30 1126 HIS E CA 1
ATOM 10632 C C . HIS E 1 117 ? 67.141 230.956 -1.158 1.00 43.56 1126 HIS E C 1
ATOM 10633 O O . HIS E 1 117 ? 66.410 230.876 -2.084 1.00 43.59 1126 HIS E O 1
ATOM 10648 N N . PRO E 1 118 ? 66.743 231.313 0.028 1.00 42.00 1127 PRO E N 1
ATOM 10649 C CA . PRO E 1 118 ? 65.349 231.509 0.336 1.00 45.31 1127 PRO E CA 1
ATOM 10650 C C . PRO E 1 118 ? 64.720 232.716 -0.336 1.00 45.37 1127 PRO E C 1
ATOM 10651 O O . PRO E 1 118 ? 63.552 232.708 -0.580 1.00 49.62 1127 PRO E O 1
ATOM 10662 N N . LEU E 1 119 ? 65.490 233.723 -0.651 1.00 39.93 1128 LEU E N 1
ATOM 10663 C CA . LEU E 1 119 ? 64.969 234.860 -1.416 1.00 51.17 1128 LEU E CA 1
ATOM 10664 C C . LEU E 1 119 ? 64.663 234.519 -2.873 1.00 43.54 1128 LEU E C 1
ATOM 10665 O O . LEU E 1 119 ? 64.056 235.311 -3.560 1.00 45.40 1128 LEU E O 1
ATOM 10681 N N . ALA E 1 120 ? 65.115 233.361 -3.341 1.00 38.83 1129 ALA E N 1
ATOM 10682 C CA . ALA E 1 120 ? 64.905 232.962 -4.717 1.00 39.20 1129 ALA E CA 1
ATOM 10683 C C . ALA E 1 120 ? 63.428 232.594 -4.936 1.00 46.02 1129 ALA E C 1
ATOM 10684 O O . ALA E 1 120 ? 62.778 232.043 -4.050 1.00 43.78 1129 ALA E O 1
ATOM 10691 N N . GLY E 1 121 ? 62.883 232.937 -6.097 1.00 35.34 1130 GLY E N 1
ATOM 10692 C CA . GLY E 1 121 ? 61.501 232.589 -6.387 1.00 34.57 1130 GLY E CA 1
ATOM 10693 C C . GLY E 1 121 ? 61.346 231.097 -6.426 1.00 40.37 1130 GLY E C 1
ATOM 10694 O O . GLY E 1 121 ? 62.268 230.434 -6.863 1.00 40.62 1130 GLY E O 1
ATOM 10698 N N . ASN E 1 122 ? 60.210 230.575 -5.954 1.00 36.17 1131 ASN E N 1
ATOM 10699 C CA . ASN E 1 122 ? 59.897 229.166 -6.063 1.00 36.92 1131 ASN E CA 1
ATOM 10700 C C . ASN E 1 122 ? 59.268 228.844 -7.402 1.00 39.44 1131 ASN E C 1
ATOM 10701 O O . ASN E 1 122 ? 58.047 228.902 -7.520 1.00 39.81 1131 ASN E O 1
ATOM 10712 N N . LEU E 1 123 ? 60.078 228.463 -8.376 1.00 31.36 1132 LEU E N 1
ATOM 10713 C CA . LEU E 1 123 ? 59.601 228.322 -9.734 1.00 32.37 1132 LEU E CA 1
ATOM 10714 C C . LEU E 1 123 ? 58.914 226.965 -9.958 1.00 35.11 1132 LEU E C 1
ATOM 10715 O O . LEU E 1 123 ? 59.286 225.951 -9.370 1.00 37.83 1132 LEU E O 1
ATOM 10731 N N . GLN E 1 124 ? 57.929 226.947 -10.837 1.00 33.57 1133 GLN E N 1
ATOM 10732 C CA . GLN E 1 124 ? 57.324 225.690 -11.248 1.00 30.99 1133 GLN E CA 1
ATOM 10733 C C . GLN E 1 124 ? 58.063 225.260 -12.472 1.00 30.64 1133 GLN E C 1
ATOM 10734 O O . GLN E 1 124 ? 58.627 226.096 -13.190 1.00 29.81 1133 GLN E O 1
ATOM 10748 N N . SER E 1 125 ? 58.062 223.969 -12.743 1.00 29.93 1134 SER E N 1
ATOM 10749 C CA . SER E 1 125 ? 58.744 223.511 -13.919 1.00 30.31 1134 SER E CA 1
ATOM 10750 C C . SER E 1 125 ? 58.130 222.256 -14.519 1.00 35.65 1134 SER E C 1
ATOM 10751 O O . SER E 1 125 ? 57.345 221.528 -13.880 1.00 36.17 1134 SER E O 1
ATOM 10759 N N . SER E 1 126 ? 58.509 221.997 -15.763 1.00 29.91 1135 SER E N 1
ATOM 10760 C CA . SER E 1 126 ? 58.151 220.754 -16.408 1.00 35.94 1135 SER E CA 1
ATOM 10761 C C . SER E 1 126 ? 59.200 220.355 -17.442 1.00 33.75 1135 SER E C 1
ATOM 10762 O O . SER E 1 126 ? 59.728 221.184 -18.160 1.00 33.42 1135 SER E O 1
ATOM 10770 N N . ILE E 1 127 ? 59.515 219.077 -17.509 1.00 32.68 1136 ILE E N 1
ATOM 10771 C CA . ILE E 1 127 ? 60.344 218.569 -18.601 1.00 31.32 1136 ILE E CA 1
ATOM 10772 C C . ILE E 1 127 ? 59.527 218.654 -19.823 1.00 32.54 1136 ILE E C 1
ATOM 10773 O O . ILE E 1 127 ? 58.306 218.614 -19.746 1.00 34.08 1136 ILE E O 1
ATOM 10789 N N . VAL E 1 128 ? 60.208 218.774 -20.954 1.00 26.00 1137 VAL E N 1
ATOM 10790 C CA . VAL E 1 128 ? 59.568 219.032 -22.228 1.00 32.94 1137 VAL E CA 1
ATOM 10791 C C . VAL E 1 128 ? 60.252 218.177 -23.244 1.00 29.57 1137 VAL E C 1
ATOM 10792 O O . VAL E 1 128 ? 61.488 218.062 -23.208 1.00 36.17 1137 VAL E O 1
ATOM 10805 N N . LYS E 1 129 ? 59.478 217.596 -24.144 1.00 33.31 1138 LYS E N 1
ATOM 10806 C CA . LYS E 1 129 ? 60.035 216.770 -25.184 1.00 30.59 1138 LYS E CA 1
ATOM 10807 C C . LYS E 1 129 ? 59.601 217.238 -26.545 1.00 30.17 1138 LYS E C 1
ATOM 10808 O O . LYS E 1 129 ? 58.426 217.488 -26.794 1.00 30.31 1138 LYS E O 1
ATOM 10827 N N . PHE E 1 130 ? 60.554 217.368 -27.452 1.00 30.69 1139 PHE E N 1
ATOM 10828 C CA . PHE E 1 130 ? 60.217 217.727 -28.813 1.00 28.34 1139 PHE E CA 1
ATOM 10829 C C . PHE E 1 130 ? 60.287 216.534 -29.760 1.00 35.19 1139 PHE E C 1
ATOM 10830 O O . PHE E 1 130 ? 61.279 215.865 -29.788 1.00 36.24 1139 PHE E O 1
ATOM 10847 N N . LYS E 1 131 ? 59.257 216.344 -30.574 1.00 41.45 1140 LYS E N 1
ATOM 10848 C CA . LYS E 1 131 ? 59.245 215.300 -31.596 1.00 42.23 1140 LYS E CA 1
ATOM 10849 C C . LYS E 1 131 ? 60.391 215.446 -32.595 1.00 42.73 1140 LYS E C 1
ATOM 10850 O O . LYS E 1 131 ? 61.014 214.461 -32.953 1.00 39.35 1140 LYS E O 1
ATOM 10869 N N . LYS E 1 132 ? 60.658 216.670 -33.046 1.00 37.46 1141 LYS E N 1
ATOM 10870 C CA . LYS E 1 132 ? 61.739 216.928 -33.989 1.00 33.05 1141 LYS E CA 1
ATOM 10871 C C . LYS E 1 132 ? 62.904 217.692 -33.334 1.00 41.34 1141 LYS E C 1
ATOM 10872 O O . LYS E 1 132 ? 62.721 218.390 -32.345 1.00 44.68 1141 LYS E O 1
ATOM 10891 N N . PRO E 1 133 ? 64.116 217.520 -33.867 1.00 41.91 1142 PRO E N 1
ATOM 10892 C CA . PRO E 1 133 ? 65.294 218.162 -33.280 1.00 41.79 1142 PRO E CA 1
ATOM 10893 C C . PRO E 1 133 ? 65.265 219.688 -33.535 1.00 39.30 1142 PRO E C 1
ATOM 10894 O O . PRO E 1 133 ? 64.855 220.122 -34.599 1.00 36.56 1142 PRO E O 1
ATOM 10905 N N . LEU E 1 134 ? 65.623 220.472 -32.532 1.00 39.93 1143 LEU E N 1
ATOM 10906 C CA . LEU E 1 134 ? 65.707 221.920 -32.680 1.00 38.20 1143 LEU E CA 1
ATOM 10907 C C . LEU E 1 134 ? 67.054 222.280 -33.264 1.00 32.52 1143 LEU E C 1
ATOM 10908 O O . LEU E 1 134 ? 68.020 221.577 -33.057 1.00 38.91 1143 LEU E O 1
ATOM 10924 N N . PRO E 1 135 ? 67.112 223.375 -34.007 1.00 40.46 1144 PRO E N 1
ATOM 10925 C CA . PRO E 1 135 ? 68.281 223.929 -34.708 1.00 40.60 1144 PRO E CA 1
ATOM 10926 C C . PRO E 1 135 ? 69.334 224.530 -33.765 1.00 43.42 1144 PRO E C 1
ATOM 10927 O O . PRO E 1 135 ? 69.593 225.733 -33.794 1.00 37.19 1144 PRO E O 1
ATOM 10938 N N . LEU E 1 136 ? 69.910 223.672 -32.937 1.00 39.94 1145 LEU E N 1
ATOM 10939 C CA . LEU E 1 136 ? 70.837 224.069 -31.911 1.00 42.09 1145 LEU E CA 1
ATOM 10940 C C . LEU E 1 136 ? 72.161 223.348 -32.097 1.00 48.57 1145 LEU E C 1
ATOM 10941 O O . LEU E 1 136 ? 73.032 223.402 -31.227 1.00 43.98 1145 LEU E O 1
ATOM 10957 N N . THR E 1 137 ? 72.301 222.674 -33.236 1.00 45.36 1146 THR E N 1
ATOM 10958 C CA . THR E 1 137 ? 73.569 222.070 -33.620 1.00 54.53 1146 THR E CA 1
ATOM 10959 C C . THR E 1 137 ? 74.479 223.131 -34.225 1.00 51.47 1146 THR E C 1
ATOM 10960 O O . THR E 1 137 ? 74.008 224.157 -34.724 1.00 55.20 1146 THR E O 1
ATOM 10971 N N . GLN E 1 138 ? 75.785 222.893 -34.170 1.00 58.86 1147 GLN E N 1
ATOM 10972 C CA . GLN E 1 138 ? 76.743 223.675 -34.949 1.00 61.37 1147 GLN E CA 1
ATOM 10973 C C . GLN E 1 138 ? 77.058 222.903 -36.248 1.00 67.17 1147 GLN E C 1
ATOM 10974 O O . GLN E 1 138 ? 76.705 221.719 -36.386 1.00 71.87 1147 GLN E O 1
ATOM 10988 N N . PRO E 1 139 ? 77.701 223.565 -37.221 1.00 72.17 1148 PRO E N 1
ATOM 10989 C CA . PRO E 1 139 ? 78.145 222.841 -38.425 1.00 73.36 1148 PRO E CA 1
ATOM 10990 C C . PRO E 1 139 ? 79.455 222.060 -38.229 1.00 70.61 1148 PRO E C 1
ATOM 10991 O O . PRO E 1 139 ? 79.417 220.825 -38.131 1.00 70.99 1148 PRO E O 1
ATOM 11002 N N . ARG F 1 4 ? 60.550 246.759 -21.885 1.00 40.61 1013 ARG F N 1
ATOM 11003 C CA . ARG F 1 4 ? 61.338 246.134 -20.789 1.00 48.27 1013 ARG F CA 1
ATOM 11004 C C . ARG F 1 4 ? 61.246 244.570 -20.682 1.00 50.50 1013 ARG F C 1
ATOM 11005 O O . ARG F 1 4 ? 62.255 243.888 -20.883 1.00 48.88 1013 ARG F O 1
ATOM 11025 N N . TYR F 1 5 ? 60.095 244.010 -20.285 1.00 40.05 1014 TYR F N 1
ATOM 11026 C CA . TYR F 1 5 ? 59.892 242.536 -20.415 1.00 46.45 1014 TYR F CA 1
ATOM 11027 C C . TYR F 1 5 ? 58.812 242.223 -21.403 1.00 35.89 1014 TYR F C 1
ATOM 11028 O O . TYR F 1 5 ? 57.919 243.026 -21.611 1.00 37.06 1014 TYR F O 1
ATOM 11046 N N . GLN F 1 6 ? 58.901 241.029 -21.985 1.00 38.25 1015 GLN F N 1
ATOM 11047 C CA . GLN F 1 6 ? 57.918 240.568 -22.949 1.00 40.08 1015 GLN F CA 1
ATOM 11048 C C . GLN F 1 6 ? 56.539 240.513 -22.291 1.00 34.76 1015 GLN F C 1
ATOM 11049 O O . GLN F 1 6 ? 56.409 240.420 -21.054 1.00 32.06 1015 GLN F O 1
ATOM 11063 N N . GLN F 1 7 ? 55.509 240.588 -23.118 1.00 34.38 1016 GLN F N 1
ATOM 11064 C CA . GLN F 1 7 ? 54.120 240.462 -22.678 1.00 31.81 1016 GLN F CA 1
ATOM 11065 C C . GLN F 1 7 ? 53.467 239.370 -23.547 1.00 29.25 1016 GLN F C 1
ATOM 11066 O O . GLN F 1 7 ? 53.868 239.201 -24.699 1.00 31.12 1016 GLN F O 1
ATOM 11080 N N . PRO F 1 8 ? 52.469 238.644 -23.017 1.00 27.84 1017 PRO F N 1
ATOM 11081 C CA . PRO F 1 8 ? 51.703 237.709 -23.873 1.00 28.42 1017 PRO F CA 1
ATOM 11082 C C . PRO F 1 8 ? 50.794 238.448 -24.843 1.00 30.86 1017 PRO F C 1
ATOM 11083 O O . PRO F 1 8 ? 50.505 239.606 -24.627 1.00 30.20 1017 PRO F O 1
ATOM 11094 N N . PRO F 1 9 ? 50.391 237.792 -25.924 1.00 33.39 1018 PRO F N 1
ATOM 11095 C CA . PRO F 1 9 ? 49.378 238.337 -26.836 1.00 35.04 1018 PRO F CA 1
ATOM 11096 C C . PRO F 1 9 ? 48.090 238.609 -26.088 1.00 33.50 1018 PRO F C 1
ATOM 11097 O O . PRO F 1 9 ? 47.726 237.879 -25.160 1.00 32.57 1018 PRO F O 1
ATOM 11108 N N . VAL F 1 10 ? 47.410 239.677 -26.459 1.00 31.87 1019 VAL F N 1
ATOM 11109 C CA . VAL F 1 10 ? 46.126 239.990 -25.833 1.00 37.31 1019 VAL F CA 1
ATOM 11110 C C . VAL F 1 10 ? 45.090 238.989 -26.331 1.00 38.78 1019 VAL F C 1
ATOM 11111 O O . VAL F 1 10 ? 45.084 238.626 -27.492 1.00 35.91 1019 VAL F O 1
ATOM 11124 N N . PRO F 1 11 ? 44.239 238.489 -25.437 1.00 37.43 1020 PRO F N 1
ATOM 11125 C CA . PRO F 1 11 ? 43.206 237.540 -25.837 1.00 36.60 1020 PRO F CA 1
ATOM 11126 C C . PRO F 1 11 ? 42.012 238.346 -26.452 1.00 42.20 1020 PRO F C 1
ATOM 11127 O O . PRO F 1 11 ? 41.990 239.555 -26.237 1.00 35.97 1020 PRO F O 1
ATOM 11138 N N . TYR F 1 12 ? 41.124 237.722 -27.239 1.00 40.44 1021 TYR F N 1
ATOM 11139 C CA . TYR F 1 12 ? 40.025 238.429 -27.926 1.00 39.40 1021 TYR F CA 1
ATOM 11140 C C . TYR F 1 12 ? 38.689 237.946 -27.458 1.00 54.00 1021 TYR F C 1
ATOM 11141 O O . TYR F 1 12 ? 38.500 236.742 -27.261 1.00 60.55 1021 TYR F O 1
ATOM 11159 N N . ARG F 1 13 ? 37.731 238.867 -27.384 1.00 50.14 1022 ARG F N 1
ATOM 11160 C CA . ARG F 1 13 ? 36.338 238.480 -27.211 1.00 62.25 1022 ARG F CA 1
ATOM 11161 C C . ARG F 1 13 ? 35.625 238.376 -28.578 1.00 60.71 1022 ARG F C 1
ATOM 11162 O O . ARG F 1 13 ? 34.870 237.433 -28.838 1.00 66.82 1022 ARG F O 1
ATOM 11183 N N . GLN F 1 14 ? 35.936 239.281 -29.491 1.00 50.57 1023 GLN F N 1
ATOM 11184 C CA . GLN F 1 14 ? 35.309 239.231 -30.811 1.00 54.80 1023 GLN F CA 1
ATOM 11185 C C . GLN F 1 14 ? 36.357 239.380 -31.909 1.00 50.94 1023 GLN F C 1
ATOM 11186 O O . GLN F 1 14 ? 37.461 239.852 -31.654 1.00 43.21 1023 GLN F O 1
ATOM 11200 N N . ILE F 1 15 ? 36.021 238.999 -33.139 1.00 46.85 1024 ILE F N 1
ATOM 11201 C CA . ILE F 1 15 ? 37.001 239.066 -34.229 1.00 46.27 1024 ILE F CA 1
ATOM 11202 C C . ILE F 1 15 ? 37.644 240.454 -34.343 1.00 42.49 1024 ILE F C 1
ATOM 11203 O O . ILE F 1 15 ? 38.813 240.567 -34.707 1.00 44.61 1024 ILE F O 1
ATOM 11219 N N . ASP F 1 16 ? 36.883 241.492 -33.997 1.00 47.05 1025 ASP F N 1
ATOM 11220 C CA . ASP F 1 16 ? 37.302 242.892 -34.125 1.00 50.43 1025 ASP F CA 1
ATOM 11221 C C . ASP F 1 16 ? 38.441 243.256 -33.162 1.00 56.15 1025 ASP F C 1
ATOM 11222 O O . ASP F 1 16 ? 39.178 244.223 -33.423 1.00 46.59 1025 ASP F O 1
ATOM 11231 N N . ASP F 1 17 ? 38.573 242.513 -32.052 1.00 44.16 1026 ASP F N 1
ATOM 11232 C CA . ASP F 1 17 ? 39.683 242.755 -31.136 1.00 50.28 1026 ASP F CA 1
ATOM 11233 C C . ASP F 1 17 ? 40.973 242.167 -31.667 1.00 47.09 1026 ASP F C 1
ATOM 11234 O O . ASP F 1 17 ? 42.024 242.451 -31.128 1.00 45.39 1026 ASP F O 1
ATOM 11243 N N . CYS F 1 18 ? 40.915 241.343 -32.705 1.00 42.76 1027 CYS F N 1
ATOM 11244 C CA . CYS F 1 18 ? 42.154 240.822 -33.271 1.00 40.79 1027 CYS F CA 1
ATOM 11245 C C . CYS F 1 18 ? 42.926 241.874 -34.083 1.00 42.19 1027 CYS F C 1
ATOM 11246 O O . CYS F 1 18 ? 42.360 242.552 -34.948 1.00 39.88 1027 CYS F O 1
ATOM 11254 N N . PRO F 1 19 ? 44.239 242.007 -33.834 1.00 37.04 1028 PRO F N 1
ATOM 11255 C CA . PRO F 1 19 ? 45.043 242.978 -34.587 1.00 39.86 1028 PRO F CA 1
ATOM 11256 C C . PRO F 1 19 ? 44.801 242.777 -36.051 1.00 43.30 1028 PRO F C 1
ATOM 11257 O O . PRO F 1 19 ? 44.697 241.645 -36.476 1.00 40.14 1028 PRO F O 1
ATOM 11268 N N . ALA F 1 20 ? 44.690 243.850 -36.816 1.00 43.15 1029 ALA F N 1
ATOM 11269 C CA . ALA F 1 20 ? 44.112 243.725 -38.120 1.00 40.74 1029 ALA F CA 1
ATOM 11270 C C . ALA F 1 20 ? 44.974 242.881 -39.064 1.00 42.96 1029 ALA F C 1
ATOM 11271 O O . ALA F 1 20 ? 44.463 242.157 -39.904 1.00 40.69 1029 ALA F O 1
ATOM 11278 N N . LYS F 1 21 ? 46.285 242.966 -38.953 1.00 39.87 1030 LYS F N 1
ATOM 11279 C CA . LYS F 1 21 ? 47.112 242.318 -39.956 1.00 44.43 1030 LYS F CA 1
ATOM 11280 C C . LYS F 1 21 ? 47.075 240.783 -39.797 1.00 43.14 1030 LYS F C 1
ATOM 11281 O O . LYS F 1 21 ? 47.379 240.050 -40.732 1.00 39.68 1030 LYS F O 1
ATOM 11300 N N . ALA F 1 22 ? 46.674 240.328 -38.613 1.00 32.43 1031 ALA F N 1
ATOM 11301 C CA . ALA F 1 22 ? 46.614 238.909 -38.294 1.00 39.87 1031 ALA F CA 1
ATOM 11302 C C . ALA F 1 22 ? 45.205 238.345 -38.442 1.00 36.20 1031 ALA F C 1
ATOM 11303 O O . ALA F 1 22 ? 44.963 237.144 -38.219 1.00 31.80 1031 ALA F O 1
ATOM 11310 N N . ARG F 1 23 ? 44.269 239.226 -38.739 1.00 29.56 1032 ARG F N 1
ATOM 11311 C CA . ARG F 1 23 ? 42.851 238.853 -38.687 1.00 34.44 1032 ARG F CA 1
ATOM 11312 C C . ARG F 1 23 ? 42.436 237.800 -39.775 1.00 33.10 1032 ARG F C 1
ATOM 11313 O O . ARG F 1 23 ? 41.685 236.865 -39.476 1.00 34.26 1032 ARG F O 1
ATOM 11334 N N . PRO F 1 24 ? 42.952 237.919 -41.014 1.00 33.88 1033 PRO F N 1
ATOM 11335 C CA . PRO F 1 24 ? 42.678 236.871 -42.025 1.00 33.34 1033 PRO F CA 1
ATOM 11336 C C . PRO F 1 24 ? 43.169 235.501 -41.567 1.00 36.90 1033 PRO F C 1
ATOM 11337 O O . PRO F 1 24 ? 42.424 234.498 -41.631 1.00 30.83 1033 PRO F O 1
ATOM 11348 N N . GLN F 1 25 ? 44.391 235.458 -41.026 1.00 32.47 1034 GLN F N 1
ATOM 11349 C CA . GLN F 1 25 ? 44.935 234.199 -40.503 1.00 34.41 1034 GLN F CA 1
ATOM 11350 C C . GLN F 1 25 ? 44.080 233.680 -39.318 1.00 31.19 1034 GLN F C 1
ATOM 11351 O O . GLN F 1 25 ? 43.765 232.483 -39.198 1.00 31.14 1034 GLN F O 1
ATOM 11365 N N . HIS F 1 26 ? 43.653 234.576 -38.455 1.00 29.64 1035 HIS F N 1
ATOM 11366 C CA . HIS F 1 26 ? 42.796 234.162 -37.356 1.00 27.74 1035 HIS F CA 1
ATOM 11367 C C . HIS F 1 26 ? 41.464 233.538 -37.834 1.00 30.96 1035 HIS F C 1
ATOM 11368 O O . HIS F 1 26 ? 40.969 232.572 -37.262 1.00 33.73 1035 HIS F O 1
ATOM 11383 N N . ILE F 1 27 ? 40.859 234.122 -38.859 1.00 33.41 1036 ILE F N 1
ATOM 11384 C CA . ILE F 1 27 ? 39.579 233.636 -39.303 1.00 32.22 1036 ILE F CA 1
ATOM 11385 C C . ILE F 1 27 ? 39.731 232.264 -39.941 1.00 32.00 1036 ILE F C 1
ATOM 11386 O O . ILE F 1 27 ? 38.927 231.378 -39.695 1.00 33.48 1036 ILE F O 1
ATOM 11402 N N . PHE F 1 28 ? 40.748 232.092 -40.764 1.00 31.09 1037 PHE F N 1
ATOM 11403 C CA . PHE F 1 28 ? 40.965 230.799 -41.355 1.00 33.32 1037 PHE F CA 1
ATOM 11404 C C . PHE F 1 28 ? 41.227 229.742 -40.277 1.00 35.59 1037 PHE F C 1
ATOM 11405 O O . PHE F 1 28 ? 40.736 228.644 -40.374 1.00 36.91 1037 PHE F O 1
ATOM 11422 N N . TYR F 1 29 ? 42.013 230.078 -39.243 1.00 31.46 1038 TYR F N 1
ATOM 11423 C CA . TYR F 1 29 ? 42.306 229.121 -38.192 1.00 27.92 1038 TYR F CA 1
ATOM 11424 C C . TYR F 1 29 ? 41.032 228.810 -37.395 1.00 31.52 1038 TYR F C 1
ATOM 11425 O O . TYR F 1 29 ? 40.799 227.685 -36.968 1.00 32.58 1038 TYR F O 1
ATOM 11443 N N . ARG F 1 30 ? 40.219 229.814 -37.174 1.00 32.29 1039 ARG F N 1
ATOM 11444 C CA . ARG F 1 30 ? 38.981 229.613 -36.429 1.00 32.42 1039 ARG F CA 1
ATOM 11445 C C . ARG F 1 30 ? 38.117 228.607 -37.178 1.00 39.78 1039 ARG F C 1
ATOM 11446 O O . ARG F 1 30 ? 37.591 227.672 -36.583 1.00 37.27 1039 ARG F O 1
ATOM 11467 N N . ARG F 1 31 ? 38.030 228.759 -38.494 1.00 36.00 1040 ARG F N 1
ATOM 11468 C CA . ARG F 1 31 ? 37.157 227.883 -39.261 1.00 39.22 1040 ARG F CA 1
ATOM 11469 C C . ARG F 1 31 ? 37.792 226.513 -39.382 1.00 40.08 1040 ARG F C 1
ATOM 11470 O O . ARG F 1 31 ? 37.127 225.498 -39.179 1.00 39.70 1040 ARG F O 1
ATOM 11491 N N . PHE F 1 32 ? 39.083 226.475 -39.712 1.00 37.36 1041 PHE F N 1
ATOM 11492 C CA . PHE F 1 32 ? 39.779 225.206 -39.878 1.00 34.98 1041 PHE F CA 1
ATOM 11493 C C . PHE F 1 32 ? 39.858 224.389 -38.625 1.00 36.09 1041 PHE F C 1
ATOM 11494 O O . PHE F 1 32 ? 39.572 223.183 -38.621 1.00 34.72 1041 PHE F O 1
ATOM 11511 N N . LEU F 1 33 ? 40.268 225.012 -37.525 1.00 38.38 1042 LEU F N 1
ATOM 11512 C CA . LEU F 1 33 ? 40.324 224.249 -36.269 1.00 34.09 1042 LEU F CA 1
ATOM 11513 C C . LEU F 1 33 ? 38.933 223.771 -35.866 1.00 33.16 1042 LEU F C 1
ATOM 11514 O O . LEU F 1 33 ? 38.790 222.699 -35.313 1.00 35.33 1042 LEU F O 1
ATOM 11530 N N . GLY F 1 34 ? 37.918 224.578 -36.139 1.00 39.61 1043 GLY F N 1
ATOM 11531 C CA . GLY F 1 34 ? 36.561 224.226 -35.762 1.00 42.22 1043 GLY F CA 1
ATOM 11532 C C . GLY F 1 34 ? 36.527 223.791 -34.304 1.00 51.96 1043 GLY F C 1
ATOM 11533 O O . GLY F 1 34 ? 37.060 224.487 -33.435 1.00 43.43 1043 GLY F O 1
ATOM 11537 N N . LYS F 1 35 ? 35.909 222.643 -34.021 1.00 47.03 1044 LYS F N 1
ATOM 11538 C CA . LYS F 1 35 ? 35.644 222.282 -32.644 1.00 44.63 1044 LYS F CA 1
ATOM 11539 C C . LYS F 1 35 ? 36.933 222.103 -31.875 1.00 44.82 1044 LYS F C 1
ATOM 11540 O O . LYS F 1 35 ? 36.946 222.302 -30.679 1.00 40.30 1044 LYS F O 1
ATOM 11559 N N . ASP F 1 36 ? 38.017 221.756 -32.555 1.00 38.70 1045 ASP F N 1
ATOM 11560 C CA . ASP F 1 36 ? 39.293 221.527 -31.874 1.00 41.63 1045 ASP F CA 1
ATOM 11561 C C . ASP F 1 36 ? 39.925 222.816 -31.350 1.00 40.09 1045 ASP F C 1
ATOM 11562 O O . ASP F 1 36 ? 40.952 222.797 -30.690 1.00 41.90 1045 ASP F O 1
ATOM 11571 N N . GLY F 1 37 ? 39.309 223.920 -31.661 1.00 38.82 1046 GLY F N 1
ATOM 11572 C CA . GLY F 1 37 ? 39.776 225.207 -31.270 1.00 43.58 1046 GLY F CA 1
ATOM 11573 C C . GLY F 1 37 ? 39.208 225.632 -29.970 1.00 39.36 1046 GLY F C 1
ATOM 11574 O O . GLY F 1 37 ? 39.638 226.567 -29.421 1.00 41.97 1046 GLY F O 1
ATOM 11578 N N . ARG F 1 38 ? 38.227 224.919 -29.485 1.00 45.47 1047 ARG F N 1
ATOM 11579 C CA . ARG F 1 38 ? 37.594 225.266 -28.246 1.00 43.16 1047 ARG F CA 1
ATOM 11580 C C . ARG F 1 38 ? 38.194 224.501 -27.110 1.00 48.08 1047 ARG F C 1
ATOM 11581 O O . ARG F 1 38 ? 38.802 223.495 -27.296 1.00 42.32 1047 ARG F O 1
ATOM 11602 N N . ARG F 1 39 ? 37.997 225.003 -25.918 1.00 46.88 1048 ARG F N 1
ATOM 11603 C CA . ARG F 1 39 ? 38.479 224.340 -24.736 1.00 52.43 1048 ARG F CA 1
ATOM 11604 C C . ARG F 1 39 ? 37.664 223.103 -24.490 1.00 53.48 1048 ARG F C 1
ATOM 11605 O O . ARG F 1 39 ? 36.487 223.143 -24.642 1.00 60.45 1048 ARG F O 1
ATOM 11626 N N . ASP F 1 40 ? 38.278 222.003 -24.114 1.00 58.47 1049 ASP F N 1
ATOM 11627 C CA . ASP F 1 40 ? 37.520 220.931 -23.518 1.00 68.23 1049 ASP F CA 1
ATOM 11628 C C . ASP F 1 40 ? 38.046 220.675 -22.182 1.00 67.86 1049 ASP F C 1
ATOM 11629 O O . ASP F 1 40 ? 39.224 220.587 -21.962 1.00 54.17 1049 ASP F O 1
ATOM 11638 N N . PRO F 1 41 ? 37.096 220.572 -21.283 1.00 74.32 1050 PRO F N 1
ATOM 11639 C CA . PRO F 1 41 ? 37.345 220.537 -19.837 1.00 73.32 1050 PRO F CA 1
ATOM 11640 C C . PRO F 1 41 ? 37.846 219.185 -19.380 1.00 71.73 1050 PRO F C 1
ATOM 11641 O O . PRO F 1 41 ? 38.223 219.037 -18.217 1.00 81.75 1050 PRO F O 1
ATOM 11652 N N . LYS F 1 42 ? 37.864 218.226 -20.302 1.00 65.08 1051 LYS F N 1
ATOM 11653 C CA . LYS F 1 42 ? 38.329 216.878 -20.013 1.00 76.00 1051 LYS F CA 1
ATOM 11654 C C . LYS F 1 42 ? 39.851 216.719 -20.108 1.00 74.06 1051 LYS F C 1
ATOM 11655 O O . LYS F 1 42 ? 40.372 215.615 -19.886 1.00 70.93 1051 LYS F O 1
ATOM 11674 N N . CYS F 1 43 ? 40.558 217.793 -20.464 1.00 64.10 1052 CYS F N 1
ATOM 11675 C CA . CYS F 1 43 ? 41.958 217.659 -20.854 1.00 65.86 1052 CYS F CA 1
ATOM 11676 C C . CYS F 1 43 ? 42.893 218.692 -20.211 1.00 60.74 1052 CYS F C 1
ATOM 11677 O O . CYS F 1 43 ? 42.476 219.765 -19.762 1.00 54.73 1052 CYS F O 1
ATOM 11685 N N . GLN F 1 44 ? 44.172 218.337 -20.169 1.00 59.24 1053 GLN F N 1
ATOM 11686 C CA . GLN F 1 44 ? 45.171 219.195 -19.563 1.00 58.67 1053 GLN F CA 1
ATOM 11687 C C . GLN F 1 44 ? 46.033 219.810 -20.634 1.00 48.53 1053 GLN F C 1
ATOM 11688 O O . GLN F 1 44 ? 46.095 219.328 -21.757 1.00 48.15 1053 GLN F O 1
ATOM 11702 N N . TRP F 1 45 ? 46.718 220.875 -20.265 1.00 44.57 1054 TRP F N 1
ATOM 11703 C CA . TRP F 1 45 ? 47.522 221.595 -21.207 1.00 32.58 1054 TRP F CA 1
ATOM 11704 C C . TRP F 1 45 ? 48.920 221.029 -21.187 1.00 35.42 1054 TRP F C 1
ATOM 11705 O O . TRP F 1 45 ? 49.821 221.573 -20.511 1.00 31.09 1054 TRP F O 1
ATOM 11726 N N . LYS F 1 46 ? 49.096 219.954 -21.944 1.00 32.98 1055 LYS F N 1
ATOM 11727 C CA . LYS F 1 46 ? 50.353 219.246 -21.993 1.00 34.17 1055 LYS F CA 1
ATOM 11728 C C . LYS F 1 46 ? 50.964 219.143 -23.371 1.00 29.91 1055 LYS F C 1
ATOM 11729 O O . LYS F 1 46 ? 51.917 218.400 -23.541 1.00 31.29 1055 LYS F O 1
ATOM 11748 N N . PHE F 1 47 ? 50.491 219.931 -24.340 1.00 27.52 1056 PHE F N 1
ATOM 11749 C CA . PHE F 1 47 ? 51.072 219.878 -25.679 1.00 31.85 1056 PHE F CA 1
ATOM 11750 C C . PHE F 1 47 ? 51.335 221.262 -26.245 1.00 27.81 1056 PHE F C 1
ATOM 11751 O O . PHE F 1 47 ? 50.781 222.222 -25.786 1.00 27.29 1056 PHE F O 1
ATOM 11768 N N . ALA F 1 48 ? 52.174 221.350 -27.260 1.00 27.35 1057 ALA F N 1
ATOM 11769 C CA . ALA F 1 48 ? 52.247 222.579 -28.004 1.00 27.48 1057 ALA F CA 1
ATOM 11770 C C . ALA F 1 48 ? 52.800 222.244 -29.370 1.00 22.02 1057 ALA F C 1
ATOM 11771 O O . ALA F 1 48 ? 53.279 221.117 -29.598 1.00 27.30 1057 ALA F O 1
ATOM 11778 N N . VAL F 1 49 ? 52.709 223.205 -30.271 1.00 27.05 1058 VAL F N 1
ATOM 11779 C CA . VAL F 1 49 ? 53.541 223.212 -31.460 1.00 29.01 1058 VAL F CA 1
ATOM 11780 C C . VAL F 1 49 ? 54.536 224.367 -31.330 1.00 31.71 1058 VAL F C 1
ATOM 11781 O O . VAL F 1 49 ? 54.135 225.501 -31.088 1.00 33.25 1058 VAL F O 1
ATOM 11794 N N . ILE F 1 50 ? 55.824 224.108 -31.513 1.00 28.53 1059 ILE F N 1
ATOM 11795 C CA . ILE F 1 50 ? 56.749 225.213 -31.650 1.00 30.16 1059 ILE F CA 1
ATOM 11796 C C . ILE F 1 50 ? 56.999 225.505 -33.106 1.00 26.23 1059 ILE F C 1
ATOM 11797 O O . ILE F 1 50 ? 57.345 224.625 -33.871 1.00 32.63 1059 ILE F O 1
ATOM 11813 N N . PHE F 1 51 ? 56.811 226.758 -33.495 1.00 28.19 1060 PHE F N 1
ATOM 11814 C CA . PHE F 1 51 ? 57.120 227.189 -34.846 1.00 27.76 1060 PHE F CA 1
ATOM 11815 C C . PHE F 1 51 ? 58.392 227.991 -34.756 1.00 31.81 1060 PHE F C 1
ATOM 11816 O O . PHE F 1 51 ? 58.542 228.744 -33.807 1.00 31.14 1060 PHE F O 1
ATOM 11833 N N . TRP F 1 52 ? 59.292 227.860 -35.730 1.00 30.36 1061 TRP F N 1
ATOM 11834 C CA . TRP F 1 52 ? 60.486 228.710 -35.797 1.00 25.31 1061 TRP F CA 1
ATOM 11835 C C . TRP F 1 52 ? 60.850 229.107 -37.230 1.00 33.08 1061 TRP F C 1
ATOM 11836 O O . TRP F 1 52 ? 60.502 228.402 -38.196 1.00 28.37 1061 TRP F O 1
ATOM 11857 N N . GLY F 1 53 ? 61.490 230.268 -37.354 1.00 29.04 1062 GLY F N 1
ATOM 11858 C CA . GLY F 1 53 ? 62.003 230.793 -38.612 1.00 32.95 1062 GLY F CA 1
ATOM 11859 C C . GLY F 1 53 ? 62.733 232.121 -38.358 1.00 38.45 1062 GLY F C 1
ATOM 11860 O O . GLY F 1 53 ? 62.888 232.505 -37.210 1.00 32.58 1062 GLY F O 1
ATOM 11864 N N . ASN F 1 54 ? 63.161 232.826 -39.412 1.00 32.88 1063 ASN F N 1
ATOM 11865 C CA . ASN F 1 54 ? 63.985 234.013 -39.256 1.00 33.23 1063 ASN F CA 1
ATOM 11866 C C . ASN F 1 54 ? 63.147 235.274 -39.341 1.00 32.95 1063 ASN F C 1
ATOM 11867 O O . ASN F 1 54 ? 63.671 236.369 -39.308 1.00 35.35 1063 ASN F O 1
ATOM 11878 N N . ASP F 1 55 ? 61.833 235.112 -39.432 1.00 32.90 1064 ASP F N 1
ATOM 11879 C CA . ASP F 1 55 ? 60.953 236.231 -39.653 1.00 27.89 1064 ASP F CA 1
ATOM 11880 C C . ASP F 1 55 ? 60.052 236.502 -38.440 1.00 36.56 1064 ASP F C 1
ATOM 11881 O O . ASP F 1 55 ? 59.012 235.849 -38.283 1.00 32.88 1064 ASP F O 1
ATOM 11890 N N . PRO F 1 56 ? 60.422 237.510 -37.607 1.00 32.35 1065 PRO F N 1
ATOM 11891 C CA . PRO F 1 56 ? 59.659 237.849 -36.384 1.00 26.87 1065 PRO F CA 1
ATOM 11892 C C . PRO F 1 56 ? 58.268 238.436 -36.639 1.00 31.21 1065 PRO F C 1
ATOM 11893 O O . PRO F 1 56 ? 57.359 238.232 -35.856 1.00 26.56 1065 PRO F O 1
ATOM 11904 N N . TYR F 1 57 ? 58.091 239.144 -37.748 1.00 28.41 1066 TYR F N 1
ATOM 11905 C CA . TYR F 1 57 ? 56.815 239.743 -38.042 1.00 30.12 1066 TYR F CA 1
ATOM 11906 C C . TYR F 1 57 ? 55.803 238.684 -38.495 1.00 29.62 1066 TYR F C 1
ATOM 11907 O O . TYR F 1 57 ? 54.650 238.712 -38.116 1.00 25.68 1066 TYR F O 1
ATOM 11925 N N . GLY F 1 58 ? 56.273 237.735 -39.285 1.00 30.75 1067 GLY F N 1
ATOM 11926 C CA . GLY F 1 58 ? 55.431 236.630 -39.722 1.00 32.88 1067 GLY F CA 1
ATOM 11927 C C . GLY F 1 58 ? 55.039 235.818 -38.500 1.00 31.07 1067 GLY F C 1
ATOM 11928 O O . GLY F 1 58 ? 53.905 235.404 -38.354 1.00 29.91 1067 GLY F O 1
ATOM 11932 N N . LEU F 1 59 ? 55.990 235.600 -37.601 1.00 24.70 1068 LEU F N 1
ATOM 11933 C CA . LEU F 1 59 ? 55.675 234.863 -36.393 1.00 27.13 1068 LEU F CA 1
ATOM 11934 C C . LEU F 1 59 ? 54.682 235.609 -35.504 1.00 29.78 1068 LEU F C 1
ATOM 11935 O O . LEU F 1 59 ? 53.867 234.984 -34.819 1.00 25.26 1068 LEU F O 1
ATOM 11951 N N . LYS F 1 60 ? 54.737 236.943 -35.518 1.00 31.42 1069 LYS F N 1
ATOM 11952 C CA . LYS F 1 60 ? 53.877 237.732 -34.658 1.00 25.29 1069 LYS F CA 1
ATOM 11953 C C . LYS F 1 60 ? 52.433 237.631 -35.104 1.00 31.52 1069 LYS F C 1
ATOM 11954 O O . LYS F 1 60 ? 51.546 237.472 -34.285 1.00 23.81 1069 LYS F O 1
ATOM 11973 N N . LYS F 1 61 ? 52.196 237.764 -36.407 1.00 27.05 1070 LYS F N 1
ATOM 11974 C CA . LYS F 1 61 ? 50.862 237.460 -36.952 1.00 29.83 1070 LYS F CA 1
ATOM 11975 C C . LYS F 1 61 ? 50.416 236.025 -36.579 1.00 27.95 1070 LYS F C 1
ATOM 11976 O O . LYS F 1 61 ? 49.271 235.824 -36.167 1.00 29.14 1070 LYS F O 1
ATOM 11995 N N . LEU F 1 62 ? 51.308 235.038 -36.684 1.00 26.33 1071 LEU F N 1
ATOM 11996 C CA . LEU F 1 62 ? 50.931 233.683 -36.293 1.00 26.52 1071 LEU F CA 1
ATOM 11997 C C . LEU F 1 62 ? 50.498 233.662 -34.847 1.00 29.33 1071 LEU F C 1
ATOM 11998 O O . LEU F 1 62 ? 49.432 233.143 -34.520 1.00 30.88 1071 LEU F O 1
ATOM 12014 N N . SER F 1 63 ? 51.320 234.254 -33.981 1.00 28.57 1072 SER F N 1
ATOM 12015 C CA . SER F 1 63 ? 51.037 234.329 -32.567 1.00 26.26 1072 SER F CA 1
ATOM 12016 C C . SER F 1 63 ? 49.696 235.019 -32.227 1.00 27.57 1072 SER F C 1
ATOM 12017 O O . SER F 1 63 ? 48.916 234.539 -31.414 1.00 28.44 1072 SER F O 1
ATOM 12025 N N . GLN F 1 64 ? 49.430 236.160 -32.834 1.00 29.04 1073 GLN F N 1
ATOM 12026 C CA . GLN F 1 64 ? 48.157 236.837 -32.646 1.00 27.02 1073 GLN F CA 1
ATOM 12027 C C . GLN F 1 64 ? 46.945 236.079 -33.218 1.00 27.14 1073 GLN F C 1
ATOM 12028 O O . GLN F 1 64 ? 45.834 236.127 -32.700 1.00 29.73 1073 GLN F O 1
ATOM 12042 N N . ALA F 1 65 ? 47.171 235.376 -34.303 1.00 28.15 1074 ALA F N 1
ATOM 12043 C CA . ALA F 1 65 ? 46.119 234.579 -34.918 1.00 31.87 1074 ALA F CA 1
ATOM 12044 C C . ALA F 1 65 ? 45.677 233.388 -34.045 1.00 31.58 1074 ALA F C 1
ATOM 12045 O O . ALA F 1 65 ? 44.493 233.130 -33.876 1.00 31.11 1074 ALA F O 1
ATOM 12052 N N . PHE F 1 66 ? 46.619 232.668 -33.465 1.00 31.82 1075 PHE F N 1
ATOM 12053 C CA . PHE F 1 66 ? 46.264 231.491 -32.668 1.00 28.33 1075 PHE F CA 1
ATOM 12054 C C . PHE F 1 66 ? 45.893 231.920 -31.222 1.00 30.22 1075 PHE F C 1
ATOM 12055 O O . PHE F 1 66 ? 46.601 231.605 -30.258 1.00 30.65 1075 PHE F O 1
ATOM 12072 N N . GLN F 1 67 ? 44.767 232.595 -31.071 1.00 35.03 1076 GLN F N 1
ATOM 12073 C CA . GLN F 1 67 ? 44.207 232.842 -29.744 1.00 30.89 1076 GLN F CA 1
ATOM 12074 C C . GLN F 1 67 ? 42.765 232.332 -29.681 1.00 31.58 1076 GLN F C 1
ATOM 12075 O O . GLN F 1 67 ? 41.853 233.019 -30.126 1.00 34.06 1076 GLN F O 1
ATOM 12089 N N . PHE F 1 68 ? 42.602 231.124 -29.132 1.00 34.15 1077 PHE F N 1
ATOM 12090 C CA . PHE F 1 68 ? 41.319 230.443 -29.008 1.00 31.59 1077 PHE F CA 1
ATOM 12091 C C . PHE F 1 68 ? 41.185 229.852 -27.605 1.00 37.07 1077 PHE F C 1
ATOM 12092 O O . PHE F 1 68 ? 42.128 229.889 -26.810 1.00 31.42 1077 PHE F O 1
ATOM 12109 N N . GLY F 1 69 ? 40.001 229.341 -27.299 1.00 37.28 1078 GLY F N 1
ATOM 12110 C CA . GLY F 1 69 ? 39.738 228.703 -26.021 1.00 37.26 1078 GLY F CA 1
ATOM 12111 C C . GLY F 1 69 ? 40.670 227.538 -25.756 1.00 31.84 1078 GLY F C 1
ATOM 12112 O O . GLY F 1 69 ? 41.085 227.323 -24.616 1.00 37.90 1078 GLY F O 1
ATOM 12116 N N . GLY F 1 70 ? 41.030 226.794 -26.794 1.00 35.50 1079 GLY F N 1
ATOM 12117 C CA . GLY F 1 70 ? 41.742 225.539 -26.603 1.00 35.28 1079 GLY F CA 1
ATOM 12118 C C . GLY F 1 70 ? 43.089 225.493 -27.294 1.00 34.88 1079 GLY F C 1
ATOM 12119 O O . GLY F 1 70 ? 43.742 224.460 -27.317 1.00 30.99 1079 GLY F O 1
ATOM 12123 N N . VAL F 1 71 ? 43.485 226.619 -27.880 1.00 33.16 1080 VAL F N 1
ATOM 12124 C CA . VAL F 1 71 ? 44.737 226.741 -28.621 1.00 31.07 1080 VAL F CA 1
ATOM 12125 C C . VAL F 1 71 ? 45.206 228.183 -28.421 1.00 30.60 1080 VAL F C 1
ATOM 12126 O O . VAL F 1 71 ? 44.510 229.115 -28.805 1.00 33.72 1080 VAL F O 1
ATOM 12139 N N . LYS F 1 72 ? 46.377 228.380 -27.836 1.00 30.13 1081 LYS F N 1
ATOM 12140 C CA . LYS F 1 72 ? 46.755 229.718 -27.403 1.00 27.71 1081 LYS F CA 1
ATOM 12141 C C . LYS F 1 72 ? 48.263 229.859 -27.565 1.00 25.97 1081 LYS F C 1
ATOM 12142 O O . LYS F 1 72 ? 49.051 229.091 -26.956 1.00 25.08 1081 LYS F O 1
ATOM 12161 N N . ALA F 1 73 ? 48.652 230.898 -28.293 1.00 28.11 1082 ALA F N 1
ATOM 12162 C CA . ALA F 1 73 ? 50.048 231.141 -28.593 1.00 25.66 1082 ALA F CA 1
ATOM 12163 C C . ALA F 1 73 ? 50.740 232.071 -27.597 1.00 22.41 1082 ALA F C 1
ATOM 12164 O O . ALA F 1 73 ? 50.196 233.079 -27.134 1.00 24.77 1082 ALA F O 1
ATOM 12171 N N . GLY F 1 74 ? 51.998 231.758 -27.350 1.00 27.04 1083 GLY F N 1
ATOM 12172 C CA . GLY F 1 74 ? 52.874 232.652 -26.615 1.00 25.94 1083 GLY F CA 1
ATOM 12173 C C . GLY F 1 74 ? 53.298 233.786 -27.513 1.00 26.96 1083 GLY F C 1
ATOM 12174 O O . GLY F 1 74 ? 52.899 233.814 -28.703 1.00 27.35 1083 GLY F O 1
ATOM 12178 N N . PRO F 1 75 ? 54.052 234.750 -26.948 1.00 27.12 1084 PRO F N 1
ATOM 12179 C CA . PRO F 1 75 ? 54.637 235.835 -27.727 1.00 26.63 1084 PRO F CA 1
ATOM 12180 C C . PRO F 1 75 ? 55.765 235.321 -28.638 1.00 26.79 1084 PRO F C 1
ATOM 12181 O O . PRO F 1 75 ? 56.239 234.209 -28.504 1.00 25.20 1084 PRO F O 1
ATOM 12192 N N . VAL F 1 76 ? 56.177 236.138 -29.577 1.00 25.95 1085 VAL F N 1
ATOM 12193 C CA . VAL F 1 76 ? 57.362 235.829 -30.368 1.00 26.96 1085 VAL F CA 1
ATOM 12194 C C . VAL F 1 76 ? 58.566 235.768 -29.456 1.00 31.57 1085 VAL F C 1
ATOM 12195 O O . VAL F 1 76 ? 58.820 236.699 -28.676 1.00 27.16 1085 VAL F O 1
ATOM 12208 N N . SER F 1 77 ? 59.315 234.675 -29.535 1.00 26.13 1086 SER F N 1
ATOM 12209 C CA . SER F 1 77 ? 60.468 234.508 -28.652 1.00 27.35 1086 SER F CA 1
ATOM 12210 C C . SER F 1 77 ? 61.666 234.162 -29.539 1.00 23.74 1086 SER F C 1
ATOM 12211 O O . SER F 1 77 ? 61.615 234.402 -30.765 1.00 26.12 1086 SER F O 1
ATOM 12219 N N . CYS F 1 78 ? 62.714 233.613 -28.932 1.00 26.41 1087 CYS F N 1
ATOM 12220 C CA . CYS F 1 78 ? 63.958 233.287 -29.619 1.00 31.44 1087 CYS F CA 1
ATOM 12221 C C . CYS F 1 78 ? 64.436 231.927 -29.124 1.00 27.51 1087 CYS F C 1
ATOM 12222 O O . CYS F 1 78 ? 64.227 231.562 -27.972 1.00 30.30 1087 CYS F O 1
ATOM 12230 N N . LEU F 1 79 ? 65.058 231.168 -30.014 1.00 27.64 1088 LEU F N 1
ATOM 12231 C CA . LEU F 1 79 ? 65.890 230.040 -29.598 1.00 28.38 1088 LEU F CA 1
ATOM 12232 C C . LEU F 1 79 ? 67.318 230.545 -29.322 1.00 32.29 1088 LEU F C 1
ATOM 12233 O O . LEU F 1 79 ? 67.744 231.543 -29.878 1.00 35.13 1088 LEU F O 1
ATOM 12249 N N . PRO F 1 80 ? 68.042 229.889 -28.420 1.00 33.74 1089 PRO F N 1
ATOM 12250 C CA . PRO F 1 80 ? 69.432 230.267 -28.183 1.00 32.75 1089 PRO F CA 1
ATOM 12251 C C . PRO F 1 80 ? 70.343 230.155 -29.400 1.00 39.59 1089 PRO F C 1
ATOM 12252 O O . PRO F 1 80 ? 70.063 229.452 -30.364 1.00 33.63 1089 PRO F O 1
ATOM 12263 N N . HIS F 1 81 ? 71.459 230.860 -29.337 1.00 39.77 1090 HIS F N 1
ATOM 12264 C CA . HIS F 1 81 ? 72.520 230.674 -30.302 1.00 40.40 1090 HIS F CA 1
ATOM 12265 C C . HIS F 1 81 ? 73.014 229.227 -30.285 1.00 39.25 1090 HIS F C 1
ATOM 12266 O O . HIS F 1 81 ? 73.265 228.648 -29.246 1.00 39.95 1090 HIS F O 1
ATOM 12281 N N . PRO F 1 82 ? 73.165 228.628 -31.461 1.00 41.13 1091 PRO F N 1
ATOM 12282 C CA . PRO F 1 82 ? 73.699 227.264 -31.450 1.00 42.39 1091 PRO F CA 1
ATOM 12283 C C . PRO F 1 82 ? 75.140 227.168 -30.913 1.00 52.81 1091 PRO F C 1
ATOM 12284 O O . PRO F 1 82 ? 75.523 226.150 -30.345 1.00 49.03 1091 PRO F O 1
ATOM 12295 N N . GLY F 1 83 ? 75.923 228.223 -31.043 1.00 45.63 1092 GLY F N 1
ATOM 12296 C CA . GLY F 1 83 ? 77.328 228.117 -30.705 1.00 55.11 1092 GLY F CA 1
ATOM 12297 C C . GLY F 1 83 ? 77.808 229.057 -29.620 1.00 62.93 1092 GLY F C 1
ATOM 12298 O O . GLY F 1 83 ? 77.013 229.646 -28.885 1.00 61.18 1092 GLY F O 1
ATOM 12302 N N . PRO F 1 84 ? 79.138 229.188 -29.510 1.00 62.50 1093 PRO F N 1
ATOM 12303 C CA . PRO F 1 84 ? 79.834 230.079 -28.573 1.00 65.04 1093 PRO F CA 1
ATOM 12304 C C . PRO F 1 84 ? 79.884 231.524 -29.072 1.00 64.45 1093 PRO F C 1
ATOM 12305 O O . PRO F 1 84 ? 80.222 232.449 -28.320 1.00 63.57 1093 PRO F O 1
ATOM 12316 N N . ASP F 1 85 ? 79.541 231.693 -30.345 1.00 68.19 1094 ASP F N 1
ATOM 12317 C CA . ASP F 1 85 ? 79.445 233.002 -30.968 1.00 68.91 1094 ASP F CA 1
ATOM 12318 C C . ASP F 1 85 ? 77.995 233.308 -31.365 1.00 60.15 1094 ASP F C 1
ATOM 12319 O O . ASP F 1 85 ? 77.238 232.411 -31.687 1.00 60.95 1094 ASP F O 1
ATOM 12328 N N . GLN F 1 86 ? 77.600 234.570 -31.337 1.00 59.53 1095 GLN F N 1
ATOM 12329 C CA . GLN F 1 86 ? 76.276 234.935 -31.833 1.00 56.01 1095 GLN F CA 1
ATOM 12330 C C . GLN F 1 86 ? 76.156 234.499 -33.303 1.00 59.06 1095 GLN F C 1
ATOM 12331 O O . GLN F 1 86 ? 77.151 234.420 -34.015 1.00 68.39 1095 GLN F O 1
ATOM 12345 N N . SER F 1 87 ? 74.947 234.168 -33.741 1.00 52.56 1096 SER F N 1
ATOM 12346 C CA . SER F 1 87 ? 74.672 233.957 -35.159 1.00 53.59 1096 SER F CA 1
ATOM 12347 C C . SER F 1 87 ? 73.255 234.503 -35.450 1.00 44.17 1096 SER F C 1
ATOM 12348 O O . SER F 1 87 ? 72.605 234.983 -34.521 1.00 42.49 1096 SER F O 1
ATOM 12356 N N . PRO F 1 88 ? 72.794 234.488 -36.724 1.00 42.40 1097 PRO F N 1
ATOM 12357 C CA . PRO F 1 88 ? 71.503 235.167 -36.991 1.00 44.14 1097 PRO F CA 1
ATOM 12358 C C . PRO F 1 88 ? 70.363 234.598 -36.133 1.00 36.05 1097 PRO F C 1
ATOM 12359 O O . PRO F 1 88 ? 70.383 233.423 -35.815 1.00 35.04 1097 PRO F O 1
ATOM 12370 N N . ILE F 1 89 ? 69.426 235.445 -35.732 1.00 35.88 1098 ILE F N 1
ATOM 12371 C CA . ILE F 1 89 ? 68.442 235.080 -34.730 1.00 31.27 1098 ILE F CA 1
ATOM 12372 C C . ILE F 1 89 ? 67.403 234.140 -35.311 1.00 34.89 1098 ILE F C 1
ATOM 12373 O O . ILE F 1 89 ? 66.862 234.377 -36.371 1.00 25.97 1098 ILE F O 1
ATOM 12389 N N . THR F 1 90 ? 67.147 233.051 -34.617 1.00 30.97 1099 THR F N 1
ATOM 12390 C CA . THR F 1 90 ? 66.004 232.250 -34.962 1.00 30.62 1099 THR F CA 1
ATOM 12391 C C . THR F 1 90 ? 64.904 232.560 -33.969 1.00 27.17 1099 THR F C 1
ATOM 12392 O O . THR F 1 90 ? 65.024 232.295 -32.789 1.00 32.87 1099 THR F O 1
ATOM 12403 N N . TYR F 1 91 ? 63.809 233.078 -34.473 1.00 30.32 1100 TYR F N 1
ATOM 12404 C CA . TYR F 1 91 ? 62.662 233.369 -33.658 1.00 27.24 1100 TYR F CA 1
ATOM 12405 C C . TYR F 1 91 ? 61.758 232.125 -33.543 1.00 28.76 1100 TYR F C 1
ATOM 12406 O O . TYR F 1 91 ? 61.840 231.206 -34.361 1.00 28.13 1100 TYR F O 1
ATOM 12424 N N . CYS F 1 92 ? 60.904 232.095 -32.525 1.00 25.49 1101 CYS F N 1
ATOM 12425 C CA . CYS F 1 92 ? 59.980 231.013 -32.355 1.00 22.60 1101 CYS F CA 1
ATOM 12426 C C . CYS F 1 92 ? 58.771 231.472 -31.614 1.00 26.12 1101 CYS F C 1
ATOM 12427 O O . CYS F 1 92 ? 58.834 232.461 -30.857 1.00 27.66 1101 CYS F O 1
ATOM 12435 N N . VAL F 1 93 ? 57.673 230.755 -31.856 1.00 24.01 1102 VAL F N 1
ATOM 12436 C CA . VAL F 1 93 ? 56.406 230.883 -31.138 1.00 23.57 1102 VAL F CA 1
ATOM 12437 C C . VAL F 1 93 ? 55.929 229.491 -30.714 1.00 29.93 1102 VAL F C 1
ATOM 12438 O O . VAL F 1 93 ? 55.848 228.538 -31.521 1.00 29.17 1102 VAL F O 1
ATOM 12451 N N . TYR F 1 94 ? 55.547 229.389 -29.455 1.00 29.64 1103 TYR F N 1
ATOM 12452 C CA . TYR F 1 94 ? 54.938 228.186 -28.943 1.00 25.42 1103 TYR F CA 1
ATOM 12453 C C . TYR F 1 94 ? 53.439 228.351 -28.997 1.00 30.92 1103 TYR F C 1
ATOM 12454 O O . TYR F 1 94 ? 52.893 229.330 -28.463 1.00 32.30 1103 TYR F O 1
ATOM 12472 N N . VAL F 1 95 ? 52.770 227.405 -29.655 1.00 27.39 1104 VAL F N 1
ATOM 12473 C CA . VAL F 1 95 ? 51.316 227.399 -29.671 1.00 26.15 1104 VAL F CA 1
ATOM 12474 C C . VAL F 1 95 ? 50.830 226.249 -28.797 1.00 29.02 1104 VAL F C 1
ATOM 12475 O O . VAL F 1 95 ? 51.011 225.074 -29.135 1.00 29.94 1104 VAL F O 1
ATOM 12488 N N . TYR F 1 96 ? 50.224 226.591 -27.693 1.00 27.65 1105 TYR F N 1
ATOM 12489 C CA . TYR F 1 96 ? 49.831 225.640 -26.695 1.00 31.25 1105 TYR F CA 1
ATOM 12490 C C . TYR F 1 96 ? 48.444 225.054 -26.958 1.00 32.61 1105 TYR F C 1
ATOM 12491 O O . TYR F 1 96 ? 47.560 225.735 -27.358 1.00 26.34 1105 TYR F O 1
ATOM 12509 N N . CYS F 1 97 ? 48.364 223.752 -26.777 1.00 33.37 1106 CYS F N 1
ATOM 12510 C CA . CYS F 1 97 ? 47.189 222.937 -26.936 1.00 31.24 1106 CYS F CA 1
ATOM 12511 C C . CYS F 1 97 ? 46.998 221.938 -25.824 1.00 32.79 1106 CYS F C 1
ATOM 12512 O O . CYS F 1 97 ? 47.866 221.682 -25.043 1.00 32.94 1106 CYS F O 1
ATOM 12520 N N . GLN F 1 98 ? 45.837 221.325 -25.860 1.00 41.30 1107 GLN F N 1
ATOM 12521 C CA . GLN F 1 98 ? 45.403 220.370 -24.879 1.00 37.84 1107 GLN F CA 1
ATOM 12522 C C . GLN F 1 98 ? 45.601 218.941 -25.297 1.00 40.08 1107 GLN F C 1
ATOM 12523 O O . GLN F 1 98 ? 45.572 218.101 -24.486 1.00 48.01 1107 GLN F O 1
ATOM 12537 N N . ASN F 1 99 ? 45.840 218.647 -26.553 1.00 35.95 1108 ASN F N 1
ATOM 12538 C CA . ASN F 1 99 ? 46.094 217.268 -26.902 1.00 38.21 1108 ASN F CA 1
ATOM 12539 C C . ASN F 1 99 ? 46.826 217.152 -28.198 1.00 39.76 1108 ASN F C 1
ATOM 12540 O O . ASN F 1 99 ? 47.006 218.138 -28.923 1.00 33.91 1108 ASN F O 1
ATOM 12551 N N . LYS F 1 100 ? 47.258 215.936 -28.477 1.00 33.93 1109 LYS F N 1
ATOM 12552 C CA . LYS F 1 100 ? 48.172 215.682 -29.585 1.00 39.08 1109 LYS F CA 1
ATOM 12553 C C . LYS F 1 100 ? 47.508 215.908 -30.905 1.00 43.91 1109 LYS F C 1
ATOM 12554 O O . LYS F 1 100 ? 48.111 216.451 -31.827 1.00 42.85 1109 LYS F O 1
ATOM 12573 N N . ASP F 1 101 ? 46.264 215.463 -31.015 1.00 45.33 1110 ASP F N 1
ATOM 12574 C CA . ASP F 1 101 ? 45.508 215.699 -32.227 1.00 43.28 1110 ASP F CA 1
ATOM 12575 C C . ASP F 1 101 ? 45.321 217.185 -32.500 1.00 33.23 1110 ASP F C 1
ATOM 12576 O O . ASP F 1 101 ? 45.444 217.626 -33.646 1.00 38.62 1110 ASP F O 1
ATOM 12585 N N . THR F 1 102 ? 44.989 217.969 -31.483 1.00 35.33 1111 THR F N 1
ATOM 12586 C CA . THR F 1 102 ? 44.903 219.425 -31.702 1.00 34.55 1111 THR F CA 1
ATOM 12587 C C . THR F 1 102 ? 46.274 220.010 -32.192 1.00 32.01 1111 THR F C 1
ATOM 12588 O O . THR F 1 102 ? 46.339 220.777 -33.182 1.00 33.13 1111 THR F O 1
ATOM 12599 N N . SER F 1 103 ? 47.364 219.544 -31.586 1.00 34.12 1112 SER F N 1
ATOM 12600 C CA . SER F 1 103 ? 48.704 219.988 -31.959 1.00 32.90 1112 SER F CA 1
ATOM 12601 C C . SER F 1 103 ? 49.004 219.670 -33.435 1.00 38.03 1112 SER F C 1
ATOM 12602 O O . SER F 1 103 ? 49.379 220.574 -34.229 1.00 35.05 1112 SER F O 1
ATOM 12610 N N . LYS F 1 104 ? 48.687 218.458 -33.877 1.00 35.07 1113 LYS F N 1
ATOM 12611 C CA . LYS F 1 104 ? 48.838 218.145 -35.300 1.00 32.17 1113 LYS F CA 1
ATOM 12612 C C . LYS F 1 104 ? 47.904 218.998 -36.180 1.00 33.87 1113 LYS F C 1
ATOM 12613 O O . LYS F 1 104 ? 48.234 219.376 -37.306 1.00 32.49 1113 LYS F O 1
ATOM 12632 N N . LYS F 1 105 ? 46.715 219.295 -35.688 1.00 35.67 1114 LYS F N 1
ATOM 12633 C CA . LYS F 1 105 ? 45.813 220.107 -36.473 1.00 30.97 1114 LYS F CA 1
ATOM 12634 C C . LYS F 1 105 ? 46.339 221.542 -36.617 1.00 30.31 1114 LYS F C 1
ATOM 12635 O O . LYS F 1 105 ? 46.154 222.179 -37.655 1.00 33.01 1114 LYS F O 1
ATOM 12654 N N . VAL F 1 106 ? 47.010 222.018 -35.581 1.00 28.82 1115 VAL F N 1
ATOM 12655 C CA . VAL F 1 106 ? 47.653 223.338 -35.619 1.00 29.73 1115 VAL F CA 1
ATOM 12656 C C . VAL F 1 106 ? 48.762 223.377 -36.668 1.00 26.84 1115 VAL F C 1
ATOM 12657 O O . VAL F 1 106 ? 48.868 224.328 -37.441 1.00 29.07 1115 VAL F O 1
ATOM 12670 N N . GLN F 1 107 ? 49.581 222.345 -36.746 1.00 29.87 1116 GLN F N 1
ATOM 12671 C CA . GLN F 1 107 ? 50.611 222.328 -37.794 1.00 33.13 1116 GLN F CA 1
ATOM 12672 C C . GLN F 1 107 ? 49.982 222.336 -39.176 1.00 37.30 1116 GLN F C 1
ATOM 12673 O O . GLN F 1 107 ? 50.447 223.017 -40.094 1.00 37.47 1116 GLN F O 1
ATOM 12687 N N . MET F 1 108 ? 48.919 221.557 -39.326 1.00 38.54 1117 MET F N 1
ATOM 12688 C CA . MET F 1 108 ? 48.264 221.446 -40.608 1.00 40.75 1117 MET F CA 1
ATOM 12689 C C . MET F 1 108 ? 47.623 222.760 -40.977 1.00 32.28 1117 MET F C 1
ATOM 12690 O O . MET F 1 108 ? 47.606 223.151 -42.158 1.00 34.14 1117 MET F O 1
ATOM 12704 N N . ALA F 1 109 ? 47.095 223.441 -39.966 1.00 34.59 1118 ALA F N 1
ATOM 12705 C CA . ALA F 1 109 ? 46.432 224.730 -40.184 1.00 35.44 1118 ALA F CA 1
ATOM 12706 C C . ALA F 1 109 ? 47.399 225.706 -40.814 1.00 30.00 1118 ALA F C 1
ATOM 12707 O O . ALA F 1 109 ? 47.078 226.396 -41.785 1.00 32.49 1118 ALA F O 1
ATOM 12714 N N . ARG F 1 110 ? 48.602 225.765 -40.267 1.00 37.78 1119 ARG F N 1
ATOM 12715 C CA . ARG F 1 110 ? 49.558 226.746 -40.735 1.00 36.49 1119 ARG F CA 1
ATOM 12716 C C . ARG F 1 110 ? 50.109 226.345 -42.106 1.00 31.90 1119 ARG F C 1
ATOM 12717 O O . ARG F 1 110 ? 50.351 227.218 -42.931 1.00 34.92 1119 ARG F O 1
ATOM 12738 N N . LEU F 1 111 ? 50.336 225.052 -42.328 1.00 37.55 1120 LEU F N 1
ATOM 12739 C CA . LEU F 1 111 ? 50.708 224.538 -43.674 1.00 36.40 1120 LEU F CA 1
ATOM 12740 C C . LEU F 1 111 ? 49.686 224.925 -44.729 1.00 31.52 1120 LEU F C 1
ATOM 12741 O O . LEU F 1 111 ? 50.043 225.365 -45.818 1.00 36.27 1120 LEU F O 1
ATOM 12757 N N . ALA F 1 112 ? 48.411 224.774 -44.383 1.00 38.07 1121 ALA F N 1
ATOM 12758 C CA . ALA F 1 112 ? 47.318 225.219 -45.237 1.00 38.72 1121 ALA F CA 1
ATOM 12759 C C . ALA F 1 112 ? 47.439 226.699 -45.530 1.00 41.14 1121 ALA F C 1
ATOM 12760 O O . ALA F 1 112 ? 47.248 227.143 -46.680 1.00 40.96 1121 ALA F O 1
ATOM 12767 N N . TRP F 1 113 ? 47.749 227.477 -44.490 1.00 35.32 1122 TRP F N 1
ATOM 12768 C CA . TRP F 1 113 ? 47.871 228.929 -44.663 1.00 36.91 1122 TRP F CA 1
ATOM 12769 C C . TRP F 1 113 ? 49.015 229.236 -45.632 1.00 33.63 1122 TRP F C 1
ATOM 12770 O O . TRP F 1 113 ? 48.850 230.044 -46.540 1.00 36.77 1122 TRP F O 1
ATOM 12791 N N . GLU F 1 114 ? 50.157 228.567 -45.460 1.00 35.55 1123 GLU F N 1
ATOM 12792 C CA . GLU F 1 114 ? 51.286 228.775 -46.362 1.00 33.43 1123 GLU F CA 1
ATOM 12793 C C . GLU F 1 114 ? 50.897 228.393 -47.807 1.00 41.06 1123 GLU F C 1
ATOM 12794 O O . GLU F 1 114 ? 51.233 229.071 -48.762 1.00 40.41 1123 GLU F O 1
ATOM 12806 N N . ALA F 1 115 ? 50.164 227.310 -47.941 1.00 37.86 1124 ALA F N 1
ATOM 12807 C CA . ALA F 1 115 ? 49.811 226.803 -49.269 1.00 46.16 1124 ALA F CA 1
ATOM 12808 C C . ALA F 1 115 ? 48.950 227.826 -49.967 1.00 43.71 1124 ALA F C 1
ATOM 12809 O O . ALA F 1 115 ? 49.069 228.055 -51.166 1.00 48.60 1124 ALA F O 1
ATOM 12816 N N . SER F 1 116 ? 48.098 228.484 -49.206 1.00 43.87 1125 SER F N 1
ATOM 12817 C CA . SER F 1 116 ? 47.165 229.385 -49.807 1.00 37.50 1125 SER F CA 1
ATOM 12818 C C . SER F 1 116 ? 47.719 230.794 -49.910 1.00 44.00 1125 SER F C 1
ATOM 12819 O O . SER F 1 116 ? 47.085 231.648 -50.533 1.00 42.79 1125 SER F O 1
ATOM 12827 N N . HIS F 1 117 ? 48.892 231.043 -49.326 1.00 39.52 1126 HIS F N 1
ATOM 12828 C CA . HIS F 1 117 ? 49.507 232.375 -49.396 1.00 42.21 1126 HIS F CA 1
ATOM 12829 C C . HIS F 1 117 ? 50.995 232.235 -49.703 1.00 46.43 1126 HIS F C 1
ATOM 12830 O O . HIS F 1 117 ? 51.831 232.074 -48.796 1.00 46.50 1126 HIS F O 1
ATOM 12845 N N . PRO F 1 118 ? 51.336 232.248 -50.999 1.00 46.00 1127 PRO F N 1
ATOM 12846 C CA . PRO F 1 118 ? 52.737 232.068 -51.396 1.00 51.48 1127 PRO F CA 1
ATOM 12847 C C . PRO F 1 118 ? 53.659 233.110 -50.798 1.00 42.46 1127 PRO F C 1
ATOM 12848 O O . PRO F 1 118 ? 54.849 232.853 -50.714 1.00 51.47 1127 PRO F O 1
ATOM 12859 N N . LEU F 1 119 ? 53.121 234.253 -50.395 1.00 45.80 1128 LEU F N 1
ATOM 12860 C CA . LEU F 1 119 ? 53.947 235.295 -49.811 1.00 51.45 1128 LEU F CA 1
ATOM 12861 C C . LEU F 1 119 ? 54.280 235.018 -48.336 1.00 52.91 1128 LEU F C 1
ATOM 12862 O O . LEU F 1 119 ? 55.200 235.601 -47.807 1.00 45.01 1128 LEU F O 1
ATOM 12878 N N . ALA F 1 120 ? 53.547 234.128 -47.679 1.00 46.75 1129 ALA F N 1
ATOM 12879 C CA . ALA F 1 120 ? 53.845 233.820 -46.300 1.00 46.33 1129 ALA F CA 1
ATOM 12880 C C . ALA F 1 120 ? 55.123 232.996 -46.196 1.00 50.17 1129 ALA F C 1
ATOM 12881 O O . ALA F 1 120 ? 55.460 232.214 -47.082 1.00 49.27 1129 ALA F O 1
ATOM 12888 N N . GLY F 1 121 ? 55.852 233.195 -45.109 1.00 38.93 1130 GLY F N 1
ATOM 12889 C CA . GLY F 1 121 ? 57.057 232.429 -44.863 1.00 40.96 1130 GLY F CA 1
ATOM 12890 C C . GLY F 1 121 ? 56.747 230.967 -44.635 1.00 47.18 1130 GLY F C 1
ATOM 12891 O O . GLY F 1 121 ? 55.636 230.607 -44.250 1.00 48.07 1130 GLY F O 1
ATOM 12895 N N . ASN F 1 122 ? 57.735 230.122 -44.906 1.00 45.45 1131 ASN F N 1
ATOM 12896 C CA . ASN F 1 122 ? 57.635 228.704 -44.623 1.00 42.45 1131 ASN F CA 1
ATOM 12897 C C . ASN F 1 122 ? 58.296 228.308 -43.310 1.00 45.48 1131 ASN F C 1
ATOM 12898 O O . ASN F 1 122 ? 59.505 228.097 -43.243 1.00 53.31 1131 ASN F O 1
ATOM 12909 N N . LEU F 1 123 ? 57.479 228.164 -42.273 1.00 39.80 1132 LEU F N 1
ATOM 12910 C CA . LEU F 1 123 ? 57.983 227.947 -40.919 1.00 34.54 1132 LEU F CA 1
ATOM 12911 C C . LEU F 1 123 ? 58.284 226.474 -40.632 1.00 39.46 1132 LEU F C 1
ATOM 12912 O O . LEU F 1 123 ? 57.546 225.577 -41.055 1.00 42.17 1132 LEU F O 1
ATOM 12928 N N . GLN F 1 124 ? 59.366 226.205 -39.914 1.00 35.97 1133 GLN F N 1
ATOM 12929 C CA . GLN F 1 124 ? 59.587 224.853 -39.399 1.00 38.53 1133 GLN F CA 1
ATOM 12930 C C . GLN F 1 124 ? 58.723 224.674 -38.149 1.00 33.21 1133 GLN F C 1
ATOM 12931 O O . GLN F 1 124 ? 58.341 225.667 -37.518 1.00 32.92 1133 GLN F O 1
ATOM 12945 N N . SER F 1 125 ? 58.434 223.440 -37.759 1.00 31.44 1134 SER F N 1
ATOM 12946 C CA . SER F 1 125 ? 57.736 223.223 -36.501 1.00 30.44 1134 SER F CA 1
ATOM 12947 C C . SER F 1 125 ? 58.021 221.868 -35.927 1.00 32.96 1134 SER F C 1
ATOM 12948 O O . SER F 1 125 ? 58.548 220.971 -36.596 1.00 34.56 1134 SER F O 1
ATOM 12956 N N . SER F 1 126 ? 57.664 221.724 -34.662 1.00 30.49 1135 SER F N 1
ATOM 12957 C CA . SER F 1 126 ? 57.739 220.460 -33.975 1.00 31.54 1135 SER F CA 1
ATOM 12958 C C . SER F 1 126 ? 56.595 220.405 -32.986 1.00 36.68 1135 SER F C 1
ATOM 12959 O O . SER F 1 126 ? 56.235 221.413 -32.364 1.00 29.12 1135 SER F O 1
ATOM 12967 N N . ILE F 1 127 ? 56.027 219.226 -32.834 1.00 30.64 1136 ILE F N 1
ATOM 12968 C CA . ILE F 1 127 ? 55.149 218.955 -31.696 1.00 36.36 1136 ILE F CA 1
ATOM 12969 C C . ILE F 1 127 ? 55.968 218.865 -30.420 1.00 31.16 1136 ILE F C 1
ATOM 12970 O O . ILE F 1 127 ? 57.118 218.441 -30.445 1.00 32.06 1136 ILE F O 1
ATOM 12986 N N . VAL F 1 128 ? 55.330 219.238 -29.310 1.00 26.69 1137 VAL F N 1
ATOM 12987 C CA . VAL F 1 128 ? 55.967 219.361 -28.039 1.00 31.33 1137 VAL F CA 1
ATOM 12988 C C . VAL F 1 128 ? 55.077 218.705 -26.978 1.00 27.82 1137 VAL F C 1
ATOM 12989 O O . VAL F 1 128 ? 53.858 218.878 -27.010 1.00 31.78 1137 VAL F O 1
ATOM 13002 N N . LYS F 1 129 ? 55.685 218.062 -25.994 1.00 32.23 1138 LYS F N 1
ATOM 13003 C CA . LYS F 1 129 ? 54.945 217.416 -24.918 1.00 35.93 1138 LYS F CA 1
ATOM 13004 C C . LYS F 1 129 ? 55.475 217.824 -23.592 1.00 27.75 1138 LYS F C 1
ATOM 13005 O O . LYS F 1 129 ? 56.679 217.823 -23.376 1.00 28.64 1138 LYS F O 1
ATOM 13024 N N . PHE F 1 130 ? 54.589 218.187 -22.685 1.00 32.01 1139 PHE F N 1
ATOM 13025 C CA . PHE F 1 130 ? 55.023 218.588 -21.374 1.00 33.02 1139 PHE F CA 1
ATOM 13026 C C . PHE F 1 130 ? 54.651 217.513 -20.389 1.00 34.88 1139 PHE F C 1
ATOM 13027 O O . PHE F 1 130 ? 53.540 217.056 -20.384 1.00 35.04 1139 PHE F O 1
ATOM 13044 N N . LYS F 1 131 ? 55.581 217.155 -19.521 1.00 36.10 1140 LYS F N 1
ATOM 13045 C CA . LYS F 1 131 ? 55.330 216.102 -18.566 1.00 39.08 1140 LYS F CA 1
ATOM 13046 C C . LYS F 1 131 ? 54.308 216.543 -17.537 1.00 39.96 1140 LYS F C 1
ATOM 13047 O O . LYS F 1 131 ? 53.490 215.757 -17.117 1.00 40.40 1140 LYS F O 1
ATOM 13066 N N . LYS F 1 132 ? 54.369 217.803 -17.122 1.00 39.40 1141 LYS F N 1
ATOM 13067 C CA . LYS F 1 132 ? 53.373 218.372 -16.210 1.00 40.06 1141 LYS F CA 1
ATOM 13068 C C . LYS F 1 132 ? 52.495 219.391 -16.904 1.00 35.19 1141 LYS F C 1
ATOM 13069 O O . LYS F 1 132 ? 52.928 220.075 -17.800 1.00 37.95 1141 LYS F O 1
ATOM 13088 N N . PRO F 1 133 ? 51.237 219.498 -16.469 1.00 44.08 1142 PRO F N 1
ATOM 13089 C CA . PRO F 1 133 ? 50.316 220.452 -17.069 1.00 38.81 1142 PRO F CA 1
ATOM 13090 C C . PRO F 1 133 ? 50.748 221.898 -16.861 1.00 33.94 1142 PRO F C 1
ATOM 13091 O O . PRO F 1 133 ? 51.184 222.251 -15.765 1.00 37.07 1142 PRO F O 1
ATOM 13102 N N . LEU F 1 134 ? 50.602 222.723 -17.897 1.00 31.90 1143 LEU F N 1
ATOM 13103 C CA . LEU F 1 134 ? 50.801 224.172 -17.803 1.00 30.20 1143 LEU F CA 1
ATOM 13104 C C . LEU F 1 134 ? 49.597 224.898 -17.242 1.00 35.35 1143 LEU F C 1
ATOM 13105 O O . LEU F 1 134 ? 48.463 224.434 -17.392 1.00 40.99 1143 LEU F O 1
ATOM 13121 N N . PRO F 1 135 ? 49.835 226.051 -16.596 1.00 35.68 1144 PRO F N 1
ATOM 13122 C CA . PRO F 1 135 ? 48.795 226.854 -15.955 1.00 36.26 1144 PRO F CA 1
ATOM 13123 C C . PRO F 1 135 ? 47.947 227.635 -16.950 1.00 38.71 1144 PRO F C 1
ATOM 13124 O O . PRO F 1 135 ? 47.902 228.845 -16.885 1.00 44.66 1144 PRO F O 1
ATOM 13135 N N . LEU F 1 136 ? 47.289 226.944 -17.872 1.00 37.91 1145 LEU F N 1
ATOM 13136 C CA . LEU F 1 136 ? 46.453 227.619 -18.833 1.00 39.25 1145 LEU F CA 1
ATOM 13137 C C . LEU F 1 136 ? 44.968 227.351 -18.569 1.00 45.14 1145 LEU F C 1
ATOM 13138 O O . LEU F 1 136 ? 44.105 227.740 -19.346 1.00 45.54 1145 LEU F O 1
ATOM 13154 N N . THR F 1 137 ? 44.662 226.661 -17.479 1.00 49.59 1146 THR F N 1
ATOM 13155 C CA . THR F 1 137 ? 43.267 226.512 -17.088 1.00 50.48 1146 THR F CA 1
ATOM 13156 C C . THR F 1 137 ? 42.860 227.786 -16.354 1.00 54.40 1146 THR F C 1
ATOM 13157 O O . THR F 1 137 ? 43.721 228.572 -15.950 1.00 52.88 1146 THR F O 1
ATOM 13168 N N . GLN F 1 138 ? 41.558 228.003 -16.185 1.00 57.11 1147 GLN F N 1
ATOM 13169 C CA . GLN F 1 138 ? 41.088 229.141 -15.389 1.00 61.44 1147 GLN F CA 1
ATOM 13170 C C . GLN F 1 138 ? 41.227 228.853 -13.871 1.00 60.33 1147 GLN F C 1
ATOM 13171 O O . GLN F 1 138 ? 41.224 227.689 -13.451 1.00 57.36 1147 GLN F O 1
ATOM 13185 N N . PRO F 1 139 ? 41.361 229.904 -13.042 1.00 58.67 1148 PRO F N 1
ATOM 13186 C CA . PRO F 1 139 ? 41.465 229.644 -11.584 1.00 54.20 1148 PRO F CA 1
ATOM 13187 C C . PRO F 1 139 ? 40.228 228.872 -11.117 1.00 58.98 1148 PRO F C 1
ATOM 13188 O O . PRO F 1 139 ? 39.118 229.256 -11.496 1.00 56.98 1148 PRO F O 1
ATOM 13199 N N . GLY F 1 140 ? 40.409 227.773 -10.382 1.00 58.18 1149 GLY F N 1
ATOM 13200 C CA . GLY F 1 140 ? 39.356 226.772 -10.231 1.00 59.83 1149 GLY F CA 1
ATOM 13201 C C . GLY F 1 140 ? 39.540 225.588 -11.186 1.00 63.89 1149 GLY F C 1
ATOM 13202 O O . GLY F 1 140 ? 38.882 225.455 -12.239 1.00 66.72 1149 GLY F O 1
ATOM 13206 N N . ARG G 1 4 ? 25.332 205.449 -71.503 1.00 74.62 1013 ARG G N 1
ATOM 13207 C CA . ARG G 1 4 ? 25.628 206.574 -70.618 1.00 71.45 1013 ARG G CA 1
ATOM 13208 C C . ARG G 1 4 ? 26.707 206.186 -69.603 1.00 64.04 1013 ARG G C 1
ATOM 13209 O O . ARG G 1 4 ? 26.504 206.380 -68.401 1.00 61.85 1013 ARG G O 1
ATOM 13229 N N . TYR G 1 5 ? 27.837 205.637 -70.058 1.00 51.45 1014 TYR G N 1
ATOM 13230 C CA . TYR G 1 5 ? 28.891 205.225 -69.111 1.00 62.60 1014 TYR G CA 1
ATOM 13231 C C . TYR G 1 5 ? 29.805 206.372 -68.697 1.00 55.31 1014 TYR G C 1
ATOM 13232 O O . TYR G 1 5 ? 30.188 207.243 -69.496 1.00 50.29 1014 TYR G O 1
ATOM 13250 N N . GLN G 1 6 ? 30.137 206.345 -67.419 1.00 49.77 1015 GLN G N 1
ATOM 13251 C CA . GLN G 1 6 ? 31.012 207.322 -66.819 1.00 49.22 1015 GLN G CA 1
ATOM 13252 C C . GLN G 1 6 ? 32.379 207.221 -67.495 1.00 51.84 1015 GLN G C 1
ATOM 13253 O O . GLN G 1 6 ? 32.768 206.148 -67.990 1.00 48.73 1015 GLN G O 1
ATOM 13267 N N . GLN G 1 7 ? 33.106 208.328 -67.547 1.00 45.68 1016 GLN G N 1
ATOM 13268 C CA . GLN G 1 7 ? 34.521 208.256 -67.906 1.00 48.74 1016 GLN G CA 1
ATOM 13269 C C . GLN G 1 7 ? 35.354 208.903 -66.829 1.00 48.44 1016 GLN G C 1
ATOM 13270 O O . GLN G 1 7 ? 34.858 209.753 -66.103 1.00 43.48 1016 GLN G O 1
ATOM 13284 N N . PRO G 1 8 ? 36.631 208.498 -66.726 1.00 52.04 1017 PRO G N 1
ATOM 13285 C CA . PRO G 1 8 ? 37.512 209.071 -65.705 1.00 47.12 1017 PRO G CA 1
ATOM 13286 C C . PRO G 1 8 ? 37.912 210.499 -66.059 1.00 48.54 1017 PRO G C 1
ATOM 13287 O O . PRO G 1 8 ? 37.734 210.922 -67.201 1.00 44.71 1017 PRO G O 1
ATOM 13298 N N . PRO G 1 9 ? 38.397 211.271 -65.068 1.00 52.38 1018 PRO G N 1
ATOM 13299 C CA . PRO G 1 9 ? 38.750 212.661 -65.415 1.00 44.77 1018 PRO G CA 1
ATOM 13300 C C . PRO G 1 9 ? 40.060 212.684 -66.207 1.00 43.96 1018 PRO G C 1
ATOM 13301 O O . PRO G 1 9 ? 40.844 211.747 -66.119 1.00 44.87 1018 PRO G O 1
ATOM 13312 N N . VAL G 1 10 ? 40.308 213.729 -66.970 1.00 46.55 1019 VAL G N 1
ATOM 13313 C CA . VAL G 1 10 ? 41.535 213.762 -67.759 1.00 59.45 1019 VAL G CA 1
ATOM 13314 C C . VAL G 1 10 ? 42.740 214.060 -66.870 1.00 63.44 1019 VAL G C 1
ATOM 13315 O O . VAL G 1 10 ? 42.650 214.917 -65.986 1.00 63.64 1019 VAL G O 1
ATOM 13328 N N . PRO G 1 11 ? 43.871 213.343 -67.085 1.00 66.52 1020 PRO G N 1
ATOM 13329 C CA . PRO G 1 11 ? 45.150 213.652 -66.414 1.00 62.73 1020 PRO G CA 1
ATOM 13330 C C . PRO G 1 11 ? 45.807 214.939 -66.945 1.00 69.83 1020 PRO G C 1
ATOM 13331 O O . PRO G 1 11 ? 45.590 215.306 -68.111 1.00 59.24 1020 PRO G O 1
ATOM 13342 N N . TYR G 1 12 ? 46.583 215.633 -66.114 1.00 71.56 1021 TYR G N 1
ATOM 13343 C CA . TYR G 1 12 ? 47.379 216.742 -66.640 1.00 76.84 1021 TYR G CA 1
ATOM 13344 C C . TYR G 1 12 ? 48.838 216.625 -66.308 1.00 83.71 1021 TYR G C 1
ATOM 13345 O O . TYR G 1 12 ? 49.254 215.899 -65.395 1.00 89.16 1021 TYR G O 1
ATOM 13363 N N . ARG G 1 13 ? 49.601 217.365 -67.096 1.00 87.80 1022 ARG G N 1
ATOM 13364 C CA . ARG G 1 13 ? 51.031 217.464 -66.941 1.00 94.38 1022 ARG G CA 1
ATOM 13365 C C . ARG G 1 13 ? 51.322 218.898 -66.541 1.00 93.42 1022 ARG G C 1
ATOM 13366 O O . ARG G 1 13 ? 52.109 219.147 -65.626 1.00 97.22 1022 ARG G O 1
ATOM 13387 N N . GLN G 1 14 ? 50.656 219.836 -67.216 1.00 93.07 1023 GLN G N 1
ATOM 13388 C CA . GLN G 1 14 ? 50.731 221.251 -66.866 1.00 94.43 1023 GLN G CA 1
ATOM 13389 C C . GLN G 1 14 ? 49.520 221.674 -66.041 1.00 93.73 1023 GLN G C 1
ATOM 13390 O O . GLN G 1 14 ? 48.455 221.058 -66.135 1.00 87.24 1023 GLN G O 1
ATOM 13404 N N . ILE G 1 15 ? 49.685 222.747 -65.265 1.00 93.92 1024 ILE G N 1
ATOM 13405 C CA . ILE G 1 15 ? 48.577 223.366 -64.534 1.00 84.84 1024 ILE G CA 1
ATOM 13406 C C . ILE G 1 15 ? 47.572 224.013 -65.487 1.00 79.94 1024 ILE G C 1
ATOM 13407 O O . ILE G 1 15 ? 46.393 224.161 -65.168 1.00 72.95 1024 ILE G O 1
ATOM 13423 N N . ASP G 1 16 ? 48.044 224.378 -66.672 1.00 88.16 1025 ASP G N 1
ATOM 13424 C CA . ASP G 1 16 ? 47.179 224.959 -67.696 1.00 92.69 1025 ASP G CA 1
ATOM 13425 C C . ASP G 1 16 ? 46.160 223.960 -68.243 1.00 89.76 1025 ASP G C 1
ATOM 13426 O O . ASP G 1 16 ? 45.174 224.345 -68.888 1.00 77.53 1025 ASP G O 1
ATOM 13435 N N . ASP G 1 17 ? 46.407 222.679 -67.975 1.00 88.68 1026 ASP G N 1
ATOM 13436 C CA . ASP G 1 17 ? 45.562 221.604 -68.484 1.00 90.91 1026 ASP G CA 1
ATOM 13437 C C . ASP G 1 17 ? 44.331 221.321 -67.594 1.00 81.66 1026 ASP G C 1
ATOM 13438 O O . ASP G 1 17 ? 43.395 220.642 -68.032 1.00 67.14 1026 ASP G O 1
ATOM 13447 N N . CYS G 1 18 ? 44.332 221.840 -66.362 1.00 73.58 1027 CYS G N 1
ATOM 13448 C CA . CYS G 1 18 ? 43.216 221.645 -65.433 1.00 60.38 1027 CYS G CA 1
ATOM 13449 C C . CYS G 1 18 ? 42.027 222.522 -65.823 1.00 58.17 1027 CYS G C 1
ATOM 13450 O O . CYS G 1 18 ? 42.201 223.699 -66.113 1.00 62.53 1027 CYS G O 1
ATOM 13458 N N . PRO G 1 19 ? 40.817 221.950 -65.844 1.00 50.46 1028 PRO G N 1
ATOM 13459 C CA . PRO G 1 19 ? 39.631 222.739 -66.219 1.00 56.64 1028 PRO G CA 1
ATOM 13460 C C . PRO G 1 19 ? 39.534 223.948 -65.336 1.00 53.61 1028 PRO G C 1
ATOM 13461 O O . PRO G 1 19 ? 39.804 223.825 -64.142 1.00 50.59 1028 PRO G O 1
ATOM 13472 N N . ALA G 1 20 ? 39.155 225.088 -65.909 1.00 51.56 1029 ALA G N 1
ATOM 13473 C CA . ALA G 1 20 ? 39.295 226.380 -65.246 1.00 58.22 1029 ALA G CA 1
ATOM 13474 C C . ALA G 1 20 ? 38.683 226.398 -63.844 1.00 55.46 1029 ALA G C 1
ATOM 13475 O O . ALA G 1 20 ? 39.342 226.815 -62.892 1.00 53.71 1029 ALA G O 1
ATOM 13482 N N . LYS G 1 21 ? 37.441 225.930 -63.715 1.00 54.64 1030 LYS G N 1
ATOM 13483 C CA . LYS G 1 21 ? 36.713 226.070 -62.446 1.00 57.33 1030 LYS G CA 1
ATOM 13484 C C . LYS G 1 21 ? 37.338 225.258 -61.288 1.00 51.15 1030 LYS G C 1
ATOM 13485 O O . LYS G 1 21 ? 37.021 225.466 -60.124 1.00 46.46 1030 LYS G O 1
ATOM 13504 N N . ALA G 1 22 ? 38.225 224.338 -61.624 1.00 48.52 1031 ALA G N 1
ATOM 13505 C CA . ALA G 1 22 ? 38.832 223.467 -60.636 1.00 56.79 1031 ALA G CA 1
ATOM 13506 C C . ALA G 1 22 ? 40.294 223.866 -60.369 1.00 45.75 1031 ALA G C 1
ATOM 13507 O O . ALA G 1 22 ? 40.927 223.360 -59.454 1.00 45.61 1031 ALA G O 1
ATOM 13514 N N . ARG G 1 23 ? 40.802 224.801 -61.176 1.00 49.35 1032 ARG G N 1
ATOM 13515 C CA . ARG G 1 23 ? 42.201 225.209 -61.164 1.00 47.78 1032 ARG G CA 1
ATOM 13516 C C . ARG G 1 23 ? 42.607 225.807 -59.776 1.00 52.60 1032 ARG G C 1
ATOM 13517 O O . ARG G 1 23 ? 43.642 225.429 -59.217 1.00 44.81 1032 ARG G O 1
ATOM 13538 N N . PRO G 1 24 ? 41.771 226.702 -59.204 1.00 43.82 1033 PRO G N 1
ATOM 13539 C CA . PRO G 1 24 ? 42.137 227.285 -57.902 1.00 53.43 1033 PRO G CA 1
ATOM 13540 C C . PRO G 1 24 ? 42.318 226.186 -56.872 1.00 51.70 1033 PRO G C 1
ATOM 13541 O O . PRO G 1 24 ? 43.356 226.128 -56.214 1.00 46.18 1033 PRO G O 1
ATOM 13552 N N . GLN G 1 25 ? 41.323 225.309 -56.767 1.00 42.49 1034 GLN G N 1
ATOM 13553 C CA . GLN G 1 25 ? 41.375 224.194 -55.834 1.00 42.66 1034 GLN G CA 1
ATOM 13554 C C . GLN G 1 25 ? 42.559 223.277 -56.191 1.00 43.76 1034 GLN G C 1
ATOM 13555 O O . GLN G 1 25 ? 43.292 222.785 -55.300 1.00 41.74 1034 GLN G O 1
ATOM 13569 N N . HIS G 1 26 ? 42.771 223.056 -57.487 1.00 42.90 1035 HIS G N 1
ATOM 13570 C CA . HIS G 1 26 ? 43.901 222.242 -57.931 1.00 45.54 1035 HIS G CA 1
ATOM 13571 C C . HIS G 1 26 ? 45.257 222.857 -57.483 1.00 42.10 1035 HIS G C 1
ATOM 13572 O O . HIS G 1 26 ? 46.136 222.165 -57.007 1.00 38.50 1035 HIS G O 1
ATOM 13587 N N . ILE G 1 27 ? 45.439 224.150 -57.684 1.00 47.56 1036 ILE G N 1
ATOM 13588 C CA . ILE G 1 27 ? 46.713 224.795 -57.302 1.00 44.40 1036 ILE G CA 1
ATOM 13589 C C . ILE G 1 27 ? 46.919 224.797 -55.766 1.00 41.92 1036 ILE G C 1
ATOM 13590 O O . ILE G 1 27 ? 48.019 224.533 -55.286 1.00 49.18 1036 ILE G O 1
ATOM 13606 N N . PHE G 1 28 ? 45.861 225.041 -55.000 1.00 37.46 1037 PHE G N 1
ATOM 13607 C CA . PHE G 1 28 ? 45.954 224.856 -53.553 1.00 45.47 1037 PHE G CA 1
ATOM 13608 C C . PHE G 1 28 ? 46.369 223.443 -53.202 1.00 48.82 1037 PHE G C 1
ATOM 13609 O O . PHE G 1 28 ? 47.339 223.255 -52.476 1.00 41.11 1037 PHE G O 1
ATOM 13626 N N . TYR G 1 29 ? 45.656 222.433 -53.709 1.00 44.84 1038 TYR G N 1
ATOM 13627 C CA . TYR G 1 29 ? 46.044 221.063 -53.386 1.00 37.22 1038 TYR G CA 1
ATOM 13628 C C . TYR G 1 29 ? 47.494 220.784 -53.818 1.00 39.20 1038 TYR G C 1
ATOM 13629 O O . TYR G 1 29 ? 48.228 220.106 -53.114 1.00 44.66 1038 TYR G O 1
ATOM 13647 N N . ARG G 1 30 ? 47.917 221.305 -54.961 1.00 43.09 1039 ARG G N 1
ATOM 13648 C CA . ARG G 1 30 ? 49.259 220.983 -55.448 1.00 42.11 1039 ARG G CA 1
ATOM 13649 C C . ARG G 1 30 ? 50.277 221.497 -54.403 1.00 48.94 1039 ARG G C 1
ATOM 13650 O O . ARG G 1 30 ? 51.208 220.772 -53.979 1.00 39.87 1039 ARG G O 1
ATOM 13671 N N . ARG G 1 31 ? 50.057 222.740 -53.976 1.00 40.67 1040 ARG G N 1
ATOM 13672 C CA . ARG G 1 31 ? 50.899 223.368 -52.961 1.00 48.44 1040 ARG G CA 1
ATOM 13673 C C . ARG G 1 31 ? 50.803 222.664 -51.589 1.00 46.29 1040 ARG G C 1
ATOM 13674 O O . ARG G 1 31 ? 51.825 222.275 -51.007 1.00 42.66 1040 ARG G O 1
ATOM 13695 N N . PHE G 1 32 ? 49.591 222.465 -51.077 1.00 38.82 1041 PHE G N 1
ATOM 13696 C CA . PHE G 1 32 ? 49.437 221.834 -49.774 1.00 38.16 1041 PHE G CA 1
ATOM 13697 C C . PHE G 1 32 ? 49.923 220.385 -49.693 1.00 42.73 1041 PHE G C 1
ATOM 13698 O O . PHE G 1 32 ? 50.454 219.965 -48.671 1.00 41.74 1041 PHE G O 1
ATOM 13715 N N . LEU G 1 33 ? 49.691 219.582 -50.729 1.00 44.80 1042 LEU G N 1
ATOM 13716 C CA . LEU G 1 33 ? 50.068 218.180 -50.638 1.00 38.77 1042 LEU G CA 1
ATOM 13717 C C . LEU G 1 33 ? 51.578 218.120 -50.771 1.00 37.77 1042 LEU G C 1
ATOM 13718 O O . LEU G 1 33 ? 52.234 217.266 -50.171 1.00 42.68 1042 LEU G O 1
ATOM 13734 N N . GLY G 1 34 ? 52.122 219.023 -51.576 1.00 45.84 1043 GLY G N 1
ATOM 13735 C CA . GLY G 1 34 ? 53.560 219.042 -51.802 1.00 53.19 1043 GLY G CA 1
ATOM 13736 C C . GLY G 1 34 ? 54.062 217.732 -52.392 1.00 61.81 1043 GLY G C 1
ATOM 13737 O O . GLY G 1 34 ? 53.550 217.240 -53.406 1.00 54.75 1043 GLY G O 1
ATOM 13741 N N . LYS G 1 35 ? 55.069 217.157 -51.747 1.00 60.44 1044 LYS G N 1
ATOM 13742 C CA . LYS G 1 35 ? 55.686 215.952 -52.262 1.00 67.70 1044 LYS G CA 1
ATOM 13743 C C . LYS G 1 35 ? 54.880 214.695 -51.912 1.00 64.86 1044 LYS G C 1
ATOM 13744 O O . LYS G 1 35 ? 55.117 213.636 -52.486 1.00 65.72 1044 LYS G O 1
ATOM 13763 N N . ASP G 1 36 ? 53.927 214.808 -50.988 1.00 61.31 1045 ASP G N 1
ATOM 13764 C CA . ASP G 1 36 ? 52.954 213.739 -50.783 1.00 60.57 1045 ASP G CA 1
ATOM 13765 C C . ASP G 1 36 ? 52.104 213.621 -52.055 1.00 54.49 1045 ASP G C 1
ATOM 13766 O O . ASP G 1 36 ? 51.552 212.572 -52.345 1.00 55.57 1045 ASP G O 1
ATOM 13775 N N . GLY G 1 37 ? 52.029 214.717 -52.801 1.00 52.19 1046 GLY G N 1
ATOM 13776 C CA . GLY G 1 37 ? 51.292 214.785 -54.050 1.00 49.82 1046 GLY G CA 1
ATOM 13777 C C . GLY G 1 37 ? 51.906 213.972 -55.170 1.00 61.11 1046 GLY G C 1
ATOM 13778 O O . GLY G 1 37 ? 51.217 213.557 -56.103 1.00 55.99 1046 GLY G O 1
ATOM 13782 N N . ARG G 1 38 ? 53.197 213.698 -55.091 1.00 56.73 1047 ARG G N 1
ATOM 13783 C CA . ARG G 1 38 ? 53.840 213.052 -56.218 1.00 59.24 1047 ARG G CA 1
ATOM 13784 C C . ARG G 1 38 ? 53.925 211.526 -56.064 1.00 61.32 1047 ARG G C 1
ATOM 13785 O O . ARG G 1 38 ? 53.803 210.975 -54.960 1.00 58.95 1047 ARG G O 1
ATOM 13806 N N . ARG G 1 39 ? 54.100 210.853 -57.195 1.00 55.19 1048 ARG G N 1
ATOM 13807 C CA . ARG G 1 39 ? 54.042 209.408 -57.240 1.00 54.53 1048 ARG G CA 1
ATOM 13808 C C . ARG G 1 39 ? 55.258 208.783 -56.607 1.00 71.36 1048 ARG G C 1
ATOM 13809 O O . ARG G 1 39 ? 56.380 209.055 -57.018 1.00 73.84 1048 ARG G O 1
ATOM 13830 N N . ASP G 1 40 ? 55.032 207.930 -55.620 1.00 72.87 1049 ASP G N 1
ATOM 13831 C CA . ASP G 1 40 ? 56.097 207.120 -55.059 1.00 78.13 1049 ASP G CA 1
ATOM 13832 C C . ASP G 1 40 ? 56.068 205.735 -55.711 1.00 85.62 1049 ASP G C 1
ATOM 13833 O O . ASP G 1 40 ? 55.235 204.898 -55.357 1.00 83.79 1049 ASP G O 1
ATOM 13842 N N . PRO G 1 41 ? 56.994 205.481 -56.653 1.00 92.00 1050 PRO G N 1
ATOM 13843 C CA . PRO G 1 41 ? 56.943 204.300 -57.531 1.00 90.86 1050 PRO G CA 1
ATOM 13844 C C . PRO G 1 41 ? 57.097 202.964 -56.805 1.00 89.28 1050 PRO G C 1
ATOM 13845 O O . PRO G 1 41 ? 56.555 201.966 -57.283 1.00 88.47 1050 PRO G O 1
ATOM 13856 N N . LYS G 1 42 ? 57.821 202.943 -55.688 1.00 86.12 1051 LYS G N 1
ATOM 13857 C CA . LYS G 1 42 ? 57.939 201.729 -54.889 1.00 89.32 1051 LYS G CA 1
ATOM 13858 C C . LYS G 1 42 ? 56.858 201.733 -53.817 1.00 92.08 1051 LYS G C 1
ATOM 13859 O O . LYS G 1 42 ? 57.153 201.651 -52.623 1.00 94.62 1051 LYS G O 1
ATOM 13878 N N . CYS G 1 43 ? 55.604 201.848 -54.235 1.00 84.71 1052 CYS G N 1
ATOM 13879 C CA . CYS G 1 43 ? 54.494 201.815 -53.290 1.00 80.94 1052 CYS G CA 1
ATOM 13880 C C . CYS G 1 43 ? 53.217 201.366 -53.992 1.00 77.45 1052 CYS G C 1
ATOM 13881 O O . CYS G 1 43 ? 53.041 201.564 -55.199 1.00 71.07 1052 CYS G O 1
ATOM 13889 N N . GLN G 1 44 ? 52.333 200.739 -53.227 1.00 72.43 1053 GLN G N 1
ATOM 13890 C CA . GLN G 1 44 ? 51.141 200.154 -53.797 1.00 65.63 1053 GLN G CA 1
ATOM 13891 C C . GLN G 1 44 ? 49.933 201.013 -53.510 1.00 63.11 1053 GLN G C 1
ATOM 13892 O O . GLN G 1 44 ? 49.841 201.651 -52.458 1.00 56.03 1053 GLN G O 1
ATOM 13906 N N . TRP G 1 45 ? 49.004 201.003 -54.461 1.00 56.12 1054 TRP G N 1
ATOM 13907 C CA . TRP G 1 45 ? 47.799 201.791 -54.374 1.00 42.83 1054 TRP G CA 1
ATOM 13908 C C . TRP G 1 45 ? 46.714 201.032 -53.615 1.00 46.91 1054 TRP G C 1
ATOM 13909 O O . TRP G 1 45 ? 45.879 200.349 -54.230 1.00 48.55 1054 TRP G O 1
ATOM 13930 N N . LYS G 1 46 ? 46.738 201.115 -52.286 1.00 42.39 1055 LYS G N 1
ATOM 13931 C CA . LYS G 1 46 ? 45.782 200.379 -51.468 1.00 42.83 1055 LYS G CA 1
ATOM 13932 C C . LYS G 1 46 ? 44.957 201.293 -50.558 1.00 37.86 1055 LYS G C 1
ATOM 13933 O O . LYS G 1 46 ? 44.297 200.828 -49.622 1.00 39.23 1055 LYS G O 1
ATOM 13952 N N . PHE G 1 47 ? 44.973 202.588 -50.838 1.00 39.38 1056 PHE G N 1
ATOM 13953 C CA . PHE G 1 47 ? 44.255 203.560 -49.997 1.00 40.16 1056 PHE G CA 1
ATOM 13954 C C . PHE G 1 47 ? 43.398 204.503 -50.820 1.00 39.79 1056 PHE G C 1
ATOM 13955 O O . PHE G 1 47 ? 43.609 204.644 -52.005 1.00 36.35 1056 PHE G O 1
ATOM 13972 N N . ALA G 1 48 ? 42.457 205.166 -50.156 1.00 36.87 1057 ALA G N 1
ATOM 13973 C CA . ALA G 1 48 ? 41.735 206.265 -50.747 1.00 39.07 1057 ALA G CA 1
ATOM 13974 C C . ALA G 1 48 ? 41.031 207.059 -49.659 1.00 35.32 1057 ALA G C 1
ATOM 13975 O O . ALA G 1 48 ? 40.994 206.655 -48.493 1.00 32.29 1057 ALA G O 1
ATOM 13982 N N . VAL G 1 49 ? 40.461 208.183 -50.076 1.00 31.45 1058 VAL G N 1
ATOM 13983 C CA . VAL G 1 49 ? 39.535 208.937 -49.269 1.00 35.29 1058 VAL G CA 1
ATOM 13984 C C . VAL G 1 49 ? 38.261 208.954 -50.089 1.00 34.42 1058 VAL G C 1
ATOM 13985 O O . VAL G 1 49 ? 38.292 209.373 -51.234 1.00 33.56 1058 VAL G O 1
ATOM 13998 N N . ILE G 1 50 ? 37.164 208.476 -49.529 1.00 33.43 1059 ILE G N 1
ATOM 13999 C CA . ILE G 1 50 ? 35.862 208.732 -50.100 1.00 29.97 1059 ILE G CA 1
ATOM 14000 C C . ILE G 1 50 ? 35.239 210.006 -49.538 1.00 33.79 1059 ILE G C 1
ATOM 14001 O O . ILE G 1 50 ? 35.064 210.137 -48.327 1.00 34.41 1059 ILE G O 1
ATOM 14017 N N . PHE G 1 51 ? 34.887 210.925 -50.437 1.00 32.15 1060 PHE G N 1
ATOM 14018 C CA . PHE G 1 51 ? 34.152 212.140 -50.103 1.00 33.84 1060 PHE G CA 1
ATOM 14019 C C . PHE G 1 51 ? 32.704 211.933 -50.596 1.00 37.96 1060 PHE G C 1
ATOM 14020 O O . PHE G 1 51 ? 32.500 211.371 -51.666 1.00 37.90 1060 PHE G O 1
ATOM 14037 N N . TRP G 1 52 ? 31.709 212.343 -49.825 1.00 30.69 1061 TRP G N 1
ATOM 14038 C CA . TRP G 1 52 ? 30.312 212.191 -50.237 1.00 36.65 1061 TRP G CA 1
ATOM 14039 C C . TRP G 1 52 ? 29.493 213.363 -49.712 1.00 41.18 1061 TRP G C 1
ATOM 14040 O O . TRP G 1 52 ? 29.850 213.956 -48.694 1.00 40.79 1061 TRP G O 1
ATOM 14061 N N . GLY G 1 53 ? 28.440 213.717 -50.451 1.00 40.18 1062 GLY G N 1
ATOM 14062 C CA . GLY G 1 53 ? 27.552 214.825 -50.137 1.00 39.42 1062 GLY G CA 1
ATOM 14063 C C . GLY G 1 53 ? 26.446 214.882 -51.186 1.00 43.50 1062 GLY G C 1
ATOM 14064 O O . GLY G 1 53 ? 26.347 213.957 -51.984 1.00 42.95 1062 GLY G O 1
ATOM 14068 N N . ASN G 1 54 ? 25.656 215.963 -51.237 1.00 50.50 1063 ASN G N 1
ATOM 14069 C CA . ASN G 1 54 ? 24.467 216.007 -52.119 1.00 47.48 1063 ASN G CA 1
ATOM 14070 C C . ASN G 1 54 ? 24.632 216.814 -53.386 1.00 51.46 1063 ASN G C 1
ATOM 14071 O O . ASN G 1 54 ? 23.731 216.867 -54.231 1.00 54.98 1063 ASN G O 1
ATOM 14082 N N . ASP G 1 55 ? 25.794 217.416 -53.554 1.00 40.24 1064 ASP G N 1
ATOM 14083 C CA . ASP G 1 55 ? 25.986 218.304 -54.666 1.00 46.72 1064 ASP G CA 1
ATOM 14084 C C . ASP G 1 55 ? 27.054 217.761 -55.592 1.00 43.05 1064 ASP G C 1
ATOM 14085 O O . ASP G 1 55 ? 28.249 217.852 -55.301 1.00 39.76 1064 ASP G O 1
ATOM 14094 N N . PRO G 1 56 ? 26.621 217.215 -56.728 1.00 42.22 1065 PRO G N 1
ATOM 14095 C CA . PRO G 1 56 ? 27.529 216.637 -57.728 1.00 36.58 1065 PRO G CA 1
ATOM 14096 C C . PRO G 1 56 ? 28.465 217.667 -58.345 1.00 41.57 1065 PRO G C 1
ATOM 14097 O O . PRO G 1 56 ? 29.606 217.318 -58.683 1.00 39.62 1065 PRO G O 1
ATOM 14108 N N . TYR G 1 57 ? 28.042 218.931 -58.415 1.00 42.85 1066 TYR G N 1
ATOM 14109 C CA . TYR G 1 57 ? 28.880 219.978 -59.019 1.00 44.04 1066 TYR G CA 1
ATOM 14110 C C . TYR G 1 57 ? 30.127 220.283 -58.192 1.00 35.67 1066 TYR G C 1
ATOM 14111 O O . TYR G 1 57 ? 31.234 220.399 -58.738 1.00 38.45 1066 TYR G O 1
ATOM 14129 N N . GLY G 1 58 ? 29.957 220.419 -56.891 1.00 39.77 1067 GLY G N 1
ATOM 14130 C CA . GLY G 1 58 ? 31.104 220.580 -55.992 1.00 42.84 1067 GLY G CA 1
ATOM 14131 C C . GLY G 1 58 ? 32.032 219.367 -56.066 1.00 39.03 1067 GLY G C 1
ATOM 14132 O O . GLY G 1 58 ? 33.257 219.483 -56.184 1.00 37.71 1067 GLY G O 1
ATOM 14136 N N . LEU G 1 59 ? 31.446 218.179 -56.068 1.00 40.43 1068 LEU G N 1
ATOM 14137 C CA . LEU G 1 59 ? 32.269 216.980 -56.156 1.00 30.38 1068 LEU G CA 1
ATOM 14138 C C . LEU G 1 59 ? 33.062 216.922 -57.448 1.00 36.74 1068 LEU G C 1
ATOM 14139 O O . LEU G 1 59 ? 34.179 216.408 -57.480 1.00 31.23 1068 LEU G O 1
ATOM 14155 N N . LYS G 1 60 ? 32.533 217.504 -58.511 1.00 36.00 1069 LYS G N 1
ATOM 14156 C CA . LYS G 1 60 ? 33.180 217.349 -59.791 1.00 37.18 1069 LYS G CA 1
ATOM 14157 C C . LYS G 1 60 ? 34.497 218.120 -59.796 1.00 35.58 1069 LYS G C 1
ATOM 14158 O O . LYS G 1 60 ? 35.528 217.646 -60.304 1.00 36.40 1069 LYS G O 1
ATOM 14177 N N . LYS G 1 61 ? 34.441 219.325 -59.246 1.00 38.47 1070 LYS G N 1
ATOM 14178 C CA . LYS G 1 61 ? 35.613 220.177 -59.128 1.00 42.12 1070 LYS G CA 1
ATOM 14179 C C . LYS G 1 61 ? 36.655 219.507 -58.233 1.00 37.13 1070 LYS G C 1
ATOM 14180 O O . LYS G 1 61 ? 37.878 219.564 -58.501 1.00 34.00 1070 LYS G O 1
ATOM 14199 N N . LEU G 1 62 ? 36.170 218.858 -57.178 1.00 31.81 1071 LEU G N 1
ATOM 14200 C CA . LEU G 1 62 ? 37.066 218.135 -56.272 1.00 32.23 1071 LEU G CA 1
ATOM 14201 C C . LEU G 1 62 ? 37.775 217.035 -57.063 1.00 37.38 1071 LEU G C 1
ATOM 14202 O O . LEU G 1 62 ? 39.016 216.882 -57.025 1.00 35.61 1071 LEU G O 1
ATOM 14218 N N . SER G 1 63 ? 36.972 216.287 -57.815 1.00 37.68 1072 SER G N 1
ATOM 14219 C CA . SER G 1 63 ? 37.474 215.257 -58.717 1.00 35.02 1072 SER G CA 1
ATOM 14220 C C . SER G 1 63 ? 38.553 215.770 -59.666 1.00 32.06 1072 SER G C 1
ATOM 14221 O O . SER G 1 63 ? 39.613 215.155 -59.829 1.00 42.82 1072 SER G O 1
ATOM 14229 N N . GLN G 1 64 ? 38.266 216.864 -60.338 1.00 34.47 1073 GLN G N 1
ATOM 14230 C CA . GLN G 1 64 ? 39.222 217.443 -61.267 1.00 40.06 1073 GLN G CA 1
ATOM 14231 C C . GLN G 1 64 ? 40.426 218.051 -60.538 1.00 43.23 1073 GLN G C 1
ATOM 14232 O O . GLN G 1 64 ? 41.546 218.110 -61.067 1.00 41.19 1073 GLN G O 1
ATOM 14246 N N . ALA G 1 65 ? 40.218 218.464 -59.305 1.00 41.63 1074 ALA G N 1
ATOM 14247 C CA . ALA G 1 65 ? 41.307 219.057 -58.560 1.00 44.07 1074 ALA G CA 1
ATOM 14248 C C . ALA G 1 65 ? 42.343 218.009 -58.158 1.00 42.46 1074 ALA G C 1
ATOM 14249 O O . ALA G 1 65 ? 43.531 218.221 -58.305 1.00 43.43 1074 ALA G O 1
ATOM 14256 N N . PHE G 1 66 ? 41.917 216.870 -57.646 1.00 42.53 1075 PHE G N 1
ATOM 14257 C CA . PHE G 1 66 ? 42.889 215.912 -57.121 1.00 39.49 1075 PHE G CA 1
ATOM 14258 C C . PHE G 1 66 ? 43.416 214.986 -58.252 1.00 42.83 1075 PHE G C 1
ATOM 14259 O O . PHE G 1 66 ? 42.965 213.839 -58.389 1.00 41.12 1075 PHE G O 1
ATOM 14276 N N . GLN G 1 67 ? 44.348 215.493 -59.055 1.00 44.82 1076 GLN G N 1
ATOM 14277 C CA . GLN G 1 67 ? 44.991 214.723 -60.127 1.00 40.03 1076 GLN G CA 1
ATOM 14278 C C . GLN G 1 67 ? 46.498 214.979 -60.100 1.00 44.19 1076 GLN G C 1
ATOM 14279 O O . GLN G 1 67 ? 46.998 216.019 -60.566 1.00 46.67 1076 GLN G O 1
ATOM 14293 N N . PHE G 1 68 ? 47.216 214.011 -59.563 1.00 41.37 1077 PHE G N 1
ATOM 14294 C CA . PHE G 1 68 ? 48.622 214.159 -59.312 1.00 47.90 1077 PHE G CA 1
ATOM 14295 C C . PHE G 1 68 ? 49.209 212.788 -59.513 1.00 51.07 1077 PHE G C 1
ATOM 14296 O O . PHE G 1 68 ? 48.466 211.827 -59.711 1.00 45.49 1077 PHE G O 1
ATOM 14313 N N . GLY G 1 69 ? 50.532 212.691 -59.467 1.00 52.28 1078 GLY G N 1
ATOM 14314 C CA . GLY G 1 69 ? 51.199 211.413 -59.626 1.00 54.93 1078 GLY G CA 1
ATOM 14315 C C . GLY G 1 69 ? 50.822 210.377 -58.592 1.00 56.65 1078 GLY G C 1
ATOM 14316 O O . GLY G 1 69 ? 50.721 209.186 -58.923 1.00 56.22 1078 GLY G O 1
ATOM 14320 N N . GLY G 1 70 ? 50.636 210.814 -57.340 1.00 50.20 1079 GLY G N 1
ATOM 14321 C CA . GLY G 1 70 ? 50.360 209.904 -56.238 1.00 46.53 1079 GLY G CA 1
ATOM 14322 C C . GLY G 1 70 ? 48.987 210.089 -55.602 1.00 43.15 1079 GLY G C 1
ATOM 14323 O O . GLY G 1 70 ? 48.681 209.500 -54.557 1.00 49.97 1079 GLY G O 1
ATOM 14327 N N . VAL G 1 71 ? 48.164 210.918 -56.220 1.00 42.68 1080 VAL G N 1
ATOM 14328 C CA . VAL G 1 71 ? 46.848 211.231 -55.684 1.00 44.42 1080 VAL G CA 1
ATOM 14329 C C . VAL G 1 71 ? 45.982 211.412 -56.899 1.00 40.40 1080 VAL G C 1
ATOM 14330 O O . VAL G 1 71 ? 46.203 212.339 -57.677 1.00 46.99 1080 VAL G O 1
ATOM 14343 N N . LYS G 1 72 ? 45.006 210.522 -57.082 1.00 42.63 1081 LYS G N 1
ATOM 14344 C CA . LYS G 1 72 ? 44.209 210.506 -58.321 1.00 42.99 1081 LYS G CA 1
ATOM 14345 C C . LYS G 1 72 ? 42.739 210.246 -58.054 1.00 35.77 1081 LYS G C 1
ATOM 14346 O O . LYS G 1 72 ? 42.403 209.202 -57.540 1.00 35.96 1081 LYS G O 1
ATOM 14365 N N . ALA G 1 73 ? 41.873 211.187 -58.405 1.00 31.13 1082 ALA G N 1
ATOM 14366 C CA . ALA G 1 73 ? 40.449 211.038 -58.128 1.00 35.10 1082 ALA G CA 1
ATOM 14367 C C . ALA G 1 73 ? 39.740 210.318 -59.268 1.00 39.59 1082 ALA G C 1
ATOM 14368 O O . ALA G 1 73 ? 40.033 210.546 -60.447 1.00 36.20 1082 ALA G O 1
ATOM 14375 N N . GLY G 1 74 ? 38.782 209.476 -58.909 1.00 39.14 1083 GLY G N 1
ATOM 14376 C CA . GLY G 1 74 ? 37.879 208.920 -59.896 1.00 38.80 1083 GLY G CA 1
ATOM 14377 C C . GLY G 1 74 ? 36.834 209.963 -60.211 1.00 36.34 1083 GLY G C 1
ATOM 14378 O O . GLY G 1 74 ? 36.873 211.047 -59.658 1.00 33.15 1083 GLY G O 1
ATOM 14382 N N . PRO G 1 75 ? 35.881 209.628 -61.096 1.00 38.30 1084 PRO G N 1
ATOM 14383 C CA . PRO G 1 75 ? 34.827 210.551 -61.525 1.00 39.61 1084 PRO G CA 1
ATOM 14384 C C . PRO G 1 75 ? 33.800 210.700 -60.423 1.00 32.07 1084 PRO G C 1
ATOM 14385 O O . PRO G 1 75 ? 33.836 209.955 -59.454 1.00 30.14 1084 PRO G O 1
ATOM 14396 N N . VAL G 1 76 ? 32.872 211.623 -60.583 1.00 31.18 1085 VAL G N 1
ATOM 14397 C CA . VAL G 1 76 ? 31.753 211.680 -59.657 1.00 27.63 1085 VAL G CA 1
ATOM 14398 C C . VAL G 1 76 ? 30.869 210.483 -59.810 1.00 36.12 1085 VAL G C 1
ATOM 14399 O O . VAL G 1 76 ? 30.377 210.185 -60.907 1.00 38.99 1085 VAL G O 1
ATOM 14412 N N . SER G 1 77 ? 30.631 209.789 -58.710 1.00 34.51 1086 SER G N 1
ATOM 14413 C CA . SER G 1 77 ? 29.831 208.574 -58.754 1.00 32.97 1086 SER G CA 1
ATOM 14414 C C . SER G 1 77 ? 28.768 208.675 -57.673 1.00 30.94 1086 SER G C 1
ATOM 14415 O O . SER G 1 77 ? 28.465 209.788 -57.247 1.00 34.35 1086 SER G O 1
ATOM 14423 N N . CYS G 1 78 ? 28.199 207.557 -57.214 1.00 34.66 1087 CYS G N 1
ATOM 14424 C CA . CYS G 1 78 ? 27.055 207.610 -56.278 1.00 35.52 1087 CYS G CA 1
ATOM 14425 C C . CYS G 1 78 ? 27.133 206.513 -55.302 1.00 33.34 1087 CYS G C 1
ATOM 14426 O O . CYS G 1 78 ? 27.557 205.446 -55.671 1.00 34.19 1087 CYS G O 1
ATOM 14434 N N . LEU G 1 79 ? 26.591 206.707 -54.113 1.00 34.48 1088 LEU G N 1
ATOM 14435 C CA . LEU G 1 79 ? 26.375 205.588 -53.227 1.00 33.90 1088 LEU G CA 1
ATOM 14436 C C . LEU G 1 79 ? 25.056 204.979 -53.660 1.00 42.49 1088 LEU G C 1
ATOM 14437 O O . LEU G 1 79 ? 24.261 205.664 -54.268 1.00 42.45 1088 LEU G O 1
ATOM 14453 N N . PRO G 1 80 ? 24.839 203.676 -53.393 1.00 38.60 1089 PRO G N 1
ATOM 14454 C CA . PRO G 1 80 ? 23.513 203.125 -53.704 1.00 44.74 1089 PRO G CA 1
ATOM 14455 C C . PRO G 1 80 ? 22.487 203.697 -52.735 1.00 47.69 1089 PRO G C 1
ATOM 14456 O O . PRO G 1 80 ? 22.878 204.365 -51.767 1.00 39.65 1089 PRO G O 1
ATOM 14467 N N . HIS G 1 81 ? 21.206 203.450 -53.006 1.00 49.11 1090 HIS G N 1
ATOM 14468 C CA . HIS G 1 81 ? 20.115 203.939 -52.159 1.00 51.33 1090 HIS G CA 1
ATOM 14469 C C . HIS G 1 81 ? 20.123 203.198 -50.844 1.00 44.99 1090 HIS G C 1
ATOM 14470 O O . HIS G 1 81 ? 20.406 202.019 -50.801 1.00 50.82 1090 HIS G O 1
ATOM 14485 N N . PRO G 1 82 ? 19.824 203.899 -49.756 1.00 52.89 1091 PRO G N 1
ATOM 14486 C CA . PRO G 1 82 ? 19.944 203.245 -48.450 1.00 53.73 1091 PRO G CA 1
ATOM 14487 C C . PRO G 1 82 ? 18.795 202.285 -48.131 1.00 60.80 1091 PRO G C 1
ATOM 14488 O O . PRO G 1 82 ? 18.951 201.378 -47.324 1.00 59.76 1091 PRO G O 1
ATOM 14499 N N . GLY G 1 83 ? 17.640 202.487 -48.742 1.00 57.59 1092 GLY G N 1
ATOM 14500 C CA . GLY G 1 83 ? 16.489 201.693 -48.370 1.00 63.65 1092 GLY G CA 1
ATOM 14501 C C . GLY G 1 83 ? 15.810 201.154 -49.601 1.00 70.77 1092 GLY G C 1
ATOM 14502 O O . GLY G 1 83 ? 16.237 201.459 -50.719 1.00 63.67 1092 GLY G O 1
ATOM 14506 N N . PRO G 1 84 ? 14.737 200.369 -49.400 1.00 76.82 1093 PRO G N 1
ATOM 14507 C CA . PRO G 1 84 ? 13.972 199.680 -50.451 1.00 69.34 1093 PRO G CA 1
ATOM 14508 C C . PRO G 1 84 ? 13.505 200.610 -51.570 1.00 72.30 1093 PRO G C 1
ATOM 14509 O O . PRO G 1 84 ? 13.352 200.159 -52.709 1.00 73.21 1093 PRO G O 1
ATOM 14520 N N . ASP G 1 85 ? 13.299 201.889 -51.263 1.00 70.66 1094 ASP G N 1
ATOM 14521 C CA . ASP G 1 85 ? 12.864 202.851 -52.273 1.00 67.11 1094 ASP G CA 1
ATOM 14522 C C . ASP G 1 85 ? 13.952 203.851 -52.624 1.00 66.41 1094 ASP G C 1
ATOM 14523 O O . ASP G 1 85 ? 14.971 203.946 -51.958 1.00 67.40 1094 ASP G O 1
ATOM 14532 N N . GLN G 1 86 ? 13.699 204.623 -53.668 1.00 65.83 1095 GLN G N 1
ATOM 14533 C CA . GLN G 1 86 ? 14.627 205.644 -54.092 1.00 63.38 1095 GLN G CA 1
ATOM 14534 C C . GLN G 1 86 ? 14.520 206.804 -53.112 1.00 65.90 1095 GLN G C 1
ATOM 14535 O O . GLN G 1 86 ? 13.425 207.171 -52.706 1.00 63.06 1095 GLN G O 1
ATOM 14549 N N . SER G 1 87 ? 15.674 207.332 -52.704 1.00 66.18 1096 SER G N 1
ATOM 14550 C CA . SER G 1 87 ? 15.771 208.455 -51.778 1.00 59.91 1096 SER G CA 1
ATOM 14551 C C . SER G 1 87 ? 16.692 209.472 -52.423 1.00 57.79 1096 SER G C 1
ATOM 14552 O O . SER G 1 87 ? 17.252 209.214 -53.482 1.00 55.53 1096 SER G O 1
ATOM 14560 N N . PRO G 1 88 ? 16.862 210.639 -51.790 1.00 55.99 1097 PRO G N 1
ATOM 14561 C CA . PRO G 1 88 ? 17.798 211.602 -52.388 1.00 57.07 1097 PRO G CA 1
ATOM 14562 C C . PRO G 1 88 ? 19.173 210.966 -52.631 1.00 45.32 1097 PRO G C 1
ATOM 14563 O O . PRO G 1 88 ? 19.660 210.206 -51.802 1.00 48.79 1097 PRO G O 1
ATOM 14574 N N . ILE G 1 89 ? 19.795 211.303 -53.747 1.00 42.72 1098 ILE G N 1
ATOM 14575 C CA . ILE G 1 89 ? 21.044 210.686 -54.123 1.00 41.17 1098 ILE G CA 1
ATOM 14576 C C . ILE G 1 89 ? 22.227 211.243 -53.346 1.00 47.25 1098 ILE G C 1
ATOM 14577 O O . ILE G 1 89 ? 22.417 212.478 -53.230 1.00 45.01 1098 ILE G O 1
ATOM 14593 N N . THR G 1 90 ? 23.037 210.330 -52.826 1.00 45.36 1099 THR G N 1
ATOM 14594 C CA . THR G 1 90 ? 24.318 210.703 -52.258 1.00 37.78 1099 THR G CA 1
ATOM 14595 C C . THR G 1 90 ? 25.418 210.436 -53.257 1.00 35.59 1099 THR G C 1
ATOM 14596 O O . THR G 1 90 ? 25.715 209.280 -53.579 1.00 42.09 1099 THR G O 1
ATOM 14607 N N . TYR G 1 91 ? 26.011 211.510 -53.759 1.00 36.13 1100 TYR G N 1
ATOM 14608 C CA . TYR G 1 91 ? 27.166 211.401 -54.647 1.00 40.18 1100 TYR G CA 1
ATOM 14609 C C . TYR G 1 91 ? 28.460 211.188 -53.876 1.00 40.28 1100 TYR G C 1
ATOM 14610 O O . TYR G 1 91 ? 28.565 211.604 -52.727 1.00 34.63 1100 TYR G O 1
ATOM 14628 N N . CYS G 1 92 ? 29.440 210.554 -54.512 1.00 33.86 1101 CYS G N 1
ATOM 14629 C CA . CYS G 1 92 ? 30.732 210.380 -53.871 1.00 29.61 1101 CYS G CA 1
ATOM 14630 C C . CYS G 1 92 ? 31.811 210.435 -54.910 1.00 32.03 1101 CYS G C 1
ATOM 14631 O O . CYS G 1 92 ? 31.553 210.210 -56.090 1.00 34.67 1101 CYS G O 1
ATOM 14639 N N . VAL G 1 93 ? 33.007 210.794 -54.485 1.00 32.30 1102 VAL G N 1
ATOM 14640 C CA . VAL G 1 93 ? 34.215 210.712 -55.299 1.00 30.52 1102 VAL G CA 1
ATOM 14641 C C . VAL G 1 93 ? 35.281 209.976 -54.457 1.00 36.97 1102 VAL G C 1
ATOM 14642 O O . VAL G 1 93 ? 35.439 210.274 -53.252 1.00 31.65 1102 VAL G O 1
ATOM 14655 N N . TYR G 1 94 ? 35.957 208.986 -55.048 1.00 30.99 1103 TYR G N 1
ATOM 14656 C CA . TYR G 1 94 ? 37.090 208.329 -54.393 1.00 33.21 1103 TYR G CA 1
ATOM 14657 C C . TYR G 1 94 ? 38.400 208.998 -54.830 1.00 36.78 1103 TYR G C 1
ATOM 14658 O O . TYR G 1 94 ? 38.668 209.140 -56.019 1.00 34.91 1103 TYR G O 1
ATOM 14676 N N . VAL G 1 95 ? 39.216 209.417 -53.875 1.00 35.27 1104 VAL G N 1
ATOM 14677 C CA . VAL G 1 95 ? 40.563 209.925 -54.179 1.00 33.12 1104 VAL G CA 1
ATOM 14678 C C . VAL G 1 95 ? 41.593 208.861 -53.749 1.00 40.37 1104 VAL G C 1
ATOM 14679 O O . VAL G 1 95 ? 41.807 208.612 -52.546 1.00 35.90 1104 VAL G O 1
ATOM 14692 N N . TYR G 1 96 ? 42.234 208.288 -54.741 1.00 37.93 1105 TYR G N 1
ATOM 14693 C CA . TYR G 1 96 ? 43.083 207.147 -54.596 1.00 41.33 1105 TYR G CA 1
ATOM 14694 C C . TYR G 1 96 ? 44.508 207.562 -54.267 1.00 37.55 1105 TYR G C 1
ATOM 14695 O O . TYR G 1 96 ? 45.035 208.445 -54.864 1.00 38.87 1105 TYR G O 1
ATOM 14713 N N . CYS G 1 97 ? 45.088 206.886 -53.295 1.00 35.29 1106 CYS G N 1
ATOM 14714 C CA . CYS G 1 97 ? 46.412 207.155 -52.781 1.00 45.70 1106 CYS G CA 1
ATOM 14715 C C . CYS G 1 97 ? 47.218 205.910 -52.583 1.00 46.01 1106 CYS G C 1
ATOM 14716 O O . CYS G 1 97 ? 46.714 204.837 -52.711 1.00 42.25 1106 CYS G O 1
ATOM 14724 N N . GLN G 1 98 ? 48.476 206.088 -52.212 1.00 49.80 1107 GLN G N 1
ATOM 14725 C CA . GLN G 1 98 ? 49.388 204.983 -51.970 1.00 53.27 1107 GLN G CA 1
ATOM 14726 C C . GLN G 1 98 ? 49.764 204.702 -50.511 1.00 50.41 1107 GLN G C 1
ATOM 14727 O O . GLN G 1 98 ? 50.351 203.698 -50.233 1.00 57.29 1107 GLN G O 1
ATOM 14741 N N . ASN G 1 99 ? 49.424 205.579 -49.593 1.00 51.14 1108 ASN G N 1
ATOM 14742 C CA . ASN G 1 99 ? 49.595 205.313 -48.177 1.00 42.23 1108 ASN G CA 1
ATOM 14743 C C . ASN G 1 99 ? 48.553 206.021 -47.335 1.00 47.52 1108 ASN G C 1
ATOM 14744 O O . ASN G 1 99 ? 47.867 206.948 -47.793 1.00 46.93 1108 ASN G O 1
ATOM 14755 N N . LYS G 1 100 ? 48.443 205.558 -46.100 1.00 44.34 1109 LYS G N 1
ATOM 14756 C CA . LYS G 1 100 ? 47.534 206.105 -45.108 1.00 50.98 1109 LYS G CA 1
ATOM 14757 C C . LYS G 1 100 ? 47.827 207.572 -44.787 1.00 54.37 1109 LYS G C 1
ATOM 14758 O O . LYS G 1 100 ? 46.910 208.350 -44.531 1.00 52.82 1109 LYS G O 1
ATOM 14777 N N . ASP G 1 101 ? 49.105 207.950 -44.796 1.00 56.86 1110 ASP G N 1
ATOM 14778 C CA . ASP G 1 101 ? 49.493 209.334 -44.529 1.00 53.65 1110 ASP G CA 1
ATOM 14779 C C . ASP G 1 101 ? 48.913 210.252 -45.578 1.00 48.29 1110 ASP G C 1
ATOM 14780 O O . ASP G 1 101 ? 48.317 211.281 -45.251 1.00 41.16 1110 ASP G O 1
ATOM 14789 N N . THR G 1 102 ? 49.101 209.898 -46.849 1.00 47.18 1111 THR G N 1
ATOM 14790 C CA . THR G 1 102 ? 48.604 210.752 -47.922 1.00 50.74 1111 THR G CA 1
ATOM 14791 C C . THR G 1 102 ? 47.056 210.894 -47.852 1.00 45.67 1111 THR G C 1
ATOM 14792 O O . THR G 1 102 ? 46.524 212.000 -47.943 1.00 43.05 1111 THR G O 1
ATOM 14803 N N . SER G 1 103 ? 46.358 209.782 -47.660 1.00 40.15 1112 SER G N 1
ATOM 14804 C CA . SER G 1 103 ? 44.925 209.817 -47.394 1.00 41.06 1112 SER G CA 1
ATOM 14805 C C . SER G 1 103 ? 44.572 210.876 -46.393 1.00 40.73 1112 SER G C 1
ATOM 14806 O O . SER G 1 103 ? 43.724 211.723 -46.655 1.00 41.55 1112 SER G O 1
ATOM 14814 N N . LYS G 1 104 ? 45.205 210.822 -45.214 1.00 48.24 1113 LYS G N 1
ATOM 14815 C CA . LYS G 1 104 ? 44.884 211.767 -44.140 1.00 46.50 1113 LYS G CA 1
ATOM 14816 C C . LYS G 1 104 ? 45.158 213.176 -44.611 1.00 37.97 1113 LYS G C 1
ATOM 14817 O O . LYS G 1 104 ? 44.402 214.122 -44.331 1.00 39.71 1113 LYS G O 1
ATOM 14836 N N . LYS G 1 105 ? 46.233 213.342 -45.350 1.00 34.09 1114 LYS G N 1
ATOM 14837 C CA . LYS G 1 105 ? 46.540 214.673 -45.826 1.00 40.32 1114 LYS G CA 1
ATOM 14838 C C . LYS G 1 105 ? 45.522 215.127 -46.873 1.00 39.16 1114 LYS G C 1
ATOM 14839 O O . LYS G 1 105 ? 45.271 216.336 -47.058 1.00 39.52 1114 LYS G O 1
ATOM 14858 N N . VAL G 1 106 ? 44.931 214.165 -47.572 1.00 40.21 1115 VAL G N 1
ATOM 14859 C CA . VAL G 1 106 ? 43.940 214.523 -48.576 1.00 40.80 1115 VAL G CA 1
ATOM 14860 C C . VAL G 1 106 ? 42.710 215.065 -47.863 1.00 32.43 1115 VAL G C 1
ATOM 14861 O O . VAL G 1 106 ? 42.090 216.035 -48.329 1.00 33.71 1115 VAL G O 1
ATOM 14874 N N . GLN G 1 107 ? 42.342 214.421 -46.753 1.00 37.04 1116 GLN G N 1
ATOM 14875 C CA . GLN G 1 107 ? 41.201 214.880 -45.959 1.00 39.65 1116 GLN G CA 1
ATOM 14876 C C . GLN G 1 107 ? 41.455 216.261 -45.444 1.00 41.73 1116 GLN G C 1
ATOM 14877 O O . GLN G 1 107 ? 40.579 217.126 -45.491 1.00 39.64 1116 GLN G O 1
ATOM 14891 N N . MET G 1 108 ? 42.659 216.461 -44.939 1.00 40.50 1117 MET G N 1
ATOM 14892 C CA . MET G 1 108 ? 43.074 217.753 -44.428 1.00 41.49 1117 MET G CA 1
ATOM 14893 C C . MET G 1 108 ? 43.083 218.799 -45.528 1.00 43.65 1117 MET G C 1
ATOM 14894 O O . MET G 1 108 ? 42.692 219.963 -45.321 1.00 43.37 1117 MET G O 1
ATOM 14908 N N . ALA G 1 109 ? 43.539 218.406 -46.710 1.00 39.84 1118 ALA G N 1
ATOM 14909 C CA . ALA G 1 109 ? 43.602 219.365 -47.807 1.00 37.25 1118 ALA G CA 1
ATOM 14910 C C . ALA G 1 109 ? 42.217 219.923 -48.094 1.00 42.28 1118 ALA G C 1
ATOM 14911 O O . ALA G 1 109 ? 42.048 221.134 -48.255 1.00 38.29 1118 ALA G O 1
ATOM 14918 N N . ARG G 1 110 ? 41.208 219.054 -48.131 1.00 40.52 1119 ARG G N 1
ATOM 14919 C CA . ARG G 1 110 ? 39.873 219.518 -48.489 1.00 41.22 1119 ARG G CA 1
ATOM 14920 C C . ARG G 1 110 ? 39.165 220.293 -47.357 1.00 40.95 1119 ARG G C 1
ATOM 14921 O O . ARG G 1 110 ? 38.398 221.215 -47.628 1.00 40.91 1119 ARG G O 1
ATOM 14942 N N . LEU G 1 111 ? 39.382 219.900 -46.105 1.00 40.03 1120 LEU G N 1
ATOM 14943 C CA . LEU G 1 111 ? 38.919 220.704 -44.953 1.00 44.22 1120 LEU G CA 1
ATOM 14944 C C . LEU G 1 111 ? 39.472 222.135 -45.002 1.00 32.59 1120 LEU G C 1
ATOM 14945 O O . LEU G 1 111 ? 38.758 223.127 -44.784 1.00 40.12 1120 LEU G O 1
ATOM 14961 N N . ALA G 1 112 ? 40.739 222.237 -45.350 1.00 39.11 1121 ALA G N 1
ATOM 14962 C CA . ALA G 1 112 ? 41.383 223.518 -45.504 1.00 33.88 1121 ALA G CA 1
ATOM 14963 C C . ALA G 1 112 ? 40.672 224.335 -46.558 1.00 46.17 1121 ALA G C 1
ATOM 14964 O O . ALA G 1 112 ? 40.305 225.517 -46.342 1.00 39.22 1121 ALA G O 1
ATOM 14971 N N . TRP G 1 113 ? 40.475 223.715 -47.713 1.00 41.91 1122 TRP G N 1
ATOM 14972 C CA . TRP G 1 113 ? 39.783 224.390 -48.785 1.00 38.98 1122 TRP G CA 1
ATOM 14973 C C . TRP G 1 113 ? 38.403 224.859 -48.293 1.00 39.23 1122 TRP G C 1
ATOM 14974 O O . TRP G 1 113 ? 38.013 225.989 -48.534 1.00 36.63 1122 TRP G O 1
ATOM 14995 N N . GLU G 1 114 ? 37.687 224.000 -47.572 1.00 39.62 1123 GLU G N 1
ATOM 14996 C CA . GLU G 1 114 ? 36.379 224.362 -47.017 1.00 32.74 1123 GLU G CA 1
ATOM 14997 C C . GLU G 1 114 ? 36.454 225.558 -46.015 1.00 40.74 1123 GLU G C 1
ATOM 14998 O O . GLU G 1 114 ? 35.630 226.480 -46.063 1.00 43.32 1123 GLU G O 1
ATOM 15010 N N . ALA G 1 115 ? 37.442 225.548 -45.120 1.00 42.44 1124 ALA G N 1
ATOM 15011 C CA . ALA G 1 115 ? 37.614 226.676 -44.191 1.00 42.42 1124 ALA G CA 1
ATOM 15012 C C . ALA G 1 115 ? 37.831 227.986 -44.945 1.00 35.73 1124 ALA G C 1
ATOM 15013 O O . ALA G 1 115 ? 37.359 229.012 -44.532 1.00 44.60 1124 ALA G O 1
ATOM 15020 N N . SER G 1 116 ? 38.520 227.953 -46.072 1.00 43.62 1125 SER G N 1
ATOM 15021 C CA . SER G 1 116 ? 38.808 229.179 -46.777 1.00 37.06 1125 SER G CA 1
ATOM 15022 C C . SER G 1 116 ? 37.750 229.545 -47.824 1.00 47.98 1125 SER G C 1
ATOM 15023 O O . SER G 1 116 ? 37.884 230.573 -48.514 1.00 45.83 1125 SER G O 1
ATOM 15031 N N . HIS G 1 117 ? 36.702 228.723 -47.946 1.00 47.42 1126 HIS G N 1
ATOM 15032 C CA . HIS G 1 117 ? 35.593 229.027 -48.876 1.00 43.20 1126 HIS G CA 1
ATOM 15033 C C . HIS G 1 117 ? 34.263 228.603 -48.310 1.00 47.20 1126 HIS G C 1
ATOM 15034 O O . HIS G 1 117 ? 33.803 227.507 -48.565 1.00 52.09 1126 HIS G O 1
ATOM 15049 N N . PRO G 1 118 ? 33.631 229.484 -47.536 1.00 51.98 1127 PRO G N 1
ATOM 15050 C CA . PRO G 1 118 ? 32.371 229.206 -46.819 1.00 55.09 1127 PRO G CA 1
ATOM 15051 C C . PRO G 1 118 ? 31.232 228.690 -47.704 1.00 58.27 1127 PRO G C 1
ATOM 15052 O O . PRO G 1 118 ? 30.354 227.962 -47.241 1.00 60.84 1127 PRO G O 1
ATOM 15063 N N . LEU G 1 119 ? 31.220 229.138 -48.951 1.00 59.23 1128 LEU G N 1
ATOM 15064 C CA . LEU G 1 119 ? 30.276 228.658 -49.954 1.00 63.84 1128 LEU G CA 1
ATOM 15065 C C . LEU G 1 119 ? 30.409 227.154 -50.234 1.00 60.34 1128 LEU G C 1
ATOM 15066 O O . LEU G 1 119 ? 29.423 226.492 -50.527 1.00 61.50 1128 LEU G O 1
ATOM 15082 N N . ALA G 1 120 ? 31.624 226.625 -50.128 1.00 53.53 1129 ALA G N 1
ATOM 15083 C CA . ALA G 1 120 ? 31.914 225.272 -50.575 1.00 45.42 1129 ALA G CA 1
ATOM 15084 C C . ALA G 1 120 ? 31.233 224.239 -49.689 1.00 50.28 1129 ALA G C 1
ATOM 15085 O O . ALA G 1 120 ? 30.989 224.462 -48.492 1.00 46.14 1129 ALA G O 1
ATOM 15092 N N . GLY G 1 121 ? 30.854 223.123 -50.302 1.00 45.45 1130 GLY G N 1
ATOM 15093 C CA . GLY G 1 121 ? 30.204 222.064 -49.557 1.00 48.64 1130 GLY G CA 1
ATOM 15094 C C . GLY G 1 121 ? 31.150 221.505 -48.489 1.00 51.33 1130 GLY G C 1
ATOM 15095 O O . GLY G 1 121 ? 32.336 221.334 -48.766 1.00 45.13 1130 GLY G O 1
ATOM 15099 N N . ASN G 1 122 ? 30.614 221.240 -47.292 1.00 41.92 1131 ASN G N 1
ATOM 15100 C CA . ASN G 1 122 ? 31.312 220.569 -46.217 1.00 42.33 1131 ASN G CA 1
ATOM 15101 C C . ASN G 1 122 ? 31.143 219.047 -46.301 1.00 46.11 1131 ASN G C 1
ATOM 15102 O O . ASN G 1 122 ? 30.276 218.465 -45.652 1.00 49.15 1131 ASN G O 1
ATOM 15113 N N . LEU G 1 123 ? 32.021 218.416 -47.075 1.00 44.53 1132 LEU G N 1
ATOM 15114 C CA . LEU G 1 123 ? 31.864 217.023 -47.495 1.00 44.27 1132 LEU G CA 1
ATOM 15115 C C . LEU G 1 123 ? 32.241 216.093 -46.367 1.00 44.02 1132 LEU G C 1
ATOM 15116 O O . LEU G 1 123 ? 33.195 216.351 -45.675 1.00 48.36 1132 LEU G O 1
ATOM 15132 N N . GLN G 1 124 ? 31.456 215.048 -46.164 1.00 33.72 1133 GLN G N 1
ATOM 15133 C CA . GLN G 1 124 ? 31.797 213.981 -45.261 1.00 38.94 1133 GLN G CA 1
ATOM 15134 C C . GLN G 1 124 ? 32.845 213.134 -45.946 1.00 38.25 1133 GLN G C 1
ATOM 15135 O O . GLN G 1 124 ? 32.864 213.032 -47.184 1.00 42.56 1133 GLN G O 1
ATOM 15149 N N . SER G 1 125 ? 33.716 212.507 -45.173 1.00 36.78 1134 SER G N 1
ATOM 15150 C CA . SER G 1 125 ? 34.785 211.739 -45.777 1.00 36.37 1134 SER G CA 1
ATOM 15151 C C . SER G 1 125 ? 35.131 210.557 -44.896 1.00 38.58 1134 SER G C 1
ATOM 15152 O O . SER G 1 125 ? 34.762 210.523 -43.713 1.00 38.56 1134 SER G O 1
ATOM 15160 N N . SER G 1 126 ? 35.742 209.548 -45.514 1.00 35.51 1135 SER G N 1
ATOM 15161 C CA . SER G 1 126 ? 36.310 208.387 -44.808 1.00 39.23 1135 SER G CA 1
ATOM 15162 C C . SER G 1 126 ? 37.588 207.949 -45.497 1.00 41.78 1135 SER G C 1
ATOM 15163 O O . SER G 1 126 ? 37.650 207.918 -46.726 1.00 33.77 1135 SER G O 1
ATOM 15171 N N . ILE G 1 127 ? 38.604 207.622 -44.705 1.00 35.24 1136 ILE G N 1
ATOM 15172 C CA . ILE G 1 127 ? 39.765 206.887 -45.208 1.00 37.93 1136 ILE G CA 1
ATOM 15173 C C . ILE G 1 127 ? 39.273 205.517 -45.643 1.00 36.25 1136 ILE G C 1
ATOM 15174 O O . ILE G 1 127 ? 38.308 204.991 -45.077 1.00 35.22 1136 ILE G O 1
ATOM 15190 N N . VAL G 1 128 ? 39.936 204.949 -46.644 1.00 36.53 1137 VAL G N 1
ATOM 15191 C CA . VAL G 1 128 ? 39.505 203.682 -47.256 1.00 35.64 1137 VAL G CA 1
ATOM 15192 C C . VAL G 1 128 ? 40.733 202.827 -47.422 1.00 34.79 1137 VAL G C 1
ATOM 15193 O O . VAL G 1 128 ? 41.772 203.341 -47.860 1.00 37.94 1137 VAL G O 1
ATOM 15206 N N . LYS G 1 129 ? 40.625 201.535 -47.141 1.00 35.58 1138 LYS G N 1
ATOM 15207 C CA . LYS G 1 129 ? 41.760 200.633 -47.370 1.00 40.28 1138 LYS G CA 1
ATOM 15208 C C . LYS G 1 129 ? 41.357 199.457 -48.242 1.00 38.45 1138 LYS G C 1
ATOM 15209 O O . LYS G 1 129 ? 40.300 198.870 -48.021 1.00 38.52 1138 LYS G O 1
ATOM 15228 N N . PHE G 1 130 ? 42.204 199.118 -49.228 1.00 38.03 1139 PHE G N 1
ATOM 15229 C CA . PHE G 1 130 ? 41.984 197.984 -50.123 1.00 37.31 1139 PHE G CA 1
ATOM 15230 C C . PHE G 1 130 ? 42.946 196.844 -49.831 1.00 39.57 1139 PHE G C 1
ATOM 15231 O O . PHE G 1 130 ? 44.148 197.046 -49.799 1.00 40.25 1139 PHE G O 1
ATOM 15248 N N . LYS G 1 131 ? 42.407 195.644 -49.704 1.00 39.88 1140 LYS G N 1
ATOM 15249 C CA . LYS G 1 131 ? 43.213 194.484 -49.372 1.00 45.83 1140 LYS G CA 1
ATOM 15250 C C . LYS G 1 131 ? 44.181 194.157 -50.505 1.00 49.11 1140 LYS G C 1
ATOM 15251 O O . LYS G 1 131 ? 45.271 193.684 -50.261 1.00 45.42 1140 LYS G O 1
ATOM 15270 N N . LYS G 1 132 ? 43.779 194.404 -51.741 1.00 42.23 1141 LYS G N 1
ATOM 15271 C CA . LYS G 1 132 ? 44.652 194.160 -52.864 1.00 40.81 1141 LYS G CA 1
ATOM 15272 C C . LYS G 1 132 ? 44.840 195.458 -53.606 1.00 44.50 1141 LYS G C 1
ATOM 15273 O O . LYS G 1 132 ? 43.957 196.303 -53.598 1.00 44.00 1141 LYS G O 1
ATOM 15292 N N . PRO G 1 133 ? 45.999 195.619 -54.247 1.00 45.00 1142 PRO G N 1
ATOM 15293 C CA . PRO G 1 133 ? 46.441 196.849 -54.912 1.00 47.55 1142 PRO G CA 1
ATOM 15294 C C . PRO G 1 133 ? 45.646 197.134 -56.151 1.00 46.85 1142 PRO G C 1
ATOM 15295 O O . PRO G 1 133 ? 45.320 196.193 -56.846 1.00 48.80 1142 PRO G O 1
ATOM 15306 N N . LEU G 1 134 ? 45.369 198.398 -56.429 1.00 43.26 1143 LEU G N 1
ATOM 15307 C CA . LEU G 1 134 ? 44.637 198.782 -57.629 1.00 47.42 1143 LEU G CA 1
ATOM 15308 C C . LEU G 1 134 ? 45.580 199.048 -58.787 1.00 43.75 1143 LEU G C 1
ATOM 15309 O O . LEU G 1 134 ? 46.707 199.468 -58.589 1.00 46.85 1143 LEU G O 1
ATOM 15325 N N . PRO G 1 135 ? 45.110 198.813 -60.007 1.00 40.70 1144 PRO G N 1
ATOM 15326 C CA . PRO G 1 135 ? 45.945 199.007 -61.199 1.00 43.54 1144 PRO G CA 1
ATOM 15327 C C . PRO G 1 135 ? 46.168 200.481 -61.589 1.00 45.25 1144 PRO G C 1
ATOM 15328 O O . PRO G 1 135 ? 45.605 200.948 -62.569 1.00 52.88 1144 PRO G O 1
ATOM 15339 N N . LEU G 1 136 ? 46.974 201.200 -60.819 1.00 52.59 1145 LEU G N 1
ATOM 15340 C CA . LEU G 1 136 ? 47.257 202.604 -61.114 1.00 54.11 1145 LEU G CA 1
ATOM 15341 C C . LEU G 1 136 ? 48.760 202.859 -61.232 1.00 58.79 1145 LEU G C 1
ATOM 15342 O O . LEU G 1 136 ? 49.217 203.999 -61.159 1.00 61.64 1145 LEU G O 1
ATOM 15358 N N . THR G 1 137 ? 49.529 201.792 -61.393 1.00 62.92 1146 THR G N 1
ATOM 15359 C CA . THR G 1 137 ? 50.939 201.915 -61.726 1.00 68.49 1146 THR G CA 1
ATOM 15360 C C . THR G 1 137 ? 51.021 202.215 -63.221 1.00 75.15 1146 THR G C 1
ATOM 15361 O O . THR G 1 137 ? 50.222 201.679 -63.991 1.00 80.84 1146 THR G O 1
ATOM 15372 N N . GLN G 1 138 ? 51.963 203.050 -63.654 1.00 77.59 1147 GLN G N 1
ATOM 15373 C CA . GLN G 1 138 ? 52.134 203.260 -65.097 1.00 84.02 1147 GLN G CA 1
ATOM 15374 C C . GLN G 1 138 ? 53.380 202.541 -65.639 1.00 84.51 1147 GLN G C 1
ATOM 15375 O O . GLN G 1 138 ? 53.278 201.582 -66.415 1.00 80.92 1147 GLN G O 1
ATOM 15389 N N . ARG H 1 4 ? 25.470 215.670 -67.594 1.00 70.62 1013 ARG H N 1
ATOM 15390 C CA . ARG H 1 4 ? 24.568 215.211 -66.541 1.00 61.48 1013 ARG H CA 1
ATOM 15391 C C . ARG H 1 4 ? 25.299 214.149 -65.701 1.00 68.52 1013 ARG H C 1
ATOM 15392 O O . ARG H 1 4 ? 26.354 213.658 -66.121 1.00 67.60 1013 ARG H O 1
ATOM 15412 N N . TYR H 1 5 ? 24.756 213.806 -64.525 1.00 56.22 1014 TYR H N 1
ATOM 15413 C CA . TYR H 1 5 ? 25.479 212.972 -63.554 1.00 59.47 1014 TYR H CA 1
ATOM 15414 C C . TYR H 1 5 ? 24.945 211.549 -63.416 1.00 52.55 1014 TYR H C 1
ATOM 15415 O O . TYR H 1 5 ? 23.790 211.280 -63.751 1.00 53.51 1014 TYR H O 1
ATOM 15433 N N . GLN H 1 6 ? 25.788 210.643 -62.917 1.00 50.93 1015 GLN H N 1
ATOM 15434 C CA . GLN H 1 6 ? 25.394 209.250 -62.736 1.00 49.83 1015 GLN H CA 1
ATOM 15435 C C . GLN H 1 6 ? 24.280 209.133 -61.683 1.00 46.77 1015 GLN H C 1
ATOM 15436 O O . GLN H 1 6 ? 24.079 210.017 -60.865 1.00 44.73 1015 GLN H O 1
ATOM 15450 N N . GLN H 1 7 ? 23.509 208.062 -61.741 1.00 46.62 1016 GLN H N 1
ATOM 15451 C CA . GLN H 1 7 ? 22.515 207.813 -60.711 1.00 48.83 1016 GLN H CA 1
ATOM 15452 C C . GLN H 1 7 ? 22.776 206.431 -60.211 1.00 42.91 1016 GLN H C 1
ATOM 15453 O O . GLN H 1 7 ? 23.313 205.638 -60.955 1.00 46.39 1016 GLN H O 1
ATOM 15467 N N . PRO H 1 8 ? 22.318 206.117 -58.998 1.00 38.67 1017 PRO H N 1
ATOM 15468 C CA . PRO H 1 8 ? 22.460 204.771 -58.445 1.00 42.99 1017 PRO H CA 1
ATOM 15469 C C . PRO H 1 8 ? 21.425 203.810 -58.991 1.00 51.60 1017 PRO H C 1
ATOM 15470 O O . PRO H 1 8 ? 20.385 204.230 -59.479 1.00 51.15 1017 PRO H O 1
ATOM 15481 N N . PRO H 1 9 ? 21.721 202.514 -58.909 1.00 48.70 1018 PRO H N 1
ATOM 15482 C CA . PRO H 1 9 ? 20.767 201.498 -59.326 1.00 47.10 1018 PRO H CA 1
ATOM 15483 C C . PRO H 1 9 ? 19.481 201.609 -58.526 1.00 52.32 1018 PRO H C 1
ATOM 15484 O O . PRO H 1 9 ? 19.504 201.891 -57.315 1.00 49.28 1018 PRO H O 1
ATOM 15495 N N . VAL H 1 10 ? 18.368 201.374 -59.220 1.00 50.91 1019 VAL H N 1
ATOM 15496 C CA . VAL H 1 10 ? 17.043 201.320 -58.608 1.00 59.30 1019 VAL H CA 1
ATOM 15497 C C . VAL H 1 10 ? 16.890 200.098 -57.696 1.00 57.07 1019 VAL H C 1
ATOM 15498 O O . VAL H 1 10 ? 17.123 198.972 -58.124 1.00 56.86 1019 VAL H O 1
ATOM 15511 N N . PRO H 1 11 ? 16.528 200.316 -56.426 1.00 50.91 1020 PRO H N 1
ATOM 15512 C CA . PRO H 1 11 ? 16.323 199.153 -55.556 1.00 59.05 1020 PRO H CA 1
ATOM 15513 C C . PRO H 1 11 ? 15.062 198.387 -55.899 1.00 62.15 1020 PRO H C 1
ATOM 15514 O O . PRO H 1 11 ? 14.114 198.944 -56.451 1.00 59.07 1020 PRO H O 1
ATOM 15525 N N . TYR H 1 12 ? 15.057 197.099 -55.584 1.00 58.78 1021 TYR H N 1
ATOM 15526 C CA . TYR H 1 12 ? 13.905 196.277 -55.882 1.00 68.54 1021 TYR H CA 1
ATOM 15527 C C . TYR H 1 12 ? 13.858 195.148 -54.873 1.00 68.55 1021 TYR H C 1
ATOM 15528 O O . TYR H 1 12 ? 14.892 194.752 -54.355 1.00 67.28 1021 TYR H O 1
ATOM 15546 N N . ARG H 1 13 ? 12.658 194.668 -54.559 1.00 79.42 1022 ARG H N 1
ATOM 15547 C CA . ARG H 1 13 ? 12.500 193.536 -53.638 1.00 82.65 1022 ARG H CA 1
ATOM 15548 C C . ARG H 1 13 ? 12.023 192.270 -54.363 1.00 81.31 1022 ARG H C 1
ATOM 15549 O O . ARG H 1 13 ? 12.500 191.170 -54.081 1.00 81.00 1022 ARG H O 1
ATOM 15570 N N . GLN H 1 14 ? 11.092 192.423 -55.298 1.00 77.85 1023 GLN H N 1
ATOM 15571 C CA . GLN H 1 14 ? 10.626 191.283 -56.074 1.00 83.77 1023 GLN H CA 1
ATOM 15572 C C . GLN H 1 14 ? 11.595 191.026 -57.222 1.00 82.57 1023 GLN H C 1
ATOM 15573 O O . GLN H 1 14 ? 12.123 191.971 -57.813 1.00 79.98 1023 GLN H O 1
ATOM 15587 N N . ILE H 1 15 ? 11.837 189.753 -57.533 1.00 80.51 1024 ILE H N 1
ATOM 15588 C CA . ILE H 1 15 ? 12.744 189.401 -58.628 1.00 79.92 1024 ILE H CA 1
ATOM 15589 C C . ILE H 1 15 ? 12.161 189.850 -59.970 1.00 76.47 1024 ILE H C 1
ATOM 15590 O O . ILE H 1 15 ? 12.840 189.808 -60.994 1.00 71.43 1024 ILE H O 1
ATOM 15606 N N . ASP H 1 16 ? 10.903 190.287 -59.958 1.00 82.92 1025 ASP H N 1
ATOM 15607 C CA . ASP H 1 16 ? 10.258 190.799 -61.167 1.00 79.79 1025 ASP H CA 1
ATOM 15608 C C . ASP H 1 16 ? 10.689 192.237 -61.450 1.00 79.10 1025 ASP H C 1
ATOM 15609 O O . ASP H 1 16 ? 10.549 192.723 -62.574 1.00 79.82 1025 ASP H O 1
ATOM 15618 N N . ASP H 1 17 ? 11.216 192.914 -60.434 1.00 75.76 1026 ASP H N 1
ATOM 15619 C CA . ASP H 1 17 ? 11.628 194.302 -60.585 1.00 75.56 1026 ASP H CA 1
ATOM 15620 C C . ASP H 1 17 ? 13.104 194.426 -60.939 1.00 66.65 1026 ASP H C 1
ATOM 15621 O O . ASP H 1 17 ? 13.646 195.527 -60.993 1.00 63.68 1026 ASP H O 1
ATOM 15630 N N . CYS H 1 18 ? 13.761 193.297 -61.156 1.00 64.42 1027 CYS H N 1
ATOM 15631 C CA . CYS H 1 18 ? 15.171 193.316 -61.473 1.00 59.53 1027 CYS H CA 1
ATOM 15632 C C . CYS H 1 18 ? 15.368 193.446 -62.968 1.00 53.26 1027 CYS H C 1
ATOM 15633 O O . CYS H 1 18 ? 14.820 192.658 -63.732 1.00 58.33 1027 CYS H O 1
ATOM 15641 N N . PRO H 1 19 ? 16.169 194.386 -63.414 1.00 50.75 1028 PRO H N 1
ATOM 15642 C CA . PRO H 1 19 ? 16.456 194.468 -64.836 1.00 47.42 1028 PRO H CA 1
ATOM 15643 C C . PRO H 1 19 ? 16.775 193.099 -65.440 1.00 55.28 1028 PRO H C 1
ATOM 15644 O O . PRO H 1 19 ? 17.474 192.289 -64.903 1.00 47.44 1028 PRO H O 1
ATOM 15655 N N . ALA H 1 20 ? 16.206 192.845 -66.585 1.00 49.82 1029 ALA H N 1
ATOM 15656 C CA . ALA H 1 20 ? 16.200 191.532 -67.146 1.00 62.11 1029 ALA H CA 1
ATOM 15657 C C . ALA H 1 20 ? 17.580 190.960 -67.389 1.00 57.20 1029 ALA H C 1
ATOM 15658 O O . ALA H 1 20 ? 17.784 189.788 -67.253 1.00 51.16 1029 ALA H O 1
ATOM 15665 N N . LYS H 1 21 ? 18.514 191.790 -67.771 1.00 50.38 1030 LYS H N 1
ATOM 15666 C CA . LYS H 1 21 ? 19.824 191.302 -68.094 1.00 54.99 1030 LYS H CA 1
ATOM 15667 C C . LYS H 1 21 ? 20.541 190.784 -66.877 1.00 48.78 1030 LYS H C 1
ATOM 15668 O O . LYS H 1 21 ? 21.475 190.066 -67.009 1.00 49.20 1030 LYS H O 1
ATOM 15687 N N . ALA H 1 22 ? 20.084 191.168 -65.703 1.00 43.54 1031 ALA H N 1
ATOM 15688 C CA . ALA H 1 22 ? 20.746 190.821 -64.479 1.00 51.61 1031 ALA H CA 1
ATOM 15689 C C . ALA H 1 22 ? 20.018 189.831 -63.591 1.00 45.32 1031 ALA H C 1
ATOM 15690 O O . ALA H 1 22 ? 20.546 189.417 -62.593 1.00 43.58 1031 ALA H O 1
ATOM 15697 N N . ARG H 1 23 ? 18.805 189.482 -63.958 1.00 40.87 1032 ARG H N 1
ATOM 15698 C CA . ARG H 1 23 ? 18.000 188.532 -63.217 1.00 41.86 1032 ARG H CA 1
ATOM 15699 C C . ARG H 1 23 ? 18.659 187.217 -62.927 1.00 39.42 1032 ARG H C 1
ATOM 15700 O O . ARG H 1 23 ? 18.598 186.759 -61.846 1.00 43.62 1032 ARG H O 1
ATOM 15721 N N . PRO H 1 24 ? 19.247 186.592 -63.904 1.00 39.39 1033 PRO H N 1
ATOM 15722 C CA . PRO H 1 24 ? 19.928 185.341 -63.656 1.00 41.78 1033 PRO H CA 1
ATOM 15723 C C . PRO H 1 24 ? 20.980 185.522 -62.599 1.00 43.82 1033 PRO H C 1
ATOM 15724 O O . PRO H 1 24 ? 20.891 184.887 -61.618 1.00 41.08 1033 PRO H O 1
ATOM 15735 N N . GLN H 1 25 ? 21.925 186.412 -62.791 1.00 41.63 1034 GLN H N 1
ATOM 15736 C CA . GLN H 1 25 ? 22.911 186.705 -61.761 1.00 36.76 1034 GLN H CA 1
ATOM 15737 C C . GLN H 1 25 ? 22.229 186.966 -60.410 1.00 39.27 1034 GLN H C 1
ATOM 15738 O O . GLN H 1 25 ? 22.666 186.472 -59.357 1.00 36.96 1034 GLN H O 1
ATOM 15752 N N . HIS H 1 26 ? 21.158 187.747 -60.443 1.00 40.12 1035 HIS H N 1
ATOM 15753 C CA . HIS H 1 26 ? 20.531 188.184 -59.218 1.00 41.26 1035 HIS H CA 1
ATOM 15754 C C . HIS H 1 26 ? 19.958 187.003 -58.461 1.00 41.48 1035 HIS H C 1
ATOM 15755 O O . HIS H 1 26 ? 20.119 186.914 -57.252 1.00 43.08 1035 HIS H O 1
ATOM 15770 N N . ILE H 1 27 ? 19.248 186.132 -59.174 1.00 39.17 1036 ILE H N 1
ATOM 15771 C CA . ILE H 1 27 ? 18.662 184.937 -58.576 1.00 44.49 1036 ILE H CA 1
ATOM 15772 C C . ILE H 1 27 ? 19.742 184.053 -57.943 1.00 41.93 1036 ILE H C 1
ATOM 15773 O O . ILE H 1 27 ? 19.597 183.583 -56.807 1.00 47.35 1036 ILE H O 1
ATOM 15789 N N . PHE H 1 28 ? 20.844 183.855 -58.654 1.00 42.33 1037 PHE H N 1
ATOM 15790 C CA . PHE H 1 28 ? 21.954 183.135 -58.064 1.00 35.55 1037 PHE H CA 1
ATOM 15791 C C . PHE H 1 28 ? 22.471 183.850 -56.815 1.00 42.22 1037 PHE H C 1
ATOM 15792 O O . PHE H 1 28 ? 22.605 183.232 -55.777 1.00 37.76 1037 PHE H O 1
ATOM 15809 N N . TYR H 1 29 ? 22.770 185.143 -56.895 1.00 39.82 1038 TYR H N 1
ATOM 15810 C CA . TYR H 1 29 ? 23.270 185.826 -55.705 1.00 33.84 1038 TYR H CA 1
ATOM 15811 C C . TYR H 1 29 ? 22.262 185.760 -54.574 1.00 36.93 1038 TYR H C 1
ATOM 15812 O O . TYR H 1 29 ? 22.649 185.617 -53.427 1.00 34.66 1038 TYR H O 1
ATOM 15830 N N . ARG H 1 30 ? 20.964 185.846 -54.876 1.00 37.19 1039 ARG H N 1
ATOM 15831 C CA . ARG H 1 30 ? 19.993 185.826 -53.784 1.00 43.34 1039 ARG H CA 1
ATOM 15832 C C . ARG H 1 30 ? 20.084 184.496 -53.028 1.00 39.77 1039 ARG H C 1
ATOM 15833 O O . ARG H 1 30 ? 20.056 184.479 -51.806 1.00 41.24 1039 ARG H O 1
ATOM 15854 N N . ARG H 1 31 ? 20.188 183.388 -53.755 1.00 44.79 1040 ARG H N 1
ATOM 15855 C CA . ARG H 1 31 ? 20.232 182.074 -53.098 1.00 44.46 1040 ARG H CA 1
ATOM 15856 C C . ARG H 1 31 ? 21.580 181.835 -52.397 1.00 43.21 1040 ARG H C 1
ATOM 15857 O O . ARG H 1 31 ? 21.632 181.309 -51.285 1.00 49.80 1040 ARG H O 1
ATOM 15878 N N . PHE H 1 32 ? 22.675 182.239 -53.029 1.00 43.23 1041 PHE H N 1
ATOM 15879 C CA . PHE H 1 32 ? 24.004 181.998 -52.469 1.00 39.09 1041 PHE H CA 1
ATOM 15880 C C . PHE H 1 32 ? 24.335 182.872 -51.275 1.00 41.18 1041 PHE H C 1
ATOM 15881 O O . PHE H 1 32 ? 24.889 182.397 -50.297 1.00 44.59 1041 PHE H O 1
ATOM 15898 N N . LEU H 1 33 ? 24.074 184.175 -51.374 1.00 43.37 1042 LEU H N 1
ATOM 15899 C CA . LEU H 1 33 ? 24.251 185.028 -50.223 1.00 44.55 1042 LEU H CA 1
ATOM 15900 C C . LEU H 1 33 ? 23.412 184.537 -49.039 1.00 47.14 1042 LEU H C 1
ATOM 15901 O O . LEU H 1 33 ? 23.808 184.701 -47.900 1.00 49.95 1042 LEU H O 1
ATOM 15917 N N . GLY H 1 34 ? 22.262 183.925 -49.304 1.00 54.42 1043 GLY H N 1
ATOM 15918 C CA . GLY H 1 34 ? 21.396 183.473 -48.222 1.00 58.03 1043 GLY H CA 1
ATOM 15919 C C . GLY H 1 34 ? 21.160 184.557 -47.176 1.00 54.53 1043 GLY H C 1
ATOM 15920 O O . GLY H 1 34 ? 20.842 185.699 -47.512 1.00 53.62 1043 GLY H O 1
ATOM 15924 N N . LYS H 1 35 ? 21.320 184.207 -45.904 1.00 58.30 1044 LYS H N 1
ATOM 15925 C CA . LYS H 1 35 ? 21.066 185.154 -44.820 1.00 55.93 1044 LYS H CA 1
ATOM 15926 C C . LYS H 1 35 ? 22.050 186.331 -44.806 1.00 60.67 1044 LYS H C 1
ATOM 15927 O O . LYS H 1 35 ? 21.705 187.415 -44.334 1.00 58.99 1044 LYS H O 1
ATOM 15946 N N . ASP H 1 36 ? 23.249 186.141 -45.350 1.00 54.35 1045 ASP H N 1
ATOM 15947 C CA . ASP H 1 36 ? 24.235 187.222 -45.391 1.00 57.82 1045 ASP H CA 1
ATOM 15948 C C . ASP H 1 36 ? 23.827 188.338 -46.366 1.00 55.93 1045 ASP H C 1
ATOM 15949 O O . ASP H 1 36 ? 24.393 189.430 -46.358 1.00 50.55 1045 ASP H O 1
ATOM 15958 N N . GLY H 1 37 ? 22.833 188.066 -47.205 1.00 56.65 1046 GLY H N 1
ATOM 15959 C CA . GLY H 1 37 ? 22.314 189.080 -48.099 1.00 48.33 1046 GLY H CA 1
ATOM 15960 C C . GLY H 1 37 ? 21.369 190.025 -47.378 1.00 54.13 1046 GLY H C 1
ATOM 15961 O O . GLY H 1 37 ? 21.044 191.119 -47.867 1.00 52.08 1046 GLY H O 1
ATOM 15965 N N . ARG H 1 38 ? 20.912 189.612 -46.205 1.00 55.47 1047 ARG H N 1
ATOM 15966 C CA . ARG H 1 38 ? 19.921 190.412 -45.490 1.00 62.61 1047 ARG H CA 1
ATOM 15967 C C . ARG H 1 38 ? 20.591 191.496 -44.673 1.00 54.79 1047 ARG H C 1
ATOM 15968 O O . ARG H 1 38 ? 21.755 191.384 -44.276 1.00 61.07 1047 ARG H O 1
ATOM 15989 N N . ARG H 1 39 ? 19.850 192.569 -44.457 1.00 60.46 1048 ARG H N 1
ATOM 15990 C CA . ARG H 1 39 ? 20.356 193.683 -43.692 1.00 61.33 1048 ARG H CA 1
ATOM 15991 C C . ARG H 1 39 ? 20.419 193.270 -42.245 1.00 65.18 1048 ARG H C 1
ATOM 15992 O O . ARG H 1 39 ? 19.676 192.403 -41.785 1.00 62.75 1048 ARG H O 1
ATOM 16013 N N . ASP H 1 40 ? 21.334 193.897 -41.532 1.00 73.88 1049 ASP H N 1
ATOM 16014 C CA . ASP H 1 40 ? 21.545 193.608 -40.137 1.00 73.88 1049 ASP H CA 1
ATOM 16015 C C . ASP H 1 40 ? 21.778 194.926 -39.427 1.00 79.89 1049 ASP H C 1
ATOM 16016 O O . ASP H 1 40 ? 22.858 195.506 -39.549 1.00 77.04 1049 ASP H O 1
ATOM 16025 N N . PRO H 1 41 ? 20.778 195.393 -38.661 1.00 88.92 1050 PRO H N 1
ATOM 16026 C CA . PRO H 1 41 ? 20.819 196.758 -38.105 1.00 90.86 1050 PRO H CA 1
ATOM 16027 C C . PRO H 1 41 ? 21.958 196.969 -37.102 1.00 89.36 1050 PRO H C 1
ATOM 16028 O O . PRO H 1 41 ? 22.480 198.094 -37.014 1.00 83.93 1050 PRO H O 1
ATOM 16039 N N . LYS H 1 42 ? 22.349 195.899 -36.397 1.00 76.06 1051 LYS H N 1
ATOM 16040 C CA . LYS H 1 42 ? 23.419 195.964 -35.390 1.00 88.88 1051 LYS H CA 1
ATOM 16041 C C . LYS H 1 42 ? 24.839 195.993 -35.988 1.00 84.26 1051 LYS H C 1
ATOM 16042 O O . LYS H 1 42 ? 25.828 195.708 -35.293 1.00 76.55 1051 LYS H O 1
ATOM 16061 N N . CYS H 1 43 ? 24.927 196.334 -37.272 1.00 79.23 1052 CYS H N 1
ATOM 16062 C CA . CYS H 1 43 ? 26.204 196.484 -37.959 1.00 73.99 1052 CYS H CA 1
ATOM 16063 C C . CYS H 1 43 ? 26.190 197.781 -38.762 1.00 71.80 1052 CYS H C 1
ATOM 16064 O O . CYS H 1 43 ? 25.154 198.212 -39.302 1.00 67.22 1052 CYS H O 1
ATOM 16072 N N . GLN H 1 44 ? 27.346 198.421 -38.819 1.00 66.73 1053 GLN H N 1
ATOM 16073 C CA . GLN H 1 44 ? 27.485 199.619 -39.617 1.00 58.31 1053 GLN H CA 1
ATOM 16074 C C . GLN H 1 44 ? 27.990 199.230 -40.981 1.00 56.39 1053 GLN H C 1
ATOM 16075 O O . GLN H 1 44 ? 28.359 198.072 -41.218 1.00 59.20 1053 GLN H O 1
ATOM 16089 N N . TRP H 1 45 ? 28.001 200.192 -41.886 1.00 49.13 1054 TRP H N 1
ATOM 16090 C CA . TRP H 1 45 ? 28.370 199.912 -43.254 1.00 43.59 1054 TRP H CA 1
ATOM 16091 C C . TRP H 1 45 ? 29.796 200.389 -43.459 1.00 43.74 1054 TRP H C 1
ATOM 16092 O O . TRP H 1 45 ? 30.016 201.548 -43.828 1.00 40.26 1054 TRP H O 1
ATOM 16113 N N . LYS H 1 46 ? 30.763 199.509 -43.199 1.00 38.77 1055 LYS H N 1
ATOM 16114 C CA . LYS H 1 46 ? 32.169 199.893 -43.271 1.00 45.47 1055 LYS H CA 1
ATOM 16115 C C . LYS H 1 46 ? 32.975 198.981 -44.181 1.00 42.33 1055 LYS H C 1
ATOM 16116 O O . LYS H 1 46 ? 34.210 198.970 -44.129 1.00 39.34 1055 LYS H O 1
ATOM 16135 N N . PHE H 1 47 ? 32.287 198.244 -45.042 1.00 37.31 1056 PHE H N 1
ATOM 16136 C CA . PHE H 1 47 ? 32.964 197.317 -45.961 1.00 41.53 1056 PHE H CA 1
ATOM 16137 C C . PHE H 1 47 ? 32.398 197.411 -47.388 1.00 38.93 1056 PHE H C 1
ATOM 16138 O O . PHE H 1 47 ? 31.290 197.835 -47.586 1.00 38.53 1056 PHE H O 1
ATOM 16155 N N . ALA H 1 48 ? 33.177 196.983 -48.364 1.00 33.18 1057 ALA H N 1
ATOM 16156 C CA . ALA H 1 48 ? 32.683 196.790 -49.702 1.00 36.79 1057 ALA H CA 1
ATOM 16157 C C . ALA H 1 48 ? 33.567 195.754 -50.384 1.00 33.71 1057 ALA H C 1
ATOM 16158 O O . ALA H 1 48 ? 34.612 195.355 -49.856 1.00 34.37 1057 ALA H O 1
ATOM 16165 N N . VAL H 1 49 ? 33.156 195.327 -51.556 1.00 32.04 1058 VAL H N 1
ATOM 16166 C CA . VAL H 1 49 ? 34.051 194.695 -52.501 1.00 29.55 1058 VAL H CA 1
ATOM 16167 C C . VAL H 1 49 ? 34.087 195.610 -53.711 1.00 35.71 1058 VAL H C 1
ATOM 16168 O O . VAL H 1 49 ? 33.032 196.029 -54.193 1.00 35.42 1058 VAL H O 1
ATOM 16181 N N . ILE H 1 50 ? 35.271 195.950 -54.195 1.00 29.02 1059 ILE H N 1
ATOM 16182 C CA . ILE H 1 50 ? 35.373 196.667 -55.456 1.00 29.62 1059 ILE H CA 1
ATOM 16183 C C . ILE H 1 50 ? 35.714 195.673 -56.564 1.00 33.31 1059 ILE H C 1
ATOM 16184 O O . ILE H 1 50 ? 36.676 194.907 -56.457 1.00 35.90 1059 ILE H O 1
ATOM 16200 N N . PHE H 1 51 ? 34.930 195.709 -57.623 1.00 33.19 1060 PHE H N 1
ATOM 16201 C CA . PHE H 1 51 ? 35.173 194.890 -58.813 1.00 30.83 1060 PHE H CA 1
ATOM 16202 C C . PHE H 1 51 ? 35.619 195.781 -59.939 1.00 31.74 1060 PHE H C 1
ATOM 16203 O O . PHE H 1 51 ? 35.072 196.867 -60.115 1.00 32.39 1060 PHE H O 1
ATOM 16220 N N . TRP H 1 52 ? 36.593 195.359 -60.736 1.00 33.91 1061 TRP H N 1
ATOM 16221 C CA . TRP H 1 52 ? 36.996 196.216 -61.857 1.00 28.00 1061 TRP H CA 1
ATOM 16222 C C . TRP H 1 52 ? 37.344 195.414 -63.087 1.00 33.61 1061 TRP H C 1
ATOM 16223 O O . TRP H 1 52 ? 37.622 194.233 -62.997 1.00 36.06 1061 TRP H O 1
ATOM 16244 N N . GLY H 1 53 ? 37.337 196.061 -64.241 1.00 36.77 1062 GLY H N 1
ATOM 16245 C CA . GLY H 1 53 ? 37.714 195.400 -65.473 1.00 31.86 1062 GLY H CA 1
ATOM 16246 C C . GLY H 1 53 ? 37.414 196.313 -66.637 1.00 39.28 1062 GLY H C 1
ATOM 16247 O O . GLY H 1 53 ? 36.956 197.457 -66.446 1.00 37.74 1062 GLY H O 1
ATOM 16251 N N . ASN H 1 54 ? 37.632 195.803 -67.847 1.00 32.46 1063 ASN H N 1
ATOM 16252 C CA . ASN H 1 54 ? 37.584 196.633 -69.045 1.00 33.15 1063 ASN H CA 1
ATOM 16253 C C . ASN H 1 54 ? 36.213 196.723 -69.735 1.00 34.58 1063 ASN H C 1
ATOM 16254 O O . ASN H 1 54 ? 36.024 197.510 -70.696 1.00 39.61 1063 ASN H O 1
ATOM 16265 N N . ASP H 1 55 ? 35.227 195.992 -69.204 1.00 34.35 1064 ASP H N 1
ATOM 16266 C CA . ASP H 1 55 ? 33.936 195.805 -69.896 1.00 34.75 1064 ASP H CA 1
ATOM 16267 C C . ASP H 1 55 ? 32.803 196.333 -69.050 1.00 33.18 1064 ASP H C 1
ATOM 16268 O O . ASP H 1 55 ? 32.426 195.743 -68.058 1.00 35.49 1064 ASP H O 1
ATOM 16277 N N . PRO H 1 56 ? 32.230 197.466 -69.450 1.00 39.70 1065 PRO H N 1
ATOM 16278 C CA . PRO H 1 56 ? 31.253 198.149 -68.598 1.00 35.15 1065 PRO H CA 1
ATOM 16279 C C . PRO H 1 56 ? 29.877 197.484 -68.502 1.00 38.57 1065 PRO H C 1
ATOM 16280 O O . PRO H 1 56 ? 29.102 197.707 -67.546 1.00 36.49 1065 PRO H O 1
ATOM 16291 N N . TYR H 1 57 ? 29.522 196.716 -69.518 1.00 32.96 1066 TYR H N 1
ATOM 16292 C CA . TYR H 1 57 ? 28.216 196.082 -69.523 1.00 36.19 1066 TYR H CA 1
ATOM 16293 C C . TYR H 1 57 ? 28.213 194.943 -68.529 1.00 28.37 1066 TYR H C 1
ATOM 16294 O O . TYR H 1 57 ? 27.220 194.727 -67.836 1.00 36.10 1066 TYR H O 1
ATOM 16312 N N . GLY H 1 58 ? 29.302 194.186 -68.505 1.00 30.30 1067 GLY H N 1
ATOM 16313 C CA . GLY H 1 58 ? 29.462 193.116 -67.523 1.00 35.62 1067 GLY H CA 1
ATOM 16314 C C . GLY H 1 58 ? 29.309 193.666 -66.122 1.00 30.02 1067 GLY H C 1
ATOM 16315 O O . GLY H 1 58 ? 28.609 193.110 -65.269 1.00 30.99 1067 GLY H O 1
ATOM 16319 N N . LEU H 1 59 ? 29.912 194.823 -65.912 1.00 35.94 1068 LEU H N 1
ATOM 16320 C CA . LEU H 1 59 ? 29.880 195.465 -64.599 1.00 30.98 1068 LEU H CA 1
ATOM 16321 C C . LEU H 1 59 ? 28.517 196.051 -64.305 1.00 31.09 1068 LEU H C 1
ATOM 16322 O O . LEU H 1 59 ? 28.060 196.040 -63.191 1.00 27.90 1068 LEU H O 1
ATOM 16338 N N . LYS H 1 60 ? 27.812 196.457 -65.347 1.00 35.67 1069 LYS H N 1
ATOM 16339 C CA . LYS H 1 60 ? 26.472 196.956 -65.144 1.00 36.99 1069 LYS H CA 1
ATOM 16340 C C . LYS H 1 60 ? 25.524 195.854 -64.681 1.00 31.81 1069 LYS H C 1
ATOM 16341 O O . LYS H 1 60 ? 24.718 196.072 -63.787 1.00 36.93 1069 LYS H O 1
ATOM 16360 N N . LYS H 1 61 ? 25.590 194.678 -65.291 1.00 34.80 1070 LYS H N 1
ATOM 16361 C CA . LYS H 1 61 ? 24.748 193.560 -64.815 1.00 31.35 1070 LYS H CA 1
ATOM 16362 C C . LYS H 1 61 ? 25.022 193.265 -63.354 1.00 33.36 1070 LYS H C 1
ATOM 16363 O O . LYS H 1 61 ? 24.091 193.073 -62.569 1.00 38.32 1070 LYS H O 1
ATOM 16382 N N . LEU H 1 62 ? 26.304 193.204 -63.002 1.00 30.95 1071 LEU H N 1
ATOM 16383 C CA . LEU H 1 62 ? 26.730 192.931 -61.621 1.00 34.78 1071 LEU H CA 1
ATOM 16384 C C . LEU H 1 62 ? 26.149 193.990 -60.688 1.00 33.86 1071 LEU H C 1
ATOM 16385 O O . LEU H 1 62 ? 25.526 193.677 -59.668 1.00 33.56 1071 LEU H O 1
ATOM 16401 N N . SER H 1 63 ? 26.315 195.245 -61.086 1.00 34.68 1072 SER H N 1
ATOM 16402 C CA . SER H 1 63 ? 25.748 196.371 -60.350 1.00 32.04 1072 SER H CA 1
ATOM 16403 C C . SER H 1 63 ? 24.263 196.147 -60.093 1.00 37.16 1072 SER H C 1
ATOM 16404 O O . SER H 1 63 ? 23.757 196.300 -58.972 1.00 34.38 1072 SER H O 1
ATOM 16412 N N . GLN H 1 64 ? 23.556 195.768 -61.147 1.00 35.76 1073 GLN H N 1
ATOM 16413 C CA . GLN H 1 64 ? 22.109 195.646 -61.062 1.00 40.07 1073 GLN H CA 1
ATOM 16414 C C . GLN H 1 64 ? 21.700 194.416 -60.284 1.00 41.10 1073 GLN H C 1
ATOM 16415 O O . GLN H 1 64 ? 20.643 194.411 -59.649 1.00 42.27 1073 GLN H O 1
ATOM 16429 N N . ALA H 1 65 ? 22.544 193.379 -60.335 1.00 34.81 1074 ALA H N 1
ATOM 16430 C CA . ALA H 1 65 ? 22.285 192.140 -59.609 1.00 37.23 1074 ALA H CA 1
ATOM 16431 C C . ALA H 1 65 ? 22.440 192.300 -58.116 1.00 38.62 1074 ALA H C 1
ATOM 16432 O O . ALA H 1 65 ? 21.660 191.721 -57.347 1.00 39.49 1074 ALA H O 1
ATOM 16439 N N . PHE H 1 66 ? 23.468 193.037 -57.681 1.00 40.76 1075 PHE H N 1
ATOM 16440 C CA . PHE H 1 66 ? 23.791 193.086 -56.231 1.00 39.05 1075 PHE H CA 1
ATOM 16441 C C . PHE H 1 66 ? 23.019 194.189 -55.495 1.00 44.97 1075 PHE H C 1
ATOM 16442 O O . PHE H 1 66 ? 23.604 195.197 -55.042 1.00 41.59 1075 PHE H O 1
ATOM 16459 N N . GLN H 1 67 ? 21.708 194.000 -55.394 1.00 39.84 1076 GLN H N 1
ATOM 16460 C CA . GLN H 1 67 ? 20.827 194.941 -54.706 1.00 42.61 1076 GLN H CA 1
ATOM 16461 C C . GLN H 1 67 ? 19.981 194.170 -53.701 1.00 41.22 1076 GLN H C 1
ATOM 16462 O O . GLN H 1 67 ? 18.995 193.534 -54.078 1.00 50.20 1076 GLN H O 1
ATOM 16476 N N . PHE H 1 68 ? 20.405 194.181 -52.447 1.00 41.15 1077 PHE H N 1
ATOM 16477 C CA . PHE H 1 68 ? 19.812 193.371 -51.366 1.00 38.09 1077 PHE H CA 1
ATOM 16478 C C . PHE H 1 68 ? 19.724 194.248 -50.140 1.00 42.79 1077 PHE H C 1
ATOM 16479 O O . PHE H 1 68 ? 20.189 195.380 -50.165 1.00 43.21 1077 PHE H O 1
ATOM 16496 N N . GLY H 1 69 ? 19.144 193.727 -49.069 1.00 48.35 1078 GLY H N 1
ATOM 16497 C CA . GLY H 1 69 ? 19.067 194.467 -47.825 1.00 47.18 1078 GLY H CA 1
ATOM 16498 C C . GLY H 1 69 ? 20.427 194.845 -47.290 1.00 52.11 1078 GLY H C 1
ATOM 16499 O O . GLY H 1 69 ? 20.645 196.004 -46.930 1.00 60.17 1078 GLY H O 1
ATOM 16503 N N . GLY H 1 70 ? 21.335 193.868 -47.228 1.00 51.30 1079 GLY H N 1
ATOM 16504 C CA . GLY H 1 70 ? 22.666 194.043 -46.653 1.00 48.87 1079 GLY H CA 1
ATOM 16505 C C . GLY H 1 70 ? 23.819 194.052 -47.660 1.00 42.68 1079 GLY H C 1
ATOM 16506 O O . GLY H 1 70 ? 24.991 194.132 -47.284 1.00 43.10 1079 GLY H O 1
ATOM 16510 N N . VAL H 1 71 ? 23.493 194.015 -48.944 1.00 43.81 1080 VAL H N 1
ATOM 16511 C CA . VAL H 1 71 ? 24.512 194.044 -49.986 1.00 40.94 1080 VAL H CA 1
ATOM 16512 C C . VAL H 1 71 ? 24.005 194.929 -51.119 1.00 42.18 1080 VAL H C 1
ATOM 16513 O O . VAL H 1 71 ? 23.005 194.606 -51.775 1.00 41.70 1080 VAL H O 1
ATOM 16526 N N . LYS H 1 72 ? 24.685 196.048 -51.354 1.00 40.48 1081 LYS H N 1
ATOM 16527 C CA . LYS H 1 72 ? 24.152 197.099 -52.243 1.00 38.16 1081 LYS H CA 1
ATOM 16528 C C . LYS H 1 72 ? 25.221 197.655 -53.177 1.00 38.79 1081 LYS H C 1
ATOM 16529 O O . LYS H 1 72 ? 26.212 198.226 -52.711 1.00 33.91 1081 LYS H O 1
ATOM 16548 N N . ALA H 1 73 ? 25.045 197.526 -54.483 1.00 35.38 1082 ALA H N 1
ATOM 16549 C CA . ALA H 1 73 ? 26.068 198.027 -55.399 1.00 35.04 1082 ALA H CA 1
ATOM 16550 C C . ALA H 1 73 ? 25.860 199.477 -55.866 1.00 41.22 1082 ALA H C 1
ATOM 16551 O O . ALA H 1 73 ? 24.751 199.918 -56.170 1.00 37.43 1082 ALA H O 1
ATOM 16558 N N . GLY H 1 74 ? 26.951 200.210 -55.981 1.00 34.50 1083 GLY H N 1
ATOM 16559 C CA . GLY H 1 74 ? 26.894 201.476 -56.695 1.00 33.25 1083 GLY H CA 1
ATOM 16560 C C . GLY H 1 74 ? 26.754 201.262 -58.189 1.00 30.81 1083 GLY H C 1
ATOM 16561 O O . GLY H 1 74 ? 26.678 200.133 -58.654 1.00 32.19 1083 GLY H O 1
ATOM 16565 N N . PRO H 1 75 ? 26.723 202.362 -58.962 1.00 32.05 1084 PRO H N 1
ATOM 16566 C CA . PRO H 1 75 ? 26.664 202.295 -60.413 1.00 29.30 1084 PRO H CA 1
ATOM 16567 C C . PRO H 1 75 ? 28.030 201.966 -60.962 1.00 32.58 1084 PRO H C 1
ATOM 16568 O O . PRO H 1 75 ? 28.993 201.951 -60.215 1.00 31.70 1084 PRO H O 1
ATOM 16579 N N . VAL H 1 76 ? 28.107 201.712 -62.259 1.00 30.92 1085 VAL H N 1
ATOM 16580 C CA . VAL H 1 76 ? 29.375 201.505 -62.919 1.00 30.27 1085 VAL H CA 1
ATOM 16581 C C . VAL H 1 76 ? 30.108 202.827 -62.897 1.00 35.97 1085 VAL H C 1
ATOM 16582 O O . VAL H 1 76 ? 29.566 203.822 -63.309 1.00 36.75 1085 VAL H O 1
ATOM 16595 N N . SER H 1 77 ? 31.357 202.813 -62.471 1.00 30.59 1086 SER H N 1
ATOM 16596 C CA . SER H 1 77 ? 32.152 204.000 -62.385 1.00 26.91 1086 SER H CA 1
ATOM 16597 C C . SER H 1 77 ? 33.473 203.647 -63.030 1.00 31.41 1086 SER H C 1
ATOM 16598 O O . SER H 1 77 ? 33.544 202.667 -63.828 1.00 31.85 1086 SER H O 1
ATOM 16606 N N . CYS H 1 78 ? 34.498 204.440 -62.760 1.00 32.86 1087 CYS H N 1
ATOM 16607 C CA . CYS H 1 78 ? 35.839 204.238 -63.322 1.00 36.04 1087 CYS H CA 1
ATOM 16608 C C . CYS H 1 78 ? 36.900 204.479 -62.278 1.00 39.83 1087 CYS H C 1
ATOM 16609 O O . CYS H 1 78 ? 36.668 205.199 -61.313 1.00 34.69 1087 CYS H O 1
ATOM 16617 N N . LEU H 1 79 ? 38.071 203.898 -62.516 1.00 33.30 1088 LEU H N 1
ATOM 16618 C CA . LEU H 1 79 ? 39.274 204.265 -61.827 1.00 37.52 1088 LEU H CA 1
ATOM 16619 C C . LEU H 1 79 ? 39.913 205.411 -62.649 1.00 46.32 1088 LEU H C 1
ATOM 16620 O O . LEU H 1 79 ? 39.664 205.559 -63.831 1.00 38.63 1088 LEU H O 1
ATOM 16636 N N . PRO H 1 80 ? 40.715 206.266 -62.008 1.00 49.75 1089 PRO H N 1
ATOM 16637 C CA . PRO H 1 80 ? 41.403 207.306 -62.792 1.00 45.21 1089 PRO H CA 1
ATOM 16638 C C . PRO H 1 80 ? 42.380 206.688 -63.791 1.00 42.15 1089 PRO H C 1
ATOM 16639 O O . PRO H 1 80 ? 42.761 205.539 -63.600 1.00 39.85 1089 PRO H O 1
ATOM 16650 N N . HIS H 1 81 ? 42.790 207.418 -64.825 1.00 49.33 1090 HIS H N 1
ATOM 16651 C CA . HIS H 1 81 ? 43.827 206.891 -65.714 1.00 51.50 1090 HIS H CA 1
ATOM 16652 C C . HIS H 1 81 ? 45.065 206.751 -64.865 1.00 49.00 1090 HIS H C 1
ATOM 16653 O O . HIS H 1 81 ? 45.289 207.595 -64.026 1.00 52.74 1090 HIS H O 1
ATOM 16668 N N . PRO H 1 82 ? 45.872 205.693 -65.072 1.00 52.34 1091 PRO H N 1
ATOM 16669 C CA . PRO H 1 82 ? 47.097 205.498 -64.284 1.00 57.39 1091 PRO H CA 1
ATOM 16670 C C . PRO H 1 82 ? 48.258 206.492 -64.540 1.00 56.17 1091 PRO H C 1
ATOM 16671 O O . PRO H 1 82 ? 49.077 206.655 -63.656 1.00 62.62 1091 PRO H O 1
ATOM 16682 N N . GLY H 1 83 ? 48.327 207.143 -65.699 1.00 63.11 1092 GLY H N 1
ATOM 16683 C CA . GLY H 1 83 ? 49.435 208.037 -66.005 1.00 62.99 1092 GLY H CA 1
ATOM 16684 C C . GLY H 1 83 ? 48.992 209.438 -66.421 1.00 70.58 1092 GLY H C 1
ATOM 16685 O O . GLY H 1 83 ? 47.840 209.828 -66.188 1.00 62.23 1092 GLY H O 1
ATOM 16689 N N . PRO H 1 84 ? 49.914 210.212 -67.029 1.00 73.47 1093 PRO H N 1
ATOM 16690 C CA . PRO H 1 84 ? 49.680 211.603 -67.426 1.00 74.04 1093 PRO H CA 1
ATOM 16691 C C . PRO H 1 84 ? 48.987 211.702 -68.773 1.00 75.80 1093 PRO H C 1
ATOM 16692 O O . PRO H 1 84 ? 48.393 212.737 -69.079 1.00 78.51 1093 PRO H O 1
ATOM 16703 N N . ASP H 1 85 ? 49.063 210.635 -69.565 1.00 74.93 1094 ASP H N 1
ATOM 16704 C CA . ASP H 1 85 ? 48.277 210.532 -70.789 1.00 80.47 1094 ASP H CA 1
ATOM 16705 C C . ASP H 1 85 ? 47.026 209.723 -70.503 1.00 77.14 1094 ASP H C 1
ATOM 16706 O O . ASP H 1 85 ? 47.020 208.895 -69.583 1.00 66.83 1094 ASP H O 1
ATOM 16715 N N . GLN H 1 86 ? 45.979 209.962 -71.293 1.00 74.81 1095 GLN H N 1
ATOM 16716 C CA . GLN H 1 86 ? 44.771 209.140 -71.252 1.00 68.29 1095 GLN H CA 1
ATOM 16717 C C . GLN H 1 86 ? 45.098 207.691 -71.654 1.00 70.52 1095 GLN H C 1
ATOM 16718 O O . GLN H 1 86 ? 45.727 207.480 -72.688 1.00 75.04 1095 GLN H O 1
ATOM 16732 N N . SER H 1 87 ? 44.705 206.713 -70.819 1.00 70.06 1096 SER H N 1
ATOM 16733 C CA . SER H 1 87 ? 44.724 205.268 -71.164 1.00 63.61 1096 SER H CA 1
ATOM 16734 C C . SER H 1 87 ? 43.324 204.703 -71.477 1.00 63.79 1096 SER H C 1
ATOM 16735 O O . SER H 1 87 ? 42.320 205.426 -71.383 1.00 57.63 1096 SER H O 1
ATOM 16743 N N . PRO H 1 88 ? 43.251 203.408 -71.865 1.00 66.46 1097 PRO H N 1
ATOM 16744 C CA . PRO H 1 88 ? 41.941 202.745 -71.988 1.00 61.57 1097 PRO H CA 1
ATOM 16745 C C . PRO H 1 88 ? 41.309 202.570 -70.595 1.00 49.94 1097 PRO H C 1
ATOM 16746 O O . PRO H 1 88 ? 42.004 202.286 -69.617 1.00 44.94 1097 PRO H O 1
ATOM 16757 N N . ILE H 1 89 ? 40.002 202.770 -70.510 1.00 47.14 1098 ILE H N 1
ATOM 16758 C CA . ILE H 1 89 ? 39.355 202.909 -69.221 1.00 46.89 1098 ILE H CA 1
ATOM 16759 C C . ILE H 1 89 ? 39.323 201.585 -68.447 1.00 41.69 1098 ILE H C 1
ATOM 16760 O O . ILE H 1 89 ? 39.044 200.544 -69.013 1.00 40.98 1098 ILE H O 1
ATOM 16776 N N . THR H 1 90 ? 39.618 201.633 -67.151 1.00 39.85 1099 THR H N 1
ATOM 16777 C CA . THR H 1 90 ? 39.214 200.573 -66.241 1.00 34.25 1099 THR H CA 1
ATOM 16778 C C . THR H 1 90 ? 37.934 200.980 -65.484 1.00 40.31 1099 THR H C 1
ATOM 16779 O O . THR H 1 90 ? 37.927 201.975 -64.745 1.00 39.96 1099 THR H O 1
ATOM 16790 N N . TYR H 1 91 ? 36.851 200.224 -65.685 1.00 37.07 1100 TYR H N 1
ATOM 16791 C CA . TYR H 1 91 ? 35.595 200.473 -64.977 1.00 37.79 1100 TYR H CA 1
ATOM 16792 C C . TYR H 1 91 ? 35.592 199.734 -63.644 1.00 33.00 1100 TYR H C 1
ATOM 16793 O O . TYR H 1 91 ? 36.365 198.813 -63.482 1.00 32.56 1100 TYR H O 1
ATOM 16811 N N . CYS H 1 92 ? 34.745 200.164 -62.702 1.00 27.84 1101 CYS H N 1
ATOM 16812 C CA . CYS H 1 92 ? 34.586 199.489 -61.452 1.00 26.83 1101 CYS H CA 1
ATOM 16813 C C . CYS H 1 92 ? 33.193 199.676 -60.870 1.00 30.76 1101 CYS H C 1
ATOM 16814 O O . CYS H 1 92 ? 32.463 200.593 -61.234 1.00 30.81 1101 CYS H O 1
ATOM 16822 N N . VAL H 1 93 ? 32.863 198.815 -59.918 1.00 29.79 1102 VAL H N 1
ATOM 16823 C CA . VAL H 1 93 ? 31.619 198.894 -59.155 1.00 29.64 1102 VAL H CA 1
ATOM 16824 C C . VAL H 1 93 ? 31.937 198.505 -57.732 1.00 32.58 1102 VAL H C 1
ATOM 16825 O O . VAL H 1 93 ? 32.589 197.490 -57.490 1.00 34.28 1102 VAL H O 1
ATOM 16838 N N . TYR H 1 94 ? 31.456 199.297 -56.793 1.00 29.75 1103 TYR H N 1
ATOM 16839 C CA . TYR H 1 94 ? 31.616 199.008 -55.387 1.00 29.17 1103 TYR H CA 1
ATOM 16840 C C . TYR H 1 94 ? 30.349 198.310 -54.937 1.00 31.99 1103 TYR H C 1
ATOM 16841 O O . TYR H 1 94 ? 29.252 198.798 -55.234 1.00 34.72 1103 TYR H O 1
ATOM 16859 N N . VAL H 1 95 ? 30.505 197.185 -54.248 1.00 30.32 1104 VAL H N 1
ATOM 16860 C CA . VAL H 1 95 ? 29.403 196.499 -53.581 1.00 31.02 1104 VAL H CA 1
ATOM 16861 C C . VAL H 1 95 ? 29.574 196.606 -52.069 1.00 34.79 1104 VAL H C 1
ATOM 16862 O O . VAL H 1 95 ? 30.404 195.955 -51.461 1.00 37.11 1104 VAL H O 1
ATOM 16875 N N . TYR H 1 96 ? 28.766 197.461 -51.476 1.00 34.95 1105 TYR H N 1
ATOM 16876 C CA . TYR H 1 96 ? 28.815 197.730 -50.060 1.00 33.27 1105 TYR H CA 1
ATOM 16877 C C . TYR H 1 96 ? 28.098 196.712 -49.239 1.00 31.49 1105 TYR H C 1
ATOM 16878 O O . TYR H 1 96 ? 27.091 196.127 -49.669 1.00 38.17 1105 TYR H O 1
ATOM 16896 N N . CYS H 1 97 ? 28.573 196.543 -48.017 1.00 36.71 1106 CYS H N 1
ATOM 16897 C CA . CYS H 1 97 ? 27.983 195.562 -47.118 1.00 42.68 1106 CYS H CA 1
ATOM 16898 C C . CYS H 1 97 ? 28.460 195.794 -45.697 1.00 48.16 1106 CYS H C 1
ATOM 16899 O O . CYS H 1 97 ? 29.274 196.696 -45.438 1.00 46.47 1106 CYS H O 1
ATOM 16907 N N . GLN H 1 98 ? 27.964 194.998 -44.761 1.00 46.14 1107 GLN H N 1
ATOM 16908 C CA . GLN H 1 98 ? 28.107 195.400 -43.355 1.00 52.35 1107 GLN H CA 1
ATOM 16909 C C . GLN H 1 98 ? 29.319 194.817 -42.614 1.00 56.17 1107 GLN H C 1
ATOM 16910 O O . GLN H 1 98 ? 29.828 195.450 -41.708 1.00 49.74 1107 GLN H O 1
ATOM 16924 N N . ASN H 1 99 ? 29.808 193.639 -42.997 1.00 56.14 1108 ASN H N 1
ATOM 16925 C CA . ASN H 1 99 ? 30.968 193.079 -42.299 1.00 52.28 1108 ASN H CA 1
ATOM 16926 C C . ASN H 1 99 ? 31.967 192.487 -43.271 1.00 57.08 1108 ASN H C 1
ATOM 16927 O O . ASN H 1 99 ? 31.674 192.395 -44.474 1.00 52.34 1108 ASN H O 1
ATOM 16938 N N . LYS H 1 100 ? 33.138 192.098 -42.765 1.00 46.40 1109 LYS H N 1
ATOM 16939 C CA . LYS H 1 100 ? 34.160 191.505 -43.614 1.00 51.49 1109 LYS H CA 1
ATOM 16940 C C . LYS H 1 100 ? 33.675 190.158 -44.174 1.00 51.22 1109 LYS H C 1
ATOM 16941 O O . LYS H 1 100 ? 33.867 189.860 -45.350 1.00 48.00 1109 LYS H O 1
ATOM 16960 N N . ASP H 1 101 ? 33.013 189.356 -43.349 1.00 48.95 1110 ASP H N 1
ATOM 16961 C CA . ASP H 1 101 ? 32.555 188.043 -43.801 1.00 54.99 1110 ASP H CA 1
ATOM 16962 C C . ASP H 1 101 ? 31.638 188.137 -45.016 1.00 48.35 1110 ASP H C 1
ATOM 16963 O O . ASP H 1 101 ? 31.745 187.339 -45.960 1.00 44.19 1110 ASP H O 1
ATOM 16972 N N . THR H 1 102 ? 30.713 189.085 -44.981 1.00 48.60 1111 THR H N 1
ATOM 16973 C CA . THR H 1 102 ? 29.797 189.256 -46.088 1.00 43.79 1111 THR H CA 1
ATOM 16974 C C . THR H 1 102 ? 30.552 189.721 -47.335 1.00 41.28 1111 THR H C 1
ATOM 16975 O O . THR H 1 102 ? 30.300 189.255 -48.448 1.00 45.16 1111 THR H O 1
ATOM 16986 N N . SER H 1 103 ? 31.510 190.605 -47.152 1.00 41.31 1112 SER H N 1
ATOM 16987 C CA . SER H 1 103 ? 32.297 191.032 -48.292 1.00 39.07 1112 SER H CA 1
ATOM 16988 C C . SER H 1 103 ? 33.017 189.838 -48.932 1.00 46.46 1112 SER H C 1
ATOM 16989 O O . SER H 1 103 ? 33.030 189.712 -50.166 1.00 36.33 1112 SER H O 1
ATOM 16997 N N . LYS H 1 104 ? 33.562 188.918 -48.128 1.00 45.27 1113 LYS H N 1
ATOM 16998 C CA . LYS H 1 104 ? 34.203 187.745 -48.725 1.00 40.22 1113 LYS H CA 1
ATOM 16999 C C . LYS H 1 104 ? 33.190 186.872 -49.466 1.00 38.10 1113 LYS H C 1
ATOM 17000 O O . LYS H 1 104 ? 33.473 186.397 -50.563 1.00 42.76 1113 LYS H O 1
ATOM 17019 N N . LYS H 1 105 ? 32.026 186.667 -48.854 1.00 36.31 1114 LYS H N 1
ATOM 17020 C CA . LYS H 1 105 ? 30.903 185.988 -49.454 1.00 39.08 1114 LYS H CA 1
ATOM 17021 C C . LYS H 1 105 ? 30.508 186.631 -50.808 1.00 37.11 1114 LYS H C 1
ATOM 17022 O O . LYS H 1 105 ? 30.212 185.928 -51.779 1.00 37.12 1114 LYS H O 1
ATOM 17041 N N . VAL H 1 106 ? 30.499 187.958 -50.868 1.00 35.53 1115 VAL H N 1
ATOM 17042 C CA . VAL H 1 106 ? 30.141 188.644 -52.109 1.00 36.96 1115 VAL H CA 1
ATOM 17043 C C . VAL H 1 106 ? 31.186 188.319 -53.176 1.00 37.92 1115 VAL H C 1
ATOM 17044 O O . VAL H 1 106 ? 30.845 187.984 -54.306 1.00 32.67 1115 VAL H O 1
ATOM 17057 N N . GLN H 1 107 ? 32.460 188.379 -52.788 1.00 37.75 1116 GLN H N 1
ATOM 17058 C CA . GLN H 1 107 ? 33.555 188.005 -53.674 1.00 36.07 1116 GLN H CA 1
ATOM 17059 C C . GLN H 1 107 ? 33.359 186.620 -54.223 1.00 37.55 1116 GLN H C 1
ATOM 17060 O O . GLN H 1 107 ? 33.443 186.404 -55.419 1.00 42.80 1116 GLN H O 1
ATOM 17074 N N . MET H 1 108 ? 33.124 185.668 -53.330 1.00 38.99 1117 MET H N 1
ATOM 17075 C CA . MET H 1 108 ? 32.949 184.258 -53.707 1.00 40.08 1117 MET H CA 1
ATOM 17076 C C . MET H 1 108 ? 31.752 184.064 -54.620 1.00 35.42 1117 MET H C 1
ATOM 17077 O O . MET H 1 108 ? 31.789 183.282 -55.562 1.00 37.57 1117 MET H O 1
ATOM 17091 N N . ALA H 1 109 ? 30.678 184.771 -54.318 1.00 39.14 1118 ALA H N 1
ATOM 17092 C CA . ALA H 1 109 ? 29.473 184.733 -55.154 1.00 35.03 1118 ALA H CA 1
ATOM 17093 C C . ALA H 1 109 ? 29.755 185.065 -56.619 1.00 36.86 1118 ALA H C 1
ATOM 17094 O O . ALA H 1 109 ? 29.292 184.359 -57.541 1.00 39.81 1118 ALA H O 1
ATOM 17101 N N . ARG H 1 110 ? 30.554 186.093 -56.858 1.00 35.13 1119 ARG H N 1
ATOM 17102 C CA . ARG H 1 110 ? 30.880 186.458 -58.224 1.00 34.84 1119 ARG H CA 1
ATOM 17103 C C . ARG H 1 110 ? 31.827 185.453 -58.882 1.00 34.40 1119 ARG H C 1
ATOM 17104 O O . ARG H 1 110 ? 31.720 185.186 -60.075 1.00 32.08 1119 ARG H O 1
ATOM 17125 N N . LEU H 1 111 ? 32.775 184.918 -58.118 1.00 41.00 1120 LEU H N 1
ATOM 17126 C CA . LEU H 1 111 ? 33.659 183.868 -58.636 1.00 42.79 1120 LEU H CA 1
ATOM 17127 C C . LEU H 1 111 ? 32.839 182.623 -59.021 1.00 33.00 1120 LEU H C 1
ATOM 17128 O O . LEU H 1 111 ? 33.088 181.964 -60.032 1.00 34.26 1120 LEU H O 1
ATOM 17144 N N . ALA H 1 112 ? 31.855 182.305 -58.191 1.00 36.91 1121 ALA H N 1
ATOM 17145 C CA . ALA H 1 112 ? 30.941 181.199 -58.484 1.00 35.91 1121 ALA H CA 1
ATOM 17146 C C . ALA H 1 112 ? 30.251 181.468 -59.804 1.00 36.14 1121 ALA H C 1
ATOM 17147 O O . ALA H 1 112 ? 30.183 180.602 -60.684 1.00 38.52 1121 ALA H O 1
ATOM 17154 N N . TRP H 1 113 ? 29.734 182.679 -59.954 1.00 38.95 1122 TRP H N 1
ATOM 17155 C CA . TRP H 1 113 ? 29.066 183.040 -61.183 1.00 30.57 1122 TRP H CA 1
ATOM 17156 C C . TRP H 1 113 ? 30.026 182.935 -62.365 1.00 29.38 1122 TRP H C 1
ATOM 17157 O O . TRP H 1 113 ? 29.670 182.390 -63.388 1.00 34.04 1122 TRP H O 1
ATOM 17178 N N . GLU H 1 114 ? 31.245 183.444 -62.230 1.00 35.17 1123 GLU H N 1
ATOM 17179 C CA . GLU H 1 114 ? 32.243 183.294 -63.300 1.00 34.11 1123 GLU H CA 1
ATOM 17180 C C . GLU H 1 114 ? 32.498 181.807 -63.634 1.00 34.39 1123 GLU H C 1
ATOM 17181 O O . GLU H 1 114 ? 32.631 181.428 -64.813 1.00 31.30 1123 GLU H O 1
ATOM 17193 N N . ALA H 1 115 ? 32.524 180.970 -62.599 1.00 32.85 1124 ALA H N 1
ATOM 17194 C CA . ALA H 1 115 ? 32.803 179.534 -62.773 1.00 34.94 1124 ALA H CA 1
ATOM 17195 C C . ALA H 1 115 ? 31.681 178.826 -63.513 1.00 35.68 1124 ALA H C 1
ATOM 17196 O O . ALA H 1 115 ? 31.934 177.937 -64.292 1.00 33.92 1124 ALA H O 1
ATOM 17203 N N . SER H 1 116 ? 30.429 179.210 -63.284 1.00 36.03 1125 SER H N 1
ATOM 17204 C CA . SER H 1 116 ? 29.347 178.580 -64.015 1.00 38.65 1125 SER H CA 1
ATOM 17205 C C . SER H 1 116 ? 29.077 179.285 -65.371 1.00 45.81 1125 SER H C 1
ATOM 17206 O O . SER H 1 116 ? 28.245 178.841 -66.144 1.00 43.68 1125 SER H O 1
ATOM 17214 N N . HIS H 1 117 ? 29.775 180.378 -65.661 1.00 40.22 1126 HIS H N 1
ATOM 17215 C CA . HIS H 1 117 ? 29.627 181.019 -66.969 1.00 44.40 1126 HIS H CA 1
ATOM 17216 C C . HIS H 1 117 ? 30.984 181.304 -67.549 1.00 39.29 1126 HIS H C 1
ATOM 17217 O O . HIS H 1 117 ? 31.424 182.433 -67.597 1.00 41.16 1126 HIS H O 1
ATOM 17232 N N . PRO H 1 118 ? 31.663 180.258 -67.987 1.00 41.57 1127 PRO H N 1
ATOM 17233 C CA . PRO H 1 118 ? 33.074 180.418 -68.357 1.00 44.43 1127 PRO H CA 1
ATOM 17234 C C . PRO H 1 118 ? 33.295 181.292 -69.601 1.00 45.50 1127 PRO H C 1
ATOM 17235 O O . PRO H 1 118 ? 34.413 181.751 -69.813 1.00 54.15 1127 PRO H O 1
ATOM 17246 N N . LEU H 1 119 ? 32.263 181.487 -70.424 1.00 47.44 1128 LEU H N 1
ATOM 17247 C CA . LEU H 1 119 ? 32.397 182.301 -71.619 1.00 51.79 1128 LEU H CA 1
ATOM 17248 C C . LEU H 1 119 ? 32.411 183.784 -71.252 1.00 53.78 1128 LEU H C 1
ATOM 17249 O O . LEU H 1 119 ? 33.050 184.576 -71.925 1.00 61.57 1128 LEU H O 1
ATOM 17265 N N . ALA H 1 120 ? 31.682 184.156 -70.202 1.00 49.68 1129 ALA H N 1
ATOM 17266 C CA . ALA H 1 120 ? 31.587 185.547 -69.780 1.00 47.65 1129 ALA H CA 1
ATOM 17267 C C . ALA H 1 120 ? 32.924 186.070 -69.260 1.00 47.36 1129 ALA H C 1
ATOM 17268 O O . ALA H 1 120 ? 33.797 185.295 -68.849 1.00 44.83 1129 ALA H O 1
ATOM 17275 N N . GLY H 1 121 ? 33.081 187.391 -69.267 1.00 44.46 1130 GLY H N 1
ATOM 17276 C CA . GLY H 1 121 ? 34.329 187.999 -68.790 1.00 45.57 1130 GLY H CA 1
ATOM 17277 C C . GLY H 1 121 ? 34.568 187.877 -67.285 1.00 39.31 1130 GLY H C 1
ATOM 17278 O O . GLY H 1 121 ? 33.629 187.760 -66.493 1.00 38.00 1130 GLY H O 1
ATOM 17282 N N . ASN H 1 122 ? 35.842 187.893 -66.904 1.00 33.91 1131 ASN H N 1
ATOM 17283 C CA . ASN H 1 122 ? 36.247 187.879 -65.497 1.00 41.25 1131 ASN H CA 1
ATOM 17284 C C . ASN H 1 122 ? 36.509 189.289 -64.967 1.00 41.95 1131 ASN H C 1
ATOM 17285 O O . ASN H 1 122 ? 36.899 190.173 -65.720 1.00 43.97 1131 ASN H O 1
ATOM 17296 N N . LEU H 1 123 ? 36.243 189.494 -63.691 1.00 39.18 1132 LEU H N 1
ATOM 17297 C CA . LEU H 1 123 ? 36.452 190.786 -63.031 1.00 36.54 1132 LEU H CA 1
ATOM 17298 C C . LEU H 1 123 ? 37.508 190.566 -61.978 1.00 38.76 1132 LEU H C 1
ATOM 17299 O O . LEU H 1 123 ? 37.541 189.493 -61.349 1.00 39.33 1132 LEU H O 1
ATOM 17315 N N . GLN H 1 124 ? 38.399 191.527 -61.795 1.00 38.73 1133 GLN H N 1
ATOM 17316 C CA . GLN H 1 124 ? 39.288 191.487 -60.651 1.00 36.73 1133 GLN H CA 1
ATOM 17317 C C . GLN H 1 124 ? 38.548 192.102 -59.474 1.00 37.48 1133 GLN H C 1
ATOM 17318 O O . GLN H 1 124 ? 37.607 192.859 -59.669 1.00 33.18 1133 GLN H O 1
ATOM 17332 N N . SER H 1 125 ? 38.947 191.788 -58.246 1.00 37.02 1134 SER H N 1
ATOM 17333 C CA . SER H 1 125 ? 38.247 192.374 -57.105 1.00 32.35 1134 SER H CA 1
ATOM 17334 C C . SER H 1 125 ? 39.161 192.635 -55.937 1.00 41.12 1134 SER H C 1
ATOM 17335 O O . SER H 1 125 ? 40.264 192.073 -55.858 1.00 41.28 1134 SER H O 1
ATOM 17343 N N . SER H 1 126 ? 38.702 193.498 -55.035 1.00 37.95 1135 SER H N 1
ATOM 17344 C CA . SER H 1 126 ? 39.359 193.679 -53.758 1.00 34.32 1135 SER H CA 1
ATOM 17345 C C . SER H 1 126 ? 38.331 193.884 -52.645 1.00 40.51 1135 SER H C 1
ATOM 17346 O O . SER H 1 126 ? 37.324 194.561 -52.828 1.00 34.37 1135 SER H O 1
ATOM 17354 N N . ILE H 1 127 ? 38.580 193.284 -51.486 1.00 37.15 1136 ILE H N 1
ATOM 17355 C CA . ILE H 1 127 ? 37.850 193.663 -50.279 1.00 34.49 1136 ILE H CA 1
ATOM 17356 C C . ILE H 1 127 ? 38.216 195.080 -49.918 1.00 32.74 1136 ILE H C 1
ATOM 17357 O O . ILE H 1 127 ? 39.360 195.505 -50.120 1.00 40.44 1136 ILE H O 1
ATOM 17373 N N . VAL H 1 128 ? 37.274 195.815 -49.358 1.00 33.10 1137 VAL H N 1
ATOM 17374 C CA . VAL H 1 128 ? 37.522 197.232 -49.038 1.00 34.31 1137 VAL H CA 1
ATOM 17375 C C . VAL H 1 128 ? 37.034 197.525 -47.641 1.00 37.56 1137 VAL H C 1
ATOM 17376 O O . VAL H 1 128 ? 36.001 196.992 -47.202 1.00 39.56 1137 VAL H O 1
ATOM 17389 N N . LYS H 1 129 ? 37.762 198.372 -46.941 1.00 33.41 1138 LYS H N 1
ATOM 17390 C CA . LYS H 1 129 ? 37.344 198.772 -45.607 1.00 37.24 1138 LYS H CA 1
ATOM 17391 C C . LYS H 1 129 ? 37.335 200.289 -45.418 1.00 33.29 1138 LYS H C 1
ATOM 17392 O O . LYS H 1 129 ? 38.308 201.003 -45.733 1.00 31.00 1138 LYS H O 1
ATOM 17411 N N . PHE H 1 130 ? 36.239 200.765 -44.837 1.00 36.77 1139 PHE H N 1
ATOM 17412 C CA . PHE H 1 130 ? 36.112 202.186 -44.492 1.00 35.27 1139 PHE H CA 1
ATOM 17413 C C . PHE H 1 130 ? 36.318 202.478 -42.996 1.00 36.01 1139 PHE H C 1
ATOM 17414 O O . PHE H 1 130 ? 35.672 201.877 -42.145 1.00 39.45 1139 PHE H O 1
ATOM 17431 N N . LYS H 1 131 ? 37.202 203.418 -42.702 1.00 39.55 1140 LYS H N 1
ATOM 17432 C CA . LYS H 1 131 ? 37.360 203.947 -41.344 1.00 42.48 1140 LYS H CA 1
ATOM 17433 C C . LYS H 1 131 ? 36.062 204.464 -40.705 1.00 43.14 1140 LYS H C 1
ATOM 17434 O O . LYS H 1 131 ? 35.783 204.161 -39.550 1.00 44.43 1140 LYS H O 1
ATOM 17453 N N . LYS H 1 132 ? 35.284 205.252 -41.446 1.00 43.87 1141 LYS H N 1
ATOM 17454 C CA . LYS H 1 132 ? 33.977 205.730 -40.991 1.00 40.68 1141 LYS H CA 1
ATOM 17455 C C . LYS H 1 132 ? 32.834 205.036 -41.707 1.00 44.22 1141 LYS H C 1
ATOM 17456 O O . LYS H 1 132 ? 32.960 204.641 -42.861 1.00 43.17 1141 LYS H O 1
ATOM 17475 N N . PRO H 1 133 ? 31.702 204.861 -41.023 1.00 43.61 1142 PRO H N 1
ATOM 17476 C CA . PRO H 1 133 ? 30.555 204.155 -41.602 1.00 48.02 1142 PRO H CA 1
ATOM 17477 C C . PRO H 1 133 ? 29.804 204.999 -42.652 1.00 50.73 1142 PRO H C 1
ATOM 17478 O O . PRO H 1 133 ? 29.664 206.209 -42.480 1.00 40.38 1142 PRO H O 1
ATOM 17489 N N . LEU H 1 134 ? 29.333 204.354 -43.713 1.00 43.59 1143 LEU H N 1
ATOM 17490 C CA . LEU H 1 134 ? 28.709 205.043 -44.836 1.00 47.33 1143 LEU H CA 1
ATOM 17491 C C . LEU H 1 134 ? 27.224 205.218 -44.569 1.00 46.52 1143 LEU H C 1
ATOM 17492 O O . LEU H 1 134 ? 26.634 204.444 -43.814 1.00 45.84 1143 LEU H O 1
ATOM 17508 N N . PRO H 1 135 ? 26.613 206.227 -45.202 1.00 46.50 1144 PRO H N 1
ATOM 17509 C CA . PRO H 1 135 ? 25.222 206.578 -44.915 1.00 46.06 1144 PRO H CA 1
ATOM 17510 C C . PRO H 1 135 ? 24.231 205.674 -45.658 1.00 45.35 1144 PRO H C 1
ATOM 17511 O O . PRO H 1 135 ? 23.610 206.083 -46.642 1.00 48.12 1144 PRO H O 1
ATOM 17522 N N . LEU H 1 136 ? 24.103 204.433 -45.195 1.00 47.28 1145 LEU H N 1
ATOM 17523 C CA . LEU H 1 136 ? 23.249 203.471 -45.891 1.00 56.27 1145 LEU H CA 1
ATOM 17524 C C . LEU H 1 136 ? 22.291 202.756 -44.939 1.00 55.35 1145 LEU H C 1
ATOM 17525 O O . LEU H 1 136 ? 21.838 201.661 -45.233 1.00 50.76 1145 LEU H O 1
ATOM 17541 N N . THR H 1 137 ? 22.020 203.349 -43.780 1.00 55.43 1146 THR H N 1
ATOM 17542 C CA . THR H 1 137 ? 20.980 202.825 -42.904 1.00 60.39 1146 THR H CA 1
ATOM 17543 C C . THR H 1 137 ? 19.664 203.364 -43.420 1.00 58.49 1146 THR H C 1
ATOM 17544 O O . THR H 1 137 ? 19.647 204.265 -44.262 1.00 61.54 1146 THR H O 1
ATOM 17555 N N . GLN H 1 138 ? 18.555 202.839 -42.923 1.00 67.73 1147 GLN H N 1
ATOM 17556 C CA . GLN H 1 138 ? 17.260 203.265 -43.444 1.00 69.06 1147 GLN H CA 1
ATOM 17557 C C . GLN H 1 138 ? 16.838 204.633 -42.915 1.00 69.64 1147 GLN H C 1
ATOM 17558 O O . GLN H 1 138 ? 16.083 205.357 -43.583 1.00 73.27 1147 GLN H O 1
ATOM 17572 N N . PRO I 1 3 ? 38.566 143.889 -51.537 1.00 69.68 1012 PRO I N 1
ATOM 17573 C CA . PRO I 1 3 ? 37.780 143.270 -52.622 1.00 80.85 1012 PRO I CA 1
ATOM 17574 C C . PRO I 1 3 ? 36.269 143.513 -52.481 1.00 70.96 1012 PRO I C 1
ATOM 17575 O O . PRO I 1 3 ? 35.602 144.127 -53.345 1.00 68.49 1012 PRO I O 1
ATOM 17586 N N . ARG I 1 4 ? 35.752 143.019 -51.362 1.00 68.69 1013 ARG I N 1
ATOM 17587 C CA . ARG I 1 4 ? 34.356 143.179 -50.988 1.00 63.73 1013 ARG I CA 1
ATOM 17588 C C . ARG I 1 4 ? 34.187 144.344 -50.015 1.00 58.26 1013 ARG I C 1
ATOM 17589 O O . ARG I 1 4 ? 33.068 144.608 -49.564 1.00 57.37 1013 ARG I O 1
ATOM 17610 N N . TYR I 1 5 ? 35.289 145.025 -49.685 1.00 41.92 1014 TYR I N 1
ATOM 17611 C CA . TYR I 1 5 ? 35.214 146.287 -48.947 1.00 41.72 1014 TYR I CA 1
ATOM 17612 C C . TYR I 1 5 ? 35.066 147.520 -49.827 1.00 45.04 1014 TYR I C 1
ATOM 17613 O O . TYR I 1 5 ? 35.225 147.446 -51.050 1.00 37.63 1014 TYR I O 1
ATOM 17631 N N . GLN I 1 6 ? 34.778 148.659 -49.191 1.00 40.40 1015 GLN I N 1
ATOM 17632 C CA . GLN I 1 6 ? 34.535 149.900 -49.918 1.00 36.16 1015 GLN I CA 1
ATOM 17633 C C . GLN I 1 6 ? 35.771 150.238 -50.740 1.00 33.92 1015 GLN I C 1
ATOM 17634 O O . GLN I 1 6 ? 36.907 149.996 -50.320 1.00 36.52 1015 GLN I O 1
ATOM 17648 N N . GLN I 1 7 ? 35.549 150.729 -51.959 1.00 34.60 1016 GLN I N 1
ATOM 17649 C CA . GLN I 1 7 ? 36.648 151.214 -52.774 1.00 32.87 1016 GLN I CA 1
ATOM 17650 C C . GLN I 1 7 ? 36.587 152.720 -52.893 1.00 32.51 1016 GLN I C 1
ATOM 17651 O O . GLN I 1 7 ? 35.508 153.303 -52.850 1.00 33.35 1016 GLN I O 1
ATOM 17665 N N . PRO I 1 8 ? 37.733 153.355 -53.068 1.00 28.20 1017 PRO I N 1
ATOM 17666 C CA . PRO I 1 8 ? 37.712 154.811 -53.315 1.00 31.73 1017 PRO I CA 1
ATOM 17667 C C . PRO I 1 8 ? 37.174 155.185 -54.722 1.00 29.95 1017 PRO I C 1
ATOM 17668 O O . PRO I 1 8 ? 37.015 154.288 -55.551 1.00 31.54 1017 PRO I O 1
ATOM 17679 N N . PRO I 1 9 ? 36.857 156.465 -54.969 1.00 31.08 1018 PRO I N 1
ATOM 17680 C CA . PRO I 1 9 ? 36.427 156.864 -56.318 1.00 29.85 1018 PRO I CA 1
ATOM 17681 C C . PRO I 1 9 ? 37.573 156.634 -57.285 1.00 36.29 1018 PRO I C 1
ATOM 17682 O O . PRO I 1 9 ? 38.725 156.892 -56.936 1.00 28.05 1018 PRO I O 1
ATOM 17693 N N . VAL I 1 10 ? 37.256 156.143 -58.481 1.00 37.30 1019 VAL I N 1
ATOM 17694 C CA . VAL I 1 10 ? 38.276 155.867 -59.480 1.00 43.18 1019 VAL I CA 1
ATOM 17695 C C . VAL I 1 10 ? 38.833 157.221 -59.937 1.00 43.82 1019 VAL I C 1
ATOM 17696 O O . VAL I 1 10 ? 38.079 158.170 -60.088 1.00 44.91 1019 VAL I O 1
ATOM 17709 N N . PRO I 1 11 ? 40.173 157.334 -60.054 1.00 39.84 1020 PRO I N 1
ATOM 17710 C CA . PRO I 1 11 ? 40.817 158.596 -60.377 1.00 44.39 1020 PRO I CA 1
ATOM 17711 C C . PRO I 1 11 ? 40.786 158.801 -61.878 1.00 50.99 1020 PRO I C 1
ATOM 17712 O O . PRO I 1 11 ? 40.788 157.841 -62.662 1.00 57.60 1020 PRO I O 1
ATOM 17723 N N . TYR I 1 12 ? 40.678 160.061 -62.262 1.00 53.44 1021 TYR I N 1
ATOM 17724 C CA . TYR I 1 12 ? 40.523 160.428 -63.656 1.00 64.67 1021 TYR I CA 1
ATOM 17725 C C . TYR I 1 12 ? 41.043 161.852 -63.771 1.00 65.24 1021 TYR I C 1
ATOM 17726 O O . TYR I 1 12 ? 40.714 162.716 -62.945 1.00 69.02 1021 TYR I O 1
ATOM 17744 N N . ARG I 1 13 ? 41.917 162.072 -64.746 1.00 71.37 1022 ARG I N 1
ATOM 17745 C CA . ARG I 1 13 ? 42.467 163.402 -65.004 1.00 76.88 1022 ARG I CA 1
ATOM 17746 C C . ARG I 1 13 ? 42.150 163.780 -66.449 1.00 79.46 1022 ARG I C 1
ATOM 17747 O O . ARG I 1 13 ? 43.000 164.273 -67.195 1.00 76.06 1022 ARG I O 1
ATOM 17768 N N . GLN I 1 14 ? 40.897 163.516 -66.818 1.00 75.81 1023 GLN I N 1
ATOM 17769 C CA . GLN I 1 14 ? 40.348 163.832 -68.132 1.00 80.89 1023 GLN I CA 1
ATOM 17770 C C . GLN I 1 14 ? 38.828 163.874 -68.000 1.00 77.03 1023 GLN I C 1
ATOM 17771 O O . GLN I 1 14 ? 38.171 162.825 -67.913 1.00 70.68 1023 GLN I O 1
ATOM 17785 N N . ILE I 1 15 ? 38.287 165.092 -67.991 1.00 73.75 1024 ILE I N 1
ATOM 17786 C CA . ILE I 1 15 ? 36.888 165.351 -67.640 1.00 65.37 1024 ILE I CA 1
ATOM 17787 C C . ILE I 1 15 ? 35.881 164.305 -68.167 1.00 67.16 1024 ILE I C 1
ATOM 17788 O O . ILE I 1 15 ? 34.889 163.980 -67.504 1.00 58.97 1024 ILE I O 1
ATOM 17804 N N . ASP I 1 16 ? 36.145 163.757 -69.343 1.00 65.46 1025 ASP I N 1
ATOM 17805 C CA . ASP I 1 16 ? 35.233 162.782 -69.941 1.00 65.41 1025 ASP I CA 1
ATOM 17806 C C . ASP I 1 16 ? 35.247 161.429 -69.228 1.00 64.65 1025 ASP I C 1
ATOM 17807 O O . ASP I 1 16 ? 34.293 160.656 -69.343 1.00 70.09 1025 ASP I O 1
ATOM 17816 N N . ASP I 1 17 ? 36.321 161.149 -68.491 1.00 66.88 1026 ASP I N 1
ATOM 17817 C CA . ASP I 1 17 ? 36.390 159.961 -67.635 1.00 73.90 1026 ASP I CA 1
ATOM 17818 C C . ASP I 1 17 ? 35.628 160.114 -66.302 1.00 66.01 1026 ASP I C 1
ATOM 17819 O O . ASP I 1 17 ? 35.476 159.136 -65.578 1.00 66.64 1026 ASP I O 1
ATOM 17828 N N . CYS I 1 18 ? 35.166 161.325 -65.980 1.00 54.30 1027 CYS I N 1
ATOM 17829 C CA . CYS I 1 18 ? 34.256 161.530 -64.851 1.00 51.92 1027 CYS I CA 1
ATOM 17830 C C . CYS I 1 18 ? 32.886 160.937 -65.161 1.00 51.27 1027 CYS I C 1
ATOM 17831 O O . CYS I 1 18 ? 32.297 161.216 -66.216 1.00 44.70 1027 CYS I O 1
ATOM 17839 N N . PRO I 1 19 ? 32.366 160.102 -64.246 1.00 50.74 1028 PRO I N 1
ATOM 17840 C CA . PRO I 1 19 ? 31.016 159.557 -64.417 1.00 46.28 1028 PRO I CA 1
ATOM 17841 C C . PRO I 1 19 ? 30.034 160.669 -64.795 1.00 51.00 1028 PRO I C 1
ATOM 17842 O O . PRO I 1 19 ? 30.003 161.748 -64.166 1.00 40.76 1028 PRO I O 1
ATOM 17853 N N . ALA I 1 20 ? 29.242 160.389 -65.827 1.00 47.31 1029 ALA I N 1
ATOM 17854 C CA . ALA I 1 20 ? 28.506 161.413 -66.524 1.00 47.99 1029 ALA I CA 1
ATOM 17855 C C . ALA I 1 20 ? 27.593 162.156 -65.589 1.00 43.96 1029 ALA I C 1
ATOM 17856 O O . ALA I 1 20 ? 27.429 163.369 -65.702 1.00 47.94 1029 ALA I O 1
ATOM 17863 N N . LYS I 1 21 ? 26.999 161.460 -64.646 1.00 41.40 1030 LYS I N 1
ATOM 17864 C CA . LYS I 1 21 ? 26.052 162.140 -63.769 1.00 50.36 1030 LYS I CA 1
ATOM 17865 C C . LYS I 1 21 ? 26.728 163.167 -62.837 1.00 46.41 1030 LYS I C 1
ATOM 17866 O O . LYS I 1 21 ? 26.070 164.102 -62.388 1.00 45.73 1030 LYS I O 1
ATOM 17885 N N . ALA I 1 22 ? 28.024 163.007 -62.562 1.00 41.45 1031 ALA I N 1
ATOM 17886 C CA . ALA I 1 22 ? 28.752 163.930 -61.658 1.00 39.63 1031 ALA I CA 1
ATOM 17887 C C . ALA I 1 22 ? 29.552 164.995 -62.437 1.00 40.00 1031 ALA I C 1
ATOM 17888 O O . ALA I 1 22 ? 30.169 165.901 -61.859 1.00 33.61 1031 ALA I O 1
ATOM 17895 N N . ARG I 1 23 ? 29.549 164.864 -63.758 1.00 37.77 1032 ARG I N 1
ATOM 17896 C CA . ARG I 1 23 ? 30.483 165.578 -64.606 1.00 42.83 1032 ARG I CA 1
ATOM 17897 C C . ARG I 1 23 ? 30.179 167.091 -64.642 1.00 38.22 1032 ARG I C 1
ATOM 17898 O O . ARG I 1 23 ? 31.088 167.894 -64.613 1.00 36.61 1032 ARG I O 1
ATOM 17919 N N . PRO I 1 24 ? 28.905 167.472 -64.664 1.00 37.48 1033 PRO I N 1
ATOM 17920 C CA . PRO I 1 24 ? 28.670 168.926 -64.576 1.00 41.90 1033 PRO I CA 1
ATOM 17921 C C . PRO I 1 24 ? 29.143 169.514 -63.228 1.00 41.25 1033 PRO I C 1
ATOM 17922 O O . PRO I 1 24 ? 29.720 170.605 -63.173 1.00 37.04 1033 PRO I O 1
ATOM 17933 N N . GLN I 1 25 ? 28.884 168.816 -62.136 1.00 35.91 1034 GLN I N 1
ATOM 17934 C CA . GLN I 1 25 ? 29.349 169.287 -60.828 1.00 37.52 1034 GLN I CA 1
ATOM 17935 C C . GLN I 1 25 ? 30.892 169.316 -60.838 1.00 32.22 1034 GLN I C 1
ATOM 17936 O O . GLN I 1 25 ? 31.527 170.285 -60.424 1.00 31.87 1034 GLN I O 1
ATOM 17950 N N . HIS I 1 26 ? 31.500 168.294 -61.422 1.00 34.38 1035 HIS I N 1
ATOM 17951 C CA . HIS I 1 26 ? 32.943 168.255 -61.545 1.00 31.41 1035 HIS I CA 1
ATOM 17952 C C . HIS I 1 26 ? 33.501 169.477 -62.326 1.00 40.45 1035 HIS I 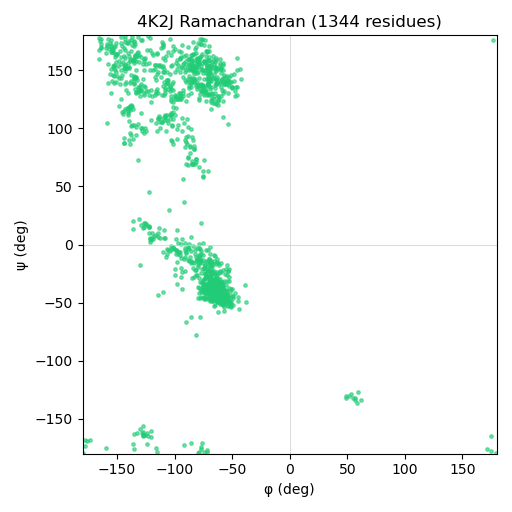C 1
ATOM 17953 O O . HIS I 1 26 ? 34.505 170.048 -61.948 1.00 36.33 1035 HIS I O 1
ATOM 17968 N N . ILE I 1 27 ? 32.850 169.834 -63.430 1.00 39.34 1036 ILE I N 1
ATOM 17969 C CA . ILE I 1 27 ? 33.364 170.864 -64.323 1.00 40.68 1036 ILE I CA 1
ATOM 17970 C C . ILE I 1 27 ? 33.315 172.197 -63.611 1.00 35.21 1036 ILE I C 1
ATOM 17971 O O . ILE I 1 27 ? 34.313 172.892 -63.521 1.00 38.25 1036 ILE I O 1
ATOM 17987 N N . PHE I 1 28 ? 32.184 172.510 -63.013 1.00 34.63 1037 PHE I N 1
ATOM 17988 C CA . PHE I 1 28 ? 32.106 173.676 -62.126 1.00 37.42 1037 PHE I CA 1
ATOM 17989 C C . PHE I 1 28 ? 33.131 173.748 -60.985 1.00 33.82 1037 PHE I C 1
ATOM 17990 O O . PHE I 1 28 ? 33.631 174.817 -60.671 1.00 34.56 1037 PHE I O 1
ATOM 18007 N N . TYR I 1 29 ? 33.375 172.649 -60.285 1.00 33.28 1038 TYR I N 1
ATOM 18008 C CA . TYR I 1 29 ? 34.362 172.663 -59.217 1.00 31.03 1038 TYR I CA 1
ATOM 18009 C C . TYR I 1 29 ? 35.750 172.903 -59.802 1.00 30.56 1038 TYR I C 1
ATOM 18010 O O . TYR I 1 29 ? 36.573 173.557 -59.187 1.00 29.16 1038 TYR I O 1
ATOM 18028 N N . ARG I 1 30 ? 36.036 172.309 -60.960 1.00 34.38 1039 ARG I N 1
ATOM 18029 C CA . ARG I 1 30 ? 37.381 172.444 -61.508 1.00 42.03 1039 ARG I CA 1
ATOM 18030 C C . ARG I 1 30 ? 37.668 173.945 -61.754 1.00 38.76 1039 ARG I C 1
ATOM 18031 O O . ARG I 1 30 ? 38.731 174.452 -61.405 1.00 43.13 1039 ARG I O 1
ATOM 18052 N N . ARG I 1 31 ? 36.695 174.640 -62.319 1.00 35.39 1040 ARG I N 1
ATOM 18053 C CA . ARG I 1 31 ? 36.863 176.086 -62.605 1.00 43.96 1040 ARG I CA 1
ATOM 18054 C C . ARG I 1 31 ? 36.820 176.923 -61.337 1.00 39.58 1040 ARG I C 1
ATOM 18055 O O . ARG I 1 31 ? 37.672 177.775 -61.141 1.00 41.21 1040 ARG I O 1
ATOM 18076 N N . PHE I 1 32 ? 35.877 176.660 -60.436 1.00 36.03 1041 PHE I N 1
ATOM 18077 C CA . PHE I 1 32 ? 35.770 177.504 -59.249 1.00 31.73 1041 PHE I CA 1
ATOM 18078 C C . PHE I 1 32 ? 36.964 177.376 -58.315 1.00 38.73 1041 PHE I C 1
ATOM 18079 O O . PHE I 1 32 ? 37.421 178.371 -57.779 1.00 39.42 1041 PHE I O 1
ATOM 18096 N N . LEU I 1 33 ? 37.466 176.160 -58.096 1.00 36.12 1042 LEU I N 1
ATOM 18097 C CA . LEU I 1 33 ? 38.671 175.980 -57.260 1.00 34.57 1042 LEU I CA 1
ATOM 18098 C C . LEU I 1 33 ? 39.890 176.592 -57.920 1.00 36.78 1042 LEU I C 1
ATOM 18099 O O . LEU I 1 33 ? 40.776 177.096 -57.252 1.00 42.93 1042 LEU I O 1
ATOM 18115 N N . GLY I 1 34 ? 39.951 176.511 -59.247 1.00 44.72 1043 GLY I N 1
ATOM 18116 C CA . GLY I 1 34 ? 41.093 177.026 -59.976 1.00 43.40 1043 GLY I CA 1
ATOM 18117 C C . GLY I 1 34 ? 42.391 176.457 -59.425 1.00 53.38 1043 GLY I C 1
ATOM 18118 O O . GLY I 1 34 ? 42.544 175.230 -59.285 1.00 48.23 1043 GLY I O 1
ATOM 18122 N N . LYS I 1 35 ? 43.334 177.343 -59.119 1.00 49.54 1044 LYS I N 1
ATOM 18123 C CA . LYS I 1 35 ? 44.658 176.925 -58.675 1.00 53.18 1044 LYS I CA 1
ATOM 18124 C C . LYS I 1 35 ? 44.596 176.268 -57.313 1.00 48.56 1044 LYS I C 1
ATOM 18125 O O . LYS I 1 35 ? 45.485 175.510 -56.943 1.00 49.34 1044 LYS I O 1
ATOM 18144 N N . ASP I 1 36 ? 43.581 176.610 -56.534 1.00 45.31 1045 ASP I N 1
ATOM 18145 C CA . ASP I 1 36 ? 43.412 175.979 -55.236 1.00 49.52 1045 ASP I CA 1
ATOM 18146 C C . ASP I 1 36 ? 43.160 174.477 -55.432 1.00 46.54 1045 ASP I C 1
ATOM 18147 O O . ASP I 1 36 ? 43.417 173.687 -54.549 1.00 45.69 1045 ASP I O 1
ATOM 18156 N N . GLY I 1 37 ? 42.670 174.110 -56.612 1.00 43.32 1046 GLY I N 1
ATOM 18157 C CA . GLY I 1 37 ? 42.370 172.728 -56.954 1.00 40.94 1046 GLY I CA 1
ATOM 18158 C C . GLY I 1 37 ? 43.597 171.920 -57.277 1.00 44.14 1046 GLY I C 1
ATOM 18159 O O . GLY I 1 37 ? 43.558 170.685 -57.290 1.00 43.12 1046 GLY I O 1
ATOM 18163 N N . ARG I 1 38 ? 44.718 172.588 -57.492 1.00 46.78 1047 ARG I N 1
ATOM 18164 C CA . ARG I 1 38 ? 45.929 171.848 -57.828 1.00 45.97 1047 ARG I CA 1
ATOM 18165 C C . ARG I 1 38 ? 46.713 171.416 -56.603 1.00 41.59 1047 ARG I C 1
ATOM 18166 O O . ARG I 1 38 ? 46.540 171.938 -55.508 1.00 41.57 1047 ARG I O 1
ATOM 18187 N N . ARG I 1 39 ? 47.563 170.418 -56.787 1.00 49.44 1048 ARG I N 1
ATOM 18188 C CA . ARG I 1 39 ? 48.357 169.928 -55.677 1.00 48.61 1048 ARG I CA 1
ATOM 18189 C C . ARG I 1 39 ? 49.452 170.935 -55.464 1.00 54.83 1048 ARG I C 1
ATOM 18190 O O . ARG I 1 39 ? 50.049 171.420 -56.425 1.00 57.45 1048 ARG I O 1
ATOM 18211 N N . ASP I 1 40 ? 49.722 171.252 -54.211 1.00 55.87 1049 ASP I N 1
ATOM 18212 C CA . ASP I 1 40 ? 50.965 171.915 -53.884 1.00 61.55 1049 ASP I CA 1
ATOM 18213 C C . ASP I 1 40 ? 51.823 171.005 -53.017 1.00 68.11 1049 ASP I C 1
ATOM 18214 O O . ASP I 1 40 ? 51.490 170.761 -51.852 1.00 65.81 1049 ASP I O 1
ATOM 18223 N N . PRO I 1 41 ? 52.919 170.465 -53.588 1.00 77.42 1050 PRO I N 1
ATOM 18224 C CA . PRO I 1 41 ? 53.767 169.536 -52.815 1.00 75.44 1050 PRO I CA 1
ATOM 18225 C C . PRO I 1 41 ? 54.285 170.127 -51.485 1.00 77.84 1050 PRO I C 1
ATOM 18226 O O . PRO I 1 41 ? 54.555 169.365 -50.537 1.00 71.19 1050 PRO I O 1
ATOM 18237 N N . LYS I 1 42 ? 54.383 171.458 -51.419 1.00 72.79 1051 LYS I N 1
ATOM 18238 C CA . LYS I 1 42 ? 54.929 172.154 -50.254 1.00 75.84 1051 LYS I CA 1
ATOM 18239 C C . LYS I 1 42 ? 54.084 171.975 -49.000 1.00 74.87 1051 LYS I C 1
ATOM 18240 O O . LYS I 1 42 ? 54.622 171.889 -47.896 1.00 81.15 1051 LYS I O 1
ATOM 18259 N N . CYS I 1 43 ? 52.764 171.948 -49.165 1.00 74.61 1052 CYS I N 1
ATOM 18260 C CA . CYS I 1 43 ? 51.856 171.758 -48.038 1.00 68.57 1052 CYS I CA 1
ATOM 18261 C C . CYS I 1 43 ? 51.670 170.277 -47.759 1.00 64.98 1052 CYS I C 1
ATOM 18262 O O . CYS I 1 43 ? 51.971 169.433 -48.602 1.00 63.49 1052 CYS I O 1
ATOM 18270 N N . GLN I 1 44 ? 51.168 169.965 -46.571 1.00 59.28 1053 GLN I N 1
ATOM 18271 C CA . GLN I 1 44 ? 50.778 168.600 -46.245 1.00 53.91 1053 GLN I CA 1
ATOM 18272 C C . GLN I 1 44 ? 49.265 168.476 -46.141 1.00 50.04 1053 GLN I C 1
ATOM 18273 O O . GLN I 1 44 ? 48.526 169.481 -45.938 1.00 42.66 1053 GLN I O 1
ATOM 18287 N N . TRP I 1 45 ? 48.824 167.226 -46.249 1.00 39.24 1054 TRP I N 1
ATOM 18288 C CA . TRP I 1 45 ? 47.406 166.873 -46.212 1.00 38.20 1054 TRP I CA 1
ATOM 18289 C C . TRP I 1 45 ? 46.885 166.740 -44.780 1.00 36.31 1054 TRP I C 1
ATOM 18290 O O . TRP I 1 45 ? 46.792 165.630 -44.224 1.00 36.48 1054 TRP I O 1
ATOM 18311 N N . LYS I 1 46 ? 46.503 167.862 -44.195 1.00 34.18 1055 LYS I N 1
ATOM 18312 C CA . LYS I 1 46 ? 46.013 167.866 -42.830 1.00 34.14 1055 LYS I CA 1
ATOM 18313 C C . LYS I 1 46 ? 44.645 168.504 -42.710 1.00 33.81 1055 LYS I C 1
ATOM 18314 O O . LYS I 1 46 ? 44.231 168.851 -41.620 1.00 34.29 1055 LYS I O 1
ATOM 18333 N N . PHE I 1 47 ? 43.937 168.638 -43.832 1.00 34.36 1056 PHE I N 1
ATOM 18334 C CA . PHE I 1 47 ? 42.591 169.218 -43.818 1.00 36.75 1056 PHE I CA 1
ATOM 18335 C C . PHE I 1 47 ? 41.572 168.447 -44.646 1.00 37.31 1056 PHE I C 1
ATOM 18336 O O . PHE I 1 47 ? 41.933 167.674 -45.497 1.00 35.43 1056 PHE I O 1
ATOM 18353 N N . ALA I 1 48 ? 40.300 168.703 -44.388 1.00 33.94 1057 ALA I N 1
ATOM 18354 C CA . ALA I 1 48 ? 39.231 168.148 -45.184 1.00 33.33 1057 ALA I CA 1
ATOM 18355 C C . ALA I 1 48 ? 37.978 168.927 -44.898 1.00 30.91 1057 ALA I C 1
ATOM 18356 O O . ALA I 1 48 ? 37.946 169.730 -43.966 1.00 34.61 1057 ALA I O 1
ATOM 18363 N N . VAL I 1 49 ? 36.953 168.699 -45.704 1.00 31.82 1058 VAL I N 1
ATOM 18364 C CA . VAL I 1 49 ? 35.598 169.109 -45.381 1.00 27.13 1058 VAL I CA 1
ATOM 18365 C C . VAL I 1 49 ? 34.766 167.811 -45.280 1.00 32.94 1058 VAL I C 1
ATOM 18366 O O . VAL I 1 49 ? 34.824 166.966 -46.181 1.00 30.92 1058 VAL I O 1
ATOM 18379 N N . ILE I 1 50 ? 34.023 167.622 -44.200 1.00 26.27 1059 ILE I N 1
ATOM 18380 C CA . ILE I 1 50 ? 33.090 166.510 -44.128 1.00 29.50 1059 ILE I CA 1
ATOM 18381 C C . ILE I 1 50 ? 31.718 167.041 -44.498 1.00 34.53 1059 ILE I C 1
ATOM 18382 O O . ILE I 1 50 ? 31.272 168.084 -43.963 1.00 37.22 1059 ILE I O 1
ATOM 18398 N N . PHE I 1 51 ? 31.104 166.405 -45.499 1.00 28.73 1060 PHE I N 1
ATOM 18399 C CA . PHE I 1 51 ? 29.731 166.690 -45.901 1.00 26.35 1060 PHE I CA 1
ATOM 18400 C C . PHE I 1 51 ? 28.840 165.538 -45.435 1.00 33.35 1060 PHE I C 1
ATOM 18401 O O . PHE I 1 51 ? 29.235 164.360 -45.520 1.00 33.06 1060 PHE I O 1
ATOM 18418 N N . TRP I 1 52 ? 27.625 165.843 -44.976 1.00 32.13 1061 TRP I N 1
ATOM 18419 C CA . TRP I 1 52 ? 26.732 164.777 -44.529 1.00 28.85 1061 TRP I CA 1
ATOM 18420 C C . TRP I 1 52 ? 25.265 165.074 -44.848 1.00 31.43 1061 TRP I C 1
ATOM 18421 O O . TRP I 1 52 ? 24.874 166.205 -45.044 1.00 35.96 1061 TRP I O 1
ATOM 18442 N N . GLY I 1 53 ? 24.475 164.024 -44.927 1.00 38.02 1062 GLY I N 1
ATOM 18443 C CA . GLY I 1 53 ? 23.074 164.140 -45.239 1.00 36.81 1062 GLY I CA 1
ATOM 18444 C C . GLY I 1 53 ? 22.461 162.769 -45.264 1.00 36.10 1062 GLY I C 1
ATOM 18445 O O . GLY I 1 53 ? 23.156 161.762 -45.029 1.00 35.63 1062 GLY I O 1
ATOM 18449 N N . ASN I 1 54 ? 21.157 162.716 -45.549 1.00 41.33 1063 ASN I N 1
ATOM 18450 C CA . ASN I 1 54 ? 20.419 161.446 -45.586 1.00 41.17 1063 ASN I CA 1
ATOM 18451 C C . ASN I 1 54 ? 20.308 160.847 -46.978 1.00 41.59 1063 ASN I C 1
ATOM 18452 O O . ASN I 1 54 ? 19.904 159.684 -47.100 1.00 36.80 1063 ASN I O 1
ATOM 18463 N N . ASP I 1 55 ? 20.698 161.595 -48.011 1.00 41.23 1064 ASP I N 1
ATOM 18464 C CA . ASP I 1 55 ? 20.608 161.080 -49.414 1.00 43.37 1064 ASP I CA 1
ATOM 18465 C C . ASP I 1 55 ? 21.941 160.621 -49.996 1.00 40.43 1064 ASP I C 1
ATOM 18466 O O . ASP I 1 55 ? 22.728 161.444 -50.433 1.00 38.75 1064 ASP I O 1
ATOM 18475 N N . PRO I 1 56 ? 22.185 159.294 -50.043 1.00 40.29 1065 PRO I N 1
ATOM 18476 C CA . PRO I 1 56 ? 23.520 158.794 -50.386 1.00 36.80 1065 PRO I CA 1
ATOM 18477 C C . PRO I 1 56 ? 23.894 159.039 -51.839 1.00 41.08 1065 PRO I C 1
ATOM 18478 O O . PRO I 1 56 ? 25.083 159.026 -52.169 1.00 39.83 1065 PRO I O 1
ATOM 18489 N N . TYR I 1 57 ? 22.906 159.266 -52.699 1.00 36.53 1066 TYR I N 1
ATOM 18490 C CA . TYR I 1 57 ? 23.212 159.427 -54.105 1.00 37.56 1066 TYR I CA 1
ATOM 18491 C C . TYR I 1 57 ? 23.769 160.800 -54.391 1.00 39.31 1066 TYR I C 1
ATOM 18492 O O . TYR I 1 57 ? 24.759 160.921 -55.121 1.00 34.57 1066 TYR I O 1
ATOM 18510 N N . GLY I 1 58 ? 23.118 161.826 -53.837 1.00 36.94 1067 GLY I N 1
ATOM 18511 C CA . GLY I 1 58 ? 23.653 163.175 -53.894 1.00 40.74 1067 GLY I CA 1
ATOM 18512 C C . GLY I 1 58 ? 25.114 163.213 -53.433 1.00 32.60 1067 GLY I C 1
ATOM 18513 O O . GLY I 1 58 ? 25.948 163.859 -54.039 1.00 32.34 1067 GLY I O 1
ATOM 18517 N N . LEU I 1 59 ? 25.410 162.528 -52.344 1.00 32.40 1068 LEU I N 1
ATOM 18518 C CA . LEU I 1 59 ? 26.776 162.473 -51.804 1.00 29.00 1068 LEU I CA 1
ATOM 18519 C C . LEU I 1 59 ? 27.682 161.729 -52.754 1.00 29.96 1068 LEU I C 1
ATOM 18520 O O . LEU I 1 59 ? 28.850 162.057 -52.903 1.00 30.77 1068 LEU I O 1
ATOM 18536 N N . LYS I 1 60 ? 27.155 160.712 -53.417 1.00 28.73 1069 LYS I N 1
ATOM 18537 C CA . LYS I 1 60 ? 27.973 159.968 -54.374 1.00 30.70 1069 LYS I CA 1
ATOM 18538 C C . LYS I 1 60 ? 28.475 160.884 -55.514 1.00 30.66 1069 LYS I C 1
ATOM 18539 O O . LYS I 1 60 ? 29.650 160.867 -55.881 1.00 27.16 1069 LYS I O 1
ATOM 18558 N N . LYS I 1 61 ? 27.599 161.728 -56.045 1.00 32.10 1070 LYS I N 1
ATOM 18559 C CA . LYS I 1 61 ? 28.017 162.640 -57.122 1.00 34.81 1070 LYS I CA 1
ATOM 18560 C C . LYS I 1 61 ? 29.064 163.635 -56.634 1.00 36.55 1070 LYS I C 1
ATOM 18561 O O . LYS I 1 61 ? 30.065 163.890 -57.323 1.00 33.96 1070 LYS I O 1
ATOM 18580 N N . LEU I 1 62 ? 28.859 164.157 -55.434 1.00 33.20 1071 LEU I N 1
ATOM 18581 C CA . LEU I 1 62 ? 29.832 165.086 -54.817 1.00 26.51 1071 LEU I CA 1
ATOM 18582 C C . LEU I 1 62 ? 31.195 164.458 -54.704 1.00 28.47 1071 LEU I C 1
ATOM 18583 O O . LEU I 1 62 ? 32.194 165.055 -55.060 1.00 27.52 1071 LEU I O 1
ATOM 18599 N N . SER I 1 63 ? 31.220 163.207 -54.257 1.00 28.18 1072 SER I N 1
ATOM 18600 C CA . SER I 1 63 ? 32.436 162.440 -54.094 1.00 28.90 1072 SER I CA 1
ATOM 18601 C C . SER I 1 63 ? 33.148 162.232 -55.426 1.00 34.33 1072 SER I C 1
ATOM 18602 O O . SER I 1 63 ? 34.386 162.362 -55.533 1.00 28.99 1072 SER I O 1
ATOM 18610 N N . GLN I 1 64 ? 32.368 161.862 -56.438 1.00 27.98 1073 GLN I N 1
ATOM 18611 C CA . GLN I 1 64 ? 32.914 161.720 -57.782 1.00 33.18 1073 GLN I CA 1
ATOM 18612 C C . GLN I 1 64 ? 33.370 163.072 -58.352 1.00 34.21 1073 GLN I C 1
ATOM 18613 O O . GLN I 1 64 ? 34.378 163.159 -59.049 1.00 35.82 1073 GLN I O 1
ATOM 18627 N N . ALA I 1 65 ? 32.647 164.130 -58.028 1.00 36.09 1074 ALA I N 1
ATOM 18628 C CA . ALA I 1 65 ? 32.977 165.459 -58.579 1.00 35.81 1074 ALA I CA 1
ATOM 18629 C C . ALA I 1 65 ? 34.310 165.986 -58.013 1.00 37.43 1074 ALA I C 1
ATOM 18630 O O . ALA I 1 65 ? 35.112 166.509 -58.757 1.00 35.02 1074 ALA I O 1
ATOM 18637 N N . PHE I 1 66 ? 34.569 165.804 -56.715 1.00 38.49 1075 PHE I N 1
ATOM 18638 C CA . PHE I 1 66 ? 35.771 166.372 -56.112 1.00 31.83 1075 PHE I CA 1
ATOM 18639 C C . PHE I 1 66 ? 36.979 165.428 -56.224 1.00 35.84 1075 PHE I C 1
ATOM 18640 O O . PHE I 1 66 ? 37.405 164.781 -55.237 1.00 30.09 1075 PHE I O 1
ATOM 18657 N N . GLN I 1 67 ? 37.530 165.362 -57.435 1.00 35.62 1076 GLN I N 1
ATOM 18658 C CA . GLN I 1 67 ? 38.737 164.602 -57.709 1.00 36.45 1076 GLN I CA 1
ATOM 18659 C C . GLN I 1 67 ? 39.700 165.460 -58.533 1.00 40.37 1076 GLN I C 1
ATOM 18660 O O . GLN I 1 67 ? 39.558 165.611 -59.744 1.00 41.85 1076 GLN I O 1
ATOM 18674 N N . PHE I 1 68 ? 40.675 166.009 -57.840 1.00 35.84 1077 PHE I N 1
ATOM 18675 C CA . PHE I 1 68 ? 41.622 166.983 -58.362 1.00 37.19 1077 PHE I CA 1
ATOM 18676 C C . PHE I 1 68 ? 42.953 166.692 -57.708 1.00 41.80 1077 PHE I C 1
ATOM 18677 O O . PHE I 1 68 ? 43.022 165.884 -56.778 1.00 34.82 1077 PHE I O 1
ATOM 18694 N N . GLY I 1 69 ? 44.008 167.312 -58.205 1.00 36.73 1078 GLY I N 1
ATOM 18695 C CA . GLY I 1 69 ? 45.338 167.150 -57.625 1.00 39.66 1078 GLY I CA 1
ATOM 18696 C C . GLY I 1 69 ? 45.480 167.510 -56.142 1.00 40.74 1078 GLY I C 1
ATOM 18697 O O . GLY I 1 69 ? 46.199 166.832 -55.402 1.00 40.82 1078 GLY I O 1
ATOM 18701 N N . GLY I 1 70 ? 44.822 168.576 -55.698 1.00 38.87 1079 GLY I N 1
ATOM 18702 C CA . GLY I 1 70 ? 44.948 169.040 -54.320 1.00 35.13 1079 GLY I CA 1
ATOM 18703 C C . GLY I 1 70 ? 43.619 168.986 -53.586 1.00 31.86 1079 GLY I C 1
ATOM 18704 O O . GLY I 1 70 ? 43.479 169.436 -52.456 1.00 36.73 1079 GLY I O 1
ATOM 18708 N N . VAL I 1 71 ? 42.622 168.410 -54.230 1.00 29.84 1080 VAL I N 1
ATOM 18709 C CA . VAL I 1 71 ? 41.311 168.248 -53.614 1.00 34.52 1080 VAL I CA 1
ATOM 18710 C C . VAL I 1 71 ? 40.737 166.903 -54.065 1.00 32.84 1080 VAL I C 1
ATOM 18711 O O . VAL I 1 71 ? 40.508 166.685 -55.270 1.00 34.50 1080 VAL I O 1
ATOM 18724 N N . LYS I 1 72 ? 40.530 166.009 -53.088 1.00 30.61 1081 LYS I N 1
ATOM 18725 C CA . LYS I 1 72 ? 40.246 164.581 -53.315 1.00 30.27 1081 LYS I CA 1
ATOM 18726 C C . LYS I 1 72 ? 39.253 164.019 -52.302 1.00 28.20 1081 LYS I C 1
ATOM 18727 O O . LYS I 1 72 ? 39.556 163.949 -51.119 1.00 26.25 1081 LYS I O 1
ATOM 18746 N N . ALA I 1 73 ? 38.079 163.609 -52.764 1.00 30.43 1082 ALA I N 1
ATOM 18747 C CA . ALA I 1 73 ? 37.074 163.007 -51.899 1.00 30.19 1082 ALA I CA 1
ATOM 18748 C C . ALA I 1 73 ? 37.243 161.472 -51.740 1.00 32.58 1082 ALA I C 1
ATOM 18749 O O . ALA I 1 73 ? 37.542 160.721 -52.704 1.00 29.24 1082 ALA I O 1
ATOM 18756 N N . GLY I 1 74 ? 37.036 161.016 -50.514 1.00 28.72 1083 GLY I N 1
ATOM 18757 C CA . GLY I 1 74 ? 36.838 159.595 -50.245 1.00 28.30 1083 GLY I CA 1
ATOM 18758 C C . GLY I 1 74 ? 35.475 159.157 -50.739 1.00 23.60 1083 GLY I C 1
ATOM 18759 O O . GLY I 1 74 ? 34.688 159.958 -51.298 1.00 23.97 1083 GLY I O 1
ATOM 18763 N N . PRO I 1 75 ? 35.140 157.899 -50.507 1.00 24.36 1084 PRO I N 1
ATOM 18764 C CA . PRO I 1 75 ? 33.879 157.368 -51.031 1.00 24.55 1084 PRO I CA 1
ATOM 18765 C C . PRO I 1 75 ? 32.759 157.831 -50.120 1.00 27.89 1084 PRO I C 1
ATOM 18766 O O . PRO I 1 75 ? 33.019 158.439 -49.078 1.00 35.61 1084 PRO I O 1
ATOM 18777 N N . VAL I 1 76 ? 31.534 157.570 -50.507 1.00 25.52 1085 VAL I N 1
ATOM 18778 C CA . VAL I 1 76 ? 30.416 157.729 -49.609 1.00 27.40 1085 VAL I CA 1
ATOM 18779 C C . VAL I 1 76 ? 30.570 156.777 -48.418 1.00 32.79 1085 VAL I C 1
ATOM 18780 O O . VAL I 1 76 ? 30.767 155.601 -48.598 1.00 33.61 1085 VAL I O 1
ATOM 18793 N N . SER I 1 77 ? 30.570 157.316 -47.210 1.00 28.15 1086 SER I N 1
ATOM 18794 C CA . SER I 1 77 ? 30.682 156.527 -45.999 1.00 31.26 1086 SER I CA 1
ATOM 18795 C C . SER I 1 77 ? 29.472 156.823 -45.113 1.00 28.08 1086 SER I C 1
ATOM 18796 O O . SER I 1 77 ? 28.485 157.377 -45.595 1.00 32.01 1086 SER I O 1
ATOM 18804 N N . CYS I 1 78 ? 29.540 156.448 -43.835 1.00 30.51 1087 CYS I N 1
ATOM 18805 C CA . CYS I 1 78 ? 28.462 156.760 -42.876 1.00 31.80 1087 CYS I CA 1
ATOM 18806 C C . CYS I 1 78 ? 29.003 157.262 -41.557 1.00 33.24 1087 CYS I C 1
ATOM 18807 O O . CYS I 1 78 ? 30.118 156.970 -41.166 1.00 31.46 1087 CYS I O 1
ATOM 18815 N N . LEU I 1 79 ? 28.171 157.965 -40.820 1.00 36.88 1088 LEU I N 1
ATOM 18816 C CA . LEU I 1 79 ? 28.493 158.226 -39.424 1.00 32.60 1088 LEU I CA 1
ATOM 18817 C C . LEU I 1 79 ? 27.831 157.139 -38.621 1.00 41.47 1088 LEU I C 1
ATOM 18818 O O . LEU I 1 79 ? 26.804 156.574 -39.023 1.00 34.72 1088 LEU I O 1
ATOM 18834 N N . PRO I 1 80 ? 28.407 156.813 -37.471 1.00 43.11 1089 PRO I N 1
ATOM 18835 C CA . PRO I 1 80 ? 27.781 155.790 -36.640 1.00 39.33 1089 PRO I CA 1
ATOM 18836 C C . PRO I 1 80 ? 26.350 156.135 -36.239 1.00 35.70 1089 PRO I C 1
ATOM 18837 O O . PRO I 1 80 ? 25.948 157.287 -36.180 1.00 38.70 1089 PRO I O 1
ATOM 18848 N N . HIS I 1 81 ? 25.582 155.114 -35.938 1.00 39.12 1090 HIS I N 1
ATOM 18849 C CA . HIS I 1 81 ? 24.309 155.314 -35.244 1.00 52.40 1090 HIS I CA 1
ATOM 18850 C C . HIS I 1 81 ? 24.478 156.189 -33.995 1.00 47.01 1090 HIS I C 1
ATOM 18851 O O . HIS I 1 81 ? 25.410 155.990 -33.229 1.00 46.41 1090 HIS I O 1
ATOM 18866 N N . PRO I 1 82 ? 23.593 157.172 -33.794 1.00 48.19 1091 PRO I N 1
ATOM 18867 C CA . PRO I 1 82 ? 23.813 157.962 -32.582 1.00 59.56 1091 PRO I CA 1
ATOM 18868 C C . PRO I 1 82 ? 23.385 157.186 -31.333 1.00 69.21 1091 PRO I C 1
ATOM 18869 O O . PRO I 1 82 ? 23.982 157.335 -30.246 1.00 52.18 1091 PRO I O 1
ATOM 18880 N N . GLY I 1 83 ? 22.387 156.322 -31.518 1.00 64.53 1092 GLY I N 1
ATOM 18881 C CA . GLY I 1 83 ? 21.715 155.670 -30.414 1.00 64.43 1092 GLY I CA 1
ATOM 18882 C C . GLY I 1 83 ? 22.313 154.334 -30.047 1.00 69.67 1092 GLY I C 1
ATOM 18883 O O . GLY I 1 83 ? 23.379 153.965 -30.550 1.00 72.24 1092 GLY I O 1
ATOM 18887 N N . PRO I 1 84 ? 21.634 153.615 -29.136 1.00 67.75 1093 PRO I N 1
ATOM 18888 C CA . PRO I 1 84 ? 21.901 152.219 -28.799 1.00 67.83 1093 PRO I CA 1
ATOM 18889 C C . PRO I 1 84 ? 21.234 151.309 -29.820 1.00 62.09 1093 PRO I C 1
ATOM 18890 O O . PRO I 1 84 ? 21.622 150.150 -29.974 1.00 65.03 1093 PRO I O 1
ATOM 18901 N N . ASP I 1 85 ? 20.224 151.848 -30.498 1.00 56.73 1094 ASP I N 1
ATOM 18902 C CA . ASP I 1 85 ? 19.527 151.150 -31.575 1.00 67.24 1094 ASP I CA 1
ATOM 18903 C C . ASP I 1 85 ? 19.721 151.839 -32.932 1.00 66.20 1094 ASP I C 1
ATOM 18904 O O . ASP I 1 85 ? 20.138 153.007 -33.010 1.00 61.67 1094 ASP I O 1
ATOM 18913 N N . GLN I 1 86 ? 19.386 151.118 -33.997 1.00 55.68 1095 GLN I N 1
ATOM 18914 C CA . GLN I 1 86 ? 19.546 151.629 -35.344 1.00 55.17 1095 GLN I CA 1
ATOM 18915 C C . GLN I 1 86 ? 18.458 152.642 -35.694 1.00 61.32 1095 GLN I C 1
ATOM 18916 O O . GLN I 1 86 ? 17.265 152.398 -35.482 1.00 63.84 1095 GLN I O 1
ATOM 18930 N N . SER I 1 87 ? 18.900 153.770 -36.246 1.00 52.32 1096 SER I N 1
ATOM 18931 C CA . SER I 1 87 ? 18.038 154.848 -36.721 1.00 57.47 1096 SER I CA 1
ATOM 18932 C C . SER I 1 87 ? 18.437 155.201 -38.164 1.00 51.25 1096 SER I C 1
ATOM 18933 O O . SER I 1 87 ? 19.389 154.636 -38.699 1.00 56.25 1096 SER I O 1
ATOM 18941 N N . PRO I 1 88 ? 17.700 156.115 -38.810 1.00 55.79 1097 PRO I N 1
ATOM 18942 C CA . PRO I 1 88 ? 17.948 156.304 -40.248 1.00 53.79 1097 PRO I CA 1
ATOM 18943 C C . PRO I 1 88 ? 19.382 156.769 -40.521 1.00 49.52 1097 PRO I C 1
ATOM 18944 O O . PRO I 1 88 ? 19.932 157.562 -39.748 1.00 52.26 1097 PRO I O 1
ATOM 18955 N N . ILE I 1 89 ? 19.995 156.271 -41.585 1.00 48.11 1098 ILE I N 1
ATOM 18956 C CA . ILE I 1 89 ? 21.431 156.483 -41.758 1.00 48.50 1098 ILE I CA 1
ATOM 18957 C C . ILE I 1 89 ? 21.801 157.941 -42.107 1.00 47.65 1098 ILE I C 1
ATOM 18958 O O . ILE I 1 89 ? 21.042 158.665 -42.761 1.00 40.86 1098 ILE I O 1
ATOM 18974 N N . THR I 1 90 ? 22.946 158.388 -41.595 1.00 43.66 1099 THR I N 1
ATOM 18975 C CA . THR I 1 90 ? 23.509 159.655 -42.028 1.00 39.01 1099 THR I CA 1
ATOM 18976 C C . THR I 1 90 ? 24.752 159.331 -42.827 1.00 40.70 1099 THR I C 1
ATOM 18977 O O . THR I 1 90 ? 25.750 158.890 -42.274 1.00 37.61 1099 THR I O 1
ATOM 18988 N N . TYR I 1 91 ? 24.674 159.528 -44.139 1.00 38.14 1100 TYR I N 1
ATOM 18989 C CA . TYR I 1 91 ? 25.832 159.363 -45.012 1.00 33.18 1100 TYR I CA 1
ATOM 18990 C C . TYR I 1 91 ? 26.812 160.537 -44.913 1.00 26.01 1100 TYR I C 1
ATOM 18991 O O . TYR I 1 91 ? 26.448 161.644 -44.543 1.00 33.19 1100 TYR I O 1
ATOM 19009 N N . CYS I 1 92 ? 28.066 160.301 -45.256 1.00 34.17 1101 CYS I N 1
ATOM 19010 C CA . CYS I 1 92 ? 29.023 161.384 -45.296 1.00 30.68 1101 CYS I CA 1
ATOM 19011 C C . CYS I 1 92 ? 30.126 161.143 -46.311 1.00 33.56 1101 CYS I C 1
ATOM 19012 O O . CYS I 1 92 ? 30.424 159.984 -46.680 1.00 33.26 1101 CYS I O 1
ATOM 19020 N N . VAL I 1 93 ? 30.732 162.247 -46.742 1.00 25.64 1102 VAL I N 1
ATOM 19021 C CA . VAL I 1 93 ? 31.857 162.218 -47.637 1.00 25.35 1102 VAL I CA 1
ATOM 19022 C C . VAL I 1 93 ? 32.936 163.173 -47.085 1.00 31.60 1102 VAL I C 1
ATOM 19023 O O . VAL I 1 93 ? 32.648 164.318 -46.702 1.00 29.85 1102 VAL I O 1
ATOM 19036 N N . TYR I 1 94 ? 34.166 162.690 -47.011 1.00 30.96 1103 TYR I N 1
ATOM 19037 C CA . TYR I 1 94 ? 35.288 163.556 -46.664 1.00 26.76 1103 TYR I CA 1
ATOM 19038 C C . TYR I 1 94 ? 36.002 163.973 -47.932 1.00 28.19 1103 TYR I C 1
ATOM 19039 O O . TYR I 1 94 ? 36.381 163.143 -48.797 1.00 26.17 1103 TYR I O 1
ATOM 19057 N N . VAL I 1 95 ? 36.167 165.274 -48.049 1.00 30.66 1104 VAL I N 1
ATOM 19058 C CA . VAL I 1 95 ? 36.943 165.850 -49.124 1.00 34.25 1104 VAL I CA 1
ATOM 19059 C C . VAL I 1 95 ? 38.225 166.380 -48.546 1.00 31.79 1104 VAL I C 1
ATOM 19060 O O . VAL I 1 95 ? 38.221 167.384 -47.828 1.00 35.14 1104 VAL I O 1
ATOM 19073 N N . TYR I 1 96 ? 39.321 165.724 -48.884 1.00 27.71 1105 TYR I N 1
ATOM 19074 C CA . TYR I 1 96 ? 40.631 166.055 -48.320 1.00 31.32 1105 TYR I CA 1
ATOM 19075 C C . TYR I 1 96 ? 41.347 167.165 -49.097 1.00 32.66 1105 TYR I C 1
ATOM 19076 O O . TYR I 1 96 ? 41.242 167.224 -50.336 1.00 30.68 1105 TYR I O 1
ATOM 19094 N N . CYS I 1 97 ? 42.048 168.032 -48.362 1.00 30.53 1106 CYS I N 1
ATOM 19095 C CA . CYS I 1 97 ? 42.658 169.281 -48.866 1.00 36.02 1106 CYS I CA 1
ATOM 19096 C C . CYS I 1 97 ? 43.988 169.410 -48.190 1.00 44.66 1106 CYS I C 1
ATOM 19097 O O . CYS I 1 97 ? 44.212 168.783 -47.146 1.00 41.23 1106 CYS I O 1
ATOM 19105 N N . GLN I 1 98 ? 44.831 170.288 -48.725 1.00 39.94 1107 GLN I N 1
ATOM 19106 C CA . GLN I 1 98 ? 46.142 170.576 -48.124 1.00 42.15 1107 GLN I CA 1
ATOM 19107 C C . GLN I 1 98 ? 46.228 171.832 -47.263 1.00 44.19 1107 GLN I C 1
ATOM 19108 O O . GLN I 1 98 ? 47.256 172.052 -46.631 1.00 55.52 1107 GLN I O 1
ATOM 19122 N N . ASN I 1 99 ? 45.178 172.660 -47.244 1.00 43.21 1108 ASN I N 1
ATOM 19123 C CA . ASN I 1 99 ? 45.107 173.761 -46.288 1.00 41.68 1108 ASN I CA 1
ATOM 19124 C C . ASN I 1 99 ? 43.682 174.213 -45.964 1.00 44.30 1108 ASN I C 1
ATOM 19125 O O . ASN I 1 99 ? 42.695 173.820 -46.639 1.00 40.14 1108 ASN I O 1
ATOM 19136 N N . LYS I 1 100 ? 43.576 175.039 -44.922 1.00 40.27 1109 LYS I N 1
ATOM 19137 C CA . LYS I 1 100 ? 42.277 175.547 -44.440 1.00 44.42 1109 LYS I CA 1
ATOM 19138 C C . LYS I 1 100 ? 41.549 176.423 -45.476 1.00 45.18 1109 LYS I C 1
ATOM 19139 O O . LYS I 1 100 ? 40.318 176.349 -45.646 1.00 40.56 1109 LYS I O 1
ATOM 19158 N N . ASP I 1 101 ? 42.316 177.246 -46.178 1.00 43.98 1110 ASP I N 1
ATOM 19159 C CA . ASP I 1 101 ? 41.745 178.094 -47.191 1.00 45.88 1110 ASP I CA 1
ATOM 19160 C C . ASP I 1 101 ? 41.058 177.229 -48.210 1.00 43.21 1110 ASP I C 1
ATOM 19161 O O . ASP I 1 101 ? 39.897 177.460 -48.565 1.00 39.98 1110 ASP I O 1
ATOM 19170 N N . THR I 1 102 ? 41.772 176.230 -48.697 1.00 42.18 1111 THR I N 1
ATOM 19171 C CA . THR I 1 102 ? 41.179 175.365 -49.713 1.00 39.67 1111 THR I CA 1
ATOM 19172 C C . THR I 1 102 ? 39.940 174.662 -49.125 1.00 34.91 1111 THR I C 1
ATOM 19173 O O . THR I 1 102 ? 38.931 174.526 -49.790 1.00 43.95 1111 THR I O 1
ATOM 19184 N N . SER I 1 103 ? 39.984 174.253 -47.870 1.00 39.32 1112 SER I N 1
ATOM 19185 C CA . SER I 1 103 ? 38.812 173.621 -47.307 1.00 36.57 1112 SER I CA 1
ATOM 19186 C C . SER I 1 103 ? 37.573 174.551 -47.303 1.00 42.02 1112 SER I C 1
ATOM 19187 O O . SER I 1 103 ? 36.449 174.112 -47.610 1.00 31.54 1112 SER I O 1
ATOM 19195 N N . LYS I 1 104 ? 37.758 175.840 -47.038 1.00 42.27 1113 LYS I N 1
ATOM 19196 C CA . LYS I 1 104 ? 36.608 176.728 -47.043 1.00 34.33 1113 LYS I CA 1
ATOM 19197 C C . LYS I 1 104 ? 36.120 176.907 -48.448 1.00 36.18 1113 LYS I C 1
ATOM 19198 O O . LYS I 1 104 ? 34.912 176.981 -48.706 1.00 41.62 1113 LYS I O 1
ATOM 19217 N N . LYS I 1 105 ? 37.052 176.955 -49.378 1.00 33.40 1114 LYS I N 1
ATOM 19218 C CA . LYS I 1 105 ? 36.663 177.098 -50.751 1.00 33.86 1114 LYS I CA 1
ATOM 19219 C C . LYS I 1 105 ? 35.793 175.945 -51.206 1.00 34.98 1114 LYS I C 1
ATOM 19220 O O . LYS I 1 105 ? 34.821 176.125 -52.013 1.00 35.49 1114 LYS I O 1
ATOM 19239 N N . VAL I 1 106 ? 36.166 174.761 -50.729 1.00 33.57 1115 VAL I N 1
ATOM 19240 C CA . VAL I 1 106 ? 35.456 173.514 -51.059 1.00 27.93 1115 VAL I CA 1
ATOM 19241 C C . VAL I 1 106 ? 34.027 173.626 -50.535 1.00 29.12 1115 VAL I C 1
ATOM 19242 O O . VAL I 1 106 ? 33.078 173.325 -51.226 1.00 29.49 1115 VAL I O 1
ATOM 19255 N N . GLN I 1 107 ? 33.881 174.109 -49.308 1.00 31.99 1116 GLN I N 1
ATOM 19256 C CA . GLN I 1 107 ? 32.570 174.397 -48.763 1.00 32.50 1116 GLN I CA 1
ATOM 19257 C C . GLN I 1 107 ? 31.799 175.423 -49.623 1.00 43.39 1116 GLN I C 1
ATOM 19258 O O . GLN I 1 107 ? 30.580 175.298 -49.849 1.00 37.63 1116 GLN I O 1
ATOM 19272 N N . MET I 1 108 ? 32.493 176.459 -50.093 1.00 35.66 1117 MET I N 1
ATOM 19273 C CA . MET I 1 108 ? 31.815 177.472 -50.864 1.00 37.25 1117 MET I CA 1
ATOM 19274 C C . MET I 1 108 ? 31.425 176.876 -52.197 1.00 40.17 1117 MET I C 1
ATOM 19275 O O . MET I 1 108 ? 30.376 177.223 -52.757 1.00 37.22 1117 MET I O 1
ATOM 19289 N N . ALA I 1 109 ? 32.279 176.007 -52.732 1.00 31.94 1118 ALA I N 1
ATOM 19290 C CA . ALA I 1 109 ? 32.013 175.462 -54.054 1.00 33.06 1118 ALA I CA 1
ATOM 19291 C C . ALA I 1 109 ? 30.679 174.740 -54.057 1.00 33.57 1118 ALA I C 1
ATOM 19292 O O . ALA I 1 109 ? 29.878 174.924 -54.966 1.00 33.03 1118 ALA I O 1
ATOM 19299 N N . ARG I 1 110 ? 30.453 173.901 -53.044 1.00 37.27 1119 ARG I N 1
ATOM 19300 C CA . ARG I 1 110 ? 29.245 173.105 -52.989 1.00 30.26 1119 ARG I CA 1
ATOM 19301 C C . ARG I 1 110 ? 28.050 173.996 -52.667 1.00 32.53 1119 ARG I C 1
ATOM 19302 O O . ARG I 1 110 ? 26.924 173.768 -53.150 1.00 35.08 1119 ARG I O 1
ATOM 19323 N N . LEU I 1 111 ? 28.278 175.020 -51.860 1.00 33.77 1120 LEU I N 1
ATOM 19324 C CA . LEU I 1 111 ? 27.199 175.975 -51.586 1.00 37.16 1120 LEU I CA 1
ATOM 19325 C C . LEU I 1 111 ? 26.774 176.665 -52.878 1.00 39.17 1120 LEU I C 1
ATOM 19326 O O . LEU I 1 111 ? 25.572 176.865 -53.134 1.00 39.46 1120 LEU I O 1
ATOM 19342 N N . ALA I 1 112 ? 27.755 176.987 -53.712 1.00 33.96 1121 ALA I N 1
ATOM 19343 C CA . ALA I 1 112 ? 27.460 177.598 -55.000 1.00 35.51 1121 ALA I CA 1
ATOM 19344 C C . ALA I 1 112 ? 26.644 176.640 -55.863 1.00 42.85 1121 ALA I C 1
ATOM 19345 O O . ALA I 1 112 ? 25.640 177.034 -56.507 1.00 40.08 1121 ALA I O 1
ATOM 19352 N N . TRP I 1 113 ? 27.068 175.374 -55.881 1.00 41.61 1122 TRP I N 1
ATOM 19353 C CA . TRP I 1 113 ? 26.357 174.380 -56.679 1.00 38.22 1122 TRP I CA 1
ATOM 19354 C C . TRP I 1 113 ? 24.908 174.255 -56.190 1.00 34.82 1122 TRP I C 1
ATOM 19355 O O . TRP I 1 113 ? 23.982 174.156 -56.986 1.00 36.41 1122 TRP I O 1
ATOM 19376 N N . GLU I 1 114 ? 24.712 174.268 -54.883 1.00 35.41 1123 GLU I N 1
ATOM 19377 C CA . GLU I 1 114 ? 23.351 174.234 -54.353 1.00 38.09 1123 GLU I CA 1
ATOM 19378 C C . GLU I 1 114 ? 22.526 175.462 -54.767 1.00 44.07 1123 GLU I C 1
ATOM 19379 O O . GLU I 1 114 ? 21.372 175.321 -55.187 1.00 43.63 1123 GLU I O 1
ATOM 19391 N N . ALA I 1 115 ? 23.115 176.655 -54.690 1.00 38.80 1124 ALA I N 1
ATOM 19392 C CA . ALA I 1 115 ? 22.421 177.867 -55.140 1.00 42.41 1124 ALA I CA 1
ATOM 19393 C C . ALA I 1 115 ? 22.029 177.827 -56.626 1.00 41.74 1124 ALA I C 1
ATOM 19394 O O . ALA I 1 115 ? 20.956 178.300 -57.010 1.00 41.67 1124 ALA I O 1
ATOM 19401 N N . SER I 1 116 ? 22.876 177.259 -57.470 1.00 41.99 1125 SER I N 1
ATOM 19402 C CA . SER I 1 116 ? 22.552 177.227 -58.901 1.00 42.73 1125 SER I CA 1
ATOM 19403 C C . SER I 1 116 ? 21.735 176.002 -59.319 1.00 45.93 1125 SER I C 1
ATOM 19404 O O . SER I 1 116 ? 21.371 175.885 -60.499 1.00 44.08 1125 SER I O 1
ATOM 19412 N N . HIS I 1 117 ? 21.455 175.098 -58.369 1.00 41.39 1126 HIS I N 1
ATOM 19413 C CA . HIS I 1 117 ? 20.720 173.844 -58.645 1.00 41.68 1126 HIS I CA 1
ATOM 19414 C C . HIS I 1 117 ? 19.826 173.490 -57.491 1.00 46.58 1126 HIS I C 1
ATOM 19415 O O . HIS I 1 117 ? 20.253 172.748 -56.592 1.00 44.68 1126 HIS I O 1
ATOM 19430 N N . PRO I 1 118 ? 18.600 174.027 -57.500 1.00 48.23 1127 PRO I N 1
ATOM 19431 C CA . PRO I 1 118 ? 17.678 173.987 -56.362 1.00 53.59 1127 PRO I CA 1
ATOM 19432 C C . PRO I 1 118 ? 17.153 172.589 -56.093 1.00 49.43 1127 PRO I C 1
ATOM 19433 O O . PRO I 1 118 ? 16.629 172.348 -55.001 1.00 49.14 1127 PRO I O 1
ATOM 19444 N N . LEU I 1 119 ? 17.285 171.687 -57.066 1.00 55.18 1128 LEU I N 1
ATOM 19445 C CA . LEU I 1 119 ? 16.921 170.288 -56.840 1.00 54.29 1128 LEU I CA 1
ATOM 19446 C C . LEU I 1 119 ? 17.986 169.562 -56.008 1.00 59.05 1128 LEU I C 1
ATOM 19447 O O . LEU I 1 119 ? 17.713 168.480 -55.468 1.00 45.46 1128 LEU I O 1
ATOM 19463 N N . ALA I 1 120 ? 19.186 170.140 -55.890 1.00 55.98 1129 ALA I N 1
ATOM 19464 C CA . ALA I 1 120 ? 20.274 169.443 -55.203 1.00 50.51 1129 ALA I CA 1
ATOM 19465 C C . ALA I 1 120 ? 19.992 169.527 -53.738 1.00 50.71 1129 ALA I C 1
ATOM 19466 O O . ALA I 1 120 ? 19.403 170.503 -53.275 1.00 46.23 1129 ALA I O 1
ATOM 19473 N N . GLY I 1 121 ? 20.389 168.486 -53.009 1.00 52.69 1130 GLY I N 1
ATOM 19474 C CA . GLY I 1 121 ? 20.220 168.481 -51.581 1.00 44.10 1130 GLY I CA 1
ATOM 19475 C C . GLY I 1 121 ? 21.085 169.566 -50.972 1.00 50.91 1130 GLY I C 1
ATOM 19476 O O . GLY I 1 121 ? 22.132 169.934 -51.529 1.00 45.88 1130 GLY I O 1
ATOM 19480 N N . ASN I 1 122 ? 20.642 170.057 -49.815 1.00 42.61 1131 ASN I N 1
ATOM 19481 C CA . ASN I 1 122 ? 21.393 170.980 -49.005 1.00 44.08 1131 ASN I CA 1
ATOM 19482 C C . ASN I 1 122 ? 22.200 170.193 -48.005 1.00 51.68 1131 ASN I C 1
ATOM 19483 O O . ASN I 1 122 ? 21.653 169.676 -47.037 1.00 60.05 1131 ASN I O 1
ATOM 19494 N N . LEU I 1 123 ? 23.499 170.071 -48.226 1.00 48.31 1132 LEU I N 1
ATOM 19495 C CA . LEU I 1 123 ? 24.305 169.265 -47.314 1.00 42.77 1132 LEU I CA 1
ATOM 19496 C C . LEU I 1 123 ? 24.873 170.099 -46.162 1.00 41.29 1132 LEU I C 1
ATOM 19497 O O . LEU I 1 123 ? 25.299 171.226 -46.372 1.00 41.46 1132 LEU I O 1
ATOM 19513 N N . GLN I 1 124 ? 24.894 169.553 -44.950 1.00 37.16 1133 GLN I N 1
ATOM 19514 C CA . GLN I 1 124 ? 25.619 170.193 -43.853 1.00 37.62 1133 GLN I CA 1
ATOM 19515 C C . GLN I 1 124 ? 27.085 169.848 -44.051 1.00 38.60 1133 GLN I C 1
ATOM 19516 O O . GLN I 1 124 ? 27.396 168.837 -44.682 1.00 36.54 1133 GLN I O 1
ATOM 19530 N N . SER I 1 125 ? 27.989 170.657 -43.513 1.00 40.60 1134 SER I N 1
ATOM 19531 C CA . SER I 1 125 ? 29.411 170.357 -43.625 1.00 37.75 1134 SER I CA 1
ATOM 19532 C C . SER I 1 125 ? 30.189 170.920 -42.469 1.00 38.06 1134 SER I C 1
ATOM 19533 O O . SER I 1 125 ? 29.694 171.796 -41.738 1.00 38.78 1134 SER I O 1
ATOM 19541 N N . SER I 1 126 ? 31.414 170.424 -42.296 1.00 33.26 1135 SER I N 1
ATOM 19542 C CA . SER I 1 126 ? 32.324 170.976 -41.299 1.00 39.81 1135 SER I CA 1
ATOM 19543 C C . SER I 1 126 ? 33.731 170.856 -41.811 1.00 39.50 1135 SER I C 1
ATOM 19544 O O . SER I 1 126 ? 34.075 169.848 -42.444 1.00 33.59 1135 SER I O 1
ATOM 19552 N N . ILE I 1 127 ? 34.521 171.909 -41.602 1.00 34.92 1136 ILE I N 1
ATOM 19553 C CA . ILE I 1 127 ? 35.962 171.848 -41.848 1.00 32.07 1136 ILE I CA 1
ATOM 19554 C C . ILE I 1 127 ? 36.479 170.847 -40.884 1.00 31.49 1136 ILE I C 1
ATOM 19555 O O . ILE I 1 127 ? 35.932 170.676 -39.779 1.00 35.29 1136 ILE I O 1
ATOM 19571 N N . VAL I 1 128 ? 37.572 170.212 -41.274 1.00 33.90 1137 VAL I N 1
ATOM 19572 C CA . VAL I 1 128 ? 38.158 169.182 -40.467 1.00 30.35 1137 VAL I CA 1
ATOM 19573 C C . VAL I 1 128 ? 39.655 169.416 -40.415 1.00 33.21 1137 VAL I C 1
ATOM 19574 O O . VAL I 1 128 ? 40.250 169.824 -41.394 1.00 33.21 1137 VAL I O 1
ATOM 19587 N N . LYS I 1 129 ? 40.263 169.139 -39.276 1.00 33.71 1138 LYS I N 1
ATOM 19588 C CA . LYS I 1 129 ? 41.697 169.235 -39.171 1.00 36.48 1138 LYS I CA 1
ATOM 19589 C C . LYS I 1 129 ? 42.305 167.999 -38.542 1.00 34.48 1138 LYS I C 1
ATOM 19590 O O . LYS I 1 129 ? 41.849 167.498 -37.503 1.00 35.86 1138 LYS I O 1
ATOM 19609 N N . PHE I 1 130 ? 43.378 167.532 -39.162 1.00 34.68 1139 PHE I N 1
ATOM 19610 C CA . PHE I 1 130 ? 44.092 166.365 -38.685 1.00 33.69 1139 PHE I CA 1
ATOM 19611 C C . PHE I 1 130 ? 45.408 166.819 -38.072 1.00 35.76 1139 PHE I C 1
ATOM 19612 O O . PHE I 1 130 ? 46.075 167.659 -38.631 1.00 37.42 1139 PHE I O 1
ATOM 19629 N N . LYS I 1 131 ? 45.773 166.230 -36.937 1.00 44.33 1140 LYS I N 1
ATOM 19630 C CA . LYS I 1 131 ? 47.024 166.526 -36.237 1.00 41.60 1140 LYS I CA 1
ATOM 19631 C C . LYS I 1 131 ? 48.198 166.042 -37.071 1.00 42.88 1140 LYS I C 1
ATOM 19632 O O . LYS I 1 131 ? 49.201 166.707 -37.191 1.00 40.02 1140 LYS I O 1
ATOM 19651 N N . LYS I 1 132 ? 48.056 164.880 -37.685 1.00 39.02 1141 LYS I N 1
ATOM 19652 C CA . LYS I 1 132 ? 49.130 164.329 -38.494 1.00 38.56 1141 LYS I CA 1
ATOM 19653 C C . LYS I 1 132 ? 48.722 164.193 -39.956 1.00 40.76 1141 LYS I C 1
ATOM 19654 O O . LYS I 1 132 ? 47.554 163.961 -40.244 1.00 38.84 1141 LYS I O 1
ATOM 19673 N N . PRO I 1 133 ? 49.703 164.278 -40.869 1.00 35.48 1142 PRO I N 1
ATOM 19674 C CA . PRO I 1 133 ? 49.534 164.251 -42.323 1.00 39.79 1142 PRO I CA 1
ATOM 19675 C C . PRO I 1 133 ? 48.996 162.901 -42.819 1.00 37.00 1142 PRO I C 1
ATOM 19676 O O . PRO I 1 133 ? 49.430 161.847 -42.353 1.00 35.04 1142 PRO I O 1
ATOM 19687 N N . LEU I 1 134 ? 48.008 162.957 -43.702 1.00 34.48 1143 LEU I N 1
ATOM 19688 C CA . LEU I 1 134 ? 47.434 161.764 -44.327 1.00 36.75 1143 LEU I CA 1
ATOM 19689 C C . LEU I 1 134 ? 48.272 161.374 -45.531 1.00 37.58 1143 LEU I C 1
ATOM 19690 O O . LEU I 1 134 ? 48.896 162.234 -46.138 1.00 35.83 1143 LEU I O 1
ATOM 19706 N N . PRO I 1 135 ? 48.276 160.072 -45.900 1.00 34.80 1144 PRO I N 1
ATOM 19707 C CA . PRO I 1 135 ? 49.158 159.584 -46.967 1.00 33.69 1144 PRO I CA 1
ATOM 19708 C C . PRO I 1 135 ? 48.614 159.836 -48.383 1.00 38.04 1144 PRO I C 1
ATOM 19709 O O . PRO I 1 135 ? 48.209 158.909 -49.098 1.00 38.37 1144 PRO I O 1
ATOM 19720 N N . LEU I 1 136 ? 48.620 161.100 -48.792 1.00 39.44 1145 LEU I N 1
ATOM 19721 C CA . LEU I 1 136 ? 48.038 161.505 -50.068 1.00 31.76 1145 LEU I CA 1
ATOM 19722 C C . LEU I 1 136 ? 49.087 162.184 -50.930 1.00 39.34 1145 LEU I C 1
ATOM 19723 O O . LEU I 1 136 ? 48.765 162.821 -51.915 1.00 36.12 1145 LEU I O 1
ATOM 19739 N N . THR I 1 137 ? 50.359 162.023 -50.574 1.00 41.77 1146 THR I N 1
ATOM 19740 C CA . THR I 1 137 ? 51.423 162.500 -51.434 1.00 39.37 1146 THR I CA 1
ATOM 19741 C C . THR I 1 137 ? 51.630 161.493 -52.550 1.00 45.57 1146 THR I C 1
ATOM 19742 O O . THR I 1 137 ? 51.321 160.293 -52.416 1.00 45.20 1146 THR I O 1
ATOM 19753 N N . GLN I 1 138 ? 52.123 161.997 -53.669 1.00 50.83 1147 GLN I N 1
ATOM 19754 C CA . GLN I 1 138 ? 52.345 161.170 -54.840 1.00 54.65 1147 GLN I CA 1
ATOM 19755 C C . GLN I 1 138 ? 53.524 160.262 -54.589 1.00 57.43 1147 GLN I C 1
ATOM 19756 O O . GLN I 1 138 ? 54.599 160.723 -54.161 1.00 57.64 1147 GLN I O 1
ATOM 19770 N N . PRO I 1 139 ? 53.329 158.957 -54.827 1.00 58.65 1148 PRO I N 1
ATOM 19771 C CA . PRO I 1 139 ? 54.470 158.039 -54.844 1.00 55.39 1148 PRO I CA 1
ATOM 19772 C C . PRO I 1 139 ? 55.434 158.430 -55.974 1.00 68.78 1148 PRO I C 1
ATOM 19773 O O . PRO I 1 139 ? 55.039 158.449 -57.173 1.00 61.44 1148 PRO I O 1
ATOM 19784 N N . GLY I 1 140 ? 56.675 158.753 -55.587 1.00 66.18 1149 GLY I N 1
ATOM 19785 C CA . GLY I 1 140 ? 57.648 159.299 -56.519 1.00 71.40 1149 GLY I CA 1
ATOM 19786 C C . GLY I 1 140 ? 59.080 158.934 -56.169 1.00 76.62 1149 GLY I C 1
ATOM 19787 O O . GLY I 1 140 ? 59.832 158.450 -57.021 1.00 79.19 1149 GLY I O 1
ATOM 19791 N N . SER J 1 1 ? 18.406 150.434 -45.399 1.00 70.91 1010 SER J N 1
ATOM 19792 C CA . SER J 1 1 ? 19.760 150.501 -45.945 1.00 69.25 1010 SER J CA 1
ATOM 19793 C C . SER J 1 1 ? 19.774 150.241 -47.457 1.00 63.34 1010 SER J C 1
ATOM 19794 O O . SER J 1 1 ? 19.525 149.112 -47.911 1.00 61.03 1010 SER J O 1
ATOM 19801 N N . HIS J 1 2 ? 20.083 151.295 -48.213 1.00 51.21 1011 HIS J N 1
ATOM 19802 C CA . HIS J 1 2 ? 20.267 151.243 -49.676 1.00 51.50 1011 HIS J CA 1
ATOM 19803 C C . HIS J 1 2 ? 21.454 150.307 -50.004 1.00 49.71 1011 HIS J C 1
ATOM 19804 O O . HIS J 1 2 ? 22.576 150.478 -49.492 1.00 46.56 1011 HIS J O 1
ATOM 19819 N N . PRO J 1 3 ? 21.215 149.286 -50.843 1.00 53.73 1012 PRO J N 1
ATOM 19820 C CA . PRO J 1 3 ? 22.263 148.256 -50.977 1.00 46.80 1012 PRO J CA 1
ATOM 19821 C C . PRO J 1 3 ? 23.523 148.686 -51.761 1.00 42.52 1012 PRO J C 1
ATOM 19822 O O . PRO J 1 3 ? 24.503 147.945 -51.867 1.00 47.54 1012 PRO J O 1
ATOM 19833 N N . ARG J 1 4 ? 23.500 149.888 -52.308 1.00 39.25 1013 ARG J N 1
ATOM 19834 C CA . ARG J 1 4 ? 24.580 150.339 -53.158 1.00 40.88 1013 ARG J CA 1
ATOM 19835 C C . ARG J 1 4 ? 25.650 151.010 -52.263 1.00 48.46 1013 ARG J C 1
ATOM 19836 O O . ARG J 1 4 ? 26.797 151.217 -52.693 1.00 51.39 1013 ARG J O 1
ATOM 19857 N N . TYR J 1 5 ? 25.274 151.300 -51.009 1.00 43.72 1014 TYR J N 1
ATOM 19858 C CA . TYR J 1 5 ? 26.094 152.129 -50.106 1.00 41.33 1014 TYR J CA 1
ATOM 19859 C C . TYR J 1 5 ? 26.449 151.445 -48.785 1.00 41.81 1014 TYR J C 1
ATOM 19860 O O . TYR J 1 5 ? 25.909 150.388 -48.421 1.00 42.72 1014 TYR J O 1
ATOM 19878 N N . GLN J 1 6 ? 27.394 152.064 -48.097 1.00 36.66 1015 GLN J N 1
ATOM 19879 C CA . GLN J 1 6 ? 27.925 151.535 -46.859 1.00 38.00 1015 GLN J CA 1
ATOM 19880 C C . GLN J 1 6 ? 26.833 151.666 -45.830 1.00 36.47 1015 GLN J C 1
ATOM 19881 O O . GLN J 1 6 ? 25.889 152.458 -46.020 1.00 36.69 1015 GLN J O 1
ATOM 19895 N N . GLN J 1 7 ? 26.937 150.921 -44.742 1.00 38.71 1016 GLN J N 1
ATOM 19896 C CA . GLN J 1 7 ? 26.112 151.232 -43.585 1.00 40.24 1016 GLN J CA 1
ATOM 19897 C C . GLN J 1 7 ? 26.910 151.264 -42.271 1.00 37.25 1016 GLN J C 1
ATOM 19898 O O . GLN J 1 7 ? 28.028 150.767 -42.201 1.00 40.45 1016 GLN J O 1
ATOM 19912 N N . PRO J 1 8 ? 26.344 151.888 -41.233 1.00 37.06 1017 PRO J N 1
ATOM 19913 C CA . PRO J 1 8 ? 27.141 152.009 -39.996 1.00 42.66 1017 PRO J CA 1
ATOM 19914 C C . PRO J 1 8 ? 27.254 150.699 -39.244 1.00 41.37 1017 PRO J C 1
ATOM 19915 O O . PRO J 1 8 ? 26.457 149.802 -39.439 1.00 40.12 1017 PRO J O 1
ATOM 19926 N N . PRO J 1 9 ? 28.293 150.558 -38.414 1.00 46.87 1018 PRO J N 1
ATOM 19927 C CA . PRO J 1 9 ? 28.372 149.319 -37.647 1.00 39.99 1018 PRO J CA 1
ATOM 19928 C C . PRO J 1 9 ? 27.126 149.205 -36.754 1.00 41.09 1018 PRO J C 1
ATOM 19929 O O . PRO J 1 9 ? 26.515 150.208 -36.410 1.00 45.30 1018 PRO J O 1
ATOM 19940 N N . VAL J 1 10 ? 26.712 147.986 -36.457 1.00 51.72 1019 VAL J N 1
ATOM 19941 C CA . VAL J 1 10 ? 25.565 147.763 -35.589 1.00 56.23 1019 VAL J CA 1
ATOM 19942 C C . VAL J 1 10 ? 25.950 148.104 -34.139 1.00 59.09 1019 VAL J C 1
ATOM 19943 O O . VAL J 1 10 ? 27.012 147.683 -33.669 1.00 59.98 1019 VAL J O 1
ATOM 19956 N N . PRO J 1 11 ? 25.111 148.885 -33.431 1.00 54.82 1020 PRO J N 1
ATOM 19957 C CA . PRO J 1 11 ? 25.430 149.181 -32.023 1.00 61.14 1020 PRO J CA 1
ATOM 19958 C C . PRO J 1 11 ? 25.076 148.012 -31.096 1.00 63.60 1020 PRO J C 1
ATOM 19959 O O . PRO J 1 11 ? 24.295 147.140 -31.498 1.00 58.60 1020 PRO J O 1
ATOM 19970 N N . TYR J 1 12 ? 25.672 147.985 -29.902 1.00 70.58 1021 TYR J N 1
ATOM 19971 C CA . TYR J 1 12 ? 25.373 146.965 -28.887 1.00 76.09 1021 TYR J CA 1
ATOM 19972 C C . TYR J 1 12 ? 24.667 147.590 -27.697 1.00 82.56 1021 TYR J C 1
ATOM 19973 O O . TYR J 1 12 ? 24.585 148.833 -27.559 1.00 69.70 1021 TYR J O 1
ATOM 19991 N N . ARG J 1 13 ? 24.151 146.706 -26.844 1.00 86.99 1022 ARG J N 1
ATOM 19992 C CA . ARG J 1 13 ? 23.921 147.043 -25.448 1.00 85.42 1022 ARG J CA 1
ATOM 19993 C C . ARG J 1 13 ? 24.507 145.979 -24.529 1.00 85.98 1022 ARG J C 1
ATOM 19994 O O . ARG J 1 13 ? 24.744 146.247 -23.353 1.00 95.62 1022 ARG J O 1
ATOM 20015 N N . GLN J 1 14 ? 24.784 144.795 -25.073 1.00 81.60 1023 GLN J N 1
ATOM 20016 C CA . GLN J 1 14 ? 25.362 143.701 -24.292 1.00 90.26 1023 GLN J CA 1
ATOM 20017 C C . GLN J 1 14 ? 26.509 143.033 -25.059 1.00 85.72 1023 GLN J C 1
ATOM 20018 O O . GLN J 1 14 ? 26.462 142.912 -26.277 1.00 83.91 1023 GLN J O 1
ATOM 20032 N N . ILE J 1 15 ? 27.535 142.597 -24.343 1.00 75.37 1024 ILE J N 1
ATOM 20033 C CA . ILE J 1 15 ? 28.754 142.085 -24.972 1.00 79.94 1024 ILE J CA 1
ATOM 20034 C C . ILE J 1 15 ? 28.620 140.802 -25.840 1.00 87.94 1024 ILE J C 1
ATOM 20035 O O . ILE J 1 15 ? 29.544 140.448 -26.590 1.00 81.18 1024 ILE J O 1
ATOM 20051 N N . ASP J 1 16 ? 27.504 140.088 -25.722 1.00 88.56 1025 ASP J N 1
ATOM 20052 C CA . ASP J 1 16 ? 27.245 138.924 -26.576 1.00 87.29 1025 ASP J CA 1
ATOM 20053 C C . ASP J 1 16 ? 26.766 139.332 -27.977 1.00 83.42 1025 ASP J C 1
ATOM 20054 O O . ASP J 1 16 ? 26.724 138.506 -28.892 1.00 84.13 1025 ASP J O 1
ATOM 20063 N N . ASP J 1 17 ? 26.398 140.607 -28.115 1.00 80.84 1026 ASP J N 1
ATOM 20064 C CA . ASP J 1 17 ? 26.101 141.242 -29.401 1.00 76.47 1026 ASP J CA 1
ATOM 20065 C C . ASP J 1 17 ? 27.358 141.532 -30.234 1.00 69.20 1026 ASP J C 1
ATOM 20066 O O . ASP J 1 17 ? 27.276 141.767 -31.435 1.00 58.38 1026 ASP J O 1
ATOM 20075 N N . CYS J 1 18 ? 28.525 141.533 -29.611 1.00 64.88 1027 CYS J N 1
ATOM 20076 C CA . CYS J 1 18 ? 29.718 141.915 -30.342 1.00 62.11 1027 CYS J CA 1
ATOM 20077 C C . CYS J 1 18 ? 30.181 140.824 -31.302 1.00 53.68 1027 CYS J C 1
ATOM 20078 O O . CYS J 1 18 ? 30.350 139.666 -30.913 1.00 61.85 1027 CYS J O 1
ATOM 20086 N N . PRO J 1 19 ? 30.395 141.195 -32.573 1.00 52.16 1028 PRO J N 1
ATOM 20087 C CA . PRO J 1 19 ? 30.919 140.180 -33.492 1.00 53.73 1028 PRO J CA 1
ATOM 20088 C C . PRO J 1 19 ? 32.109 139.455 -32.863 1.00 51.01 1028 PRO J C 1
ATOM 20089 O O . PRO J 1 19 ? 33.087 140.049 -32.393 1.00 48.84 1028 PRO J O 1
ATOM 20100 N N . ALA J 1 20 ? 32.006 138.141 -32.865 1.00 51.58 1029 ALA J N 1
ATOM 20101 C CA . ALA J 1 20 ? 32.921 137.303 -32.131 1.00 54.23 1029 ALA J CA 1
ATOM 20102 C C . ALA J 1 20 ? 34.402 137.592 -32.395 1.00 50.89 1029 ALA J C 1
ATOM 20103 O O . ALA J 1 20 ? 35.222 137.503 -31.476 1.00 44.77 1029 ALA J O 1
ATOM 20110 N N . LYS J 1 21 ? 34.771 137.895 -33.634 1.00 45.55 1030 LYS J N 1
ATOM 20111 C CA . LYS J 1 21 ? 36.182 138.115 -33.908 1.00 48.80 1030 LYS J CA 1
ATOM 20112 C C . LYS J 1 21 ? 36.641 139.492 -33.381 1.00 49.82 1030 LYS J C 1
ATOM 20113 O O . LYS J 1 21 ? 37.846 139.779 -33.310 1.00 41.80 1030 LYS J O 1
ATOM 20132 N N . ALA J 1 22 ? 35.696 140.315 -32.942 1.00 37.35 1031 ALA J N 1
ATOM 20133 C CA . ALA J 1 22 ? 36.102 141.630 -32.410 1.00 43.35 1031 ALA J CA 1
ATOM 20134 C C . ALA J 1 22 ? 35.995 141.708 -30.889 1.00 52.15 1031 ALA J C 1
ATOM 20135 O O . ALA J 1 22 ? 36.387 142.724 -30.279 1.00 43.74 1031 ALA J O 1
ATOM 20142 N N . ARG J 1 23 ? 35.482 140.634 -30.287 1.00 48.83 1032 ARG J N 1
ATOM 20143 C CA . ARG J 1 23 ? 35.109 140.638 -28.873 1.00 53.36 1032 ARG J CA 1
ATOM 20144 C C . ARG J 1 23 ? 36.331 140.866 -27.972 1.00 44.47 1032 ARG J C 1
ATOM 20145 O O . ARG J 1 23 ? 36.288 141.712 -27.110 1.00 44.23 1032 ARG J O 1
ATOM 20166 N N . PRO J 1 24 ? 37.415 140.118 -28.194 1.00 47.94 1033 PRO J N 1
ATOM 20167 C CA . PRO J 1 24 ? 38.639 140.351 -27.410 1.00 51.89 1033 PRO J CA 1
ATOM 20168 C C . PRO J 1 24 ? 39.016 141.844 -27.405 1.00 50.23 1033 PRO J C 1
ATOM 20169 O O . PRO J 1 24 ? 39.179 142.439 -26.325 1.00 46.34 1033 PRO J O 1
ATOM 20180 N N . GLN J 1 25 ? 39.091 142.448 -28.595 1.00 47.53 1034 GLN J N 1
ATOM 20181 C CA . GLN J 1 25 ? 39.419 143.867 -28.727 1.00 39.80 1034 GLN J CA 1
ATOM 20182 C C . GLN J 1 25 ? 38.394 144.743 -28.014 1.00 40.07 1034 GLN J C 1
ATOM 20183 O O . GLN J 1 25 ? 38.767 145.682 -27.282 1.00 41.74 1034 GLN J O 1
ATOM 20197 N N . HIS J 1 26 ? 37.106 144.473 -28.254 1.00 32.78 1035 HIS J N 1
ATOM 20198 C CA . HIS J 1 26 ? 36.058 145.238 -27.631 1.00 33.00 1035 HIS J CA 1
ATOM 20199 C C . HIS J 1 26 ? 36.211 145.305 -26.074 1.00 43.96 1035 HIS J C 1
ATOM 20200 O O . HIS J 1 26 ? 36.106 146.380 -25.487 1.00 47.28 1035 HIS J O 1
ATOM 20215 N N . ILE J 1 27 ? 36.416 144.162 -25.427 1.00 43.29 1036 ILE J N 1
ATOM 20216 C CA . ILE J 1 27 ? 36.406 144.098 -23.957 1.00 45.10 1036 ILE J CA 1
ATOM 20217 C C . ILE J 1 27 ? 37.606 144.890 -23.445 1.00 44.48 1036 ILE J C 1
ATOM 20218 O O . ILE J 1 27 ? 37.480 145.759 -22.582 1.00 48.71 1036 ILE J O 1
ATOM 20234 N N . PHE J 1 28 ? 38.764 144.602 -24.031 1.00 44.69 1037 PHE J N 1
ATOM 20235 C CA . PHE J 1 28 ? 39.986 145.333 -23.761 1.00 38.29 1037 PHE J CA 1
ATOM 20236 C C . PHE J 1 28 ? 39.804 146.850 -23.847 1.00 46.17 1037 PHE J C 1
ATOM 20237 O O . PHE J 1 28 ? 40.224 147.566 -22.924 1.00 42.85 1037 PHE J O 1
ATOM 20254 N N . TYR J 1 29 ? 39.138 147.358 -24.895 1.00 36.22 1038 TYR J N 1
ATOM 20255 C CA . TYR J 1 29 ? 38.884 148.784 -24.967 1.00 38.31 1038 TYR J CA 1
ATOM 20256 C C . TYR J 1 29 ? 37.879 149.212 -23.880 1.00 42.98 1038 TYR J C 1
ATOM 20257 O O . TYR J 1 29 ? 37.987 150.330 -23.348 1.00 43.14 1038 TYR J O 1
ATOM 20275 N N . ARG J 1 30 ? 36.898 148.374 -23.556 1.00 43.26 1039 ARG J N 1
ATOM 20276 C CA . ARG J 1 30 ? 35.918 148.806 -22.556 1.00 46.30 1039 ARG J CA 1
ATOM 20277 C C . ARG J 1 30 ? 36.641 149.053 -21.225 1.00 42.44 1039 ARG J C 1
ATOM 20278 O O . ARG J 1 30 ? 36.357 150.022 -20.525 1.00 47.01 1039 ARG J O 1
ATOM 20299 N N . ARG J 1 31 ? 37.587 148.172 -20.918 1.00 40.97 1040 ARG J N 1
ATOM 20300 C CA . ARG J 1 31 ? 38.349 148.257 -19.685 1.00 52.80 1040 ARG J CA 1
ATOM 20301 C C . ARG J 1 31 ? 39.374 149.385 -19.746 1.00 52.09 1040 ARG J C 1
ATOM 20302 O O . ARG J 1 31 ? 39.473 150.168 -18.818 1.00 44.21 1040 ARG J O 1
ATOM 20323 N N . PHE J 1 32 ? 40.121 149.480 -20.833 1.00 47.30 1041 PHE J N 1
ATOM 20324 C CA . PHE J 1 32 ? 41.133 150.525 -20.970 1.00 43.04 1041 PHE J CA 1
ATOM 20325 C C . PHE J 1 32 ? 40.486 151.912 -20.971 1.00 48.07 1041 PHE J C 1
ATOM 20326 O O . PHE J 1 32 ? 40.974 152.843 -20.327 1.00 53.37 1041 PHE J O 1
ATOM 20343 N N . LEU J 1 33 ? 39.360 152.066 -21.647 1.00 49.69 1042 LEU J N 1
ATOM 20344 C CA . LEU J 1 33 ? 38.758 153.394 -21.751 1.00 51.45 1042 LEU J CA 1
ATOM 20345 C C . LEU J 1 33 ? 38.105 153.793 -20.438 1.00 54.89 1042 LEU J C 1
ATOM 20346 O O . LEU J 1 33 ? 38.087 154.982 -20.070 1.00 53.65 1042 LEU J O 1
ATOM 20362 N N . GLY J 1 34 ? 37.551 152.793 -19.757 1.00 53.66 1043 GLY J N 1
ATOM 20363 C CA . GLY J 1 34 ? 36.881 152.999 -18.489 1.00 58.90 1043 GLY J CA 1
ATOM 20364 C C . GLY J 1 34 ? 35.802 154.050 -18.612 1.00 63.55 1043 GLY J C 1
ATOM 20365 O O . GLY J 1 34 ? 34.990 154.024 -19.532 1.00 60.06 1043 GLY J O 1
ATOM 20369 N N . LYS J 1 35 ? 35.809 154.991 -17.681 1.00 60.14 1044 LYS J N 1
ATOM 20370 C CA . LYS J 1 35 ? 34.827 156.066 -17.641 1.00 62.10 1044 LYS J CA 1
ATOM 20371 C C . LYS J 1 35 ? 34.771 156.827 -18.971 1.00 63.16 1044 LYS J C 1
ATOM 20372 O O . LYS J 1 35 ? 33.694 157.223 -19.441 1.00 58.99 1044 LYS J O 1
ATOM 20391 N N . ASP J 1 36 ? 35.942 157.051 -19.563 1.00 57.66 1045 ASP J N 1
ATOM 20392 C CA . ASP J 1 36 ? 36.051 157.894 -20.748 1.00 63.81 1045 ASP J CA 1
ATOM 20393 C C . ASP J 1 36 ? 35.285 157.300 -21.952 1.00 59.57 1045 ASP J C 1
ATOM 20394 O O . ASP J 1 36 ? 34.970 158.002 -22.914 1.00 62.55 1045 ASP J O 1
ATOM 20403 N N . GLY J 1 37 ? 34.959 156.017 -21.868 1.00 58.73 1046 GLY J N 1
ATOM 20404 C CA . GLY J 1 37 ? 34.221 155.333 -22.914 1.00 57.19 1046 GLY J CA 1
ATOM 20405 C C . GLY J 1 37 ? 32.731 155.623 -22.933 1.00 57.95 1046 GLY J C 1
ATOM 20406 O O . GLY J 1 37 ? 32.039 155.242 -23.869 1.00 61.23 1046 GLY J O 1
ATOM 20410 N N . ARG J 1 38 ? 32.217 156.313 -21.927 1.00 60.15 1047 ARG J N 1
ATOM 20411 C CA . ARG J 1 38 ? 30.786 156.557 -21.894 1.00 59.70 1047 ARG J CA 1
ATOM 20412 C C . ARG J 1 38 ? 30.431 157.982 -22.350 1.00 55.38 1047 ARG J C 1
ATOM 20413 O O . ARG J 1 38 ? 31.295 158.858 -22.485 1.00 53.74 1047 ARG J O 1
ATOM 20434 N N . ARG J 1 39 ? 29.151 158.194 -22.619 1.00 61.75 1048 ARG J N 1
ATOM 20435 C CA . ARG J 1 39 ? 28.677 159.466 -23.149 1.00 60.05 1048 ARG J CA 1
ATOM 20436 C C . ARG J 1 39 ? 28.812 160.578 -22.113 1.00 72.17 1048 ARG J C 1
ATOM 20437 O O . ARG J 1 39 ? 28.189 160.524 -21.059 1.00 76.40 1048 ARG J O 1
ATOM 20458 N N . ASP J 1 40 ? 29.643 161.573 -22.424 1.00 77.68 1049 ASP J N 1
ATOM 20459 C CA . ASP J 1 40 ? 29.800 162.795 -21.619 1.00 77.13 1049 ASP J CA 1
ATOM 20460 C C . ASP J 1 40 ? 28.772 163.851 -22.070 1.00 79.11 1049 ASP J C 1
ATOM 20461 O O . ASP J 1 40 ? 28.975 164.532 -23.086 1.00 76.11 1049 ASP J O 1
ATOM 20470 N N . PRO J 1 41 ? 27.672 164.004 -21.303 1.00 81.94 1050 PRO J N 1
ATOM 20471 C CA . PRO J 1 41 ? 26.477 164.676 -21.827 1.00 87.15 1050 PRO J CA 1
ATOM 20472 C C . PRO J 1 41 ? 26.536 166.193 -21.672 1.00 88.29 1050 PRO J C 1
ATOM 20473 O O . PRO J 1 41 ? 25.550 166.881 -21.966 1.00 85.14 1050 PRO J O 1
ATOM 20484 N N . LYS J 1 42 ? 27.688 166.696 -21.229 1.00 84.74 1051 LYS J N 1
ATOM 20485 C CA . LYS J 1 42 ? 27.969 168.131 -21.247 1.00 90.54 1051 LYS J CA 1
ATOM 20486 C C . LYS J 1 42 ? 28.946 168.466 -22.387 1.00 91.12 1051 LYS J C 1
ATOM 20487 O O . LYS J 1 42 ? 29.720 169.425 -22.285 1.00 89.70 1051 LYS J O 1
ATOM 20506 N N . CYS J 1 43 ? 28.910 167.686 -23.469 1.00 88.52 1052 CYS J N 1
ATOM 20507 C CA . CYS J 1 43 ? 29.889 167.845 -24.547 1.00 82.31 1052 CYS J CA 1
ATOM 20508 C C . CYS J 1 43 ? 29.349 167.452 -25.941 1.00 79.19 1052 CYS J C 1
ATOM 20509 O O . CYS J 1 43 ? 28.543 166.526 -26.087 1.00 68.96 1052 CYS J O 1
ATOM 20517 N N . GLN J 1 44 ? 29.805 168.175 -26.960 1.00 69.81 1053 GLN J N 1
ATOM 20518 C CA . GLN J 1 44 ? 29.405 167.910 -28.338 1.00 67.15 1053 GLN J CA 1
ATOM 20519 C C . GLN J 1 44 ? 30.408 166.995 -29.043 1.00 63.33 1053 GLN J C 1
ATOM 20520 O O . GLN J 1 44 ? 31.522 166.783 -28.549 1.00 65.18 1053 GLN J O 1
ATOM 20534 N N . TRP J 1 45 ? 30.010 166.455 -30.194 1.00 60.70 1054 TRP J N 1
ATOM 20535 C CA . TRP J 1 45 ? 30.848 165.501 -30.929 1.00 48.88 1054 TRP J CA 1
ATOM 20536 C C . TRP J 1 45 ? 31.682 166.242 -31.965 1.00 46.06 1054 TRP J C 1
ATOM 20537 O O . TRP J 1 45 ? 31.227 166.555 -33.071 1.00 43.37 1054 TRP J O 1
ATOM 20558 N N . LYS J 1 46 ? 32.918 166.526 -31.601 1.00 42.73 1055 LYS J N 1
ATOM 20559 C CA . LYS J 1 46 ? 33.755 167.390 -32.403 1.00 39.19 1055 LYS J CA 1
ATOM 20560 C C . LYS J 1 46 ? 35.162 166.834 -32.538 1.00 35.20 1055 LYS J C 1
ATOM 20561 O O . LYS J 1 46 ? 36.079 167.523 -33.034 1.00 35.49 1055 LYS J O 1
ATOM 20580 N N . PHE J 1 47 ? 35.328 165.566 -32.156 1.00 35.98 1056 PHE J N 1
ATOM 20581 C CA . PHE J 1 47 ? 36.626 164.922 -32.251 1.00 37.06 1056 PHE J CA 1
ATOM 20582 C C . PHE J 1 47 ? 36.526 163.553 -32.890 1.00 37.19 1056 PHE J C 1
ATOM 20583 O O . PHE J 1 47 ? 35.449 162.991 -32.992 1.00 33.86 1056 PHE J O 1
ATOM 20600 N N . ALA J 1 48 ? 37.665 163.029 -33.302 1.00 29.72 1057 ALA J N 1
ATOM 20601 C CA . ALA J 1 48 ? 37.756 161.615 -33.646 1.00 41.87 1057 ALA J CA 1
ATOM 20602 C C . ALA J 1 48 ? 39.194 161.195 -33.729 1.00 35.51 1057 ALA J C 1
ATOM 20603 O O . ALA J 1 48 ? 40.087 162.033 -33.621 1.00 37.61 1057 ALA J O 1
ATOM 20610 N N . VAL J 1 49 ? 39.420 159.893 -33.933 1.00 32.90 1058 VAL J N 1
ATOM 20611 C CA . VAL J 1 49 ? 40.727 159.412 -34.322 1.00 30.45 1058 VAL J CA 1
ATOM 20612 C C . VAL J 1 49 ? 40.512 158.678 -35.633 1.00 32.81 1058 VAL J C 1
ATOM 20613 O O . VAL J 1 49 ? 39.615 157.853 -35.728 1.00 34.46 1058 VAL J O 1
ATOM 20626 N N . ILE J 1 50 ? 41.295 159.019 -36.646 1.00 36.47 1059 ILE J N 1
ATOM 20627 C CA . ILE J 1 50 ? 41.311 158.266 -37.890 1.00 29.40 1059 ILE J CA 1
ATOM 20628 C C . ILE J 1 50 ? 42.457 157.245 -37.819 1.00 31.47 1059 ILE J C 1
ATOM 20629 O O . ILE J 1 50 ? 43.601 157.561 -37.458 1.00 30.27 1059 ILE J O 1
ATOM 20645 N N . PHE J 1 51 ? 42.108 156.008 -38.108 1.00 30.29 1060 PHE J N 1
ATOM 20646 C CA . PHE J 1 51 ? 43.069 154.931 -38.226 1.00 25.96 1060 PHE J CA 1
ATOM 20647 C C . PHE J 1 51 ? 43.156 154.528 -39.708 1.00 28.20 1060 PHE J C 1
ATOM 20648 O O . PHE J 1 51 ? 42.129 154.395 -40.349 1.00 30.40 1060 PHE J O 1
ATOM 20665 N N . TRP J 1 52 ? 44.347 154.313 -40.247 1.00 30.56 1061 TRP J N 1
ATOM 20666 C CA . TRP J 1 52 ? 44.461 153.816 -41.597 1.00 29.31 1061 TRP J CA 1
ATOM 20667 C C . TRP J 1 52 ? 45.535 152.776 -41.738 1.00 30.84 1061 TRP J C 1
ATOM 20668 O O . TRP J 1 52 ? 46.441 152.688 -40.931 1.00 34.90 1061 TRP J O 1
ATOM 20689 N N . GLY J 1 53 ? 45.408 151.992 -42.797 1.00 30.56 1062 GLY J N 1
ATOM 20690 C CA . GLY J 1 53 ? 46.315 150.913 -43.138 1.00 30.91 1062 GLY J CA 1
ATOM 20691 C C . GLY J 1 53 ? 45.820 150.162 -44.376 1.00 33.58 1062 GLY J C 1
ATOM 20692 O O . GLY J 1 53 ? 44.728 150.425 -44.882 1.00 37.07 1062 GLY J O 1
ATOM 20696 N N . ASN J 1 54 ? 46.606 149.204 -44.841 1.00 35.35 1063 ASN J N 1
ATOM 20697 C CA . ASN J 1 54 ? 46.302 148.502 -46.080 1.00 36.18 1063 ASN J CA 1
ATOM 20698 C C . ASN J 1 54 ? 45.445 147.243 -45.866 1.00 42.81 1063 ASN J C 1
ATOM 20699 O O . ASN J 1 54 ? 45.023 146.628 -46.839 1.00 40.41 1063 ASN J O 1
ATOM 20710 N N . ASP J 1 55 ? 45.197 146.842 -44.612 1.00 43.16 1064 ASP J N 1
ATOM 20711 C CA . ASP J 1 55 ? 44.441 145.598 -44.343 1.00 38.77 1064 ASP J CA 1
ATOM 20712 C C . ASP J 1 55 ? 43.024 145.866 -43.870 1.00 35.09 1064 ASP J C 1
ATOM 20713 O O . ASP J 1 55 ? 42.794 146.258 -42.739 1.00 41.05 1064 ASP J O 1
ATOM 20722 N N . PRO J 1 56 ? 42.050 145.673 -44.741 1.00 36.35 1065 PRO J N 1
ATOM 20723 C CA . PRO J 1 56 ? 40.728 146.095 -44.300 1.00 38.50 1065 PRO J CA 1
ATOM 20724 C C . PRO J 1 56 ? 40.122 145.234 -43.202 1.00 36.36 1065 PRO J C 1
ATOM 20725 O O . PRO J 1 56 ? 39.211 145.696 -42.533 1.00 33.49 1065 PRO J O 1
ATOM 20736 N N . TYR J 1 57 ? 40.557 143.989 -43.057 1.00 40.69 1066 TYR J N 1
ATOM 20737 C CA . TYR J 1 57 ? 39.916 143.113 -42.099 1.00 36.28 1066 TYR J CA 1
ATOM 20738 C C . TYR J 1 57 ? 40.299 143.516 -40.674 1.00 36.14 1066 TYR J C 1
ATOM 20739 O O . TYR J 1 57 ? 39.444 143.537 -39.803 1.00 42.64 1066 TYR J O 1
ATOM 20757 N N . GLY J 1 58 ? 41.561 143.887 -40.454 1.00 34.81 1067 GLY J N 1
ATOM 20758 C CA . GLY J 1 58 ? 41.989 144.412 -39.169 1.00 42.43 1067 GLY J CA 1
ATOM 20759 C C . GLY J 1 58 ? 41.244 145.690 -38.811 1.00 41.77 1067 GLY J C 1
ATOM 20760 O O . GLY J 1 58 ? 40.815 145.911 -37.668 1.00 34.11 1067 GLY J O 1
ATOM 20764 N N . LEU J 1 59 ? 41.046 146.543 -39.805 1.00 36.05 1068 LEU J N 1
ATOM 20765 C CA . LEU J 1 59 ? 40.336 147.773 -39.551 1.00 35.48 1068 LEU J CA 1
ATOM 20766 C C . LEU J 1 59 ? 38.885 147.472 -39.216 1.00 32.37 1068 LEU J C 1
ATOM 20767 O O . LEU J 1 59 ? 38.257 148.196 -38.408 1.00 31.43 1068 LEU J O 1
ATOM 20783 N N . LYS J 1 60 ? 38.367 146.374 -39.772 1.00 33.28 1069 LYS J N 1
ATOM 20784 C CA . LYS J 1 60 ? 36.945 146.003 -39.581 1.00 32.46 1069 LYS J CA 1
ATOM 20785 C C . LYS J 1 60 ? 36.747 145.563 -38.104 1.00 33.42 1069 LYS J C 1
ATOM 20786 O O . LYS J 1 60 ? 35.767 145.925 -37.462 1.00 34.14 1069 LYS J O 1
ATOM 20805 N N . LYS J 1 61 ? 37.650 144.736 -37.604 1.00 34.07 1070 LYS J N 1
ATOM 20806 C CA . LYS J 1 61 ? 37.639 144.367 -36.171 1.00 35.05 1070 LYS J CA 1
ATOM 20807 C C . LYS J 1 61 ? 37.762 145.632 -35.297 1.00 40.34 1070 LYS J C 1
ATOM 20808 O O . LYS J 1 61 ? 37.049 145.785 -34.286 1.00 40.48 1070 LYS J O 1
ATOM 20827 N N . LEU J 1 62 ? 38.615 146.567 -35.717 1.00 35.20 1071 LEU J N 1
ATOM 20828 C CA . LEU J 1 62 ? 38.755 147.817 -34.961 1.00 33.62 1071 LEU J CA 1
ATOM 20829 C C . LEU J 1 62 ? 37.440 148.579 -34.961 1.00 35.09 1071 LEU J C 1
ATOM 20830 O O . LEU J 1 62 ? 36.975 149.030 -33.921 1.00 32.94 1071 LEU J O 1
ATOM 20846 N N . SER J 1 63 ? 36.819 148.702 -36.127 1.00 33.10 1072 SER J N 1
ATOM 20847 C CA . SER J 1 63 ? 35.527 149.361 -36.237 1.00 31.24 1072 SER J CA 1
ATOM 20848 C C . SER J 1 63 ? 34.467 148.738 -35.319 1.00 33.76 1072 SER J C 1
ATOM 20849 O O . SER J 1 63 ? 33.706 149.447 -34.644 1.00 37.16 1072 SER J O 1
ATOM 20857 N N . GLN J 1 64 ? 34.369 147.417 -35.376 1.00 32.56 1073 GLN J N 1
ATOM 20858 C CA . GLN J 1 64 ? 33.437 146.660 -34.564 1.00 35.77 1073 GLN J CA 1
ATOM 20859 C C . GLN J 1 64 ? 33.698 146.797 -33.061 1.00 37.40 1073 GLN J C 1
ATOM 20860 O O . GLN J 1 64 ? 32.766 146.814 -32.271 1.00 38.03 1073 GLN J O 1
ATOM 20874 N N . ALA J 1 65 ? 34.967 146.900 -32.688 1.00 37.85 1074 ALA J N 1
ATOM 20875 C CA . ALA J 1 65 ? 35.365 146.959 -31.273 1.00 34.44 1074 ALA J CA 1
ATOM 20876 C C . ALA J 1 65 ? 35.045 148.300 -30.633 1.00 39.58 1074 ALA J C 1
ATOM 20877 O O . ALA J 1 65 ? 34.595 148.354 -29.483 1.00 42.61 1074 ALA J O 1
ATOM 20884 N N . PHE J 1 66 ? 35.287 149.394 -31.357 1.00 35.51 1075 PHE J N 1
ATOM 20885 C CA . PHE J 1 66 ? 35.102 150.718 -30.796 1.00 31.72 1075 PHE J CA 1
ATOM 20886 C C . PHE J 1 66 ? 33.644 151.189 -30.915 1.00 40.60 1075 PHE J C 1
ATOM 20887 O O . PHE J 1 66 ? 33.322 152.154 -31.663 1.00 35.55 1075 PHE J O 1
ATOM 20904 N N . GLN J 1 67 ? 32.780 150.532 -30.144 1.00 38.70 1076 GLN J N 1
ATOM 20905 C CA . GLN J 1 67 ? 31.365 150.904 -30.041 1.00 38.66 1076 GLN J CA 1
ATOM 20906 C C . GLN J 1 67 ? 30.953 151.065 -28.575 1.00 43.12 1076 GLN J C 1
ATOM 20907 O O . GLN J 1 67 ? 30.677 150.078 -27.900 1.00 38.43 1076 GLN J O 1
ATOM 20921 N N . PHE J 1 68 ? 30.900 152.320 -28.124 1.00 42.05 1077 PHE J N 1
ATOM 20922 C CA . PHE J 1 68 ? 30.481 152.692 -26.778 1.00 42.13 1077 PHE J CA 1
ATOM 20923 C C . PHE J 1 68 ? 29.647 153.973 -26.808 1.00 47.71 1077 PHE J C 1
ATOM 20924 O O . PHE J 1 68 ? 29.542 154.635 -27.828 1.00 46.98 1077 PHE J O 1
ATOM 20941 N N . GLY J 1 69 ? 29.088 154.348 -25.668 1.00 51.34 1078 GLY J N 1
ATOM 20942 C CA . GLY J 1 69 ? 28.258 155.536 -25.592 1.00 49.15 1078 GLY J CA 1
ATOM 20943 C C . GLY J 1 69 ? 28.964 156.819 -25.962 1.00 52.65 1078 GLY J C 1
ATOM 20944 O O . GLY J 1 69 ? 28.316 157.735 -26.472 1.00 53.68 1078 GLY J O 1
ATOM 20948 N N . GLY J 1 70 ? 30.277 156.883 -25.727 1.00 47.70 1079 GLY J N 1
ATOM 20949 C CA . GLY J 1 70 ? 31.063 158.093 -25.984 1.00 52.90 1079 GLY J CA 1
ATOM 20950 C C . GLY J 1 70 ? 32.224 157.932 -26.973 1.00 44.27 1079 GLY J C 1
ATOM 20951 O O . GLY J 1 70 ? 32.976 158.879 -27.229 1.00 45.63 1079 GLY J O 1
ATOM 20955 N N . VAL J 1 71 ? 32.368 156.729 -27.526 1.00 39.84 1080 VAL J N 1
ATOM 20956 C CA . VAL J 1 71 ? 33.376 156.441 -28.531 1.00 38.46 1080 VAL J CA 1
ATOM 20957 C C . VAL J 1 71 ? 32.696 155.562 -29.588 1.00 43.77 1080 VAL J C 1
ATOM 20958 O O . VAL J 1 71 ? 32.269 154.449 -29.278 1.00 41.46 1080 VAL J O 1
ATOM 20971 N N . LYS J 1 72 ? 32.630 156.035 -30.832 1.00 36.40 1081 LYS J N 1
ATOM 20972 C CA . LYS J 1 72 ? 31.807 155.388 -31.839 1.00 38.67 1081 LYS J CA 1
ATOM 20973 C C . LYS J 1 72 ? 32.502 155.365 -33.210 1.00 42.97 1081 LYS J C 1
ATOM 20974 O O . LYS J 1 72 ? 32.691 156.424 -33.849 1.00 34.81 1081 LYS J O 1
ATOM 20993 N N . ALA J 1 73 ? 32.881 154.175 -33.661 1.00 37.60 1082 ALA J N 1
ATOM 20994 C CA . ALA J 1 73 ? 33.571 154.060 -34.941 1.00 38.63 1082 ALA J CA 1
ATOM 20995 C C . ALA J 1 73 ? 32.576 154.044 -36.114 1.00 37.84 1082 ALA J C 1
ATOM 20996 O O . ALA J 1 73 ? 31.482 153.472 -36.027 1.00 35.47 1082 ALA J O 1
ATOM 21003 N N . GLY J 1 74 ? 32.952 154.688 -37.212 1.00 36.13 1083 GLY J N 1
ATOM 21004 C CA . GLY J 1 74 ? 32.245 154.459 -38.469 1.00 32.78 1083 GLY J CA 1
ATOM 21005 C C . GLY J 1 74 ? 32.627 153.125 -39.100 1.00 30.90 1083 GLY J C 1
ATOM 21006 O O . GLY J 1 74 ? 33.356 152.319 -38.510 1.00 30.77 1083 GLY J O 1
ATOM 21010 N N . PRO J 1 75 ? 32.184 152.901 -40.339 1.00 30.79 1084 PRO J N 1
ATOM 21011 C CA . PRO J 1 75 ? 32.440 151.640 -41.032 1.00 31.13 1084 PRO J CA 1
ATOM 21012 C C . PRO J 1 75 ? 33.838 151.702 -41.622 1.00 33.99 1084 PRO J C 1
ATOM 21013 O O . PRO J 1 75 ? 34.448 152.753 -41.565 1.00 35.50 1084 PRO J O 1
ATOM 21024 N N . VAL J 1 76 ? 34.351 150.596 -42.125 1.00 28.93 1085 VAL J N 1
ATOM 21025 C CA . VAL J 1 76 ? 35.622 150.604 -42.825 1.00 30.67 1085 VAL J CA 1
ATOM 21026 C C . VAL J 1 76 ? 35.381 151.401 -44.098 1.00 33.16 1085 VAL J C 1
ATOM 21027 O O . VAL J 1 76 ? 34.487 151.069 -44.880 1.00 37.23 1085 VAL J O 1
ATOM 21040 N N . SER J 1 77 ? 36.147 152.468 -44.273 1.00 31.75 1086 SER J N 1
ATOM 21041 C CA . SER J 1 77 ? 36.012 153.351 -45.430 1.00 34.02 1086 SER J CA 1
ATOM 21042 C C . SER J 1 77 ? 37.407 153.354 -46.057 1.00 31.56 1086 SER J C 1
ATOM 21043 O O . SER J 1 77 ? 38.197 152.456 -45.762 1.00 27.81 1086 SER J O 1
ATOM 21051 N N . CYS J 1 78 ? 37.702 154.336 -46.910 1.00 29.47 1087 CYS J N 1
ATOM 21052 C CA . CYS J 1 78 ? 39.064 154.511 -47.395 1.00 26.60 1087 CYS J CA 1
ATOM 21053 C C . CYS J 1 78 ? 39.347 155.943 -47.788 1.00 25.95 1087 CYS J C 1
ATOM 21054 O O . CYS J 1 78 ? 38.443 156.765 -47.907 1.00 30.44 1087 CYS J O 1
ATOM 21062 N N . LEU J 1 79 ? 40.637 156.193 -47.983 1.00 27.77 1088 LEU J N 1
ATOM 21063 C CA . LEU J 1 79 ? 41.139 157.444 -48.496 1.00 27.87 1088 LEU J CA 1
ATOM 21064 C C . LEU J 1 79 ? 41.108 157.399 -50.016 1.00 29.50 1088 LEU J C 1
ATOM 21065 O O . LEU J 1 79 ? 41.064 156.338 -50.619 1.00 28.16 1088 LEU J O 1
ATOM 21081 N N . PRO J 1 80 ? 41.084 158.573 -50.625 1.00 29.65 1089 PRO J N 1
ATOM 21082 C CA . PRO J 1 80 ? 41.245 158.660 -52.058 1.00 28.18 1089 PRO J CA 1
ATOM 21083 C C . PRO J 1 80 ? 42.586 158.090 -52.499 1.00 31.99 1089 PRO J C 1
ATOM 21084 O O . PRO J 1 80 ? 43.533 158.076 -51.733 1.00 29.84 1089 PRO J O 1
ATOM 21095 N N . HIS J 1 81 ? 42.659 157.595 -53.729 1.00 31.95 1090 HIS J N 1
ATOM 21096 C CA . HIS J 1 81 ? 43.942 157.366 -54.369 1.00 31.34 1090 HIS J CA 1
ATOM 21097 C C . HIS J 1 81 ? 44.777 158.650 -54.237 1.00 30.85 1090 HIS J C 1
ATOM 21098 O O . HIS J 1 81 ? 44.255 159.737 -54.408 1.00 30.86 1090 HIS J O 1
ATOM 21113 N N . PRO J 1 82 ? 46.066 158.525 -53.887 1.00 36.18 1091 PRO J N 1
ATOM 21114 C CA . PRO J 1 82 ? 46.996 159.675 -53.797 1.00 34.93 1091 PRO J CA 1
ATOM 21115 C C . PRO J 1 82 ? 47.370 160.318 -55.139 1.00 40.89 1091 PRO J C 1
ATOM 21116 O O . PRO J 1 82 ? 47.614 161.521 -55.191 1.00 40.84 1091 PRO J O 1
ATOM 21127 N N . GLY J 1 83 ? 47.383 159.546 -56.220 1.00 42.91 1092 GLY J N 1
ATOM 21128 C CA . GLY J 1 83 ? 47.819 160.090 -57.497 1.00 43.27 1092 GLY J CA 1
ATOM 21129 C C . GLY J 1 83 ? 46.767 159.930 -58.567 1.00 42.83 1092 GLY J C 1
ATOM 21130 O O . GLY J 1 83 ? 45.635 159.534 -58.282 1.00 43.96 1092 GLY J O 1
ATOM 21134 N N . PRO J 1 84 ? 47.130 160.245 -59.819 1.00 46.54 1093 PRO J N 1
ATOM 21135 C CA . PRO J 1 84 ? 46.171 160.143 -60.926 1.00 40.65 1093 PRO J CA 1
ATOM 21136 C C . PRO J 1 84 ? 45.957 158.719 -61.455 1.00 43.62 1093 PRO J C 1
ATOM 21137 O O . PRO J 1 84 ? 45.151 158.542 -62.397 1.00 42.69 1093 PRO J O 1
ATOM 21148 N N . ASP J 1 85 ? 46.636 157.727 -60.858 1.00 42.57 1094 ASP J N 1
ATOM 21149 C CA . ASP J 1 85 ? 46.451 156.316 -61.233 1.00 37.27 1094 ASP J CA 1
ATOM 21150 C C . ASP J 1 85 ? 45.947 155.496 -60.055 1.00 33.11 1094 ASP J C 1
ATOM 21151 O O . ASP J 1 85 ? 46.205 155.827 -58.921 1.00 36.25 1094 ASP J O 1
ATOM 21160 N N . GLN J 1 86 ? 45.195 154.454 -60.319 1.00 33.98 1095 GLN J N 1
ATOM 21161 C CA . GLN J 1 86 ? 44.847 153.519 -59.270 1.00 36.74 1095 GLN J CA 1
ATOM 21162 C C . GLN J 1 86 ? 46.127 152.976 -58.663 1.00 41.76 1095 GLN J C 1
ATOM 21163 O O . GLN J 1 86 ? 47.070 152.633 -59.392 1.00 35.57 1095 GLN J O 1
ATOM 21177 N N . SER J 1 87 ? 46.167 152.982 -57.332 1.00 38.51 1096 SER J N 1
ATOM 21178 C CA . SER J 1 87 ? 47.225 152.343 -56.535 1.00 39.76 1096 SER J CA 1
ATOM 21179 C C . SER J 1 87 ? 46.597 151.590 -55.316 1.00 37.65 1096 SER J C 1
ATOM 21180 O O . SER J 1 87 ? 45.342 151.576 -55.166 1.00 34.24 1096 SER J O 1
ATOM 21188 N N . PRO J 1 88 ? 47.441 150.916 -54.485 1.00 35.47 1097 PRO J N 1
ATOM 21189 C CA . PRO J 1 88 ? 46.921 150.082 -53.391 1.00 32.30 1097 PRO J CA 1
ATOM 21190 C C . PRO J 1 88 ? 46.035 150.923 -52.490 1.00 34.11 1097 PRO J C 1
ATOM 21191 O O . PRO J 1 88 ? 46.349 152.094 -52.241 1.00 30.10 1097 PRO J O 1
ATOM 21202 N N . ILE J 1 89 ? 44.920 150.344 -52.071 1.00 30.08 1098 ILE J N 1
ATOM 21203 C CA . ILE J 1 89 ? 43.955 151.071 -51.306 1.00 33.22 1098 ILE J CA 1
ATOM 21204 C C . ILE J 1 89 ? 44.422 151.211 -49.900 1.00 34.34 1098 ILE J C 1
ATOM 21205 O O . ILE J 1 89 ? 44.921 150.244 -49.312 1.00 35.71 1098 ILE J O 1
ATOM 21221 N N . THR J 1 90 ? 44.260 152.424 -49.371 1.00 30.94 1099 THR J N 1
ATOM 21222 C CA . THR J 1 90 ? 44.431 152.689 -47.924 1.00 31.64 1099 THR J CA 1
ATOM 21223 C C . THR J 1 90 ? 43.048 152.850 -47.289 1.00 32.75 1099 THR J C 1
ATOM 21224 O O . THR J 1 90 ? 42.292 153.818 -47.582 1.00 29.64 1099 THR J O 1
ATOM 21235 N N . TYR J 1 91 ? 42.679 151.825 -46.519 1.00 27.51 1100 TYR J N 1
ATOM 21236 C CA . TYR J 1 91 ? 41.392 151.785 -45.823 1.00 28.51 1100 TYR J CA 1
ATOM 21237 C C . TYR J 1 91 ? 41.508 152.630 -44.555 1.00 27.34 1100 TYR J C 1
ATOM 21238 O O . TYR J 1 91 ? 42.612 152.846 -44.065 1.00 29.48 1100 TYR J O 1
ATOM 21256 N N . CYS J 1 92 ? 40.384 153.101 -44.035 1.00 28.43 1101 CYS J N 1
ATOM 21257 C CA . CYS J 1 92 ? 40.421 153.942 -42.841 1.00 28.64 1101 CYS J CA 1
ATOM 21258 C C . CYS J 1 92 ? 39.120 153.778 -42.084 1.00 29.46 1101 CYS J C 1
ATOM 21259 O O . CYS J 1 92 ? 38.110 153.348 -42.639 1.00 32.64 1101 CYS J O 1
ATOM 21267 N N . VAL J 1 93 ? 39.194 154.002 -40.786 1.00 31.62 1102 VAL J N 1
ATOM 21268 C CA . VAL J 1 93 ? 38.031 153.999 -39.924 1.00 27.73 1102 VAL J CA 1
ATOM 21269 C C . VAL J 1 93 ? 38.144 155.257 -39.041 1.00 33.12 1102 VAL J C 1
ATOM 21270 O O . VAL J 1 93 ? 39.193 155.519 -38.462 1.00 31.78 1102 VAL J O 1
ATOM 21283 N N . TYR J 1 94 ? 37.076 156.037 -38.969 1.00 28.19 1103 TYR J N 1
ATOM 21284 C CA . TYR J 1 94 ? 37.043 157.160 -38.037 1.00 30.43 1103 TYR J CA 1
ATOM 21285 C C . TYR J 1 94 ? 36.410 156.679 -36.729 1.00 33.91 1103 TYR J C 1
ATOM 21286 O O . TYR J 1 94 ? 35.394 155.988 -36.748 1.00 33.90 1103 TYR J O 1
ATOM 21304 N N . VAL J 1 95 ? 37.033 157.009 -35.592 1.00 35.47 1104 VAL J N 1
ATOM 21305 C CA . VAL J 1 95 ? 36.427 156.717 -34.305 1.00 31.25 1104 VAL J CA 1
ATOM 21306 C C . VAL J 1 95 ? 36.125 158.072 -33.645 1.00 34.88 1104 VAL J C 1
ATOM 21307 O O . VAL J 1 95 ? 37.032 158.814 -33.248 1.00 36.16 1104 VAL J O 1
ATOM 21320 N N . TYR J 1 96 ? 34.831 158.365 -33.584 1.00 31.31 1105 TYR J N 1
ATOM 21321 C CA . TYR J 1 96 ? 34.293 159.639 -33.200 1.00 35.73 1105 TYR J CA 1
ATOM 21322 C C . TYR J 1 96 ? 34.184 159.711 -31.662 1.00 41.52 1105 TYR J C 1
ATOM 21323 O O . TYR J 1 96 ? 34.026 158.698 -30.984 1.00 41.20 1105 TYR J O 1
ATOM 21341 N N . CYS J 1 97 ? 34.301 160.904 -31.115 1.00 34.28 1106 CYS J N 1
ATOM 21342 C CA . CYS J 1 97 ? 34.154 161.055 -29.660 1.00 46.66 1106 CYS J CA 1
ATOM 21343 C C . CYS J 1 97 ? 33.930 162.528 -29.322 1.00 44.50 1106 CYS J C 1
ATOM 21344 O O . CYS J 1 97 ? 33.924 163.367 -30.219 1.00 44.93 1106 CYS J O 1
ATOM 21352 N N . GLN J 1 98 ? 33.709 162.870 -28.055 1.00 53.54 1107 GLN J N 1
ATOM 21353 C CA . GLN J 1 98 ? 33.254 164.237 -27.745 1.00 50.96 1107 GLN J CA 1
ATOM 21354 C C . GLN J 1 98 ? 34.333 165.252 -27.400 1.00 60.43 1107 GLN J C 1
ATOM 21355 O O . GLN J 1 98 ? 34.126 166.469 -27.565 1.00 67.73 1107 GLN J O 1
ATOM 21369 N N . ASN J 1 99 ? 35.480 164.782 -26.930 1.00 51.22 1108 ASN J N 1
ATOM 21370 C CA . ASN J 1 99 ? 36.565 165.701 -26.608 1.00 51.60 1108 ASN J CA 1
ATOM 21371 C C . ASN J 1 99 ? 37.920 165.121 -26.951 1.00 48.79 1108 ASN J C 1
ATOM 21372 O O . ASN J 1 99 ? 38.069 163.927 -27.175 1.00 47.37 1108 ASN J O 1
ATOM 21383 N N . LYS J 1 100 ? 38.913 165.984 -26.930 1.00 48.26 1109 LYS J N 1
ATOM 21384 C CA . LYS J 1 100 ? 40.257 165.630 -27.321 1.00 49.95 1109 LYS J CA 1
ATOM 21385 C C . LYS J 1 100 ? 40.863 164.580 -26.381 1.00 52.26 1109 LYS J C 1
ATOM 21386 O O . LYS J 1 100 ? 41.568 163.672 -26.835 1.00 50.71 1109 LYS J O 1
ATOM 21405 N N . ASP J 1 101 ? 40.554 164.646 -25.089 1.00 49.73 1110 ASP J N 1
ATOM 21406 C CA . ASP J 1 101 ? 41.064 163.640 -24.145 1.00 51.55 1110 ASP J CA 1
ATOM 21407 C C . ASP J 1 101 ? 40.614 162.222 -24.514 1.00 47.90 1110 ASP J C 1
ATOM 21408 O O . ASP J 1 101 ? 41.412 161.293 -24.572 1.00 43.09 1110 ASP J O 1
ATOM 21417 N N . THR J 1 102 ? 39.326 162.044 -24.746 1.00 47.07 1111 THR J N 1
ATOM 21418 C CA . THR J 1 102 ? 38.851 160.744 -25.170 1.00 47.76 1111 THR J CA 1
ATOM 21419 C C . THR J 1 102 ? 39.579 160.279 -26.446 1.00 39.97 1111 THR J C 1
ATOM 21420 O O . THR J 1 102 ? 40.078 159.160 -26.521 1.00 36.93 1111 THR J O 1
ATOM 21431 N N . SER J 1 103 ? 39.739 161.176 -27.404 1.00 43.94 1112 SER J N 1
ATOM 21432 C CA . SER J 1 103 ? 40.380 160.783 -28.654 1.00 49.49 1112 SER J CA 1
ATOM 21433 C C . SER J 1 103 ? 41.852 160.352 -28.438 1.00 45.24 1112 SER J C 1
ATOM 21434 O O . SER J 1 103 ? 42.357 159.425 -29.079 1.00 40.58 1112 SER J O 1
ATOM 21442 N N . LYS J 1 104 ? 42.547 160.974 -27.501 1.00 41.25 1113 LYS J N 1
ATOM 21443 C CA . LYS J 1 104 ? 43.899 160.513 -27.182 1.00 35.83 1113 LYS J CA 1
ATOM 21444 C C . LYS J 1 104 ? 43.876 159.173 -26.468 1.00 34.61 1113 LYS J C 1
ATOM 21445 O O . LYS J 1 104 ? 44.760 158.326 -26.647 1.00 36.73 1113 LYS J O 1
ATOM 21464 N N . LYS J 1 105 ? 42.889 158.975 -25.617 1.00 33.62 1114 LYS J N 1
ATOM 21465 C CA . LYS J 1 105 ? 42.789 157.678 -24.990 1.00 37.34 1114 LYS J CA 1
ATOM 21466 C C . LYS J 1 105 ? 42.434 156.588 -26.015 1.00 38.57 1114 LYS J C 1
ATOM 21467 O O . LYS J 1 105 ? 42.838 155.438 -25.863 1.00 44.91 1114 LYS J O 1
ATOM 21486 N N . VAL J 1 106 ? 41.684 156.951 -27.049 1.00 37.45 1115 VAL J N 1
ATOM 21487 C CA . VAL J 1 106 ? 41.235 155.948 -28.029 1.00 40.53 1115 VAL J CA 1
ATOM 21488 C C . VAL J 1 106 ? 42.470 155.508 -28.726 1.00 35.10 1115 VAL J C 1
ATOM 21489 O O . VAL J 1 106 ? 42.731 154.325 -28.929 1.00 33.70 1115 VAL J O 1
ATOM 21502 N N . GLN J 1 107 ? 43.246 156.499 -29.096 1.00 33.77 1116 GLN J N 1
ATOM 21503 C CA . GLN J 1 107 ? 44.486 156.251 -29.799 1.00 38.16 1116 GLN J CA 1
ATOM 21504 C C . GLN J 1 107 ? 45.400 155.360 -28.973 1.00 40.45 1116 GLN J C 1
ATOM 21505 O O . GLN J 1 107 ? 46.029 154.414 -29.482 1.00 41.53 1116 GLN J O 1
ATOM 21519 N N . MET J 1 108 ? 45.482 155.653 -27.678 1.00 48.11 1117 MET J N 1
ATOM 21520 C CA . MET J 1 108 ? 46.355 154.876 -26.799 1.00 39.91 1117 MET J CA 1
ATOM 21521 C C . MET J 1 108 ? 45.865 153.459 -26.601 1.00 36.86 1117 MET J C 1
ATOM 21522 O O . MET J 1 108 ? 46.665 152.529 -26.599 1.00 37.12 1117 MET J O 1
ATOM 21536 N N . ALA J 1 109 ? 44.562 153.296 -26.419 1.00 37.80 1118 ALA J N 1
ATOM 21537 C CA . ALA J 1 109 ? 44.003 151.953 -26.306 1.00 33.38 1118 ALA J CA 1
ATOM 21538 C C . ALA J 1 109 ? 44.420 151.063 -27.483 1.00 40.28 1118 ALA J C 1
ATOM 21539 O O . ALA J 1 109 ? 44.833 149.900 -27.293 1.00 38.60 1118 ALA J O 1
ATOM 21546 N N . ARG J 1 110 ? 44.322 151.575 -28.710 1.00 38.18 1119 ARG J N 1
ATOM 21547 C CA . ARG J 1 110 ? 44.674 150.726 -29.840 1.00 38.75 1119 ARG J CA 1
ATOM 21548 C C . ARG J 1 110 ? 46.159 150.399 -29.804 1.00 32.37 1119 ARG J C 1
ATOM 21549 O O . ARG J 1 110 ? 46.577 149.280 -30.130 1.00 33.83 1119 ARG J O 1
ATOM 21570 N N . LEU J 1 111 ? 46.943 151.401 -29.447 1.00 38.22 1120 LEU J N 1
ATOM 21571 C CA . LEU J 1 111 ? 48.400 151.261 -29.401 1.00 42.15 1120 LEU J CA 1
ATOM 21572 C C . LEU J 1 111 ? 48.802 150.195 -28.379 1.00 42.58 1120 LEU J C 1
ATOM 21573 O O . LEU J 1 111 ? 49.744 149.409 -28.602 1.00 44.92 1120 LEU J O 1
ATOM 21589 N N . ALA J 1 112 ? 48.085 150.178 -27.260 1.00 40.02 1121 ALA J N 1
ATOM 21590 C CA . ALA J 1 112 ? 48.400 149.248 -26.176 1.00 45.57 1121 ALA J CA 1
ATOM 21591 C C . ALA J 1 112 ? 48.039 147.835 -26.631 1.00 47.66 1121 ALA J C 1
ATOM 21592 O O . ALA J 1 112 ? 48.762 146.876 -26.340 1.00 41.61 1121 ALA J O 1
ATOM 21599 N N . TRP J 1 113 ? 46.935 147.730 -27.375 1.00 47.95 1122 TRP J N 1
ATOM 21600 C CA . TRP J 1 113 ? 46.514 146.467 -27.959 1.00 40.12 1122 TRP J CA 1
ATOM 21601 C C . TRP J 1 113 ? 47.582 145.960 -28.913 1.00 47.86 1122 TRP J C 1
ATOM 21602 O O . TRP J 1 113 ? 47.986 144.790 -28.869 1.00 43.56 1122 TRP J O 1
ATOM 21623 N N . GLU J 1 114 ? 48.028 146.828 -29.809 1.00 46.49 1123 GLU J N 1
ATOM 21624 C CA . GLU J 1 114 ? 49.066 146.418 -30.735 1.00 41.31 1123 GLU J CA 1
ATOM 21625 C C . GLU J 1 114 ? 50.341 145.948 -30.009 1.00 51.46 1123 GLU J C 1
ATOM 21626 O O . GLU J 1 114 ? 50.920 144.924 -30.390 1.00 45.29 1123 GLU J O 1
ATOM 21638 N N . ALA J 1 115 ? 50.791 146.700 -29.001 1.00 49.64 1124 ALA J N 1
ATOM 21639 C CA . ALA J 1 115 ? 52.023 146.362 -28.260 1.00 45.04 1124 ALA J CA 1
ATOM 21640 C C . ALA J 1 115 ? 51.884 145.001 -27.615 1.00 53.49 1124 ALA J C 1
ATOM 21641 O O . ALA J 1 115 ? 52.877 144.285 -27.451 1.00 53.31 1124 ALA J O 1
ATOM 21648 N N . SER J 1 116 ? 50.647 144.679 -27.239 1.00 46.63 1125 SER J N 1
ATOM 21649 C CA . SER J 1 116 ? 50.278 143.395 -26.639 1.00 53.40 1125 SER J CA 1
ATOM 21650 C C . SER J 1 116 ? 50.131 142.227 -27.631 1.00 57.99 1125 SER J C 1
ATOM 21651 O O . SER J 1 116 ? 50.052 141.063 -27.201 1.00 52.42 1125 SER J O 1
ATOM 21659 N N . HIS J 1 117 ? 50.048 142.519 -28.937 1.00 52.53 1126 HIS J N 1
ATOM 21660 C CA . HIS J 1 117 ? 49.742 141.488 -29.939 1.00 46.18 1126 HIS J CA 1
ATOM 21661 C C . HIS J 1 117 ? 50.566 141.608 -31.207 1.00 54.93 1126 HIS J C 1
ATOM 21662 O O . HIS J 1 117 ? 50.194 142.347 -32.130 1.00 52.43 1126 HIS J O 1
ATOM 21677 N N . PRO J 1 118 ? 51.668 140.853 -31.282 1.00 59.53 1127 PRO J N 1
ATOM 21678 C CA . PRO J 1 118 ? 52.579 140.977 -32.427 1.00 62.95 1127 PRO J CA 1
ATOM 21679 C C . PRO J 1 118 ? 51.948 140.631 -33.779 1.00 58.18 1127 PRO J C 1
ATOM 21680 O O . PRO J 1 118 ? 52.511 141.027 -34.795 1.00 57.31 1127 PRO J O 1
ATOM 21691 N N . LEU J 1 119 ? 50.818 139.926 -33.792 1.00 57.74 1128 LEU J N 1
ATOM 21692 C CA . LEU J 1 119 ? 50.113 139.633 -35.042 1.00 58.43 1128 LEU J CA 1
ATOM 21693 C C . LEU J 1 119 ? 49.218 140.782 -35.480 1.00 57.10 1128 LEU J C 1
ATOM 21694 O O . LEU J 1 119 ? 48.761 140.820 -36.626 1.00 51.69 1128 LEU J O 1
ATOM 21710 N N . ALA J 1 120 ? 48.932 141.713 -34.576 1.00 55.83 1129 ALA J N 1
ATOM 21711 C CA . ALA J 1 120 ? 48.082 142.842 -34.962 1.00 47.58 1129 ALA J CA 1
ATOM 21712 C C . ALA J 1 120 ? 48.833 143.770 -35.907 1.00 43.67 1129 ALA J C 1
ATOM 21713 O O . ALA J 1 120 ? 50.041 143.995 -35.754 1.00 49.94 1129 ALA J O 1
ATOM 21720 N N . GLY J 1 121 ? 48.110 144.294 -36.895 1.00 44.60 1130 GLY J N 1
ATOM 21721 C CA . GLY J 1 121 ? 48.628 145.368 -37.719 1.00 50.32 1130 GLY J CA 1
ATOM 21722 C C . GLY J 1 121 ? 48.943 146.617 -36.905 1.00 44.56 1130 GLY J C 1
ATOM 21723 O O . GLY J 1 121 ? 48.216 147.002 -35.978 1.00 39.14 1130 GLY J O 1
ATOM 21727 N N . ASN J 1 122 ? 50.073 147.224 -37.230 1.00 46.22 1131 ASN J N 1
ATOM 21728 C CA . ASN J 1 122 ? 50.465 148.493 -36.651 1.00 48.84 1131 ASN J CA 1
ATOM 21729 C C . ASN J 1 122 ? 49.818 149.644 -37.392 1.00 47.21 1131 ASN J C 1
ATOM 21730 O O . ASN J 1 122 ? 50.410 150.174 -38.328 1.00 49.34 1131 ASN J O 1
ATOM 21741 N N . LEU J 1 123 ? 48.628 150.057 -36.963 1.00 47.40 1132 LEU J N 1
ATOM 21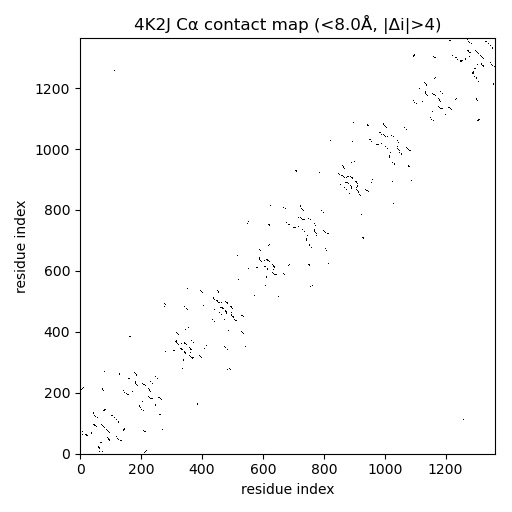742 C CA . LEU J 1 123 ? 47.882 151.077 -37.698 1.00 41.44 1132 LEU J CA 1
ATOM 21743 C C . LEU J 1 123 ? 48.406 152.482 -37.465 1.00 46.34 1132 LEU J C 1
ATOM 21744 O O . LEU J 1 123 ? 48.616 152.925 -36.312 1.00 42.97 1132 LEU J O 1
ATOM 21760 N N . GLN J 1 124 ? 48.578 153.231 -38.554 1.00 40.72 1133 GLN J N 1
ATOM 21761 C CA . GLN J 1 124 ? 48.808 154.667 -38.407 1.00 35.06 1133 GLN J CA 1
ATOM 21762 C C . GLN J 1 124 ? 47.532 155.338 -37.922 1.00 33.46 1133 GLN J C 1
ATOM 21763 O O . GLN J 1 124 ? 46.414 154.880 -38.211 1.00 32.37 1133 GLN J O 1
ATOM 21777 N N . SER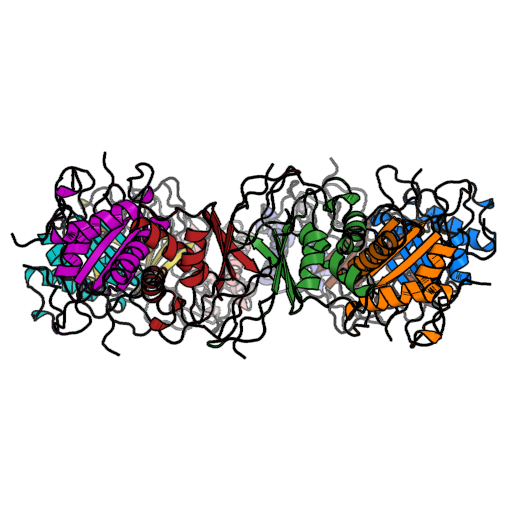 J 1 125 ? 47.674 156.445 -37.217 1.00 33.25 1134 SER J N 1
ATOM 21778 C CA . SER J 1 125 ? 46.496 157.235 -36.874 1.00 37.00 1134 SER J CA 1
ATOM 21779 C C . SER J 1 125 ? 46.784 158.745 -36.705 1.00 40.58 1134 SER J C 1
ATOM 21780 O O . SER J 1 125 ? 47.927 159.187 -36.720 1.00 40.59 1134 SER J O 1
ATOM 21788 N N . SER J 1 126 ? 45.717 159.514 -36.531 1.00 30.70 1135 SER J N 1
ATOM 21789 C CA . SER J 1 126 ? 45.791 160.920 -36.225 1.00 34.90 1135 SER J CA 1
ATOM 21790 C C . SER J 1 126 ? 44.530 161.284 -35.487 1.00 40.13 1135 SER J C 1
ATOM 21791 O O . SER J 1 126 ? 43.474 160.729 -35.744 1.00 37.15 1135 SER J O 1
ATOM 21799 N N . ILE J 1 127 ? 44.663 162.211 -34.551 1.00 38.14 1136 ILE J N 1
ATOM 21800 C CA . ILE J 1 127 ? 43.541 162.888 -33.922 1.00 34.74 1136 ILE J CA 1
ATOM 21801 C C . ILE J 1 127 ? 42.928 163.812 -34.921 1.00 36.09 1136 ILE J C 1
ATOM 21802 O O . ILE J 1 127 ? 43.620 164.342 -35.793 1.00 39.00 1136 ILE J O 1
ATOM 21818 N N . VAL J 1 128 ? 41.637 164.052 -34.762 1.00 39.11 1137 VAL J N 1
ATOM 21819 C CA . VAL J 1 128 ? 40.872 164.842 -35.723 1.00 41.48 1137 VAL J CA 1
ATOM 21820 C C . VAL J 1 128 ? 39.929 165.801 -35.006 1.00 40.60 1137 VAL J C 1
ATOM 21821 O O . VAL J 1 128 ? 39.269 165.428 -34.018 1.00 33.84 1137 VAL J O 1
ATOM 21834 N N . LYS J 1 129 ? 39.809 167.005 -35.550 1.00 35.75 1138 LYS J N 1
ATOM 21835 C CA . LYS J 1 129 ? 38.966 168.019 -34.959 1.00 38.87 1138 LYS J CA 1
ATOM 21836 C C . LYS J 1 129 ? 38.000 168.572 -35.955 1.00 31.49 1138 LYS J C 1
ATOM 21837 O O . LYS J 1 129 ? 38.390 168.984 -37.041 1.00 35.99 1138 LYS J O 1
ATOM 21856 N N . PHE J 1 130 ? 36.734 168.588 -35.581 1.00 32.28 1139 PHE J N 1
ATOM 21857 C CA . PHE J 1 130 ? 35.706 169.186 -36.417 1.00 35.49 1139 PHE J CA 1
ATOM 21858 C C . PHE J 1 130 ? 35.283 170.570 -35.950 1.00 42.39 1139 PHE J C 1
ATOM 21859 O O . PHE J 1 130 ? 35.013 170.775 -34.781 1.00 41.70 1139 PHE J O 1
ATOM 21876 N N . LYS J 1 131 ? 35.199 171.507 -36.878 1.00 38.96 1140 LYS J N 1
ATOM 21877 C CA . LYS J 1 131 ? 34.869 172.857 -36.511 1.00 39.76 1140 LYS J CA 1
ATOM 21878 C C . LYS J 1 131 ? 33.401 172.951 -36.053 1.00 50.00 1140 LYS J C 1
ATOM 21879 O O . LYS J 1 131 ? 33.102 173.627 -35.075 1.00 43.43 1140 LYS J O 1
ATOM 21898 N N . LYS J 1 132 ? 32.484 172.287 -36.744 1.00 40.26 1141 LYS J N 1
ATOM 21899 C CA . LYS J 1 132 ? 31.110 172.164 -36.259 1.00 42.85 1141 LYS J CA 1
ATOM 21900 C C . LYS J 1 132 ? 30.843 170.782 -35.674 1.00 45.64 1141 LYS J C 1
ATOM 21901 O O . LYS J 1 132 ? 31.443 169.808 -36.078 1.00 46.90 1141 LYS J O 1
ATOM 21920 N N . PRO J 1 133 ? 29.892 170.683 -34.743 1.00 52.71 1142 PRO J N 1
ATOM 21921 C CA . PRO J 1 133 ? 29.559 169.365 -34.189 1.00 48.73 1142 PRO J CA 1
ATOM 21922 C C . PRO J 1 133 ? 28.856 168.451 -35.192 1.00 50.37 1142 PRO J C 1
ATOM 21923 O O . PRO J 1 133 ? 28.113 168.930 -36.059 1.00 44.65 1142 PRO J O 1
ATOM 21934 N N . LEU J 1 134 ? 29.106 167.150 -35.062 1.00 41.31 1143 LEU J N 1
ATOM 21935 C CA . LEU J 1 134 ? 28.488 166.137 -35.909 1.00 45.94 1143 LEU J CA 1
ATOM 21936 C C . LEU J 1 134 ? 27.204 165.672 -35.257 1.00 47.95 1143 LEU J C 1
ATOM 21937 O O . LEU J 1 134 ? 27.072 165.730 -34.032 1.00 48.54 1143 LEU J O 1
ATOM 21953 N N . PRO J 1 135 ? 26.243 165.215 -36.067 1.00 48.11 1144 PRO J N 1
ATOM 21954 C CA . PRO J 1 135 ? 24.948 164.846 -35.488 1.00 55.63 1144 PRO J CA 1
ATOM 21955 C C . PRO J 1 135 ? 24.954 163.482 -34.824 1.00 52.93 1144 PRO J C 1
ATOM 21956 O O . PRO J 1 135 ? 24.271 162.573 -35.297 1.00 54.99 1144 PRO J O 1
ATOM 21967 N N . LEU J 1 136 ? 25.694 163.352 -33.730 1.00 46.70 1145 LEU J N 1
ATOM 21968 C CA . LEU J 1 136 ? 25.751 162.085 -33.007 1.00 55.78 1145 LEU J CA 1
ATOM 21969 C C . LEU J 1 136 ? 25.032 162.126 -31.639 1.00 65.09 1145 LEU J C 1
ATOM 21970 O O . LEU J 1 136 ? 25.170 161.206 -30.818 1.00 65.26 1145 LEU J O 1
ATOM 21986 N N . THR J 1 137 ? 24.253 163.177 -31.404 1.00 65.74 1146 THR J N 1
ATOM 21987 C CA . THR J 1 137 ? 23.520 163.311 -30.148 1.00 75.23 1146 THR J CA 1
ATOM 21988 C C . THR J 1 137 ? 22.217 162.486 -30.148 1.00 83.95 1146 THR J C 1
ATOM 21989 O O . THR J 1 137 ? 22.159 161.391 -29.567 1.00 85.37 1146 THR J O 1
ATOM 22000 N N . GLN J 1 138 ? 21.190 163.015 -30.814 1.00 86.51 1147 GLN J N 1
ATOM 22001 C CA . GLN J 1 138 ? 19.844 162.443 -30.792 1.00 86.40 1147 GLN J CA 1
ATOM 22002 C C . GLN J 1 138 ? 19.578 161.582 -29.557 1.00 92.85 1147 GLN J C 1
ATOM 22003 O O . GLN J 1 138 ? 19.216 162.095 -28.494 1.00 98.43 1147 GLN J O 1
#

Radius of gyration: 43.42 Å; Cα contacts (8 Å, |Δi|>4): 3123; chains: 10; bounding box: 83×115×96 Å

Sequence (1364 aa):
SHPRYQQPPVPYRQIDDCPAKARPQHIFYRRFLGKDGRRDPKCQWKFAVIFWGNDPYGLKKLSQAFQFGGVKAGPVSCLPHPGPDQSPITYCVYVYCQNKDTSKKVQMARLAWEASHPLAGNLQSSIVKFKKPLPLTQRYQQPPVPYRQIDDCPAKARPQHIFYRRFLGKDGRRDPKCQWKFAVIFWGNDPYGLKKLSQAFQFGGVKAGPVSCLPHPGPDQSPITYCVYVYCQNKDTSKKVQMARLAWEASHPLAGNLQSSIVKFKKPLPLTQRYQQPPVPYRQIDDCPAKARPQHIFYRRFLGKDGRRDPKCQWKFAVIFWGNDPYGLKKLSQAFQFGGVKAGPVSCLPHPGPDQSPITYCVYVYCQNKDTSKKVQMARLAWEASHPLAGNLQSSIVKFKKPLPLTQRYQQPPVPYRQIDDCPAKARPQHIFYRRFLGKDGRRDPKCQWKFAVIFWGNDPYGLKKLSQAFQFGGVKAGPVSCLPHPGPDQSPITYCVYVYCQNKDTSKKVQMARLAWEASHPLAGNLQSSIVKFKKPLPLTQPPRYQQPPVPYRQIDDCPAKARPQHIFYRRFLGKDGRRDPKCQWKFAVIFWGNDPYGLKKLSQAFQFGGVKAGPVSCLPHPGPDQSPITYCVYVYCQNKDTSKKVQMARLAWEASHPLAGNLQSSIVKFKKPLPLTQPRYQQPPVPYRQIDDCPAKARPQHIFYRRFLGKDGRRDPKCQWKFAVIFWGNDPYGLKKLSQAFQFGGVKAGPVSCLPHPGPDQSPITYCVYVYCQNKDTSKKVQMARLAWEASHPLAGNLQSSIVKFKKPLPLTQPGRYQQPPVPYRQIDDCPAKARPQHIFYRRFLGKDGRRDPKCQWKFAVIFWGNDPYGLKKLSQAFQFGGVKAGPVSCLPHPGPDQSPITYCVYVYCQNKDTSKKVQMARLAWEASHPLAGNLQSSIVKFKKPLPLTQRYQQPPVPYRQIDDCPAKARPQHIFYRRFLGKDGRRDPKCQWKFAVIFWGNDPYGLKKLSQAFQFGGVKAGPVSCLPHPGPDQSPITYCVYVYCQNKDTSKKVQMARLAWEASHPLAGNLQSSIVKFKKPLPLTQPRYQQPPVPYRQIDDCPAKARPQHIFYRRFLGKDGRRDPKCQWKFAVIFWGNDPYGLKKLSQAFQFGGVKAGPVSCLPHPGPDQSPITYCVYVYCQNKDTSKKVQMARLAWEASHPLAGNLQSSIVKFKKPLPLTQPGSHPRYQQPPVPYRQIDDCPAKARPQHIFYRRFLGKDGRRDPKCQWKFAVIFWGNDPYGLKKLSQAFQFGGVKAGPVSCLPHPGPDQSPITYCVYVYCQNKDTSKKVQMARLAWEASHPLAGNLQSSIVKFKKPLPLTQ

Foldseek 3Di:
DDVVDDDWADADDDLVPQDPVLSVVLVLLCVLCPCQLAAPQVFFFWKWKKWKDQDQVLVQSLQSSQHGHFKHKGGWAWDDDPDDDDDRTMIMIIIIGGDDVSRVSSVVSVVVVCVVPVVRDDIDMDMDGHPDGDPPHD/DDDDWADADDDLVPQPPVLSVLLVLCCVQCDCQLAADLPFFFWKKKKWKDQDQVLVQSLQSSQHGNFKHKGHWAWDDQPDPDDDRTMIMMIIIGRDPVSRVSSVVSVVVVCVVPVPRDDIDMDMGGHPDGDDPRD/DDFDWADADDDLVVQPDVLSVLLVLCCVQCPPLLAADQPFFWFKWKKWKDQDQVLVQSLQSSQHGHFKHKGGKAWDDADDPDDDRTMIMIIIIGGDPVSRVSSVVSVVVVCVVPVPRDDIDMDMGGHPDGDPPDD/DDDDWADADDDLVPQPPVLSVLLVLCCVQCPPQQAQDLVFFWWKKKKWKDQDQVLVQSLQSSQHGHFKHKGHWAWDDQPDPDDDRTMIMMIIIGGDDVSNVSSVVSVVVVCVVPVPRDPIDMDMGGHPDGDPSRDD/DPDDDWDDADPDLVVQPDVLSVLLVLCCVQCPPQLAADLVFFWWKKKKKKDQDQVLVQSLQSSQHGHFKHKTHWAWDDDPDDDDDRTIIMIIIIGRDVVSRVSSVVSVVVVCVVPVVRDDIDMDMGGHPDTDPPHDD/DDDDWADADPDLVPQDVVLSVLLVLCCVQCPPQQADDPVFFFWKKKKKKDLDQVLVQSVQSSQHGNFKHKGHWAWDDAPDPDRDRTMIMMIIIGGDDVSRVSSVVSVVVVCVVPVPRDDIDMDMGGHPDGDPPDPDD/DDDDWDDADDDLVPQDPVLSVLLVLCCVQCPCQQEADQPFFWFKKKKWKDQDQVLVQSLQSNQHGHFKHKGGWDWDDAPDPDHDRTMIIIIIIGGDPVSRVSSVVSVVVVCVVPVPHDPIDMDMGGHPDGDPPRD/DDDDWADADDDLVPQPPVQSVLLVLCCVQCPPQLAADQPFFWWKKKKWKDQDQVLQQSVQRSQHGHFKHKGHKAWDDAPDPDDDRTMIMMIIIGTDQVSNVSSVVSVVVVCVVVVVDDDIDMDMGGHPDGDPDDD/DPDDDWADADPDLVPQDPVLSVLLVLVCVQCPPQQADDPVFFWFKKKKWKDLDQVLVQSLQSSQHGHFKHKGGWDWDDAPDPDDDRTMIMMIIIGRDPVSRVSSVVSVVVVCVVPVVRDDIDMDMGGHPDGDPSDDDD/DPVVDDDWADADDDLVPQDPVLSVLQVLLCVLCPPVQADPPVFFWWKKKKWKDLDQVLVQSVQSNQHGHFKHKGHWAWDDDPDPDDDRTIIMIIIIGTDPVSRVSSVVSVVVVCVVDVPHDDIDMDMGGHPDGDPPDD

Secondary structure (DSSP, 8-state):
--TTS--PPPP-SSGGGS-GGGHHHHHHHHHHHGGGGS--TTS-S-EEEEEEES-HHHHHHHHHH-BSSS-EE---EEPPPSSSS--S--EEEEEEESSHHHHHHHHHHHHHHHHT-TTS---EEEEEEESS--S---/----PPPP-SSGGGS-GGGHHHHHHHHHHHGGGGS--TTS---EEEEEEES-HHHHHHHHHH-BSSSEEE---EEPPPSSSS-----EEEEEEESSHHHHHHHHHHHHHHHHH-TTS---EEEEEEESS--S---/----PPPP-SSTTTS-GGGHHHHHHHHHHHGGGGS--SSS---EEEEEEES-HHHHHHHHHH-BSSSEEE---EEPPPSSSS--S--EEEEEEESSHHHHHHHHHHHHHHHHH-TTS---EEEEEEESS--S---/----PPP--SSGGGS-TTTHHHHHHHHHHHGGGGS--TTS---EEEEEEES-HHHHHHHHHH-BSSSEEE---EEPPPSSSS--S--EEEEEEESSHHHHHHHHHHHHHHHHT-TTS---EEEEEEESS--S-S--/--S--PPPP-SSGGGS-TTTHHHHHHHHHHHGGGGS--TTS---EEEEEEES-HHHHHHHHHH-BSSSEEE---EEPPPSSSS-----EEEEEEESSHHHHHHHHHHHHHHHHH-TTS---EEEEEEESS--S----/----PPPP-SSGGGS-GGGHHHHHHHHHHHGGGGS--TT----EEEEEEES-HHHHHHHHHH-B-SSEEE---EEPPPSSSS--SPPEEEEEEESSHHHHHHHHHHHHHHHHH-TTS---EEEEEEESS--S-SPP-/----PPPP-SSGGGS-GGGHHHHHHHHHHHGGGGS--SSS---EEEEEEES-HHHHHHHHHH-BSSSEEE---EEPPPSSSS--S--EEEEEEESSHHHHHHHHHHHHHHHHT-TTS---EEEEEEESS--S---/----PPPP-SSGGGS-GGGHHHHHHHHHHHGGGGS--TTS---EEEEEEES-HHHHHHHHHH-BSSSEEE---EEPPPSSSS--PPPEEEEEEESSHHHHHHHHHHHHHHHHH-TTSPP-EEEEEEESS--S---/--S--PPPP-SSGGGS-GGGHHHHHHHHHHHGGGGS--TTS---EEEEEEES-HHHHHHHHHH-BSSSEEE---EEPPPSSSS--S--EEEEEEESSHHHHHHHHHHHHHHHHH-TTS---EEEEEEESS--S-SPP-/--TTS--PPPP-SSGGGS-GGGHHHHHHHHHHHGGGGS--TT----EEEEEEES-HHHHHHHHHH-BSSSEEE---EEPPPSSSS-----EEEEEEESSHHHHHHHHHHHHHHHHH-TTS---EEEEEEESSPPS---

CATH classification: 3.30.70.390

Nearest PDB structures (foldseek):
  4k2j-assembly2_A  TM=1.003E+00  e=1.098E-27  Human gammaherpesvirus 8
  2ypz-assembly5_E  TM=9.969E-01  e=3.166E-26  Human herpesvirus 8 type M
  4uzb-assembly1_B  TM=9.959E-01  e=2.106E-25  Human gammaherpesvirus 8
  5a76-assembly1_F  TM=9.721E-01  e=1.753E-22  Human gammaherpesvirus 8
  5a76-assembly4_G  TM=9.771E-01  e=3.505E-21  Human gammaherpesvirus 8

InterPro domains:
  IPR037007 Epstein Barr virus nuclear antigen-1, DNA-binding domain superfamily [G3DSA:3.30.70.390] (824-963)
  IPR048523 Protein LANA1-like, DNA-binding domain [PF21501] (842-959)

Solvent-accessible surface area: 62645 Å² total; per-residue (Å²): 107,71,105,193,30,51,94,8,18,91,14,29,154,107,42,104,75,0,50,73,154,0,69,74,5,5,71,30,0,130,127,19,7,43,162,59,5,155,75,50,121,182,34,101,6,62,28,0,0,0,2,22,17,127,72,25,86,16,0,80,60,0,2,34,0,0,12,30,32,2,0,12,0,2,11,7,10,2,2,3,11,36,10,67,79,121,44,124,34,35,27,1,0,11,0,3,0,9,33,97,81,10,0,85,62,0,42,14,0,7,55,0,27,10,5,48,67,90,177,24,42,127,23,112,23,0,9,0,82,0,116,94,53,6,55,0,87,193,253,45,39,122,13,17,62,23,17,142,105,54,95,77,1,42,71,116,0,75,75,8,0,71,10,0,102,102,1,1,31,162,56,6,163,55,66,118,197,40,96,2,53,27,0,0,0,2,20,16,104,79,12,92,17,0,75,44,0,2,36,0,0,12,20,32,2,0,12,0,2,10,12,8,2,2,6,14,33,18,82,90,122,47,120,19,30,8,1,0,11,0,2,0,9,53,104,116,10,0,80,27,0,32,43,0,10,64,0,29,11,8,43,68,97,175,23,43,120,29,99,10,0,12,0,93,0,92,122,57,5,55,0,96,150,253,53,15,97,8,21,86,24,31,209,84,61,103,78,0,51,67,150,0,72,72,5,8,60,10,0,103,88,2,1,33,164,62,5,162,64,47,116,188,45,101,3,56,26,0,0,0,2,17,15,107,78,32,83,16,0,58,55,0,3,34,0,0,17,31,30,2,0,14,0,2,10,8,11,2,3,6,15,25,4,101,95,125,35,119,35,30,29,1,0,12,0,3,0,12,41,91,106,8,0,78,29,0,33,53,0,9,65,0,33,15,6,41,68,98,180,29,40,122,23,96,13,0,8,0,93,0,114,118,55,6,58,0,97,155,200,90,40,129,9,21,80,23,38,213,114,49,130,55,7,49,77,134,0,98,64,7,8,61,10,0,146,100,3,1,39,191,64,6,185,32,52,97,188,37,95,1,59,29,0,0,0,2,22,15,108,85,29,79,16,0,79,58,0,3,24,0,0,22,29,30,2,0,13,0,3,11,6,10,2,2,6,10,29,7,76,106,105,40,118,33,30,26,1,0,11,0,2,0,12,45,95,118,6,0,91,31,0,30,49,0,7,83,0,31,13,13,48,62,93,174,30,40,128,28,115,20,0,10,0,87,0,113,95,52,3,59,0,89,96,143,174,205,47,45,114,10,27,83,39,44,235,111,58,91,66,0,62,63,162,0,63,72,6,8,56,15,0,115,121,11,0,32,148,51,5,150,57,62,109,200,44,101,0,53,30,0,0,0,3,24,17,116,71,24,83,17,0,82,59,0,4,34,0,0,21,32,31,2,0,18,0,2,12,12,9,2,2,4,8,26,11,74,88,95,46,120,37,36,23,1,0,13,0,3,0,12,54,101,94,6,0,72,34,0,26,40,0,8,57,1,28,12,8,48,69,90,185,22,39,120,30,100,15,0,8,1,88,0,108,99,50,2,54,0,74,80,186,257,60,46,97,5,18,79,17,33,178,110,65,101,72,0,52,64,158,0,73,75,7,6,70,14,0,135,101,7,0,34,169,60,6,171,71,49,128,187,46,99,2,53,27,0,0,0,4,24,18,127,60,27,91,14,0,62,60,0,3,39,0,0,16,23,33,2,0,12,0,2,9,9,10,2,2,8,11,34,11,98,104,122,45,128,47,39,28,1,0,10,0,3,0,11,45,98,113,8,0,80,31,0,33,45,0,9,78,0,28,11,7,46,68,95,181,26,36,124,27,99,18,0,11,0,92,0,118,103,59,5,54,1,76,86,134,124,253,90,38,120,12,18,84,17,28,178,116,56,112,74,1,54,69,166,0,67,77,8,7,61,12,0,98,89,7,0,35,168,56,3,157,69,60,114,190,45,102,3,51,29,0,0,0,3,20,15,114,68,13,138,18,0,95,73,0,3,35,0,0,15,28,26,2,0,13,0,2,10,6,11,2,2,4,10,30,8,53,93,111,40,119,32,31,14,1,0,13,0,3,0,9,50,102,96,4,0,95,32,0,38,46,0,8,74,0,30,7,8,49,55,92,140,15,40,117,28,108,20,0,12,0,88,0,112,91,57,4,59,0,95,140,236,33,47,102,8,18,87,20,18,170,121,61,108,85,2,48,72,74,0,67,71,5,0,72,10,0,88,105,6,0,34,161,60,5,160,60,43,127,189,40,103,2,52,31,0,0,0,3,18,13,124,71,29,110,10,0,65,55,0,2,27,0,0,10,17,31,2,0,12,0,2,7,10,9,2,3,3,13,25,1,61,86,122,33,126,32,30,26,1,0,12,0,2,0,9,49,92,114,8,0,78,29,0,30,42,0,14,74,0,33,19,7,39,66,72,183,46,52,121,24,115,16,0,8,0,82,0,125,111,57,6,56,0,93,157,127,210,44,54,71,13,18,77,24,15,198,110,60,103,86,1,45,62,154,0,68,74,7,4,49,9,0,129,102,7,1,29,165,62,6,151,49,55,110,184,40,98,2,56,30,0,0,0,3,19,16,108,80,14,72,16,0,45,58,0,1,29,0,0,17,15,27,2,0,13,0,2,10,7,8,1,3,6,13,21,17,71,74,127,25,120,23,29,11,0,0,11,0,3,0,12,51,99,109,6,0,89,29,0,36,38,0,8,74,0,30,12,8,45,69,96,185,27,44,124,29,99,16,0,9,0,80,0,104,92,54,4,55,0,88,99,103,126,110,93,136,138,25,42,87,5,13,69,28,27,174,108,68,100,77,2,41,65,146,0,80,75,5,12,44,6,0,116,89,2,0,36,164,61,4,138,87,50,119,196,47,102,0,53,29,0,0,0,3,21,18,105,79,20,87,14,0,69,58,0,0,30,0,0,18,28,35,0,0,18,0,2,9,7,10,2,3,4,17,19,9,45,103,128,37,112,33,28,10,1,0,10,0,3,0,4,37,88,109,6,0,83,56,0,34,75,0,10,85,0,31,19,27,19,60,98,178,22,42,130,24,105,10,0,12,0,74,0,120,76,49,4,57,0,67,173

B-factor: mean 52.71, std 18.42, range [22.02, 145.34]